Protein AF-A0A2Z5IQN6-F1 (afdb_monomer_lite)

InterPro domains:
  IPR010281 Protein of unknown function DUF885 [PF05960] (259-683)
  IPR010281 Protein of unknown function DUF885 [PF05960] (755-847)
  IPR010281 Protein of unknown function DUF885 [PTHR33361] (40-902)

Secondary structure (DSSP, 8-state):
------------------SSSHHHHHHHHHHHHHHHHHHHHHHTGGG-HHHHHHHHHHHHHHHHHHHHHHHHHHHHHHHHHHHHSTT-HHHHHHHHHHHHHHHHHHHHHHHHHHHHHHHHHHHHHHHHHHHTT----HHHHHHHHHHHHHHHHHHHHHHHHHTTT--SSS--HHHHHHHHHHHHHHHHHHHHS-GGG--HHHHHHHHHHHHHHHHHHHHHHHTGGGGT---TT-GGG-PPS-TTTTTTTT--HHHHHHHHHHHHHHHHTT----HHHHHHHHHHHHHHH-HHHHHHHHHSS-SEEEHHHHHHTSSS-HHHHHHHHHIIIIIHHH--SS-TT--SS-EEESS-TT---B--EEETTEEEBSSSB-HHHHH-SS-SGGG----SSS-HHHHHHHHHHHHHSS---HHHHHHHHHHHHHHHHHHHHHHHHHHHHHHH-TT--EEEEEEE-SSTTTTPPPEEEEEEEE-TTS-B-HHHHHHHHTSGGGSTT-S-GGG--HHHHHHHHHHTHHHHHHHHHTTGGGGSSTTTTSEETTEEHHHHHHHHHHHHHHHHHHHHHHHHHHHTT-SSPPPP-EEE---GGGTTTS-SEEEETTTTEEEE--STTTSPPTTTHHHHHHHHTTTTHHHHHHHHHHH---BTTB---S--B-HHHHHHHHHHHHHHHHHTTSSSB--TTSS-TTPPPSB-SS-SSTTTT---SSGGG--HHHHHHHHHGGGGHHHHHTTSSS----HHHHHHHHHHHHHHHHHHHHHHHHHHHHHHHHHHHHHH-SS---BTTB-SS--HHHHHHHHHHH----HHHHHHHHHHHHHSTTGGGHHHHHHHHHHHHHHHHHHHTT--HHHHHH--EEEEETTEEEEEETTHHHHHHHHHHHTT-B--HHHHHHHHHHHHT---

Radius of gyration: 32.7 Å; chains: 1; bounding box: 108×111×79 Å

pLDDT: mean 91.61, std 11.58, range [24.45, 98.5]

Structure (mmCIF, N/CA/C/O backbone):
data_AF-A0A2Z5IQN6-F1
#
_entry.id   AF-A0A2Z5IQN6-F1
#
loop_
_atom_site.group_PDB
_atom_site.id
_atom_site.type_symbol
_atom_site.label_atom_id
_atom_site.label_alt_id
_atom_site.label_comp_id
_atom_site.label_asym_id
_atom_site.label_entity_id
_atom_site.label_seq_id
_atom_site.pdbx_PDB_ins_code
_atom_site.Cartn_x
_atom_site.Cartn_y
_atom_site.Cartn_z
_atom_site.occupancy
_atom_site.B_iso_or_equiv
_atom_site.auth_seq_id
_atom_site.auth_comp_id
_atom_site.auth_asym_id
_atom_site.auth_atom_id
_atom_site.pdbx_PDB_model_num
ATOM 1 N N . MET A 1 1 ? 38.683 -62.317 9.142 1.00 32.09 1 MET A N 1
ATOM 2 C CA . MET A 1 1 ? 39.940 -63.101 9.021 1.00 32.09 1 MET A CA 1
ATOM 3 C C . MET A 1 1 ? 40.759 -62.412 7.931 1.00 32.09 1 MET A C 1
ATOM 5 O O . MET A 1 1 ? 40.171 -62.168 6.896 1.00 32.09 1 MET A O 1
ATOM 9 N N . THR A 1 2 ? 41.996 -61.933 8.085 1.00 31.67 2 THR A N 1
ATOM 10 C CA . THR A 1 2 ? 43.144 -62.341 8.917 1.00 31.67 2 THR A CA 1
ATOM 11 C C . THR A 1 2 ? 44.098 -61.171 9.233 1.00 31.67 2 THR A C 1
ATOM 13 O O . THR A 1 2 ? 44.358 -60.361 8.355 1.00 31.67 2 THR A O 1
ATOM 16 N N . LYS A 1 3 ? 44.697 -61.245 10.442 1.00 28.28 3 LYS A N 1
ATOM 17 C CA . LYS A 1 3 ? 46.025 -60.761 10.926 1.00 28.28 3 LYS A CA 1
ATOM 18 C C . LYS A 1 3 ? 46.290 -59.240 10.959 1.00 28.28 3 LYS A C 1
ATOM 20 O O . LYS A 1 3 ? 46.302 -58.596 9.929 1.00 28.28 3 LYS A O 1
ATOM 25 N N . LYS A 1 4 ? 46.405 -58.581 12.124 1.00 30.55 4 LYS A N 1
ATOM 26 C CA . LYS A 1 4 ? 47.330 -58.659 13.297 1.00 30.55 4 LYS A CA 1
ATOM 27 C C . LYS A 1 4 ? 48.519 -57.671 13.226 1.00 30.55 4 LYS A C 1
ATOM 29 O O . LYS A 1 4 ? 49.425 -57.816 12.422 1.00 30.55 4 LYS A O 1
ATOM 34 N N . SER A 1 5 ? 48.439 -56.735 14.172 1.00 28.50 5 SER A N 1
ATOM 35 C CA . SER A 1 5 ? 49.380 -55.832 14.860 1.00 28.50 5 SER A CA 1
ATOM 36 C C . SER A 1 5 ? 50.880 -56.166 15.023 1.00 28.50 5 SER A C 1
ATOM 38 O O . SER A 1 5 ? 51.236 -57.327 15.214 1.00 28.50 5 SER A O 1
ATOM 40 N N . LYS A 1 6 ? 51.687 -55.080 15.141 1.00 28.31 6 LYS A N 1
ATOM 41 C CA . LYS A 1 6 ? 52.767 -54.724 16.129 1.00 28.31 6 LYS A CA 1
ATOM 42 C C . LYS A 1 6 ? 53.925 -53.951 15.438 1.00 28.31 6 LYS A C 1
ATOM 44 O O . LYS A 1 6 ? 54.381 -54.389 14.397 1.00 28.31 6 LYS A O 1
ATOM 49 N N . ILE A 1 7 ? 54.248 -52.698 15.803 1.00 26.56 7 ILE A N 1
ATOM 50 C CA . ILE A 1 7 ? 55.088 -52.175 16.921 1.00 26.56 7 ILE A CA 1
ATOM 51 C C . ILE A 1 7 ? 56.627 -52.308 16.697 1.00 26.56 7 ILE A C 1
ATOM 53 O O . ILE A 1 7 ? 57.171 -53.387 16.874 1.00 26.56 7 ILE A O 1
ATOM 57 N N . VAL A 1 8 ? 57.268 -51.151 16.401 1.00 25.47 8 VAL A N 1
ATOM 58 C CA . VAL A 1 8 ? 58.474 -50.517 17.030 1.00 25.47 8 VAL A CA 1
ATOM 59 C C . VAL A 1 8 ? 59.942 -50.929 16.683 1.00 25.47 8 VAL A C 1
ATOM 61 O O . VAL A 1 8 ? 60.363 -52.051 16.922 1.00 25.47 8 VAL A O 1
ATOM 64 N N . ILE A 1 9 ? 60.708 -49.873 16.307 1.00 25.00 9 ILE A N 1
ATOM 65 C CA . ILE A 1 9 ? 62.164 -49.522 16.414 1.00 25.00 9 ILE A CA 1
ATOM 66 C C . ILE A 1 9 ? 63.228 -50.046 15.414 1.00 25.00 9 ILE A C 1
ATOM 68 O O . ILE A 1 9 ? 63.518 -51.232 15.362 1.00 25.00 9 ILE A O 1
ATOM 72 N N . GLY A 1 10 ? 63.933 -49.061 14.807 1.00 24.59 10 GLY A N 1
ATOM 73 C CA . GLY A 1 10 ? 65.369 -49.046 14.428 1.00 24.59 10 GLY A CA 1
ATOM 74 C C . GLY A 1 10 ? 65.732 -49.762 13.118 1.00 24.59 10 GLY A C 1
ATOM 75 O O . GLY A 1 10 ? 65.260 -50.858 12.886 1.00 24.59 10 GLY A O 1
ATOM 76 N N . SER A 1 11 ? 66.572 -49.272 12.200 1.00 24.45 11 SER A N 1
ATOM 77 C CA . SER A 1 11 ? 67.562 -48.185 12.203 1.00 24.45 11 SER A CA 1
ATOM 78 C C . SER A 1 11 ? 68.169 -48.053 10.786 1.00 24.45 11 SER A C 1
ATOM 80 O O . SER A 1 11 ? 68.327 -49.066 10.119 1.00 24.45 11 SER A O 1
ATOM 82 N N . LEU A 1 12 ? 68.561 -46.826 10.402 1.00 25.91 12 LEU A N 1
ATOM 83 C CA . LEU A 1 12 ? 69.669 -46.457 9.490 1.00 25.91 12 LEU A CA 1
ATOM 84 C C . LEU A 1 12 ? 69.759 -47.101 8.085 1.00 25.91 12 LEU A C 1
ATOM 86 O O . LEU A 1 12 ? 70.116 -48.261 7.950 1.00 25.91 12 LEU A O 1
ATOM 90 N N . ILE A 1 13 ? 69.636 -46.274 7.036 1.00 29.11 13 ILE A N 1
ATOM 91 C CA . ILE A 1 13 ? 70.750 -45.899 6.134 1.00 29.11 13 ILE A CA 1
ATOM 92 C C . ILE A 1 13 ? 70.339 -44.655 5.326 1.00 29.11 13 ILE A C 1
ATOM 94 O O . ILE A 1 13 ? 69.205 -44.503 4.881 1.00 29.11 13 ILE A O 1
ATOM 98 N N . ALA A 1 14 ? 71.289 -43.731 5.244 1.00 35.50 14 ALA A N 1
ATOM 99 C CA . ALA A 1 14 ? 71.198 -42.376 4.735 1.00 35.50 14 ALA A CA 1
ATOM 100 C C . ALA A 1 14 ? 71.079 -42.286 3.204 1.00 35.50 14 ALA A C 1
ATOM 102 O O . ALA A 1 14 ? 71.661 -43.091 2.482 1.00 35.50 14 ALA A O 1
ATOM 103 N N . GLY A 1 15 ? 70.423 -41.220 2.729 1.00 32.41 15 GLY A N 1
ATOM 104 C CA . GLY A 1 15 ? 70.560 -40.724 1.356 1.00 32.41 15 GLY A CA 1
ATOM 105 C C . GLY A 1 15 ? 69.267 -40.144 0.779 1.00 32.41 15 GLY A C 1
ATOM 106 O O . GLY A 1 15 ? 68.352 -40.891 0.473 1.00 32.41 15 GLY A O 1
ATOM 107 N N . ALA A 1 16 ? 69.235 -38.822 0.571 1.00 30.28 16 ALA A N 1
ATOM 108 C CA . ALA A 1 16 ? 68.252 -38.080 -0.242 1.00 30.28 16 ALA A CA 1
ATOM 109 C C . ALA A 1 16 ? 66.863 -37.771 0.368 1.00 30.28 16 ALA A C 1
ATOM 111 O O . ALA A 1 16 ? 65.836 -37.882 -0.294 1.00 30.28 16 ALA A O 1
ATOM 112 N N . GLY A 1 17 ? 66.835 -37.287 1.613 1.00 40.03 17 GLY A N 1
ATOM 113 C CA . GLY A 1 17 ? 65.623 -36.802 2.286 1.00 40.03 17 GLY A CA 1
ATOM 114 C C . GLY A 1 17 ? 65.630 -35.310 2.628 1.00 40.03 17 GLY A C 1
ATOM 115 O O . GLY A 1 17 ? 65.318 -34.974 3.758 1.00 40.03 17 GLY A O 1
ATOM 116 N N . VAL A 1 18 ? 65.997 -34.411 1.710 1.00 41.94 18 VAL A N 1
ATOM 117 C CA . VAL A 1 18 ? 65.746 -32.959 1.838 1.00 41.94 18 VAL A CA 1
ATOM 118 C C . VAL A 1 18 ? 65.658 -32.397 0.423 1.00 41.94 18 VAL A C 1
ATOM 120 O O . VAL A 1 18 ? 66.695 -32.346 -0.219 1.00 41.94 18 VAL A O 1
ATOM 123 N N . LEU A 1 19 ? 64.460 -32.034 -0.070 1.00 41.22 19 LEU A N 1
ATOM 124 C CA . LEU A 1 19 ? 64.251 -30.971 -1.091 1.00 41.22 19 LEU A CA 1
ATOM 125 C C . LEU A 1 19 ? 62.804 -30.795 -1.614 1.00 41.22 19 LEU A C 1
ATOM 127 O O . LEU A 1 19 ? 62.603 -29.996 -2.520 1.00 41.22 19 LEU A O 1
ATOM 131 N N . LEU A 1 20 ? 61.772 -31.435 -1.040 1.00 42.38 20 LEU A N 1
ATOM 132 C CA . LEU A 1 20 ? 60.371 -31.195 -1.467 1.00 42.38 20 LEU A CA 1
ATOM 133 C C . LEU A 1 20 ? 59.438 -30.577 -0.405 1.00 42.38 20 LEU A C 1
ATOM 135 O O . LEU A 1 20 ? 58.300 -30.249 -0.721 1.00 42.38 20 LEU A O 1
ATOM 139 N N . ALA A 1 21 ? 59.911 -30.318 0.820 1.00 40.59 21 ALA A N 1
ATOM 140 C CA . ALA A 1 21 ? 59.132 -29.595 1.841 1.00 40.59 21 ALA A CA 1
ATOM 141 C C . ALA A 1 21 ? 59.337 -28.065 1.808 1.00 40.59 21 ALA A C 1
ATOM 143 O O . ALA A 1 21 ? 58.498 -27.313 2.298 1.00 40.59 21 ALA A O 1
ATOM 144 N N . ALA A 1 22 ? 60.433 -27.586 1.209 1.00 42.28 22 ALA A N 1
ATOM 145 C CA . ALA A 1 22 ? 60.776 -26.164 1.198 1.00 42.28 22 ALA A CA 1
ATOM 146 C C . ALA A 1 22 ? 59.775 -25.284 0.415 1.00 42.28 22 ALA A C 1
ATOM 148 O O . ALA A 1 22 ? 59.409 -24.237 0.946 1.00 42.28 22 ALA A O 1
ATOM 149 N N . PRO A 1 23 ? 59.245 -25.680 -0.765 1.00 47.12 23 PRO A N 1
ATOM 150 C CA . PRO A 1 23 ? 58.287 -24.842 -1.489 1.00 47.12 23 PRO A CA 1
ATOM 151 C C . PRO A 1 23 ? 56.958 -24.681 -0.739 1.00 47.12 23 PRO A C 1
ATOM 153 O O . PRO A 1 23 ? 56.416 -23.585 -0.698 1.00 47.12 23 PRO A O 1
ATOM 156 N N . LEU A 1 24 ? 56.464 -25.738 -0.081 1.00 44.91 24 LEU A N 1
ATOM 157 C CA . LEU A 1 24 ? 55.209 -25.713 0.686 1.00 44.91 24 LEU A CA 1
ATOM 158 C C . LEU A 1 24 ? 55.336 -24.949 2.011 1.00 44.91 24 LEU A C 1
ATOM 160 O O . LEU A 1 24 ? 54.405 -24.247 2.396 1.00 44.91 24 LEU A O 1
ATOM 164 N N . VAL A 1 25 ? 56.485 -25.032 2.688 1.00 51.00 25 VAL A N 1
ATOM 165 C CA . VAL A 1 25 ? 56.752 -24.267 3.919 1.00 51.00 25 VAL A CA 1
ATOM 166 C C . VAL A 1 25 ? 56.982 -22.785 3.611 1.00 51.00 25 VAL A C 1
ATOM 168 O O . VAL A 1 25 ? 56.459 -21.936 4.327 1.00 51.00 25 VAL A O 1
ATOM 171 N N . VAL A 1 26 ? 57.688 -22.454 2.523 1.00 54.56 26 VAL A N 1
ATOM 172 C CA . VAL A 1 26 ? 57.873 -21.063 2.067 1.00 54.56 26 VAL A CA 1
ATOM 173 C C . VAL A 1 26 ? 56.550 -20.465 1.589 1.00 54.56 26 VAL A C 1
ATOM 175 O O . VAL A 1 26 ? 56.233 -19.329 1.937 1.00 54.56 26 VAL A O 1
ATOM 178 N N . TYR A 1 27 ? 55.734 -21.238 0.870 1.00 51.97 27 TYR A N 1
ATOM 179 C CA . TYR A 1 27 ? 54.389 -20.829 0.468 1.00 51.97 27 TYR A CA 1
ATOM 180 C C . TYR A 1 27 ? 53.476 -20.641 1.692 1.00 51.97 27 TYR A C 1
ATOM 182 O O . TYR A 1 27 ? 52.861 -19.590 1.846 1.00 51.97 27 TYR A O 1
ATOM 190 N N . GLY A 1 28 ? 53.463 -21.586 2.637 1.00 54.19 28 GLY A N 1
ATOM 191 C CA . GLY A 1 28 ? 52.713 -21.469 3.892 1.00 54.19 28 GLY A CA 1
ATOM 192 C C . GLY A 1 28 ? 53.142 -20.271 4.749 1.00 54.19 28 GLY A C 1
ATOM 193 O O . GLY A 1 28 ? 52.290 -19.545 5.259 1.00 54.19 28 GLY A O 1
ATOM 194 N N . ALA A 1 29 ? 54.446 -20.000 4.850 1.00 57.25 29 ALA A N 1
ATOM 195 C CA . ALA A 1 29 ? 54.987 -18.844 5.565 1.00 57.25 29 ALA A CA 1
ATOM 196 C C . ALA A 1 29 ? 54.660 -17.514 4.864 1.00 57.25 29 ALA A C 1
ATOM 198 O O . ALA A 1 29 ? 54.329 -16.534 5.535 1.00 57.25 29 ALA A O 1
ATOM 199 N N . TYR A 1 30 ? 54.690 -17.475 3.527 1.00 62.91 30 TYR A N 1
ATOM 200 C CA . TYR A 1 30 ? 54.300 -16.307 2.733 1.00 62.91 30 TYR A CA 1
ATOM 201 C C . TYR A 1 30 ? 52.819 -15.956 2.936 1.00 62.91 30 TYR A C 1
ATOM 203 O O . TYR A 1 30 ? 52.497 -14.808 3.245 1.00 62.91 30 TYR A O 1
ATOM 211 N N . TYR A 1 31 ? 51.921 -16.945 2.857 1.00 63.16 31 TYR A N 1
ATOM 212 C CA . TYR A 1 31 ? 50.491 -16.737 3.110 1.00 63.16 31 TYR A CA 1
ATOM 213 C C . TYR A 1 31 ? 50.209 -16.372 4.571 1.00 63.16 31 TYR A C 1
ATOM 215 O O . TYR A 1 31 ? 49.438 -15.449 4.822 1.00 63.16 31 TYR A O 1
ATOM 223 N N . ALA A 1 32 ? 50.869 -17.011 5.540 1.00 63.88 32 ALA A N 1
ATOM 224 C CA . ALA A 1 32 ? 50.729 -16.656 6.953 1.00 63.88 32 ALA A CA 1
ATOM 225 C C . ALA A 1 32 ? 51.179 -15.211 7.236 1.00 63.88 32 ALA A C 1
ATOM 227 O O . ALA A 1 32 ? 50.489 -14.465 7.932 1.00 63.88 32 ALA A O 1
ATOM 228 N N . THR A 1 33 ? 52.298 -14.781 6.646 1.00 70.62 33 THR A N 1
ATOM 229 C CA . THR A 1 33 ? 52.819 -13.412 6.790 1.00 70.62 33 THR A CA 1
ATOM 230 C C . THR A 1 33 ? 51.892 -12.392 6.128 1.00 70.62 33 THR A C 1
ATOM 232 O O . THR A 1 33 ? 51.566 -11.370 6.733 1.00 70.62 33 THR A O 1
ATOM 235 N N . LYS A 1 34 ? 51.400 -12.687 4.918 1.00 72.81 34 LYS A N 1
ATOM 236 C CA . LYS A 1 34 ? 50.428 -11.846 4.207 1.00 72.81 34 LYS A CA 1
ATOM 237 C C . LYS A 1 34 ? 49.124 -11.698 4.997 1.00 72.81 34 LYS A C 1
ATOM 239 O O . LYS A 1 34 ? 48.649 -10.581 5.180 1.00 72.81 34 LYS A O 1
ATOM 244 N N . ASN A 1 35 ? 48.596 -12.795 5.537 1.00 78.06 35 ASN A N 1
ATOM 245 C CA . ASN A 1 35 ? 47.377 -12.789 6.347 1.00 78.06 35 ASN A CA 1
ATOM 246 C C . ASN A 1 35 ? 47.557 -11.981 7.643 1.00 78.06 35 ASN A C 1
ATOM 248 O O . ASN A 1 35 ? 46.664 -11.229 8.031 1.00 78.06 35 ASN A O 1
ATOM 252 N N . ASN A 1 36 ? 48.720 -12.081 8.293 1.00 80.56 36 ASN A N 1
ATOM 253 C CA . ASN A 1 36 ? 49.031 -11.293 9.488 1.00 80.56 36 ASN A CA 1
ATOM 254 C C . ASN A 1 36 ? 49.131 -9.790 9.189 1.00 80.56 36 ASN A C 1
ATOM 256 O O . ASN A 1 36 ? 48.658 -8.977 9.985 1.00 80.56 36 ASN A O 1
ATOM 260 N N . ASN A 1 37 ? 49.697 -9.415 8.039 1.00 83.69 37 ASN A N 1
ATOM 261 C CA . ASN A 1 37 ? 49.752 -8.020 7.607 1.00 83.69 37 ASN A CA 1
ATOM 262 C C . ASN A 1 37 ? 48.352 -7.452 7.349 1.00 83.69 37 ASN A C 1
ATOM 264 O O . ASN A 1 37 ? 48.039 -6.387 7.873 1.00 83.69 37 ASN A O 1
ATOM 268 N N . ILE A 1 38 ? 47.490 -8.191 6.645 1.00 83.94 38 ILE A N 1
ATOM 269 C CA . ILE A 1 38 ? 46.111 -7.759 6.370 1.00 83.94 38 ILE A CA 1
ATOM 270 C C . ILE A 1 38 ? 45.312 -7.615 7.669 1.00 83.94 38 ILE A C 1
ATOM 272 O O . ILE A 1 38 ? 44.659 -6.600 7.882 1.00 83.94 38 ILE A O 1
ATOM 276 N N . ARG A 1 39 ? 45.434 -8.561 8.608 1.00 84.12 39 ARG A N 1
ATOM 277 C CA . ARG A 1 39 ? 44.804 -8.438 9.936 1.00 84.12 39 ARG A CA 1
ATOM 278 C C . ARG A 1 39 ? 45.287 -7.210 10.710 1.00 84.12 39 ARG A C 1
ATOM 280 O O . ARG A 1 39 ? 44.517 -6.599 11.449 1.00 84.12 39 ARG A O 1
ATOM 287 N N . ARG A 1 40 ? 46.560 -6.832 10.565 1.00 86.94 40 ARG A N 1
ATOM 288 C CA . ARG A 1 40 ? 47.097 -5.603 11.165 1.00 86.94 40 ARG A CA 1
ATOM 289 C C . ARG A 1 40 ? 46.532 -4.350 10.493 1.00 86.94 40 ARG A C 1
ATOM 291 O O . ARG A 1 40 ? 46.295 -3.370 11.193 1.00 86.94 40 ARG A O 1
ATOM 298 N N . GLU A 1 41 ? 46.325 -4.372 9.181 1.00 88.56 41 GLU A N 1
ATOM 299 C CA . GLU A 1 41 ? 45.686 -3.276 8.444 1.00 88.56 41 GLU A CA 1
ATOM 300 C C . GLU A 1 41 ? 44.213 -3.122 8.819 1.00 88.56 41 GLU A C 1
ATOM 302 O O . GLU A 1 41 ? 43.803 -2.004 9.114 1.00 88.56 41 GLU A O 1
ATOM 307 N N . ILE A 1 42 ? 43.466 -4.227 8.934 1.00 89.00 42 ILE A N 1
ATOM 308 C CA . ILE A 1 42 ? 42.085 -4.237 9.441 1.00 89.00 42 ILE A CA 1
ATOM 309 C C . ILE A 1 42 ? 42.035 -3.546 10.804 1.00 89.00 42 ILE A C 1
ATOM 311 O O . ILE A 1 42 ? 41.327 -2.560 10.959 1.00 89.00 42 ILE A O 1
ATOM 315 N N . LYS A 1 43 ? 42.869 -3.966 11.766 1.00 89.06 43 LYS A N 1
ATOM 316 C CA . LYS A 1 43 ? 42.934 -3.347 13.105 1.00 89.06 43 LYS A CA 1
ATOM 317 C C . LYS A 1 43 ? 43.258 -1.850 13.095 1.00 89.06 43 LYS A C 1
ATOM 319 O O . LYS A 1 43 ? 42.906 -1.154 14.039 1.00 89.06 43 LYS A O 1
ATOM 324 N N . ASN A 1 44 ? 43.950 -1.360 12.068 1.00 90.38 44 ASN A N 1
ATOM 325 C CA . ASN A 1 44 ? 44.335 0.044 11.925 1.00 90.38 44 ASN A CA 1
ATOM 326 C C . ASN A 1 44 ? 43.566 0.740 10.793 1.00 90.38 44 ASN A C 1
ATOM 328 O O . ASN A 1 44 ? 44.065 1.717 10.236 1.00 90.38 44 ASN A O 1
ATOM 332 N N . TYR A 1 45 ? 42.373 0.255 10.440 1.00 90.94 45 TYR A N 1
ATOM 333 C CA . TYR A 1 45 ? 41.624 0.743 9.282 1.00 90.94 45 TYR A CA 1
ATOM 334 C C . TYR A 1 45 ? 41.325 2.249 9.334 1.00 90.94 45 TYR A C 1
ATOM 336 O O . TYR A 1 45 ? 41.392 2.916 8.308 1.00 90.94 45 TYR A O 1
ATOM 344 N N . SER A 1 46 ? 41.132 2.828 10.523 1.00 86.62 46 SER A N 1
ATOM 345 C CA . SER A 1 46 ? 40.988 4.285 10.697 1.00 86.62 46 SER A CA 1
ATOM 346 C C . SER A 1 46 ? 42.198 5.106 10.221 1.00 86.62 46 SER A C 1
ATOM 348 O O . SER A 1 46 ? 42.083 6.309 10.012 1.00 86.62 46 SER A O 1
ATOM 350 N N . LYS A 1 47 ? 43.362 4.468 10.040 1.00 89.50 47 LYS A N 1
ATOM 351 C CA . LYS A 1 47 ? 44.597 5.053 9.493 1.00 89.50 47 LYS A CA 1
ATOM 352 C C . LYS A 1 47 ? 44.910 4.547 8.080 1.00 89.50 47 LYS A C 1
ATOM 354 O O . LYS A 1 47 ? 46.028 4.737 7.602 1.00 89.50 47 LYS A O 1
ATOM 359 N N . ASN A 1 48 ? 43.973 3.859 7.427 1.00 92.50 48 ASN A N 1
ATOM 360 C CA . ASN A 1 48 ? 44.167 3.338 6.081 1.00 92.50 48 ASN A CA 1
ATOM 361 C C . ASN A 1 48 ? 44.357 4.489 5.079 1.00 92.50 48 ASN A C 1
ATOM 363 O O . ASN A 1 48 ? 43.609 5.467 5.083 1.00 92.50 48 ASN A O 1
ATOM 367 N N . ALA A 1 49 ? 45.367 4.363 4.217 1.00 93.31 49 ALA A N 1
ATOM 368 C CA . ALA A 1 49 ? 45.738 5.418 3.281 1.00 93.31 49 ALA A CA 1
ATOM 369 C C . ALA A 1 49 ? 44.659 5.682 2.219 1.00 93.31 49 ALA A C 1
ATOM 371 O O . ALA A 1 49 ? 44.413 6.841 1.896 1.00 93.31 49 ALA A O 1
ATOM 372 N N . GLU A 1 50 ? 43.999 4.642 1.701 1.00 95.38 50 GLU A N 1
ATOM 373 C CA . GLU A 1 50 ? 42.946 4.805 0.689 1.00 95.38 50 GLU A CA 1
ATOM 374 C C . GLU A 1 50 ? 41.670 5.388 1.300 1.00 95.38 50 GLU A C 1
ATOM 376 O O . GLU A 1 50 ? 41.074 6.285 0.709 1.00 95.38 50 GLU A O 1
ATOM 381 N N . LEU A 1 51 ? 41.306 4.978 2.524 1.00 93.81 51 LEU A N 1
ATOM 382 C CA . LEU A 1 51 ? 40.205 5.610 3.260 1.00 93.81 51 LEU A CA 1
ATOM 383 C C . LEU A 1 51 ? 40.467 7.107 3.445 1.00 93.81 51 LEU A C 1
ATOM 385 O O . LEU A 1 51 ? 39.597 7.929 3.169 1.00 93.81 51 LEU A O 1
ATOM 389 N N . LYS A 1 52 ? 41.681 7.467 3.877 1.00 95.56 52 LYS A N 1
ATOM 390 C CA . LYS A 1 52 ? 42.047 8.866 4.099 1.00 95.56 52 LYS A CA 1
ATOM 391 C C . LYS A 1 52 ? 42.014 9.679 2.802 1.00 95.56 52 LYS A C 1
ATOM 393 O O . LYS A 1 52 ? 41.476 10.780 2.798 1.00 95.56 52 LYS A O 1
ATOM 398 N N . ARG A 1 53 ? 42.525 9.124 1.698 1.00 96.75 53 ARG A N 1
ATOM 399 C CA . ARG A 1 53 ? 42.462 9.761 0.371 1.00 96.75 53 ARG A CA 1
ATOM 400 C C . ARG A 1 53 ? 41.029 10.004 -0.085 1.00 96.75 53 ARG A C 1
ATOM 402 O O . ARG A 1 53 ? 40.741 11.097 -0.559 1.00 96.75 53 ARG A O 1
ATOM 409 N N . PHE A 1 54 ? 40.148 9.017 0.077 1.00 96.19 54 PHE A N 1
ATOM 410 C CA . PHE A 1 54 ? 38.734 9.171 -0.252 1.00 96.19 54 PHE A CA 1
ATOM 411 C C . PHE A 1 54 ? 38.086 10.278 0.587 1.00 96.19 54 PHE A C 1
ATOM 413 O O . PHE A 1 54 ? 37.487 11.186 0.024 1.00 96.19 54 PHE A O 1
ATOM 420 N N . GLN A 1 55 ? 38.286 10.270 1.909 1.00 94.56 55 GLN A N 1
ATOM 421 C CA . GLN A 1 55 ? 37.753 11.300 2.810 1.00 94.56 55 GLN A CA 1
ATOM 422 C C . GLN A 1 55 ? 38.262 12.710 2.471 1.00 94.56 55 GLN A C 1
ATOM 424 O O . GLN A 1 55 ? 37.501 13.676 2.513 1.00 94.56 55 GLN A O 1
ATOM 429 N N . ASP A 1 56 ? 39.546 12.847 2.132 1.00 97.50 56 ASP A N 1
ATOM 430 C CA . ASP A 1 56 ? 40.131 14.137 1.760 1.00 97.50 56 ASP A CA 1
ATOM 431 C C . ASP A 1 56 ? 39.568 14.639 0.415 1.00 97.50 56 ASP A C 1
ATOM 433 O O . ASP A 1 56 ? 39.250 15.824 0.285 1.00 97.50 56 ASP A O 1
ATOM 437 N N . ALA A 1 57 ? 39.383 13.744 -0.563 1.00 97.31 57 ALA A N 1
ATOM 438 C CA . ALA A 1 57 ? 38.770 14.069 -1.851 1.00 97.31 57 ALA A CA 1
ATOM 439 C C . ALA A 1 57 ? 37.277 14.420 -1.716 1.00 97.31 57 ALA A C 1
ATOM 441 O O . ALA A 1 57 ? 36.826 15.421 -2.274 1.00 97.31 57 ALA A O 1
ATOM 442 N N . GLU A 1 58 ? 36.529 13.662 -0.910 1.00 95.44 58 GLU A N 1
ATOM 443 C CA . GLU A 1 58 ? 35.129 13.939 -0.572 1.00 95.44 58 GLU A CA 1
ATOM 444 C C . GLU A 1 58 ? 34.986 15.300 0.119 1.00 95.44 58 GLU A C 1
ATOM 446 O O . GLU A 1 58 ? 34.109 16.098 -0.223 1.00 95.44 58 GLU A O 1
ATOM 451 N N . SER A 1 59 ? 35.892 15.629 1.044 1.00 96.75 59 SER A N 1
ATOM 452 C CA . SER A 1 59 ? 35.907 16.940 1.688 1.00 96.75 59 SER A CA 1
ATOM 453 C C . SER A 1 59 ? 36.196 18.085 0.707 1.00 96.75 59 SER A C 1
ATOM 455 O O . SER A 1 59 ? 35.606 19.158 0.869 1.00 96.75 59 SER A O 1
ATOM 457 N N . ASP A 1 60 ? 37.092 17.912 -0.275 1.00 97.44 60 ASP A N 1
ATOM 458 C CA . ASP A 1 60 ? 37.344 18.929 -1.312 1.00 97.44 60 ASP A CA 1
ATOM 459 C C . ASP A 1 60 ? 36.115 19.127 -2.204 1.00 97.44 60 ASP A C 1
ATOM 461 O O . ASP A 1 60 ? 35.677 20.263 -2.412 1.00 97.44 60 ASP A O 1
ATOM 465 N N . PHE A 1 61 ? 35.520 18.028 -2.672 1.00 96.88 61 PHE A N 1
ATOM 466 C CA . PHE A 1 61 ? 34.311 18.051 -3.489 1.00 96.88 61 PHE A CA 1
ATOM 467 C C . PHE A 1 61 ? 33.151 18.753 -2.769 1.00 96.88 61 PHE A C 1
ATOM 469 O O . PHE A 1 61 ? 32.573 19.705 -3.300 1.00 96.88 61 PHE A O 1
ATOM 476 N N . ASN A 1 62 ? 32.872 18.372 -1.520 1.00 95.81 62 ASN A N 1
ATOM 477 C CA . ASN A 1 62 ? 31.814 18.982 -0.713 1.00 95.81 62 ASN A CA 1
ATOM 478 C C . ASN A 1 62 ? 32.045 20.482 -0.484 1.00 95.81 62 ASN A C 1
ATOM 480 O O . ASN A 1 62 ? 31.111 21.282 -0.584 1.00 95.81 62 ASN A O 1
ATOM 484 N N . ARG A 1 63 ? 33.294 20.897 -0.233 1.00 97.62 63 ARG A N 1
ATOM 485 C CA . ARG A 1 63 ? 33.647 22.318 -0.107 1.00 97.62 63 ARG A CA 1
ATOM 486 C C . ARG A 1 63 ? 33.364 23.087 -1.399 1.00 97.62 63 ARG A C 1
ATOM 488 O O . ARG A 1 63 ? 32.816 24.184 -1.334 1.00 97.62 63 ARG A O 1
ATOM 495 N N . LYS A 1 64 ? 33.714 22.531 -2.560 1.00 97.44 64 LYS A N 1
ATOM 496 C CA . LYS A 1 64 ? 33.483 23.169 -3.868 1.00 97.44 64 LYS A CA 1
ATOM 497 C C . LYS A 1 64 ? 31.998 23.233 -4.230 1.00 97.44 64 LYS A C 1
ATOM 499 O O . LYS A 1 64 ? 31.535 24.270 -4.696 1.00 97.44 64 LYS A O 1
ATOM 504 N N . ASN A 1 65 ? 31.225 22.193 -3.923 1.00 96.06 65 ASN A N 1
ATOM 505 C CA . ASN A 1 65 ? 29.768 22.224 -4.085 1.00 96.06 65 ASN A CA 1
ATOM 506 C C . ASN A 1 65 ? 29.084 23.245 -3.180 1.00 96.06 65 ASN A C 1
ATOM 508 O O . ASN A 1 65 ? 28.114 23.878 -3.595 1.00 96.06 65 ASN A O 1
ATOM 512 N N . LYS A 1 66 ? 29.598 23.454 -1.964 1.00 96.62 66 LYS A N 1
ATOM 513 C CA . LYS A 1 66 ? 29.103 24.525 -1.097 1.00 96.62 66 LYS A CA 1
ATOM 514 C C . LYS A 1 66 ? 29.271 25.897 -1.759 1.00 96.62 66 LYS A C 1
ATOM 516 O O . LYS A 1 66 ? 28.317 26.664 -1.781 1.00 96.62 66 LYS A O 1
ATOM 521 N N . VAL A 1 67 ? 30.423 26.160 -2.383 1.00 97.19 67 VAL A N 1
ATOM 522 C CA . VAL A 1 67 ? 30.655 27.398 -3.151 1.00 97.19 67 VAL A CA 1
ATOM 523 C C . VAL A 1 67 ? 29.639 27.548 -4.291 1.00 97.19 67 VAL A C 1
ATOM 525 O O . VAL A 1 67 ? 29.058 28.615 -4.447 1.00 97.19 67 VAL A O 1
ATOM 528 N N . ILE A 1 68 ? 29.360 26.479 -5.046 1.00 97.19 68 ILE A N 1
ATOM 529 C CA . ILE A 1 68 ? 28.321 26.479 -6.095 1.00 97.19 68 ILE A CA 1
ATOM 530 C C . ILE A 1 68 ? 26.948 26.836 -5.516 1.00 97.19 68 ILE A C 1
ATOM 532 O O . ILE A 1 68 ? 26.228 27.654 -6.088 1.00 97.19 68 ILE A O 1
ATOM 536 N N . SER A 1 69 ? 26.576 26.227 -4.388 1.00 96.56 69 SER A N 1
ATOM 537 C CA . SER A 1 69 ? 25.309 26.501 -3.705 1.00 96.56 69 SER A CA 1
ATOM 538 C C . SER A 1 69 ? 25.206 27.962 -3.264 1.00 96.56 69 SER A C 1
ATOM 540 O O . SER A 1 69 ? 24.167 28.591 -3.470 1.00 96.56 69 SER A O 1
ATOM 542 N N . ASP A 1 70 ? 26.278 28.509 -2.692 1.00 97.44 70 ASP A N 1
ATOM 543 C CA . ASP A 1 70 ? 26.336 29.898 -2.239 1.00 97.44 70 ASP A CA 1
ATOM 544 C C . ASP A 1 70 ? 26.198 30.866 -3.433 1.00 97.44 70 ASP A C 1
ATOM 546 O O . ASP A 1 70 ? 25.353 31.760 -3.398 1.00 97.44 70 ASP A O 1
ATOM 550 N N . ILE A 1 71 ? 26.902 30.617 -4.547 1.00 97.31 71 ILE A N 1
ATOM 551 C CA . ILE A 1 71 ? 26.777 31.420 -5.779 1.00 97.31 71 ILE A CA 1
ATOM 552 C C . ILE A 1 71 ? 25.358 31.338 -6.363 1.00 97.31 71 ILE A C 1
ATOM 554 O O . ILE A 1 71 ? 24.784 32.357 -6.742 1.00 97.31 71 ILE A O 1
ATOM 558 N N . ARG A 1 72 ? 24.747 30.145 -6.422 1.00 97.12 72 ARG A N 1
ATOM 559 C CA . ARG A 1 72 ? 23.360 29.984 -6.904 1.00 97.12 72 ARG A CA 1
ATOM 560 C C . ARG A 1 72 ? 22.367 30.755 -6.042 1.00 97.12 72 ARG A C 1
ATOM 562 O O . ARG A 1 72 ? 21.422 31.336 -6.572 1.00 97.12 72 ARG A O 1
ATOM 569 N N . LYS A 1 73 ? 22.572 30.767 -4.724 1.00 97.12 73 LYS A N 1
ATOM 570 C CA . LYS A 1 73 ? 21.755 31.557 -3.803 1.00 97.12 73 LYS A CA 1
ATOM 571 C C . LYS A 1 73 ? 21.893 33.050 -4.097 1.00 97.12 73 LYS A C 1
ATOM 573 O O . LYS A 1 73 ? 20.873 33.717 -4.231 1.00 97.12 73 LYS A O 1
ATOM 578 N N . GLU A 1 74 ? 23.117 33.543 -4.274 1.00 97.00 74 GLU A N 1
ATOM 579 C CA . GLU A 1 74 ? 23.366 34.939 -4.649 1.00 97.00 74 GLU A CA 1
ATOM 580 C C . GLU A 1 74 ? 22.700 35.308 -5.983 1.00 97.00 74 GLU A C 1
ATOM 582 O O . GLU A 1 74 ? 22.036 36.336 -6.064 1.00 97.00 74 GLU A O 1
ATOM 587 N N . ILE A 1 75 ? 22.802 34.456 -7.011 1.00 96.38 75 ILE A N 1
ATOM 588 C CA . ILE A 1 75 ? 22.118 34.661 -8.301 1.00 96.38 75 ILE A CA 1
ATOM 589 C C . ILE A 1 75 ? 20.598 34.737 -8.111 1.00 96.38 75 ILE A C 1
ATOM 591 O O . ILE A 1 75 ? 19.949 35.617 -8.672 1.00 96.38 75 ILE A O 1
ATOM 595 N N . ASN A 1 76 ? 20.015 33.844 -7.309 1.00 96.50 76 ASN A N 1
ATOM 596 C CA . ASN A 1 76 ? 18.578 33.853 -7.037 1.00 96.50 76 ASN A CA 1
ATOM 597 C C . ASN A 1 76 ? 18.132 35.120 -6.296 1.00 96.50 76 ASN A C 1
ATOM 599 O O . ASN A 1 76 ? 17.076 35.668 -6.608 1.00 96.50 76 ASN A O 1
ATOM 603 N N . ASP A 1 77 ? 18.923 35.593 -5.335 1.00 96.12 77 ASP A N 1
ATOM 604 C CA . ASP A 1 77 ? 18.639 36.835 -4.620 1.00 96.12 77 ASP A CA 1
ATOM 605 C C . ASP A 1 77 ? 18.753 38.051 -5.559 1.00 96.12 77 ASP A C 1
ATOM 607 O O . ASP A 1 77 ? 17.854 38.892 -5.568 1.00 96.12 77 ASP A O 1
ATOM 611 N N . LEU A 1 78 ? 19.757 38.086 -6.445 1.00 95.38 78 LEU A N 1
ATOM 612 C CA . LEU A 1 78 ? 19.884 39.111 -7.491 1.00 95.38 78 LEU A CA 1
ATOM 613 C C . LEU A 1 78 ? 18.714 39.096 -8.482 1.00 95.38 78 LEU A C 1
ATOM 615 O O . LEU A 1 78 ? 18.212 40.156 -8.846 1.00 95.38 78 LEU A O 1
ATOM 619 N N . ASN A 1 79 ? 18.237 37.919 -8.894 1.00 93.50 79 ASN A N 1
ATOM 620 C CA . ASN A 1 79 ? 17.065 37.805 -9.766 1.00 93.50 79 ASN A CA 1
ATOM 621 C C . ASN A 1 79 ? 15.803 38.370 -9.094 1.00 93.50 79 ASN A C 1
ATOM 623 O O . ASN A 1 79 ? 15.048 39.107 -9.723 1.00 93.50 79 ASN A O 1
ATOM 627 N N . ARG A 1 80 ? 15.607 38.113 -7.793 1.00 94.31 80 ARG A N 1
ATOM 628 C CA . ARG A 1 80 ? 14.496 38.705 -7.021 1.00 94.31 80 ARG A CA 1
ATOM 629 C C . ARG A 1 80 ? 14.606 40.225 -6.897 1.00 94.31 80 ARG A C 1
ATOM 631 O O . ARG A 1 80 ? 13.583 40.902 -6.786 1.00 94.31 80 ARG A O 1
ATOM 638 N N . GLU A 1 81 ? 15.822 40.764 -6.842 1.00 92.69 81 GLU A N 1
ATOM 639 C CA . GLU A 1 81 ? 16.054 42.212 -6.877 1.00 92.69 81 GLU A CA 1
ATOM 640 C C . GLU A 1 81 ? 15.745 42.789 -8.266 1.00 92.69 81 GLU A C 1
ATOM 642 O O . GLU A 1 81 ? 15.033 43.790 -8.358 1.00 92.69 81 GLU A O 1
ATOM 647 N N . LEU A 1 82 ? 16.191 42.125 -9.338 1.00 91.69 82 LEU A N 1
ATOM 648 C CA . LEU A 1 82 ? 15.923 42.520 -10.723 1.00 91.69 82 LEU A CA 1
ATOM 649 C C . LEU A 1 82 ? 14.421 42.521 -11.047 1.00 91.69 82 LEU A C 1
ATOM 651 O O . LEU A 1 82 ? 13.940 43.423 -11.724 1.00 91.69 82 LEU A O 1
ATOM 655 N N . ASP A 1 83 ? 13.647 41.578 -10.505 1.00 92.50 83 ASP A N 1
ATOM 656 C CA . ASP A 1 83 ? 12.189 41.536 -10.688 1.00 92.50 83 ASP A CA 1
ATOM 657 C C . ASP A 1 83 ? 11.477 42.793 -10.163 1.00 92.50 83 ASP A C 1
ATOM 659 O O . ASP A 1 83 ? 10.429 43.187 -10.687 1.00 92.50 83 ASP A O 1
ATOM 663 N N . LYS A 1 84 ? 12.054 43.451 -9.148 1.00 91.69 84 LYS A N 1
ATOM 664 C CA . LYS A 1 84 ? 11.550 44.719 -8.599 1.00 91.69 84 LYS A CA 1
ATOM 665 C C . LYS A 1 84 ? 11.988 45.929 -9.427 1.00 91.69 84 LYS A C 1
ATOM 667 O O . LYS A 1 84 ? 11.312 46.954 -9.374 1.00 91.69 84 LYS A O 1
ATOM 672 N N . ASN A 1 85 ? 13.089 45.822 -10.174 1.00 87.25 85 ASN A N 1
ATOM 673 C CA . ASN A 1 85 ? 13.637 46.884 -11.016 1.00 87.25 85 ASN A CA 1
ATOM 674 C C . ASN A 1 85 ? 14.202 46.318 -12.333 1.00 87.25 85 ASN A C 1
ATOM 676 O O . ASN A 1 85 ? 15.406 46.110 -12.477 1.00 87.25 85 ASN A O 1
ATOM 680 N N . LYS A 1 86 ? 13.308 46.056 -13.295 1.00 81.06 86 LYS A N 1
ATOM 681 C CA . LYS A 1 86 ? 13.582 45.218 -14.481 1.00 81.06 86 LYS A CA 1
ATOM 682 C C . LYS A 1 86 ? 14.680 45.738 -15.418 1.00 81.06 86 LYS A C 1
ATOM 684 O O . LYS A 1 86 ? 15.273 44.950 -16.156 1.00 81.06 86 LYS A O 1
ATOM 689 N N . ASP A 1 87 ? 14.975 47.033 -15.367 1.00 87.25 87 ASP A N 1
ATOM 690 C CA . ASP A 1 87 ? 15.941 47.695 -16.250 1.00 87.25 87 ASP A CA 1
ATOM 691 C C . ASP A 1 87 ? 17.268 48.041 -15.550 1.00 87.25 87 ASP A C 1
ATOM 693 O O . ASP A 1 87 ? 18.076 48.799 -16.085 1.00 87.25 87 ASP A O 1
ATOM 697 N N . ASP A 1 88 ? 17.528 47.483 -14.362 1.00 90.75 88 ASP A N 1
ATOM 698 C CA . ASP A 1 88 ? 18.779 47.722 -13.638 1.00 90.75 88 ASP A CA 1
ATOM 699 C C . ASP A 1 88 ? 19.967 46.973 -14.273 1.00 90.75 88 ASP A C 1
ATOM 701 O O . ASP A 1 88 ? 20.254 45.808 -13.975 1.00 90.75 88 ASP A O 1
ATOM 705 N N . GLU A 1 89 ? 20.685 47.663 -15.161 1.00 90.75 89 GLU A N 1
ATOM 706 C CA . GLU A 1 89 ? 21.871 47.139 -15.853 1.00 90.75 89 GLU A CA 1
ATOM 707 C C . GLU A 1 89 ? 23.012 46.732 -14.901 1.00 90.75 89 GLU A C 1
ATOM 709 O O . GLU A 1 89 ? 23.794 45.834 -15.223 1.00 90.75 89 GLU A O 1
ATOM 714 N N . ASN A 1 90 ? 23.101 47.313 -13.698 1.00 91.56 90 ASN A N 1
ATOM 715 C CA . ASN A 1 90 ? 24.119 46.906 -12.726 1.00 91.56 90 ASN A CA 1
ATOM 716 C C . ASN A 1 90 ? 23.794 45.536 -12.123 1.00 91.56 90 ASN A C 1
ATOM 718 O O . ASN A 1 90 ? 24.699 44.721 -11.925 1.00 91.56 90 ASN A O 1
ATOM 722 N N . ILE A 1 91 ? 22.515 45.262 -11.842 1.00 91.69 91 ILE A N 1
ATOM 723 C CA . ILE A 1 91 ? 22.074 43.950 -11.347 1.00 91.69 91 ILE A CA 1
ATOM 724 C C . ILE A 1 91 ? 22.269 42.887 -12.433 1.00 91.69 91 ILE A C 1
ATOM 726 O O . ILE A 1 91 ? 22.840 41.833 -12.147 1.00 91.69 91 ILE A O 1
ATOM 730 N N . LYS A 1 92 ? 21.900 43.182 -13.689 1.00 92.56 92 LYS A N 1
ATOM 731 C CA . LYS A 1 92 ? 22.135 42.275 -14.829 1.00 92.56 92 LYS A CA 1
ATOM 732 C C . LYS A 1 92 ? 23.617 41.923 -14.987 1.00 92.56 92 LYS A C 1
ATOM 734 O O . LYS A 1 92 ? 23.956 40.748 -15.107 1.00 92.56 92 LYS A O 1
ATOM 739 N N . LYS A 1 93 ? 24.509 42.916 -14.904 1.00 95.31 93 LYS A N 1
ATOM 740 C CA . LYS A 1 93 ? 25.961 42.695 -14.978 1.00 95.31 93 LYS A CA 1
ATOM 741 C C . LYS A 1 93 ? 26.480 41.810 -13.839 1.00 95.31 93 LYS A C 1
ATOM 743 O O . LYS A 1 93 ? 27.266 40.902 -14.086 1.00 95.31 93 LYS A O 1
ATOM 748 N N . ARG A 1 94 ? 26.012 42.024 -12.603 1.00 95.31 94 ARG A N 1
ATOM 749 C CA . ARG A 1 94 ? 26.376 41.182 -11.446 1.00 95.31 94 ARG A CA 1
ATOM 750 C C . ARG A 1 94 ? 25.896 39.739 -11.611 1.00 95.31 94 ARG A C 1
ATOM 752 O O . ARG A 1 94 ? 26.620 38.824 -11.232 1.00 95.31 94 ARG A O 1
ATOM 759 N N . ILE A 1 95 ? 24.710 39.526 -12.187 1.00 95.00 95 ILE A N 1
ATOM 760 C CA . ILE A 1 95 ? 24.212 38.182 -12.524 1.00 95.00 95 ILE A CA 1
ATOM 761 C C . ILE A 1 95 ? 25.132 37.519 -13.557 1.00 95.00 95 ILE A C 1
ATOM 763 O O . ILE A 1 95 ? 25.494 36.358 -13.381 1.00 95.00 95 ILE A O 1
ATOM 767 N N . GLU A 1 96 ? 25.559 38.243 -14.595 1.00 95.75 96 GLU A N 1
ATOM 768 C CA . GLU A 1 96 ? 26.490 37.720 -15.606 1.00 95.75 96 GLU A CA 1
ATOM 769 C C . GLU A 1 96 ? 27.859 37.356 -15.001 1.00 95.75 96 GLU A C 1
ATOM 771 O O . GLU A 1 96 ? 28.397 36.279 -15.265 1.00 95.75 96 GLU A O 1
ATOM 776 N N . GLU A 1 97 ? 28.415 38.225 -14.151 1.00 96.50 97 GLU A N 1
ATOM 777 C CA . GLU A 1 97 ? 29.668 37.980 -13.424 1.00 96.50 97 GLU A CA 1
ATOM 778 C C . GLU A 1 97 ? 29.556 36.736 -12.531 1.00 96.50 97 GLU A C 1
ATOM 780 O O . GLU A 1 97 ? 30.394 35.833 -12.611 1.00 96.50 97 GLU A O 1
ATOM 785 N N . LYS A 1 98 ? 28.467 36.625 -11.759 1.00 97.25 98 LYS A N 1
ATOM 786 C CA . LYS A 1 98 ? 28.179 35.445 -10.934 1.00 97.25 98 LYS A CA 1
ATOM 787 C C . LYS A 1 98 ? 27.946 34.187 -11.767 1.00 97.25 98 LYS A C 1
ATOM 789 O O . LYS A 1 98 ? 28.314 33.102 -11.329 1.00 97.25 98 LYS A O 1
ATOM 794 N N . GLY A 1 99 ? 27.402 34.315 -12.976 1.00 97.12 99 GLY A N 1
ATOM 795 C CA . GLY A 1 99 ? 27.286 33.219 -13.937 1.00 97.12 99 GLY A CA 1
ATOM 796 C C . GLY A 1 99 ? 28.649 32.646 -14.343 1.00 97.12 99 GLY A C 1
ATOM 797 O O . GLY A 1 99 ? 28.829 31.430 -14.337 1.00 97.12 99 GLY A O 1
ATOM 798 N N . LYS A 1 100 ? 29.642 33.505 -14.604 1.00 97.12 100 LYS A N 1
ATOM 799 C CA . LYS A 1 100 ? 31.023 33.083 -14.921 1.00 97.12 100 LYS A CA 1
ATOM 800 C C . LYS A 1 100 ? 31.738 32.473 -13.710 1.00 97.12 100 LYS A C 1
ATOM 802 O O . LYS A 1 100 ? 32.469 31.486 -13.846 1.00 97.12 100 LYS A O 1
ATOM 807 N N . GLU A 1 101 ? 31.513 33.026 -12.515 1.00 97.06 101 GLU A N 1
ATOM 808 C CA . GLU A 1 101 ? 31.985 32.425 -11.259 1.00 97.06 101 GLU A CA 1
ATOM 809 C C . GLU A 1 101 ? 31.381 31.029 -11.048 1.00 97.06 101 GLU A C 1
ATOM 811 O O . GLU A 1 101 ? 32.107 30.092 -10.711 1.00 97.06 101 GLU A O 1
ATOM 816 N N . LEU A 1 102 ? 30.075 30.870 -11.298 1.00 97.44 102 LEU A N 1
ATOM 817 C CA . LEU A 1 102 ? 29.366 29.596 -11.197 1.00 97.44 102 LEU A CA 1
ATOM 818 C C . LEU A 1 102 ? 29.933 28.560 -12.170 1.00 97.44 102 LEU A C 1
ATOM 820 O O . LEU A 1 102 ? 30.146 27.416 -11.773 1.00 97.44 102 LEU A O 1
ATOM 824 N N . GLU A 1 103 ? 30.207 28.944 -13.417 1.00 97.44 103 GLU A N 1
ATOM 825 C CA . GLU A 1 103 ? 30.826 28.067 -14.415 1.00 97.44 103 GLU A CA 1
ATOM 826 C C . GLU A 1 103 ? 32.217 27.597 -13.958 1.00 97.44 103 GLU A C 1
ATOM 828 O O . GLU A 1 103 ? 32.509 26.400 -13.943 1.00 97.44 103 GLU A O 1
ATOM 833 N N . THR A 1 104 ? 33.056 28.524 -13.486 1.00 97.56 104 THR A N 1
ATOM 834 C CA . THR A 1 104 ? 34.402 28.210 -12.977 1.00 97.56 104 THR A CA 1
ATOM 835 C C . THR A 1 104 ? 34.345 27.285 -11.757 1.00 97.56 104 THR A C 1
ATOM 837 O O . THR A 1 104 ? 35.083 26.297 -11.682 1.00 97.56 104 THR A O 1
ATOM 840 N N . ALA A 1 105 ? 33.449 27.569 -10.808 1.00 96.81 105 ALA A N 1
ATOM 841 C CA . ALA A 1 105 ? 33.232 26.740 -9.628 1.00 96.81 105 ALA A CA 1
ATOM 842 C C . ALA A 1 105 ? 32.718 25.342 -10.006 1.00 96.81 105 ALA A C 1
ATOM 844 O O . ALA A 1 105 ? 33.197 24.351 -9.455 1.00 96.81 105 ALA A O 1
ATOM 845 N N . THR A 1 106 ? 31.818 25.256 -10.991 1.00 97.44 106 THR A N 1
ATOM 846 C CA . THR A 1 106 ? 31.289 23.993 -11.529 1.00 97.44 106 THR A CA 1
ATOM 847 C C . THR A 1 106 ? 32.399 23.147 -12.146 1.00 97.44 106 THR A C 1
ATOM 849 O O . THR A 1 106 ? 32.549 21.983 -11.784 1.00 97.44 106 THR A O 1
ATOM 852 N N . ASN A 1 107 ? 33.257 23.730 -12.986 1.00 97.00 107 ASN A N 1
ATOM 853 C CA . ASN A 1 107 ? 34.401 23.018 -13.566 1.00 97.00 107 ASN A CA 1
ATOM 854 C C . ASN A 1 107 ? 35.379 22.512 -12.490 1.00 97.00 107 ASN A C 1
ATOM 856 O O . ASN A 1 107 ? 35.857 21.378 -12.553 1.00 97.00 107 ASN A O 1
ATOM 860 N N . SER A 1 108 ? 35.643 23.326 -11.464 1.00 96.69 108 SER A N 1
ATOM 861 C CA . SER A 1 108 ? 36.497 22.945 -10.331 1.00 96.69 108 SER A CA 1
ATOM 862 C C . SER A 1 108 ? 35.898 21.811 -9.488 1.00 96.69 108 SER A C 1
ATOM 864 O O . SER A 1 108 ? 36.632 20.923 -9.037 1.00 96.69 108 SER A O 1
ATOM 866 N N . ALA A 1 109 ? 34.576 21.822 -9.279 1.00 95.94 109 ALA A N 1
ATOM 867 C CA . ALA A 1 109 ? 33.847 20.760 -8.590 1.00 95.94 109 ALA A CA 1
ATOM 868 C C . ALA A 1 109 ? 33.832 19.461 -9.407 1.00 95.94 109 ALA A C 1
ATOM 870 O O . ALA A 1 109 ? 34.096 18.404 -8.845 1.00 95.94 109 ALA A O 1
ATOM 871 N N . ASN A 1 110 ? 33.643 19.539 -10.727 1.00 95.75 110 ASN A N 1
ATOM 872 C CA . ASN A 1 110 ? 33.714 18.383 -11.625 1.00 95.75 110 ASN A CA 1
ATOM 873 C C . ASN A 1 110 ? 35.101 17.717 -11.592 1.00 95.75 110 ASN A C 1
ATOM 875 O O . ASN A 1 110 ? 35.205 16.494 -11.542 1.00 95.75 110 ASN A O 1
ATOM 879 N N . ALA A 1 111 ? 36.180 18.506 -11.553 1.00 96.56 111 ALA A N 1
ATOM 880 C CA . ALA A 1 111 ? 37.531 17.964 -11.391 1.00 96.56 111 ALA A CA 1
ATOM 881 C C . ALA A 1 111 ? 37.725 17.272 -10.027 1.00 96.56 111 ALA A C 1
ATOM 883 O O . ALA A 1 111 ? 38.350 16.216 -9.957 1.00 96.56 111 ALA A O 1
ATOM 884 N N . ALA A 1 112 ? 37.168 17.835 -8.947 1.00 96.56 112 ALA A N 1
ATOM 885 C CA . ALA A 1 112 ? 37.205 17.204 -7.625 1.00 96.56 112 ALA A CA 1
ATOM 886 C C . ALA A 1 112 ? 36.381 15.911 -7.565 1.00 96.56 112 ALA A C 1
ATOM 888 O O . ALA A 1 112 ? 36.832 14.944 -6.959 1.00 96.56 112 ALA A O 1
ATOM 889 N N . GLN A 1 113 ? 35.218 15.875 -8.223 1.00 94.81 113 GLN A N 1
ATOM 890 C CA . GLN A 1 113 ? 34.404 14.668 -8.364 1.00 94.81 113 GLN A CA 1
ATOM 891 C C . GLN A 1 113 ? 35.211 13.547 -9.026 1.00 94.81 113 GLN A C 1
ATOM 893 O O . GLN A 1 113 ? 35.230 12.435 -8.515 1.00 94.81 113 GLN A O 1
ATOM 898 N N . LEU A 1 114 ? 35.943 13.840 -10.108 1.00 94.19 114 LEU A N 1
ATOM 899 C CA . LEU A 1 114 ? 36.766 12.839 -10.793 1.00 94.19 114 LEU A CA 1
ATOM 900 C C . LEU A 1 114 ? 37.886 12.275 -9.899 1.00 94.19 114 LEU A C 1
ATOM 902 O O . LEU A 1 114 ? 38.188 11.084 -9.957 1.00 94.19 114 LEU A O 1
ATOM 906 N N . GLU A 1 115 ? 38.519 13.111 -9.075 1.00 95.75 115 GLU A N 1
ATOM 907 C CA . GLU A 1 115 ? 39.527 12.641 -8.115 1.00 95.75 115 GLU A CA 1
ATOM 908 C C . GLU A 1 115 ? 38.902 11.838 -6.967 1.00 95.75 115 GLU A C 1
ATOM 910 O O . GLU A 1 115 ? 39.453 10.809 -6.571 1.00 95.75 115 GLU A O 1
ATOM 915 N N . MET A 1 116 ? 37.727 12.249 -6.478 1.00 95.62 116 MET A N 1
ATOM 916 C CA . MET A 1 116 ? 36.954 11.485 -5.496 1.00 95.62 116 MET A CA 1
ATOM 917 C C . MET A 1 116 ? 36.568 10.109 -6.044 1.00 95.62 116 MET A C 1
ATOM 919 O O . MET A 1 116 ? 36.746 9.109 -5.356 1.00 95.62 116 MET A O 1
ATOM 923 N N . ASP A 1 117 ? 36.130 10.041 -7.298 1.00 94.19 117 ASP A N 1
ATOM 924 C CA . ASP A 1 117 ? 35.756 8.808 -7.989 1.00 94.19 117 ASP A CA 1
ATOM 925 C C . ASP A 1 117 ? 36.921 7.821 -8.100 1.00 94.19 117 ASP A C 1
ATOM 927 O O . ASP A 1 117 ? 36.760 6.629 -7.824 1.00 94.19 117 ASP A O 1
ATOM 931 N N . LYS A 1 118 ? 38.114 8.315 -8.453 1.00 95.12 118 LYS A N 1
ATOM 932 C CA . LYS A 1 118 ? 39.344 7.507 -8.476 1.00 95.12 118 LYS A CA 1
ATOM 933 C C . LYS A 1 118 ? 39.718 7.014 -7.079 1.00 95.12 118 LYS A C 1
ATOM 935 O O . LYS A 1 118 ? 40.122 5.862 -6.919 1.00 95.12 118 LYS A O 1
ATOM 940 N N . ALA A 1 119 ? 39.611 7.877 -6.069 1.00 96.44 119 ALA A N 1
ATOM 941 C CA . ALA A 1 119 ? 39.906 7.508 -4.689 1.00 96.44 119 ALA A CA 1
ATOM 942 C C . ALA A 1 119 ? 38.920 6.452 -4.157 1.00 96.44 119 ALA A C 1
ATOM 944 O O . ALA A 1 119 ? 39.344 5.504 -3.498 1.00 96.44 119 ALA A O 1
ATOM 945 N N . ASP A 1 120 ? 37.634 6.569 -4.493 1.00 95.62 120 ASP A N 1
ATOM 946 C CA . ASP A 1 120 ? 36.582 5.612 -4.132 1.00 95.62 120 ASP A CA 1
ATOM 947 C C . ASP A 1 120 ? 36.805 4.244 -4.802 1.00 95.62 120 ASP A C 1
ATOM 949 O O . ASP A 1 120 ? 36.650 3.208 -4.162 1.00 95.62 120 ASP A O 1
ATOM 953 N N . ASP A 1 121 ? 37.265 4.211 -6.058 1.00 95.12 121 ASP A N 1
ATOM 954 C CA . ASP A 1 121 ? 37.611 2.964 -6.758 1.00 95.12 121 ASP A CA 1
ATOM 955 C C . ASP A 1 121 ? 38.811 2.236 -6.120 1.00 95.12 121 ASP A C 1
ATOM 957 O O . ASP A 1 121 ? 38.807 1.004 -5.966 1.00 95.12 121 ASP A O 1
ATOM 961 N N . ASN A 1 122 ? 39.831 2.993 -5.704 1.00 95.88 122 ASN A N 1
ATOM 962 C CA . ASN A 1 122 ? 40.971 2.455 -4.957 1.00 95.88 122 ASN A CA 1
ATOM 963 C C . ASN A 1 122 ? 40.532 1.928 -3.585 1.00 95.88 122 ASN A C 1
ATOM 965 O O . ASN A 1 122 ? 40.929 0.829 -3.182 1.00 95.88 122 ASN A O 1
ATOM 969 N N . LEU A 1 123 ? 39.669 2.677 -2.893 1.00 96.12 123 LEU A N 1
ATOM 970 C CA . LEU A 1 123 ? 39.091 2.272 -1.619 1.00 96.12 123 LEU A CA 1
ATOM 971 C C . LEU A 1 123 ? 38.265 0.988 -1.766 1.00 96.12 123 LEU A C 1
ATOM 973 O O . LEU A 1 123 ? 38.481 0.048 -1.005 1.00 96.12 123 LEU A O 1
ATOM 977 N N . LEU A 1 124 ? 37.387 0.894 -2.768 1.00 96.25 124 LEU A N 1
ATOM 978 C CA . LEU A 1 124 ? 36.588 -0.302 -3.049 1.00 96.25 124 LEU A CA 1
ATOM 979 C C . LEU A 1 124 ? 37.473 -1.544 -3.229 1.00 96.25 124 LEU A C 1
ATOM 981 O O . LEU A 1 124 ? 37.182 -2.604 -2.672 1.00 96.25 124 LEU A O 1
ATOM 985 N N . THR A 1 125 ? 38.582 -1.407 -3.957 1.00 95.12 125 THR A N 1
ATOM 986 C CA . THR A 1 125 ? 39.550 -2.493 -4.185 1.00 95.12 125 THR A CA 1
ATOM 987 C C . THR A 1 125 ? 40.234 -2.934 -2.884 1.00 95.12 125 THR A C 1
ATOM 989 O O . THR A 1 125 ? 40.390 -4.133 -2.621 1.00 95.12 125 THR A O 1
ATOM 992 N N . ALA A 1 126 ? 40.621 -1.976 -2.036 1.00 93.12 126 ALA A N 1
ATOM 993 C CA . ALA A 1 126 ? 41.194 -2.263 -0.723 1.00 93.12 126 ALA A CA 1
ATOM 994 C C . ALA A 1 126 ? 40.178 -2.971 0.192 1.00 93.12 126 ALA A C 1
ATOM 996 O O . ALA A 1 126 ? 40.485 -4.007 0.786 1.00 93.12 126 ALA A O 1
ATOM 997 N N . LEU A 1 127 ? 38.942 -2.472 0.242 1.00 95.44 127 LEU A N 1
ATOM 998 C CA . LEU A 1 127 ? 37.849 -3.037 1.034 1.00 95.44 127 LEU A CA 1
ATOM 999 C C . LEU A 1 127 ? 37.486 -4.461 0.598 1.00 95.44 127 LEU A C 1
ATOM 1001 O O . LEU A 1 127 ? 37.358 -5.340 1.452 1.00 95.44 127 LEU A O 1
ATOM 1005 N N . GLN A 1 128 ? 37.429 -4.728 -0.713 1.00 93.94 128 GLN A N 1
ATOM 1006 C CA . GLN A 1 128 ? 37.211 -6.077 -1.249 1.00 93.94 128 GLN A CA 1
ATOM 1007 C C . GLN A 1 128 ? 38.300 -7.062 -0.790 1.00 93.94 128 GLN A C 1
ATOM 1009 O O . GLN A 1 128 ? 38.057 -8.260 -0.628 1.00 93.94 128 GLN A O 1
ATOM 1014 N N . THR A 1 129 ? 39.523 -6.580 -0.561 1.00 91.00 129 THR A N 1
ATOM 1015 C CA . THR A 1 129 ? 40.583 -7.416 0.008 1.00 91.00 129 THR A CA 1
ATOM 1016 C C . THR A 1 129 ? 40.308 -7.725 1.478 1.00 91.00 129 THR A C 1
ATOM 1018 O O . THR A 1 129 ? 40.466 -8.875 1.880 1.00 91.00 129 THR A O 1
ATOM 1021 N N . PHE A 1 130 ? 39.865 -6.749 2.274 1.00 92.50 130 PHE A N 1
ATOM 1022 C CA . PHE A 1 130 ? 39.612 -6.932 3.708 1.00 92.50 130 PHE A CA 1
ATOM 1023 C C . PHE A 1 130 ? 38.453 -7.883 4.008 1.00 92.50 130 PHE A C 1
ATOM 1025 O O . PHE A 1 130 ? 38.613 -8.758 4.855 1.00 92.50 130 PHE A O 1
ATOM 1032 N N . VAL A 1 131 ? 37.335 -7.797 3.280 1.00 91.06 131 VAL A N 1
ATOM 1033 C CA . VAL A 1 131 ? 36.157 -8.659 3.523 1.00 91.06 131 VAL A CA 1
ATOM 1034 C C . VAL A 1 131 ? 36.432 -10.154 3.309 1.00 91.06 131 VAL A C 1
ATOM 1036 O O . VAL A 1 131 ? 35.744 -11.005 3.870 1.00 91.06 131 VAL A O 1
ATOM 1039 N N . LYS A 1 132 ? 37.498 -10.508 2.578 1.00 88.00 132 LYS A N 1
ATOM 1040 C CA . LYS A 1 132 ? 37.969 -11.901 2.436 1.00 88.00 132 LYS A CA 1
ATOM 1041 C C . LYS A 1 132 ? 38.613 -12.458 3.713 1.00 88.00 132 LYS A C 1
ATOM 1043 O O . LYS A 1 132 ? 38.781 -13.670 3.821 1.00 88.00 132 LYS A O 1
ATOM 1048 N N . TYR A 1 133 ? 38.969 -11.594 4.664 1.00 86.94 133 TYR A N 1
ATOM 1049 C CA . TYR A 1 133 ? 39.658 -11.917 5.919 1.00 86.94 133 TYR A CA 1
ATOM 1050 C C . TYR A 1 133 ? 38.796 -11.678 7.165 1.00 86.94 133 TYR A C 1
ATOM 1052 O O . TYR A 1 133 ? 39.341 -11.417 8.237 1.00 86.94 133 TYR A O 1
ATOM 1060 N N . SER A 1 134 ? 37.477 -11.811 7.003 1.00 80.31 134 SER A N 1
ATOM 1061 C CA . SER A 1 134 ? 36.447 -11.802 8.047 1.00 80.31 134 SER A CA 1
ATOM 1062 C C . SER A 1 134 ? 36.902 -12.389 9.389 1.00 80.31 134 SER A C 1
ATOM 1064 O O . SER A 1 134 ? 37.471 -13.486 9.445 1.00 80.31 134 SER A O 1
ATOM 1066 N N . ASP A 1 135 ? 36.637 -11.654 10.468 1.00 85.06 135 ASP A N 1
ATOM 1067 C CA . ASP A 1 135 ? 36.933 -12.071 11.840 1.00 85.06 135 ASP A CA 1
ATOM 1068 C C . ASP A 1 135 ? 35.855 -11.673 12.867 1.00 85.06 135 ASP A C 1
ATOM 1070 O O . ASP A 1 135 ? 36.048 -11.907 14.062 1.00 85.06 135 ASP A O 1
ATOM 1074 N N . GLY A 1 136 ? 34.729 -11.092 12.430 1.00 87.56 136 GLY A N 1
ATOM 1075 C CA . GLY A 1 136 ? 33.612 -10.674 13.283 1.00 87.56 136 GLY A CA 1
ATOM 1076 C C . GLY A 1 136 ? 33.905 -9.471 14.186 1.00 87.56 136 GLY A C 1
ATOM 1077 O O . GLY A 1 136 ? 33.087 -9.133 15.044 1.00 87.56 136 GLY A O 1
ATOM 1078 N N . SER A 1 137 ? 35.070 -8.828 14.047 1.00 92.00 137 SER A N 1
ATOM 1079 C CA . SER A 1 137 ? 35.471 -7.719 14.916 1.00 92.00 137 SER A CA 1
ATOM 1080 C C . SER A 1 137 ? 34.660 -6.440 14.668 1.00 92.00 137 SER A C 1
ATOM 1082 O O . SER A 1 137 ? 34.150 -6.202 13.574 1.00 92.00 137 SER A O 1
ATOM 1084 N N . GLU A 1 138 ? 34.603 -5.549 15.668 1.00 91.56 138 GLU A N 1
ATOM 1085 C CA . GLU A 1 138 ? 33.986 -4.216 15.515 1.00 91.56 138 GLU A CA 1
ATOM 1086 C C . GLU A 1 138 ? 34.584 -3.423 14.352 1.00 91.56 138 GLU A C 1
ATOM 1088 O O . GLU A 1 138 ? 33.879 -2.750 13.601 1.00 91.56 138 GLU A O 1
ATOM 1093 N N . GLN A 1 139 ? 35.888 -3.570 14.137 1.00 92.88 139 GLN A N 1
ATOM 1094 C CA . GLN A 1 139 ? 36.560 -2.916 13.028 1.00 92.88 139 GLN A CA 1
ATOM 1095 C C . GLN A 1 139 ? 36.116 -3.489 11.677 1.00 92.88 139 GLN A C 1
ATOM 1097 O O . GLN A 1 139 ? 35.935 -2.733 10.724 1.00 92.88 139 GLN A O 1
ATOM 1102 N N . MET A 1 140 ? 35.880 -4.802 11.597 1.00 94.56 140 MET A N 1
ATOM 1103 C CA . MET A 1 140 ? 35.362 -5.448 10.392 1.00 94.56 140 MET A CA 1
ATOM 1104 C C . MET A 1 140 ? 33.903 -5.061 10.102 1.00 94.56 140 MET A C 1
ATOM 1106 O O . MET A 1 140 ? 33.518 -4.949 8.937 1.00 94.56 140 MET A O 1
ATOM 1110 N N . LYS A 1 141 ? 33.111 -4.739 11.132 1.00 95.06 141 LYS A N 1
ATOM 1111 C CA . LYS A 1 141 ? 31.761 -4.172 10.968 1.00 95.06 141 LYS A CA 1
ATOM 1112 C C . LYS A 1 141 ? 31.777 -2.785 10.332 1.00 95.06 141 LYS A C 1
ATOM 1114 O O . LYS A 1 141 ? 30.977 -2.511 9.437 1.00 95.06 141 LYS A O 1
ATOM 1119 N N . VAL A 1 142 ? 32.723 -1.937 10.735 1.00 95.25 142 VAL A N 1
ATOM 1120 C CA . VAL A 1 142 ? 32.949 -0.623 10.109 1.00 95.25 142 VAL A CA 1
ATOM 1121 C C . VAL A 1 142 ? 33.403 -0.779 8.655 1.00 95.25 142 VAL A C 1
ATOM 1123 O O . VAL A 1 142 ? 32.832 -0.154 7.765 1.00 95.25 142 VAL A O 1
ATOM 1126 N N . ILE A 1 143 ? 34.365 -1.669 8.392 1.00 95.62 143 ILE A N 1
ATOM 1127 C CA . ILE A 1 143 ? 34.850 -1.956 7.031 1.00 95.62 143 ILE A CA 1
ATOM 1128 C C . ILE A 1 143 ? 33.719 -2.481 6.138 1.00 95.62 143 ILE A C 1
ATOM 1130 O O . ILE A 1 143 ? 33.613 -2.074 4.984 1.00 95.62 143 ILE A O 1
ATOM 1134 N N . SER A 1 144 ? 32.855 -3.358 6.655 1.00 96.81 144 SER A N 1
ATOM 1135 C CA . SER A 1 144 ? 31.705 -3.881 5.905 1.00 96.81 144 SER A CA 1
ATOM 1136 C C . SER A 1 144 ? 30.707 -2.777 5.556 1.00 96.81 144 SER A C 1
ATOM 1138 O O . SER A 1 144 ? 30.192 -2.758 4.441 1.00 96.81 144 SER A O 1
ATOM 1140 N N . ALA A 1 145 ? 30.478 -1.827 6.469 1.00 96.81 145 ALA A N 1
ATOM 1141 C CA . ALA A 1 145 ? 29.662 -0.644 6.203 1.00 96.81 145 ALA A CA 1
ATOM 1142 C C . ALA A 1 145 ? 30.230 0.180 5.037 1.00 96.81 145 ALA A C 1
ATOM 1144 O O . ALA A 1 145 ? 29.514 0.477 4.081 1.00 96.81 145 ALA A O 1
ATOM 1145 N N . ASP A 1 146 ? 31.529 0.493 5.089 1.00 96.62 146 ASP A N 1
ATOM 1146 C CA . ASP A 1 146 ? 32.217 1.241 4.032 1.00 96.62 146 ASP A CA 1
ATOM 1147 C C . ASP A 1 146 ? 32.221 0.483 2.701 1.00 96.62 146 ASP A C 1
ATOM 1149 O O . ASP A 1 146 ? 32.051 1.094 1.646 1.00 96.62 146 ASP A O 1
ATOM 1153 N N . TYR A 1 147 ? 32.348 -0.847 2.732 1.00 97.44 147 TYR A N 1
ATOM 1154 C CA . TYR A 1 147 ? 32.329 -1.671 1.526 1.00 97.44 147 TYR A CA 1
ATOM 1155 C C . TYR A 1 147 ? 30.961 -1.674 0.847 1.00 97.44 147 TYR A C 1
ATOM 1157 O O . TYR A 1 147 ? 30.897 -1.471 -0.361 1.00 97.44 147 TYR A O 1
ATOM 1165 N N . ILE A 1 148 ? 29.866 -1.815 1.602 1.00 97.94 148 ILE A N 1
ATOM 1166 C CA . ILE A 1 148 ? 28.502 -1.737 1.050 1.00 97.94 148 ILE A CA 1
ATOM 1167 C C . ILE A 1 148 ? 28.275 -0.383 0.369 1.00 97.94 148 ILE A C 1
ATOM 1169 O O . ILE A 1 148 ? 27.793 -0.330 -0.764 1.00 97.94 148 ILE A O 1
ATOM 1173 N N . LEU A 1 149 ? 28.660 0.711 1.034 1.00 96.75 149 LEU A N 1
ATOM 1174 C CA . LEU A 1 149 ? 28.514 2.058 0.486 1.00 96.75 149 LEU A CA 1
ATOM 1175 C C . LEU A 1 149 ? 29.374 2.260 -0.770 1.00 96.75 149 LEU A C 1
ATOM 1177 O O . LEU A 1 149 ? 28.889 2.822 -1.750 1.00 96.75 149 LEU A O 1
ATOM 1181 N N . ALA A 1 150 ? 30.614 1.764 -0.770 1.00 96.69 150 ALA A N 1
ATOM 1182 C CA . ALA A 1 150 ? 31.503 1.835 -1.926 1.00 96.69 150 ALA A CA 1
ATOM 1183 C C . ALA A 1 150 ? 30.975 1.017 -3.118 1.00 96.69 150 ALA A C 1
ATOM 1185 O O . ALA A 1 150 ? 31.015 1.503 -4.246 1.00 96.69 150 ALA A O 1
ATOM 1186 N N . ILE A 1 151 ? 30.427 -0.187 -2.893 1.00 97.56 151 ILE A N 1
ATOM 1187 C CA . ILE A 1 151 ? 29.785 -0.993 -3.950 1.00 97.56 151 ILE A CA 1
ATOM 1188 C C . ILE A 1 151 ? 28.622 -0.207 -4.556 1.00 97.56 151 ILE A C 1
ATOM 1190 O O . ILE A 1 151 ? 28.546 -0.080 -5.777 1.00 97.56 151 ILE A O 1
ATOM 1194 N N . LYS A 1 152 ? 27.730 0.339 -3.720 1.00 96.12 152 LYS A N 1
ATOM 1195 C CA . LYS A 1 152 ? 26.563 1.090 -4.195 1.00 96.12 152 LYS A CA 1
ATOM 1196 C C . LYS A 1 152 ? 26.973 2.310 -5.021 1.00 96.12 152 LYS A C 1
ATOM 1198 O O . LYS A 1 152 ? 26.501 2.453 -6.146 1.00 96.12 152 LYS A O 1
ATOM 1203 N N . ARG A 1 153 ? 27.890 3.142 -4.508 1.00 95.06 153 ARG A N 1
ATOM 1204 C CA . ARG A 1 153 ? 28.416 4.301 -5.249 1.00 95.06 153 ARG A CA 1
ATOM 1205 C C . ARG A 1 153 ? 29.058 3.877 -6.566 1.00 95.06 153 ARG A C 1
ATOM 1207 O O . ARG A 1 153 ? 28.806 4.495 -7.593 1.00 95.06 153 ARG A O 1
ATOM 1214 N N . ALA A 1 154 ? 29.860 2.813 -6.563 1.00 95.56 154 ALA A N 1
ATOM 1215 C CA . ALA A 1 154 ? 30.508 2.314 -7.771 1.00 95.56 154 ALA A CA 1
ATOM 1216 C C . ALA A 1 154 ? 29.522 1.720 -8.786 1.00 95.56 154 ALA A C 1
ATOM 1218 O O . ALA A 1 154 ? 29.805 1.761 -9.980 1.00 95.56 154 ALA A O 1
ATOM 1219 N N . ALA A 1 155 ? 28.390 1.161 -8.354 1.00 95.69 155 ALA A N 1
ATOM 1220 C CA . ALA A 1 155 ? 27.309 0.793 -9.261 1.00 95.69 155 ALA A CA 1
ATOM 1221 C C . ALA A 1 155 ? 26.730 2.062 -9.900 1.00 95.69 155 ALA A C 1
ATOM 1223 O O . ALA A 1 155 ? 26.875 2.267 -11.103 1.00 95.69 155 ALA A O 1
ATOM 1224 N N . GLU A 1 156 ? 26.201 2.978 -9.093 1.00 93.81 156 GLU A N 1
ATOM 1225 C CA . GLU A 1 156 ? 25.539 4.199 -9.572 1.00 93.81 156 GLU A CA 1
ATOM 1226 C C . GLU A 1 156 ? 26.419 5.027 -10.514 1.00 93.81 156 GLU A C 1
ATOM 1228 O O . GLU A 1 156 ? 25.983 5.374 -11.609 1.00 93.81 156 GLU A O 1
ATOM 1233 N N . ARG A 1 157 ? 27.684 5.262 -10.144 1.00 93.12 157 ARG A N 1
ATOM 1234 C CA . ARG A 1 157 ? 28.633 6.033 -10.962 1.00 93.12 157 ARG A CA 1
ATOM 1235 C C . ARG A 1 157 ? 28.985 5.354 -12.283 1.00 93.12 157 ARG A C 1
ATOM 1237 O O . ARG A 1 157 ? 29.166 6.031 -13.287 1.00 93.12 157 ARG A O 1
ATOM 1244 N N . ARG A 1 158 ? 29.131 4.024 -12.296 1.00 93.31 158 ARG A N 1
ATOM 1245 C CA . ARG A 1 158 ? 29.587 3.292 -13.492 1.00 93.31 158 ARG A CA 1
ATOM 1246 C C . ARG A 1 158 ? 28.449 2.873 -14.409 1.00 93.31 158 ARG A C 1
ATOM 1248 O O . ARG A 1 158 ? 28.736 2.437 -15.517 1.00 93.31 158 ARG A O 1
ATOM 1255 N N . LYS A 1 159 ? 27.186 3.003 -13.987 1.00 93.62 159 LYS A N 1
ATOM 1256 C CA . LYS A 1 159 ? 26.021 2.545 -14.756 1.00 93.62 159 LYS A CA 1
ATOM 1257 C C . LYS A 1 159 ? 26.011 3.103 -16.181 1.00 93.62 159 LYS A C 1
ATOM 1259 O O . LYS A 1 159 ? 25.930 2.325 -17.121 1.00 93.62 159 LYS A O 1
ATOM 1264 N N . GLU A 1 160 ? 26.184 4.414 -16.341 1.00 90.00 160 GLU A N 1
ATOM 1265 C CA . GLU A 1 160 ? 26.180 5.076 -17.656 1.00 90.00 160 GLU A CA 1
ATOM 1266 C C . GLU A 1 160 ? 27.298 4.565 -18.579 1.00 90.00 160 GLU A C 1
ATOM 1268 O O . GLU A 1 160 ? 27.088 4.370 -19.773 1.00 90.00 160 GLU A O 1
ATOM 1273 N N . THR A 1 161 ? 28.485 4.292 -18.028 1.00 91.62 161 THR A N 1
ATOM 1274 C CA . THR A 1 161 ? 29.622 3.790 -18.816 1.00 91.62 161 THR A CA 1
ATOM 1275 C C . THR A 1 161 ? 29.480 2.300 -19.134 1.00 91.62 161 THR A C 1
ATOM 1277 O O . THR A 1 161 ? 29.635 1.897 -20.286 1.00 91.62 161 THR A O 1
ATOM 1280 N N . ASP A 1 162 ? 29.173 1.477 -18.126 1.00 93.69 162 ASP A N 1
ATOM 1281 C CA . ASP A 1 162 ? 29.084 0.016 -18.245 1.00 93.69 162 ASP A CA 1
ATOM 1282 C C . ASP A 1 162 ? 27.856 -0.415 -19.078 1.00 93.69 162 ASP A C 1
ATOM 1284 O O . ASP A 1 162 ? 27.891 -1.463 -19.725 1.00 93.69 162 ASP A O 1
ATOM 1288 N N . LEU A 1 163 ? 26.789 0.395 -19.096 1.00 95.00 163 LEU A N 1
ATOM 1289 C CA . LEU A 1 163 ? 25.574 0.195 -19.897 1.00 95.00 163 LEU A CA 1
ATOM 1290 C C . LEU A 1 163 ? 25.454 1.205 -21.051 1.00 95.00 163 LEU A C 1
ATOM 1292 O O . LEU A 1 163 ? 24.359 1.467 -21.544 1.00 95.00 163 LEU A O 1
ATOM 1296 N N . ASN A 1 164 ? 26.569 1.759 -21.531 1.00 94.94 164 ASN A N 1
ATOM 1297 C CA . ASN A 1 164 ? 26.534 2.681 -22.663 1.00 94.94 164 ASN A CA 1
ATOM 1298 C C . ASN A 1 164 ? 25.891 2.028 -23.907 1.00 94.94 164 ASN A C 1
ATOM 1300 O O . ASN A 1 164 ? 26.272 0.929 -24.327 1.00 94.94 164 ASN A O 1
ATOM 1304 N N . GLY A 1 165 ? 24.920 2.721 -24.506 1.00 93.94 165 GLY A N 1
ATOM 1305 C CA . GLY A 1 165 ? 24.160 2.246 -25.665 1.00 93.94 165 GLY A CA 1
ATOM 1306 C C . GLY A 1 165 ? 23.135 1.145 -25.364 1.00 93.94 165 GLY A C 1
ATOM 1307 O O . GLY A 1 165 ? 22.603 0.561 -26.306 1.00 93.94 165 GLY A O 1
ATOM 1308 N N . VAL A 1 166 ? 22.872 0.844 -24.090 1.00 96.50 166 VAL A N 1
ATOM 1309 C CA . VAL A 1 166 ? 21.807 -0.067 -23.650 1.00 96.50 166 VAL A CA 1
ATOM 1310 C C . VAL A 1 166 ? 20.522 0.734 -23.460 1.00 96.50 166 VAL A C 1
ATOM 1312 O O . VAL A 1 166 ? 20.510 1.740 -22.757 1.00 96.50 166 VAL A O 1
ATOM 1315 N N . ASP A 1 167 ? 19.429 0.285 -24.074 1.00 95.19 167 ASP A N 1
ATOM 1316 C CA . ASP A 1 167 ? 18.101 0.850 -23.825 1.00 95.19 167 ASP A CA 1
ATOM 1317 C C . ASP A 1 167 ? 17.459 0.129 -22.632 1.00 95.19 167 ASP A C 1
ATOM 1319 O O . ASP A 1 167 ? 17.125 -1.048 -22.735 1.00 95.19 167 ASP A O 1
ATOM 1323 N N . GLU A 1 168 ? 17.312 0.804 -21.493 1.00 92.62 168 GLU A N 1
ATOM 1324 C CA . GLU A 1 168 ? 16.697 0.218 -20.292 1.00 92.62 168 GLU A CA 1
ATOM 1325 C C . GLU A 1 168 ? 15.160 0.202 -20.358 1.00 92.62 168 GLU A C 1
ATOM 1327 O O . GLU A 1 168 ? 14.519 -0.655 -19.756 1.00 92.62 168 GLU A O 1
ATOM 1332 N N . TYR A 1 169 ? 14.548 1.109 -21.120 1.00 92.12 169 TYR A N 1
ATOM 1333 C CA . TYR A 1 169 ? 13.092 1.274 -21.155 1.00 92.12 169 TYR A CA 1
ATOM 1334 C C . TYR A 1 169 ? 12.439 0.358 -22.189 1.00 92.12 169 TYR A C 1
ATOM 1336 O O . TYR A 1 169 ? 11.405 -0.260 -21.944 1.00 92.12 169 TYR A O 1
ATOM 1344 N N . TYR A 1 170 ? 13.073 0.228 -23.353 1.00 96.06 170 TYR A N 1
ATOM 1345 C CA . TYR A 1 170 ? 12.633 -0.638 -24.439 1.00 96.06 170 TYR A CA 1
ATOM 1346 C C . TYR A 1 170 ? 13.801 -1.519 -24.899 1.00 96.06 170 TYR A C 1
ATOM 1348 O O . TYR A 1 170 ? 14.228 -1.430 -26.058 1.00 96.06 170 TYR A O 1
ATOM 1356 N N . PRO A 1 171 ? 14.316 -2.408 -24.029 1.00 97.06 171 PRO A N 1
ATOM 1357 C CA . PRO A 1 171 ? 15.512 -3.198 -24.300 1.00 97.06 171 PRO A CA 1
ATOM 1358 C C . PRO A 1 171 ? 15.297 -4.198 -25.436 1.00 97.06 171 PRO A C 1
ATOM 1360 O O . PRO A 1 171 ? 14.222 -4.797 -25.589 1.00 97.06 171 PRO A O 1
ATOM 1363 N N . THR A 1 172 ? 16.357 -4.449 -26.200 1.00 97.44 172 THR A N 1
ATOM 1364 C CA . THR A 1 172 ? 16.507 -5.697 -26.960 1.00 97.44 172 THR A CA 1
ATOM 1365 C C . THR A 1 172 ? 16.839 -6.867 -26.020 1.00 97.44 172 THR A C 1
ATOM 1367 O O . THR A 1 172 ? 17.107 -6.682 -24.829 1.00 97.44 172 THR A O 1
ATOM 1370 N N . LYS A 1 173 ? 16.865 -8.104 -26.537 1.00 95.06 173 LYS A N 1
ATOM 1371 C CA . LYS A 1 173 ? 17.343 -9.260 -25.759 1.00 95.06 173 LYS A CA 1
ATOM 1372 C C . LYS A 1 173 ? 18.785 -9.057 -25.275 1.00 95.06 173 LYS A C 1
ATOM 1374 O O . LYS A 1 173 ? 19.068 -9.287 -24.105 1.00 95.06 173 LYS A O 1
ATOM 1379 N N . SER A 1 174 ? 19.663 -8.557 -26.148 1.00 97.12 174 SER A N 1
ATOM 1380 C CA . SER A 1 174 ? 21.058 -8.288 -25.784 1.00 97.12 174 SER A CA 1
ATOM 1381 C C . SER A 1 174 ? 21.181 -7.212 -24.707 1.00 97.12 174 SER A C 1
ATOM 1383 O O . SER A 1 174 ? 22.061 -7.327 -23.857 1.00 97.12 174 SER A O 1
ATOM 1385 N N . ASP A 1 175 ? 20.327 -6.188 -24.735 1.00 98.06 175 ASP A N 1
ATOM 1386 C CA . ASP A 1 175 ? 20.299 -5.150 -23.699 1.00 98.06 175 ASP A CA 1
ATOM 1387 C C . ASP A 1 175 ? 19.892 -5.745 -22.352 1.00 98.06 175 ASP A C 1
ATOM 1389 O O . ASP A 1 175 ? 20.589 -5.553 -21.359 1.00 98.06 175 ASP A O 1
ATOM 1393 N N . SER A 1 176 ? 18.837 -6.567 -22.338 1.00 97.06 176 SER A N 1
ATOM 1394 C CA . SER A 1 176 ? 18.388 -7.268 -21.126 1.00 97.06 176 SER A CA 1
ATOM 1395 C C . SER A 1 176 ? 19.499 -8.139 -20.525 1.00 97.06 176 SER A C 1
ATOM 1397 O O . SER A 1 176 ? 19.718 -8.109 -19.317 1.00 97.06 176 SER A O 1
ATOM 1399 N N . ASP A 1 177 ? 20.245 -8.872 -21.358 1.00 96.94 177 ASP A N 1
ATOM 1400 C CA . ASP A 1 177 ? 21.342 -9.732 -20.897 1.00 96.94 177 ASP A CA 1
ATOM 1401 C C . ASP A 1 177 ? 22.512 -8.919 -20.308 1.00 96.94 177 ASP A C 1
ATOM 1403 O O . ASP A 1 177 ? 23.098 -9.319 -19.299 1.00 96.94 177 ASP A O 1
ATOM 1407 N N . LYS A 1 178 ? 22.826 -7.749 -20.884 1.00 97.88 178 LYS A N 1
ATOM 1408 C CA . LYS A 1 178 ? 23.834 -6.825 -20.333 1.00 97.88 178 LYS A CA 1
ATOM 1409 C C . LYS A 1 178 ? 23.401 -6.250 -18.986 1.00 97.88 178 LYS A C 1
ATOM 1411 O O . LYS A 1 178 ? 24.215 -6.213 -18.067 1.00 97.88 178 LYS A O 1
ATOM 1416 N N . ILE A 1 179 ? 22.135 -5.847 -18.851 1.00 97.19 179 ILE A N 1
ATOM 1417 C CA . ILE A 1 179 ? 21.585 -5.322 -17.591 1.00 97.19 179 ILE A CA 1
ATOM 1418 C C . ILE A 1 179 ? 21.635 -6.398 -16.498 1.00 97.19 179 ILE A C 1
ATOM 1420 O O . ILE A 1 179 ? 22.095 -6.133 -15.386 1.00 97.19 179 ILE A O 1
ATOM 1424 N N . VAL A 1 180 ? 21.235 -7.633 -16.820 1.00 97.62 180 VAL A N 1
ATOM 1425 C CA . VAL A 1 180 ? 21.325 -8.782 -15.902 1.00 97.62 180 VAL A CA 1
ATOM 1426 C C . VAL A 1 180 ? 22.767 -9.007 -15.441 1.00 97.62 180 VAL A C 1
ATOM 1428 O O . VAL A 1 180 ? 23.019 -9.067 -14.237 1.00 97.62 180 VAL A O 1
ATOM 1431 N N . ALA A 1 181 ? 23.723 -9.070 -16.373 1.00 97.94 181 ALA A N 1
ATOM 1432 C CA . ALA A 1 181 ? 25.136 -9.271 -16.050 1.00 97.94 181 ALA A CA 1
ATOM 1433 C C . ALA A 1 181 ? 25.721 -8.124 -15.204 1.00 97.94 181 ALA A C 1
ATOM 1435 O O . ALA A 1 181 ? 26.533 -8.362 -14.304 1.00 97.94 181 ALA A O 1
ATOM 1436 N N . TYR A 1 182 ? 25.296 -6.888 -15.476 1.00 97.81 182 TYR A N 1
ATOM 1437 C CA . TYR A 1 182 ? 25.704 -5.704 -14.731 1.00 97.81 182 TYR A CA 1
ATOM 1438 C C . TYR A 1 182 ? 25.285 -5.792 -13.259 1.00 97.81 182 TYR A C 1
ATOM 1440 O O . TYR A 1 182 ? 26.136 -5.657 -12.380 1.00 97.81 182 TYR A O 1
ATOM 1448 N N . TYR A 1 183 ? 24.016 -6.090 -12.967 1.00 97.38 183 TYR A N 1
ATOM 1449 C CA . TYR A 1 183 ? 23.561 -6.221 -11.580 1.00 97.38 183 TYR A CA 1
ATOM 1450 C C . TYR A 1 183 ? 24.140 -7.465 -10.887 1.00 97.38 183 TYR A C 1
ATOM 1452 O O . TYR A 1 183 ? 24.513 -7.389 -9.714 1.00 97.38 183 TYR A O 1
ATOM 1460 N N . ASP A 1 184 ? 24.322 -8.579 -11.607 1.00 97.62 184 ASP A N 1
ATOM 1461 C CA . ASP A 1 184 ? 24.940 -9.795 -11.058 1.00 97.62 184 ASP A CA 1
ATOM 1462 C C . ASP A 1 184 ? 26.354 -9.556 -10.517 1.00 97.62 184 ASP A C 1
ATOM 1464 O O . ASP A 1 184 ? 26.715 -10.066 -9.453 1.00 97.62 184 ASP A O 1
ATOM 1468 N N . LYS A 1 185 ? 27.157 -8.738 -11.205 1.00 96.44 185 LYS A N 1
ATOM 1469 C CA . LYS A 1 185 ? 28.499 -8.342 -10.752 1.00 96.44 185 LYS A CA 1
ATOM 1470 C C . LYS A 1 185 ? 28.473 -7.736 -9.344 1.00 96.44 185 LYS A C 1
ATOM 1472 O O . LYS A 1 185 ? 29.272 -8.146 -8.502 1.00 96.44 185 LYS A O 1
ATOM 1477 N N . TYR A 1 186 ? 27.570 -6.794 -9.073 1.00 97.12 186 TYR A N 1
ATOM 1478 C CA . TYR A 1 186 ? 27.512 -6.100 -7.781 1.00 97.12 186 TYR A CA 1
ATOM 1479 C C . TYR A 1 186 ? 26.791 -6.910 -6.695 1.00 97.12 186 TYR A C 1
ATOM 1481 O O . TYR A 1 186 ? 27.226 -6.901 -5.542 1.00 97.12 186 TYR A O 1
ATOM 1489 N N . ILE A 1 187 ? 25.764 -7.691 -7.053 1.00 98.19 187 ILE A N 1
ATOM 1490 C CA . ILE A 1 187 ? 25.141 -8.663 -6.135 1.00 98.19 187 ILE A CA 1
ATOM 1491 C C . ILE A 1 187 ? 26.196 -9.650 -5.615 1.00 98.19 187 ILE A C 1
ATOM 1493 O O . ILE A 1 187 ? 26.261 -9.925 -4.415 1.00 98.19 187 ILE A O 1
ATOM 1497 N N . ASN A 1 188 ? 27.066 -10.153 -6.497 1.00 97.25 188 ASN A N 1
ATOM 1498 C CA . ASN A 1 188 ? 28.138 -11.068 -6.109 1.00 97.25 188 ASN A CA 1
ATOM 1499 C C . ASN A 1 188 ? 29.132 -10.430 -5.130 1.00 97.25 188 ASN A C 1
ATOM 1501 O O . ASN A 1 188 ? 29.535 -11.099 -4.182 1.00 97.25 188 ASN A O 1
ATOM 1505 N N . GLN A 1 189 ? 29.463 -9.144 -5.293 1.00 96.44 189 GLN A N 1
ATOM 1506 C CA . GLN A 1 189 ? 30.314 -8.413 -4.346 1.00 96.44 189 GLN A CA 1
ATOM 1507 C C . GLN A 1 189 ? 29.660 -8.278 -2.963 1.00 96.44 189 GLN A C 1
ATOM 1509 O O . GLN A 1 189 ? 30.312 -8.533 -1.952 1.00 96.44 189 GLN A O 1
ATOM 1514 N N . LEU A 1 190 ? 28.361 -7.957 -2.893 1.00 97.25 190 LEU A N 1
ATOM 1515 C CA . LEU A 1 190 ? 27.631 -7.912 -1.617 1.00 97.25 190 LEU A CA 1
ATOM 1516 C C . LEU A 1 190 ? 27.614 -9.280 -0.914 1.00 97.25 190 LEU A C 1
ATOM 1518 O O . LEU A 1 190 ? 27.722 -9.348 0.312 1.00 97.25 190 LEU A O 1
ATOM 1522 N N . ASN A 1 191 ? 27.528 -10.371 -1.680 1.00 96.12 191 ASN A N 1
ATOM 1523 C CA . ASN A 1 191 ? 27.559 -11.739 -1.156 1.00 96.12 191 ASN A CA 1
ATOM 1524 C C . ASN A 1 191 ? 28.939 -12.161 -0.604 1.00 96.12 191 ASN A C 1
ATOM 1526 O O . ASN A 1 191 ? 29.021 -13.160 0.114 1.00 96.12 191 ASN A O 1
ATOM 1530 N N . GLU A 1 192 ? 30.024 -11.429 -0.896 1.00 94.94 192 GLU A N 1
ATOM 1531 C CA . GLU A 1 192 ? 31.345 -11.703 -0.308 1.00 94.94 192 GLU A CA 1
ATOM 1532 C C . GLU A 1 192 ? 31.373 -11.404 1.205 1.00 94.94 192 GLU A C 1
ATOM 1534 O O . GLU A 1 192 ? 32.125 -12.049 1.944 1.00 94.94 192 GLU A O 1
ATOM 1539 N N . ILE A 1 193 ? 30.524 -10.479 1.675 1.00 95.75 193 ILE A N 1
ATOM 1540 C CA . ILE A 1 193 ? 30.477 -10.016 3.068 1.00 95.75 193 ILE A CA 1
ATOM 1541 C C . ILE A 1 193 ? 29.894 -11.098 3.979 1.00 95.75 193 ILE A C 1
ATOM 1543 O O . ILE A 1 193 ? 28.759 -11.557 3.799 1.00 95.75 193 ILE A O 1
ATOM 1547 N N . LYS A 1 194 ? 30.652 -11.484 5.009 1.00 94.94 194 LYS A N 1
ATOM 1548 C CA . LYS A 1 194 ? 30.227 -12.508 5.968 1.00 94.94 194 LYS A CA 1
ATOM 1549 C C . LYS A 1 194 ? 29.200 -11.961 6.951 1.00 94.94 194 LYS A C 1
ATOM 1551 O O . LYS A 1 194 ? 29.249 -10.809 7.362 1.00 94.94 194 LYS A O 1
ATOM 1556 N N . TYR A 1 195 ? 28.264 -12.822 7.342 1.00 93.75 195 TYR A N 1
ATOM 1557 C CA . TYR A 1 195 ? 27.159 -12.460 8.231 1.00 93.75 195 TYR A CA 1
ATOM 1558 C C . TYR A 1 195 ? 27.620 -11.943 9.605 1.00 93.75 195 TYR A C 1
ATOM 1560 O O . TYR A 1 195 ? 27.007 -11.021 10.150 1.00 93.75 195 TYR A O 1
ATOM 1568 N N . ASP A 1 196 ? 28.706 -12.504 10.140 1.00 93.44 196 ASP A N 1
ATOM 1569 C CA . ASP A 1 196 ? 29.267 -12.130 11.446 1.00 93.44 196 ASP A CA 1
ATOM 1570 C C . ASP A 1 196 ? 29.899 -10.729 11.441 1.00 93.44 196 ASP A C 1
ATOM 1572 O O . ASP A 1 196 ? 29.941 -10.069 12.477 1.00 93.44 196 ASP A O 1
ATOM 1576 N N . ASP A 1 197 ? 30.306 -10.235 10.268 1.00 95.56 197 ASP A N 1
ATOM 1577 C CA . ASP A 1 197 ? 30.857 -8.887 10.092 1.00 95.56 197 ASP A CA 1
ATOM 1578 C C . ASP A 1 197 ? 29.771 -7.823 9.889 1.00 95.56 197 ASP A C 1
ATOM 1580 O O . ASP A 1 197 ? 30.073 -6.650 9.690 1.00 95.56 197 ASP A O 1
ATOM 1584 N N . LEU A 1 198 ? 28.495 -8.201 9.912 1.00 96.31 198 LEU A N 1
ATOM 1585 C CA . LEU A 1 198 ? 27.392 -7.255 9.784 1.00 96.31 198 LEU A CA 1
ATOM 1586 C C . LEU A 1 198 ? 26.825 -6.908 11.155 1.00 96.31 198 LEU A C 1
ATOM 1588 O O . LEU A 1 198 ? 26.730 -7.757 12.043 1.00 96.31 198 LEU A O 1
ATOM 1592 N N . THR A 1 199 ? 26.393 -5.663 11.317 1.00 95.12 199 THR A N 1
ATOM 1593 C CA . THR A 1 199 ? 25.465 -5.252 12.374 1.00 95.12 199 THR A CA 1
ATOM 1594 C C . THR A 1 199 ? 24.033 -5.440 11.887 1.00 95.12 199 THR A C 1
ATOM 1596 O O . THR A 1 199 ? 23.802 -5.821 10.742 1.00 95.12 199 THR A O 1
ATOM 1599 N N . VAL A 1 200 ? 23.051 -5.190 12.753 1.00 94.00 200 VAL A N 1
ATOM 1600 C CA . VAL A 1 200 ? 21.636 -5.133 12.348 1.00 94.00 200 VAL A CA 1
ATOM 1601 C C . VAL A 1 200 ? 21.443 -4.093 11.231 1.00 94.00 200 VAL A C 1
ATOM 1603 O O . VAL A 1 200 ? 20.799 -4.376 10.226 1.00 94.00 200 VAL A O 1
ATOM 1606 N N . VAL A 1 201 ? 22.095 -2.934 11.363 1.00 94.75 201 VAL A N 1
ATOM 1607 C CA . VAL A 1 201 ? 22.025 -1.821 10.406 1.00 94.75 201 VAL A CA 1
ATOM 1608 C C . VAL A 1 201 ? 22.693 -2.173 9.076 1.00 94.75 201 VAL A C 1
ATOM 1610 O O . VAL A 1 201 ? 22.083 -2.045 8.019 1.00 94.75 201 VAL A O 1
ATOM 1613 N N . THR A 1 202 ? 23.936 -2.668 9.090 1.00 96.31 202 THR A N 1
ATOM 1614 C CA . THR A 1 202 ? 24.623 -2.992 7.827 1.00 96.31 202 THR A CA 1
ATOM 1615 C C . THR A 1 202 ? 24.066 -4.244 7.156 1.00 96.31 202 THR A C 1
ATOM 1617 O O . THR A 1 202 ? 24.165 -4.370 5.935 1.00 96.31 202 THR A O 1
ATOM 1620 N N . LEU A 1 203 ? 23.426 -5.147 7.909 1.00 96.88 203 LEU A N 1
ATOM 1621 C CA . LEU A 1 203 ? 22.641 -6.234 7.331 1.00 96.88 203 LEU A CA 1
ATOM 1622 C C . LEU A 1 203 ? 21.442 -5.691 6.548 1.00 96.88 203 LEU A C 1
ATOM 1624 O O . LEU A 1 203 ? 21.247 -6.110 5.409 1.00 96.88 203 LEU A O 1
ATOM 1628 N N . ALA A 1 204 ? 20.689 -4.746 7.123 1.00 95.81 204 ALA A N 1
ATOM 1629 C CA . ALA A 1 204 ? 19.575 -4.089 6.442 1.00 95.81 204 ALA A CA 1
ATOM 1630 C C . ALA A 1 204 ? 20.030 -3.453 5.122 1.00 95.81 204 ALA A C 1
ATOM 1632 O O . ALA A 1 204 ? 19.416 -3.665 4.080 1.00 95.81 204 ALA A O 1
ATOM 1633 N N . TRP A 1 205 ? 21.160 -2.743 5.152 1.00 96.69 205 TRP A N 1
ATOM 1634 C CA . TRP A 1 205 ? 21.748 -2.116 3.969 1.00 96.69 205 TRP A CA 1
ATOM 1635 C C . TRP A 1 205 ? 22.138 -3.134 2.897 1.00 96.69 205 TRP A C 1
ATOM 1637 O O . TRP A 1 205 ? 21.755 -2.981 1.738 1.00 96.69 205 TRP A O 1
ATOM 1647 N N . ARG A 1 206 ? 22.881 -4.185 3.275 1.00 97.12 206 ARG A N 1
ATOM 1648 C CA . ARG A 1 206 ? 23.315 -5.233 2.341 1.00 97.12 206 ARG A CA 1
ATOM 1649 C C . ARG A 1 206 ? 22.117 -5.922 1.696 1.00 97.12 206 ARG A C 1
ATOM 1651 O O . ARG A 1 206 ? 22.089 -6.063 0.478 1.00 97.12 206 ARG A O 1
ATOM 1658 N N . GLU A 1 207 ? 21.166 -6.384 2.507 1.00 96.62 207 GLU A N 1
ATOM 1659 C CA . GLU A 1 207 ? 20.015 -7.145 2.018 1.00 96.62 207 GLU A CA 1
ATOM 1660 C C . GLU A 1 207 ? 19.055 -6.275 1.212 1.00 96.62 207 GLU A C 1
ATOM 1662 O O . GLU A 1 207 ? 18.592 -6.725 0.172 1.00 96.62 207 GLU A O 1
ATOM 1667 N N . GLY A 1 208 ? 18.813 -5.030 1.631 1.00 95.38 208 GLY A N 1
ATOM 1668 C CA . GLY A 1 208 ? 17.967 -4.096 0.893 1.00 95.38 208 GLY A CA 1
ATOM 1669 C C . GLY A 1 208 ? 18.515 -3.796 -0.504 1.00 95.38 208 GLY A C 1
ATOM 1670 O O . GLY A 1 208 ? 17.825 -4.025 -1.494 1.00 95.38 208 GLY A O 1
ATOM 1671 N N . VAL A 1 209 ? 19.785 -3.372 -0.607 1.00 96.12 209 VAL A N 1
ATOM 1672 C CA . VAL A 1 209 ? 20.412 -3.056 -1.909 1.00 96.12 209 VAL A CA 1
ATOM 1673 C C . VAL A 1 209 ? 20.463 -4.290 -2.807 1.00 96.12 209 VAL A C 1
ATOM 1675 O O . VAL A 1 209 ? 20.170 -4.214 -3.999 1.00 96.12 209 VAL A O 1
ATOM 1678 N N . LYS A 1 210 ? 20.817 -5.445 -2.234 1.00 96.75 210 LYS A N 1
ATOM 1679 C CA . LYS A 1 210 ? 20.838 -6.710 -2.966 1.00 96.75 210 LYS A CA 1
ATOM 1680 C C . LYS A 1 210 ? 19.460 -7.044 -3.541 1.00 96.75 210 LYS A C 1
ATOM 1682 O O . LYS A 1 210 ? 19.381 -7.423 -4.706 1.00 96.75 210 LYS A O 1
ATOM 1687 N N . TYR A 1 211 ? 18.401 -6.902 -2.749 1.00 95.81 211 TYR A N 1
ATOM 1688 C CA . TYR A 1 211 ? 17.048 -7.245 -3.173 1.00 95.81 211 TYR A CA 1
ATOM 1689 C C . TYR A 1 211 ? 16.563 -6.359 -4.331 1.00 95.81 211 TYR A C 1
ATOM 1691 O O . TYR A 1 211 ? 16.062 -6.888 -5.319 1.00 95.81 211 TYR A O 1
ATOM 1699 N N . ASP A 1 212 ? 16.790 -5.041 -4.280 1.00 93.94 212 ASP A N 1
ATOM 1700 C CA . ASP A 1 212 ? 16.457 -4.111 -5.379 1.00 93.94 212 ASP A CA 1
ATOM 1701 C C . ASP A 1 212 ? 17.082 -4.538 -6.715 1.00 93.94 212 ASP A C 1
ATOM 1703 O O . ASP A 1 212 ? 16.443 -4.529 -7.777 1.00 93.94 212 ASP A O 1
ATOM 1707 N N . TRP A 1 213 ? 18.351 -4.944 -6.669 1.00 96.00 213 TRP A N 1
ATOM 1708 C CA . TRP A 1 213 ? 19.071 -5.425 -7.844 1.00 96.00 213 TRP A CA 1
ATOM 1709 C C . TRP A 1 213 ? 18.572 -6.795 -8.307 1.00 96.00 213 TRP A C 1
ATOM 1711 O O . TRP A 1 213 ? 18.478 -7.032 -9.511 1.00 96.00 213 TRP A O 1
ATOM 1721 N N . GLU A 1 214 ? 18.193 -7.681 -7.384 1.00 96.12 214 GLU A N 1
ATOM 1722 C CA . GLU A 1 214 ? 17.562 -8.962 -7.713 1.00 96.12 214 GLU A CA 1
ATOM 1723 C C . GLU A 1 214 ? 16.191 -8.785 -8.376 1.00 96.12 214 GLU A C 1
ATOM 1725 O O . GLU A 1 214 ? 15.893 -9.516 -9.320 1.00 96.12 214 GLU A O 1
ATOM 1730 N N . ILE A 1 215 ? 15.378 -7.812 -7.949 1.00 95.25 215 ILE A N 1
ATOM 1731 C CA . ILE A 1 215 ? 14.105 -7.471 -8.604 1.00 95.25 215 ILE A CA 1
ATOM 1732 C C . ILE A 1 215 ? 14.343 -7.003 -10.034 1.00 95.25 215 ILE A C 1
ATOM 1734 O O . ILE A 1 215 ? 13.753 -7.547 -10.971 1.00 95.25 215 ILE A O 1
ATOM 1738 N N . THR A 1 216 ? 15.254 -6.043 -10.203 1.00 95.06 216 THR A N 1
ATOM 1739 C CA . THR A 1 216 ? 15.606 -5.503 -11.520 1.00 95.06 216 THR A CA 1
ATOM 1740 C C . THR A 1 216 ? 16.052 -6.632 -12.446 1.00 95.06 216 THR A C 1
ATOM 1742 O O . THR A 1 216 ? 15.468 -6.848 -13.508 1.00 95.06 216 THR A O 1
ATOM 1745 N N . LYS A 1 217 ? 17.016 -7.440 -11.993 1.00 95.75 217 LYS A N 1
ATOM 1746 C CA . LYS A 1 217 ? 17.500 -8.625 -12.704 1.00 95.75 217 LYS A CA 1
ATOM 1747 C C . LYS A 1 217 ? 16.368 -9.596 -13.053 1.00 95.75 217 LYS A C 1
ATOM 1749 O O . LYS A 1 217 ? 16.299 -10.053 -14.192 1.00 95.75 217 LYS A O 1
ATOM 1754 N N . SER A 1 218 ? 15.514 -9.936 -12.087 1.00 95.25 218 SER A N 1
ATOM 1755 C CA . SER A 1 218 ? 14.427 -10.906 -12.257 1.00 95.25 218 SER A CA 1
ATOM 1756 C C . SER A 1 218 ? 13.459 -10.475 -13.357 1.00 95.25 218 SER A C 1
ATOM 1758 O O . SER A 1 218 ? 13.120 -11.275 -14.224 1.00 95.25 218 SER A O 1
ATOM 1760 N N . ASN A 1 219 ? 13.083 -9.196 -13.390 1.00 96.06 219 ASN A N 1
ATOM 1761 C CA . ASN A 1 219 ? 12.179 -8.646 -14.398 1.00 96.06 219 ASN A CA 1
ATOM 1762 C C . ASN A 1 219 ? 12.776 -8.731 -15.822 1.00 96.06 219 ASN A C 1
ATOM 1764 O O . ASN A 1 219 ? 12.134 -9.291 -16.719 1.00 96.06 219 ASN A O 1
ATOM 1768 N N . TYR A 1 220 ? 14.026 -8.290 -16.028 1.00 96.56 220 TYR A N 1
ATOM 1769 C CA . TYR A 1 220 ? 14.687 -8.415 -17.339 1.00 96.56 220 TYR A CA 1
ATOM 1770 C C . TYR A 1 220 ? 14.881 -9.882 -17.751 1.00 96.56 220 TYR A C 1
ATOM 1772 O O . TYR A 1 220 ? 14.623 -10.240 -18.903 1.00 96.56 220 TYR A O 1
ATOM 1780 N N . ALA A 1 221 ? 15.276 -10.752 -16.816 1.00 95.81 221 ALA A N 1
ATOM 1781 C CA . ALA A 1 221 ? 15.482 -12.175 -17.077 1.00 95.81 221 ALA A CA 1
ATOM 1782 C C . ALA A 1 221 ? 14.174 -12.923 -17.398 1.00 95.81 221 ALA A C 1
ATOM 1784 O O . ALA A 1 221 ? 14.172 -13.815 -18.246 1.00 95.81 221 ALA A O 1
ATOM 1785 N N . ALA A 1 222 ? 13.060 -12.551 -16.759 1.00 95.44 222 ALA A N 1
ATOM 1786 C CA . ALA A 1 222 ? 11.741 -13.145 -16.984 1.00 95.44 222 ALA A CA 1
ATOM 1787 C C . ALA A 1 222 ? 11.096 -12.717 -18.312 1.00 95.44 222 ALA A C 1
ATOM 1789 O O . ALA A 1 222 ? 10.146 -13.358 -18.767 1.00 95.44 222 ALA A O 1
ATOM 1790 N N . GLY A 1 223 ? 11.617 -11.665 -18.951 1.00 95.75 223 GLY A N 1
ATOM 1791 C CA . GLY A 1 223 ? 11.106 -11.140 -20.213 1.00 95.75 223 GLY A CA 1
ATOM 1792 C C . GLY A 1 223 ? 10.120 -9.983 -20.056 1.00 95.75 223 GLY A C 1
ATOM 1793 O O . GLY A 1 223 ? 9.267 -9.819 -20.924 1.00 95.75 223 GLY A O 1
ATOM 1794 N N . GLY A 1 224 ? 10.236 -9.155 -19.008 1.00 96.12 224 GLY A N 1
ATOM 1795 C CA . GLY A 1 224 ? 9.369 -7.981 -18.798 1.00 96.12 224 GLY A CA 1
ATOM 1796 C C . GLY A 1 224 ? 9.262 -7.049 -20.017 1.00 96.12 224 GLY A C 1
ATOM 1797 O O . GLY A 1 224 ? 8.216 -6.454 -20.265 1.00 96.12 224 GLY A O 1
ATOM 1798 N N . ARG A 1 225 ? 10.291 -7.023 -20.876 1.00 96.50 225 ARG A N 1
ATOM 1799 C CA . ARG A 1 225 ? 10.281 -6.328 -22.178 1.00 96.50 225 ARG A CA 1
ATOM 1800 C C . ARG A 1 225 ? 9.120 -6.711 -23.102 1.00 96.50 225 ARG A C 1
ATOM 1802 O O . ARG A 1 225 ? 8.706 -5.887 -23.911 1.00 96.50 225 ARG A O 1
ATOM 1809 N N . TYR A 1 226 ? 8.603 -7.937 -23.008 1.00 97.50 226 TYR A N 1
ATOM 1810 C CA . TYR A 1 226 ? 7.503 -8.428 -23.845 1.00 97.50 226 TYR A CA 1
ATOM 1811 C C . TYR A 1 226 ? 6.140 -7.874 -23.423 1.00 97.50 226 TYR A C 1
ATOM 1813 O O . TYR A 1 226 ? 5.200 -7.919 -24.211 1.00 97.50 226 TYR A O 1
ATOM 1821 N N . LEU A 1 227 ? 6.048 -7.330 -22.207 1.00 96.69 227 LEU A N 1
ATOM 1822 C CA . LEU A 1 227 ? 4.882 -6.608 -21.700 1.00 96.69 227 LEU A CA 1
ATOM 1823 C C . LEU A 1 227 ? 5.169 -5.110 -21.500 1.00 96.69 227 LEU A C 1
ATOM 1825 O O . LEU A 1 227 ? 4.358 -4.403 -20.904 1.00 96.69 227 LEU A O 1
ATOM 1829 N N . LEU A 1 228 ? 6.308 -4.633 -22.020 1.00 97.12 228 LEU A N 1
ATOM 1830 C CA . LEU A 1 228 ? 6.758 -3.243 -21.927 1.00 97.12 228 LEU A CA 1
ATOM 1831 C C . LEU A 1 228 ? 6.806 -2.737 -20.472 1.00 97.12 228 LEU A C 1
ATOM 1833 O O . LEU A 1 228 ? 6.330 -1.642 -20.181 1.00 97.12 228 LEU A O 1
ATOM 1837 N N . ASN A 1 229 ? 7.337 -3.550 -19.551 1.00 95.31 229 ASN A N 1
ATOM 1838 C CA . ASN A 1 229 ? 7.486 -3.136 -18.155 1.00 95.31 229 ASN A CA 1
ATOM 1839 C C . ASN A 1 229 ? 8.364 -1.874 -18.059 1.00 95.31 229 ASN A C 1
ATOM 1841 O O . ASN A 1 229 ? 9.456 -1.851 -18.626 1.00 95.31 229 ASN A O 1
ATOM 1845 N N . SER A 1 230 ? 7.912 -0.856 -17.321 1.00 87.81 230 SER A N 1
ATOM 1846 C CA . SER A 1 230 ? 8.675 0.385 -17.097 1.00 87.81 230 SER A CA 1
ATOM 1847 C C . SER A 1 230 ? 9.429 0.349 -15.766 1.00 87.81 230 SER A C 1
ATOM 1849 O O . SER A 1 230 ? 8.977 -0.276 -14.815 1.00 87.81 230 SER A O 1
ATOM 1851 N N . PHE A 1 231 ? 10.559 1.053 -15.683 1.00 88.25 231 PHE A N 1
ATOM 1852 C CA . PHE A 1 231 ? 11.305 1.306 -14.445 1.00 88.25 231 PHE A CA 1
ATOM 1853 C C . PHE A 1 231 ? 11.364 2.800 -14.085 1.00 88.25 231 PHE A C 1
ATOM 1855 O O . PHE A 1 231 ? 12.196 3.195 -13.269 1.00 88.25 231 PHE A O 1
ATOM 1862 N N . ASP A 1 232 ? 10.488 3.636 -14.658 1.00 86.94 232 ASP A N 1
ATOM 1863 C CA . ASP A 1 232 ? 10.476 5.097 -14.442 1.00 86.94 232 ASP A CA 1
ATOM 1864 C C . ASP A 1 232 ? 10.403 5.488 -12.957 1.00 86.94 232 ASP A C 1
ATOM 1866 O O . ASP A 1 232 ? 11.017 6.463 -12.529 1.00 86.94 232 ASP A O 1
ATOM 1870 N N . TYR A 1 233 ? 9.693 4.691 -12.155 1.00 85.75 233 TYR A N 1
ATOM 1871 C CA . TYR A 1 233 ? 9.541 4.880 -10.707 1.00 85.75 233 TYR A CA 1
ATOM 1872 C C . TYR A 1 233 ? 10.417 3.923 -9.877 1.00 85.75 233 TYR A C 1
ATOM 1874 O O . TYR A 1 233 ? 10.154 3.689 -8.697 1.00 85.75 233 TYR A O 1
ATOM 1882 N N . GLY A 1 234 ? 11.453 3.349 -10.492 1.00 89.44 234 GLY A N 1
ATOM 1883 C CA . GLY A 1 234 ? 12.401 2.432 -9.865 1.00 89.44 234 GLY A CA 1
ATOM 1884 C C . GLY A 1 234 ? 11.938 0.966 -9.785 1.00 89.44 234 GLY A C 1
ATOM 1885 O O . GLY A 1 234 ? 10.828 0.621 -10.201 1.00 89.44 234 GLY A O 1
ATOM 1886 N N . PRO A 1 235 ? 12.791 0.073 -9.241 1.00 89.00 235 PRO A N 1
ATOM 1887 C CA . PRO A 1 235 ? 12.554 -1.376 -9.230 1.00 89.00 235 PRO A CA 1
ATOM 1888 C C . PRO A 1 235 ? 11.280 -1.810 -8.499 1.00 89.00 235 PRO A C 1
ATOM 1890 O O . PRO A 1 235 ? 10.657 -2.790 -8.897 1.00 89.00 235 PRO A O 1
ATOM 1893 N N . ALA A 1 236 ? 10.863 -1.063 -7.473 1.00 89.38 236 ALA A N 1
ATOM 1894 C CA . ALA A 1 236 ? 9.664 -1.343 -6.680 1.00 89.38 236 ALA A CA 1
ATOM 1895 C C . ALA A 1 236 ? 8.336 -1.063 -7.421 1.00 89.38 236 ALA A C 1
ATOM 1897 O O . ALA A 1 236 ? 7.267 -1.339 -6.879 1.00 89.38 236 ALA A O 1
ATOM 1898 N N . SER A 1 237 ? 8.393 -0.527 -8.647 1.00 89.62 237 SER A N 1
ATOM 1899 C CA . SER A 1 237 ? 7.223 -0.097 -9.427 1.00 89.62 237 SER A CA 1
ATOM 1900 C C . SER A 1 237 ? 7.249 -0.597 -10.879 1.00 89.62 237 SER A C 1
ATOM 1902 O O . SER A 1 237 ? 6.709 0.050 -11.777 1.00 89.62 237 SER A O 1
ATOM 1904 N N . SER A 1 238 ? 7.882 -1.747 -11.127 1.00 91.31 238 SER A N 1
ATOM 1905 C CA . SER A 1 238 ? 8.131 -2.280 -12.473 1.00 91.31 238 SER A CA 1
ATOM 1906 C C . SER A 1 238 ? 6.973 -3.081 -13.094 1.00 91.31 238 SER A C 1
ATOM 1908 O O . SER A 1 238 ? 7.078 -4.279 -13.367 1.00 91.31 238 SER A O 1
ATOM 1910 N N . TYR A 1 239 ? 5.843 -2.409 -13.325 1.00 93.38 239 TYR A N 1
ATOM 1911 C CA . TYR A 1 239 ? 4.616 -3.015 -13.860 1.00 93.38 239 TYR A CA 1
ATOM 1912 C C . TYR A 1 239 ? 4.570 -3.058 -15.401 1.00 93.38 239 TYR A C 1
ATOM 1914 O O . TYR A 1 239 ? 5.134 -2.170 -16.046 1.00 93.38 239 TYR A O 1
ATOM 1922 N N . PRO A 1 240 ? 3.847 -4.030 -15.999 1.00 95.38 240 PRO A N 1
ATOM 1923 C CA . PRO A 1 240 ? 3.493 -4.034 -17.423 1.00 95.38 240 PRO A CA 1
ATOM 1924 C C . PRO A 1 240 ? 2.839 -2.737 -17.899 1.00 95.38 240 PRO A C 1
ATOM 1926 O O . PRO A 1 240 ? 2.094 -2.112 -17.140 1.00 95.38 240 PRO A O 1
ATOM 1929 N N . ALA A 1 241 ? 3.034 -2.374 -19.170 1.00 95.25 241 ALA A N 1
ATOM 1930 C CA . ALA A 1 241 ? 2.310 -1.255 -19.771 1.00 95.25 241 ALA A CA 1
ATOM 1931 C C . ALA A 1 241 ? 0.795 -1.518 -19.746 1.00 95.25 241 ALA A C 1
ATOM 1933 O O . ALA A 1 241 ? 0.326 -2.578 -20.170 1.00 95.25 241 ALA A O 1
ATOM 1934 N N . ASN A 1 242 ? 0.022 -0.564 -19.227 1.00 93.75 242 ASN A N 1
ATOM 1935 C CA . ASN A 1 242 ? -1.391 -0.770 -18.922 1.00 93.75 242 ASN A CA 1
ATOM 1936 C C . ASN A 1 242 ? -2.216 0.520 -19.015 1.00 93.75 242 ASN A C 1
ATOM 1938 O O . ASN A 1 242 ? -1.676 1.623 -19.090 1.00 93.75 242 ASN A O 1
ATOM 1942 N N . SER A 1 243 ? -3.541 0.366 -18.995 1.00 92.12 243 SER A N 1
ATOM 1943 C CA . SER A 1 243 ? -4.495 1.478 -19.037 1.00 92.12 243 SER A CA 1
ATOM 1944 C C . SER A 1 243 ? -4.686 2.205 -17.702 1.00 92.12 243 SER A C 1
ATOM 1946 O O . SER A 1 243 ? -5.249 3.288 -17.692 1.00 92.12 243 SER A O 1
ATOM 1948 N N . PHE A 1 244 ? -4.317 1.603 -16.566 1.00 90.00 244 PHE A N 1
ATOM 1949 C CA . PHE A 1 244 ? -4.576 2.182 -15.242 1.00 90.00 244 PHE A CA 1
ATOM 1950 C C . PHE A 1 244 ? -3.614 3.331 -14.927 1.00 90.00 244 PHE A C 1
ATOM 1952 O O . PHE A 1 244 ? -4.048 4.382 -14.476 1.00 90.00 244 PHE A O 1
ATOM 1959 N N . TYR A 1 245 ? -2.322 3.148 -15.208 1.00 89.31 245 TYR A N 1
ATOM 1960 C CA . TYR A 1 245 ? -1.322 4.222 -15.152 1.00 89.31 245 TYR A CA 1
ATOM 1961 C C . TYR A 1 245 ? -1.175 4.977 -16.474 1.00 89.31 245 TYR A C 1
ATOM 1963 O O . TYR A 1 245 ? -0.250 5.769 -16.623 1.00 89.31 245 TYR A O 1
ATOM 1971 N N . GLU A 1 246 ? -2.035 4.679 -17.450 1.00 89.44 246 GLU A N 1
ATOM 1972 C CA . GLU A 1 246 ? -1.956 5.206 -18.816 1.00 89.44 246 GLU A CA 1
ATOM 1973 C C . GLU A 1 246 ? -0.587 4.982 -19.485 1.00 89.44 246 GLU A C 1
ATOM 1975 O O . GLU A 1 246 ? -0.266 5.614 -20.485 1.00 89.44 246 GLU A O 1
ATOM 1980 N N . SER A 1 247 ? 0.225 4.041 -18.991 1.00 92.69 247 SER A N 1
ATOM 1981 C CA . SER A 1 247 ? 1.605 3.844 -19.445 1.00 92.69 247 SER A CA 1
ATOM 1982 C C . SER A 1 247 ? 1.694 3.311 -20.873 1.00 92.69 247 SER A C 1
ATOM 1984 O O . SER A 1 247 ? 2.664 3.595 -21.567 1.00 92.69 247 SER A O 1
ATOM 1986 N N . ILE A 1 248 ? 0.670 2.592 -21.351 1.00 92.81 248 ILE A N 1
ATOM 1987 C CA . ILE A 1 248 ? 0.599 2.179 -22.760 1.00 92.81 248 ILE A CA 1
ATOM 1988 C C . ILE A 1 248 ? 0.204 3.335 -23.692 1.00 92.81 248 ILE A C 1
ATOM 1990 O O . ILE A 1 248 ? 0.732 3.433 -24.796 1.00 92.81 248 ILE A O 1
ATOM 1994 N N . GLY A 1 249 ? -0.691 4.220 -23.241 1.00 89.75 249 GLY A N 1
ATOM 1995 C CA . GLY A 1 249 ? -1.067 5.438 -23.967 1.00 89.75 249 GLY A CA 1
ATOM 1996 C C . GLY A 1 249 ? -0.004 6.536 -23.870 1.00 89.75 249 GLY A C 1
ATOM 1997 O O . GLY A 1 249 ? 0.059 7.401 -24.730 1.00 89.75 249 GLY A O 1
ATOM 1998 N N . GLY A 1 250 ? 0.868 6.487 -22.863 1.00 90.62 250 GLY A N 1
ATOM 1999 C CA . GLY A 1 250 ? 1.971 7.428 -22.668 1.00 90.62 250 GLY A CA 1
ATOM 2000 C C . GLY A 1 250 ? 3.204 7.166 -23.540 1.00 90.62 250 GLY A C 1
ATOM 2001 O O . GLY A 1 250 ? 4.160 7.940 -23.486 1.00 90.62 250 GLY A O 1
ATOM 2002 N N . ILE A 1 251 ? 3.217 6.097 -24.347 1.00 94.25 251 ILE A N 1
ATOM 2003 C CA . ILE A 1 251 ? 4.327 5.811 -25.267 1.00 94.25 251 ILE A CA 1
ATOM 2004 C C . ILE A 1 251 ? 4.362 6.903 -26.340 1.00 94.25 251 ILE A C 1
ATOM 2006 O O . ILE A 1 251 ? 3.411 7.077 -27.094 1.00 94.25 251 ILE A O 1
ATOM 2010 N N . ASN A 1 252 ? 5.473 7.635 -26.415 1.00 93.94 252 ASN A N 1
ATOM 2011 C CA . ASN A 1 252 ? 5.656 8.742 -27.353 1.00 93.94 252 ASN A CA 1
ATOM 2012 C C . ASN A 1 252 ? 6.159 8.276 -28.736 1.00 93.94 252 ASN A C 1
ATOM 2014 O O . ASN A 1 252 ? 6.512 7.112 -28.937 1.00 93.94 252 ASN A O 1
ATOM 2018 N N . GLU A 1 253 ? 6.226 9.202 -29.698 1.00 95.12 253 GLU A N 1
ATOM 2019 C CA . GLU A 1 253 ? 6.685 8.915 -31.068 1.00 95.12 253 GLU A CA 1
ATOM 2020 C C . GLU A 1 253 ? 8.080 8.273 -31.103 1.00 95.12 253 GLU A C 1
ATOM 2022 O O . GLU A 1 253 ? 8.272 7.282 -31.807 1.00 95.12 253 GLU A O 1
ATOM 2027 N N . GLU A 1 254 ? 9.030 8.785 -30.313 1.00 95.00 254 GLU A N 1
ATOM 2028 C CA . GLU A 1 254 ? 10.417 8.300 -30.268 1.00 95.00 254 GLU A CA 1
ATOM 2029 C C . GLU A 1 254 ? 10.506 6.820 -29.861 1.00 95.00 254 GLU A C 1
ATOM 2031 O O . GLU A 1 254 ? 11.298 6.053 -30.415 1.00 95.00 254 GLU A O 1
ATOM 2036 N N . ASN A 1 255 ? 9.660 6.403 -28.919 1.00 96.25 255 ASN A N 1
ATOM 2037 C CA . ASN A 1 255 ? 9.680 5.056 -28.361 1.00 96.25 255 ASN A CA 1
ATOM 2038 C C . ASN A 1 255 ? 8.690 4.092 -29.031 1.00 96.25 255 ASN A C 1
ATOM 2040 O O . ASN A 1 255 ? 8.855 2.874 -28.917 1.00 96.25 255 ASN A O 1
ATOM 2044 N N . SER A 1 256 ? 7.711 4.601 -29.784 1.00 96.75 256 SER A N 1
ATOM 2045 C CA . SER A 1 256 ? 6.645 3.816 -30.427 1.00 96.75 256 SER A CA 1
ATOM 2046 C C . SER A 1 256 ? 7.163 2.634 -31.258 1.00 96.75 256 SER A C 1
ATOM 2048 O O . SER A 1 256 ? 6.688 1.503 -31.126 1.00 96.75 256 SER A O 1
ATOM 2050 N N . LEU A 1 257 ? 8.205 2.848 -32.068 1.00 97.62 257 LEU A N 1
ATOM 2051 C CA . LEU A 1 257 ? 8.779 1.806 -32.923 1.00 97.62 257 LEU A CA 1
ATOM 2052 C C . LEU A 1 257 ? 9.610 0.780 -32.138 1.00 97.62 257 LEU A C 1
ATOM 2054 O O . LEU A 1 257 ? 9.678 -0.389 -32.530 1.00 97.62 257 LEU A O 1
ATOM 2058 N N . LYS A 1 258 ? 10.211 1.181 -31.011 1.00 97.69 258 LYS A N 1
ATOM 2059 C CA . LYS A 1 258 ? 10.932 0.265 -30.113 1.00 97.69 258 LYS A CA 1
ATOM 2060 C C . LYS A 1 258 ? 9.955 -0.629 -29.349 1.00 97.69 258 LYS A C 1
ATOM 2062 O O . LYS A 1 258 ? 10.169 -1.841 -29.273 1.00 97.69 258 LYS A O 1
ATOM 2067 N N . ALA A 1 259 ? 8.856 -0.054 -28.858 1.00 97.62 259 ALA A N 1
ATOM 2068 C CA . ALA A 1 259 ? 7.749 -0.791 -28.258 1.00 97.62 259 ALA A CA 1
ATOM 2069 C C . ALA A 1 259 ? 7.152 -1.795 -29.256 1.00 97.62 259 ALA A C 1
ATOM 2071 O O . ALA A 1 259 ? 7.038 -2.984 -28.954 1.00 97.62 259 ALA A O 1
ATOM 2072 N N . LEU A 1 260 ? 6.879 -1.347 -30.488 1.00 98.19 260 LEU A N 1
ATOM 2073 C CA . LEU A 1 260 ? 6.389 -2.196 -31.575 1.00 98.19 260 LEU A CA 1
ATOM 2074 C C . LEU A 1 260 ? 7.328 -3.375 -31.868 1.00 98.19 260 LEU A C 1
ATOM 2076 O O . LEU A 1 260 ? 6.863 -4.504 -32.021 1.00 98.19 260 LEU A O 1
ATOM 2080 N N . ARG A 1 261 ? 8.646 -3.140 -31.933 1.00 98.12 261 ARG A N 1
ATOM 2081 C CA . ARG A 1 261 ? 9.649 -4.204 -32.109 1.00 98.12 261 ARG A CA 1
ATOM 2082 C C . ARG A 1 261 ? 9.533 -5.259 -31.006 1.00 98.12 261 ARG A C 1
ATOM 2084 O O . ARG A 1 261 ? 9.493 -6.447 -31.312 1.00 98.12 261 ARG A O 1
ATOM 2091 N N . ASN A 1 262 ? 9.463 -4.834 -29.744 1.00 98.31 262 ASN A N 1
ATOM 2092 C CA . ASN A 1 262 ? 9.381 -5.752 -28.609 1.00 98.31 262 ASN A CA 1
ATOM 2093 C C . ASN A 1 262 ? 8.071 -6.557 -28.602 1.00 98.31 262 ASN A C 1
ATOM 2095 O O . ASN A 1 262 ? 8.112 -7.760 -28.353 1.00 98.31 262 ASN A O 1
ATOM 2099 N N . LEU A 1 263 ? 6.929 -5.941 -28.931 1.00 98.19 263 LEU A N 1
ATOM 2100 C CA . LEU A 1 263 ? 5.652 -6.660 -28.998 1.00 98.19 263 LEU A CA 1
ATOM 2101 C C . LEU A 1 263 ? 5.556 -7.616 -30.194 1.00 98.19 263 LEU A C 1
ATOM 2103 O O . LEU A 1 263 ? 4.919 -8.662 -30.081 1.00 98.19 263 LEU A O 1
ATOM 2107 N N . LYS A 1 264 ? 6.195 -7.305 -31.329 1.00 98.19 264 LYS A N 1
ATOM 2108 C CA . LYS A 1 264 ? 6.301 -8.249 -32.455 1.00 98.19 264 LYS A CA 1
ATOM 2109 C C . LYS A 1 264 ? 7.046 -9.517 -32.046 1.00 98.19 264 LYS A C 1
ATOM 2111 O O . LYS A 1 264 ? 6.546 -10.611 -32.283 1.00 98.19 264 LYS A O 1
ATOM 2116 N N . GLU A 1 265 ? 8.178 -9.367 -31.362 1.00 97.50 265 GLU A N 1
ATOM 2117 C CA . GLU A 1 265 ? 8.926 -10.505 -30.815 1.00 97.50 265 GLU A CA 1
ATOM 2118 C C . GLU A 1 265 ? 8.121 -11.258 -29.743 1.00 97.50 265 GLU A C 1
ATOM 2120 O O . GLU A 1 265 ? 8.109 -12.488 -29.719 1.00 97.50 265 GLU A O 1
ATOM 2125 N N . ALA A 1 266 ? 7.395 -10.536 -28.881 1.00 97.44 266 ALA A N 1
ATOM 2126 C CA . ALA A 1 266 ? 6.492 -11.142 -27.904 1.00 97.44 266 ALA A CA 1
ATOM 2127 C C . ALA A 1 266 ? 5.441 -12.031 -28.591 1.00 97.44 266 ALA A C 1
ATOM 2129 O O . ALA A 1 266 ? 5.212 -13.168 -28.179 1.00 97.44 266 ALA A O 1
ATOM 2130 N N . ALA A 1 267 ? 4.859 -11.546 -29.689 1.00 96.69 267 ALA A N 1
ATOM 2131 C CA . ALA A 1 267 ? 3.854 -12.262 -30.459 1.00 96.69 267 ALA A CA 1
ATOM 2132 C C . ALA A 1 267 ? 4.405 -13.515 -31.166 1.00 96.69 267 ALA A C 1
ATOM 2134 O O . ALA A 1 267 ? 3.695 -14.510 -31.271 1.00 96.69 267 ALA A O 1
ATOM 2135 N N . GLU A 1 268 ? 5.664 -13.508 -31.614 1.00 95.75 268 GLU A N 1
ATOM 2136 C CA . GLU A 1 268 ? 6.350 -14.706 -32.136 1.00 95.75 268 GLU A CA 1
ATOM 2137 C C . GLU A 1 268 ? 6.574 -15.771 -31.051 1.00 95.75 268 GLU A C 1
ATOM 2139 O O . GLU A 1 268 ? 6.633 -16.965 -31.341 1.00 95.75 268 GLU A O 1
ATOM 2144 N N . LYS A 1 269 ? 6.675 -15.339 -29.791 1.00 95.81 269 LYS A N 1
ATOM 2145 C CA . LYS A 1 269 ? 6.879 -16.191 -28.615 1.00 95.81 269 LYS A CA 1
ATOM 2146 C C . LYS A 1 269 ? 5.576 -16.589 -27.911 1.00 95.81 269 LYS A C 1
ATOM 2148 O O . LYS A 1 269 ? 5.656 -17.203 -26.852 1.00 95.81 269 LYS A O 1
ATOM 2153 N N . ASN A 1 270 ? 4.405 -16.257 -28.466 1.00 96.06 270 ASN A N 1
ATOM 2154 C CA . ASN A 1 270 ? 3.086 -16.435 -27.836 1.00 96.06 270 ASN A CA 1
ATOM 2155 C C . ASN A 1 270 ? 2.958 -15.744 -26.461 1.00 96.06 270 ASN A C 1
ATOM 2157 O O . ASN A 1 270 ? 2.275 -16.229 -25.559 1.00 96.06 270 ASN A O 1
ATOM 2161 N N . ILE A 1 271 ? 3.627 -14.600 -26.292 1.00 97.44 271 ILE A N 1
ATOM 2162 C CA . ILE A 1 271 ? 3.524 -13.729 -25.116 1.00 97.44 271 ILE A CA 1
ATOM 2163 C C . ILE A 1 271 ? 2.600 -12.568 -25.482 1.00 97.44 271 ILE A C 1
ATOM 2165 O O . ILE A 1 271 ? 3.032 -11.490 -25.890 1.00 97.44 271 ILE A O 1
ATOM 2169 N N . ILE A 1 272 ? 1.298 -12.831 -25.428 1.00 97.19 272 ILE A N 1
ATOM 2170 C CA . ILE A 1 272 ? 0.261 -11.913 -25.902 1.00 97.19 272 ILE A CA 1
ATOM 2171 C C . ILE A 1 272 ? -0.749 -11.726 -24.777 1.00 97.19 272 ILE A C 1
ATOM 2173 O O . ILE A 1 272 ? -1.125 -12.700 -24.143 1.00 97.19 272 ILE A O 1
ATOM 2177 N N . LEU A 1 273 ? -1.174 -10.494 -24.504 1.00 98.06 273 LEU A N 1
ATOM 2178 C CA . LEU A 1 273 ? -2.240 -10.231 -23.530 1.00 98.06 273 LEU A CA 1
ATOM 2179 C C . LEU A 1 273 ? -3.591 -10.791 -24.017 1.00 98.06 273 LEU A C 1
ATOM 2181 O O . LEU A 1 273 ? -3.787 -11.040 -25.207 1.00 98.06 273 LEU A O 1
ATOM 2185 N N . SER A 1 274 ? -4.558 -10.961 -23.117 1.00 98.38 274 SER A N 1
ATOM 2186 C CA . SER A 1 274 ? -5.891 -11.439 -23.504 1.00 98.38 274 SER A CA 1
ATOM 2187 C C . SER A 1 274 ? -6.629 -10.448 -24.407 1.00 98.38 274 SER A C 1
ATOM 2189 O O . SER A 1 274 ? -6.402 -9.236 -24.334 1.00 98.38 274 SER A O 1
ATOM 2191 N N . LYS A 1 275 ? -7.579 -10.934 -25.217 1.00 98.25 275 LYS A N 1
ATOM 2192 C CA . LYS A 1 275 ? -8.417 -10.053 -26.053 1.00 98.25 275 LYS A CA 1
ATOM 2193 C C . LYS A 1 275 ? -9.147 -8.991 -25.224 1.00 98.25 275 LYS A C 1
ATOM 2195 O O . LYS A 1 275 ? -9.209 -7.839 -25.650 1.00 98.25 275 LYS A O 1
ATOM 2200 N N . VAL A 1 276 ? -9.655 -9.342 -24.041 1.00 98.31 276 VAL A N 1
ATOM 2201 C CA . VAL A 1 276 ? -10.316 -8.390 -23.126 1.00 98.31 276 VAL A CA 1
ATOM 2202 C C . VAL A 1 276 ? -9.360 -7.282 -22.664 1.00 98.31 276 VAL A C 1
ATOM 2204 O O . VAL A 1 276 ? -9.727 -6.107 -22.725 1.00 98.31 276 VAL A O 1
ATOM 2207 N N . VAL A 1 277 ? -8.130 -7.620 -22.259 1.00 98.00 277 VAL A N 1
ATOM 2208 C CA . VAL A 1 277 ? -7.135 -6.626 -21.811 1.00 98.00 277 VAL A CA 1
ATOM 2209 C C . VAL A 1 277 ? -6.655 -5.758 -22.974 1.00 98.00 277 VAL A C 1
ATOM 2211 O O . VAL A 1 277 ? -6.599 -4.538 -22.840 1.00 98.00 277 VAL A O 1
ATOM 2214 N N . ILE A 1 278 ? -6.385 -6.347 -24.144 1.00 98.31 278 ILE A N 1
ATOM 2215 C CA . ILE A 1 278 ? -5.992 -5.589 -25.342 1.00 98.31 278 ILE A CA 1
ATOM 2216 C C . ILE A 1 278 ? -7.100 -4.609 -25.740 1.00 98.31 278 ILE A C 1
ATOM 2218 O O . ILE A 1 278 ? -6.814 -3.441 -25.994 1.00 98.31 278 ILE A O 1
ATOM 2222 N N . LYS A 1 279 ? -8.368 -5.042 -25.738 1.00 97.31 279 LYS A N 1
ATOM 2223 C CA . LYS A 1 279 ? -9.514 -4.170 -26.035 1.00 97.31 279 LYS A CA 1
ATOM 2224 C C . LYS A 1 279 ? -9.602 -2.994 -25.057 1.00 97.31 279 LYS A C 1
ATOM 2226 O O . LYS A 1 279 ? -9.805 -1.863 -25.490 1.00 97.31 279 LYS A O 1
ATOM 2231 N N . ASN A 1 280 ? -9.390 -3.243 -23.763 1.00 96.69 280 ASN A N 1
ATOM 2232 C CA . ASN A 1 280 ? -9.356 -2.199 -22.738 1.00 96.69 280 ASN A CA 1
ATOM 2233 C C . ASN A 1 280 ? -8.186 -1.214 -22.929 1.00 96.69 280 ASN A C 1
ATOM 2235 O O . ASN A 1 280 ? -8.362 -0.004 -22.804 1.00 96.69 280 ASN A O 1
ATOM 2239 N N . ASN A 1 281 ? -7.006 -1.714 -23.295 1.00 97.62 281 ASN A N 1
ATOM 2240 C CA . ASN A 1 281 ? -5.858 -0.869 -23.612 1.00 97.62 281 ASN A CA 1
ATOM 2241 C C . ASN A 1 281 ? -6.114 -0.006 -24.856 1.00 97.62 281 ASN A C 1
ATOM 2243 O O . ASN A 1 281 ? -5.855 1.191 -24.823 1.00 97.62 281 ASN A O 1
ATOM 2247 N N . VAL A 1 282 ? -6.686 -0.574 -25.925 1.00 98.12 282 VAL A N 1
ATOM 2248 C CA . VAL A 1 282 ? -7.084 0.184 -27.126 1.00 98.12 282 VAL A CA 1
ATOM 2249 C C . VAL A 1 282 ? -8.099 1.267 -26.764 1.00 98.12 282 VAL A C 1
ATOM 2251 O O . VAL A 1 282 ? -7.927 2.412 -27.170 1.00 98.12 282 VAL A O 1
ATOM 2254 N N . LYS A 1 283 ? -9.115 0.937 -25.956 1.00 96.31 283 LYS A N 1
ATOM 2255 C CA . LYS A 1 283 ? -10.089 1.907 -25.434 1.00 96.31 283 LYS A CA 1
ATOM 2256 C C . LYS A 1 283 ? -9.392 3.092 -24.764 1.00 96.31 283 LYS A C 1
ATOM 2258 O O . LYS A 1 283 ? -9.684 4.233 -25.105 1.00 96.31 283 LYS A O 1
ATOM 2263 N N . SER A 1 284 ? -8.474 2.811 -23.839 1.00 95.19 284 SER A N 1
ATOM 2264 C CA . SER A 1 284 ? -7.730 3.829 -23.089 1.00 95.19 284 SER A CA 1
ATOM 2265 C C . SER A 1 284 ? -6.838 4.684 -23.992 1.00 95.19 284 SER A C 1
ATOM 2267 O O . SER A 1 284 ? -6.872 5.903 -23.875 1.00 95.19 284 SER A O 1
ATOM 2269 N N . ILE A 1 285 ? -6.126 4.075 -24.950 1.00 96.38 285 ILE A N 1
ATOM 2270 C CA . ILE A 1 285 ? -5.309 4.791 -25.943 1.00 96.38 285 ILE A CA 1
ATOM 2271 C C . ILE A 1 285 ? -6.164 5.778 -26.744 1.00 96.38 285 ILE A C 1
ATOM 2273 O O . ILE A 1 285 ? -5.767 6.928 -26.923 1.00 96.38 285 ILE A O 1
ATOM 2277 N N . LEU A 1 286 ? -7.330 5.346 -27.244 1.00 96.94 286 LEU A N 1
ATOM 2278 C CA . LEU A 1 286 ? -8.198 6.227 -28.027 1.00 96.94 286 LEU A CA 1
ATOM 2279 C C . LEU A 1 286 ? -8.731 7.388 -27.181 1.00 96.94 286 LEU A C 1
ATOM 2281 O O . LEU A 1 286 ? -8.769 8.519 -27.654 1.00 96.94 286 LEU A O 1
ATOM 2285 N N . GLU A 1 287 ? -9.125 7.116 -25.940 1.00 92.19 287 GLU A N 1
ATOM 2286 C CA . GLU A 1 287 ? -9.671 8.128 -2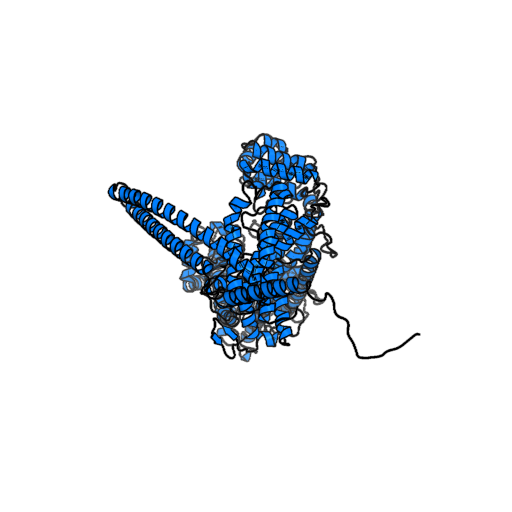5.037 1.00 92.19 287 GLU A CA 1
ATOM 2287 C C . GLU A 1 287 ? -8.632 9.190 -24.646 1.00 92.19 287 GLU A C 1
ATOM 2289 O O . GLU A 1 287 ? -8.953 10.377 -24.671 1.00 92.19 287 GLU A O 1
ATOM 2294 N N . SER A 1 288 ? -7.389 8.791 -24.353 1.00 90.19 288 SER A N 1
ATOM 2295 C CA . SER A 1 288 ? -6.347 9.720 -23.900 1.00 90.19 288 SER A CA 1
ATOM 2296 C C . SER A 1 288 ? -5.663 10.478 -25.041 1.00 90.19 288 SER A C 1
ATOM 2298 O O . SER A 1 288 ? -5.458 11.686 -24.938 1.00 90.19 288 SER A O 1
ATOM 2300 N N . LEU A 1 289 ? -5.326 9.802 -26.147 1.00 93.00 289 LEU A N 1
ATOM 2301 C CA . LEU A 1 289 ? -4.538 10.394 -27.236 1.00 93.00 289 LEU A CA 1
ATOM 2302 C C . LEU A 1 289 ? -5.368 10.847 -28.441 1.00 93.00 289 LEU A C 1
ATOM 2304 O O . LEU A 1 289 ? -4.922 11.704 -29.201 1.00 93.00 289 LEU A O 1
ATOM 2308 N N . TYR A 1 290 ? -6.549 10.271 -28.665 1.00 95.38 290 TYR A N 1
ATOM 2309 C CA . TYR A 1 290 ? -7.342 10.502 -29.880 1.00 95.38 290 TYR A CA 1
ATOM 2310 C C . TYR A 1 290 ? -8.652 11.250 -29.596 1.00 95.38 290 TYR A C 1
ATOM 2312 O O . TYR A 1 290 ? -9.575 11.196 -30.408 1.00 95.38 290 TYR A O 1
ATOM 2320 N N . SER A 1 291 ? -8.749 11.968 -28.475 1.00 91.00 291 SER A N 1
ATOM 2321 C CA . SER A 1 291 ? -9.967 12.669 -28.042 1.00 91.00 291 SER A CA 1
ATOM 2322 C C . SER A 1 291 ? -10.517 13.645 -29.095 1.00 91.00 291 SER A C 1
ATOM 2324 O O . SER A 1 291 ? -11.704 13.587 -29.422 1.00 91.00 291 SER A O 1
ATOM 2326 N N . GLU A 1 292 ? -9.662 14.464 -29.716 1.00 94.50 292 GLU A N 1
ATOM 2327 C CA . GLU A 1 292 ? -10.064 15.371 -30.805 1.00 94.50 292 GLU A CA 1
ATOM 2328 C C . GLU A 1 292 ? -10.584 14.617 -32.039 1.00 94.50 292 GLU A C 1
ATOM 2330 O O . GLU A 1 292 ? -11.524 15.048 -32.710 1.00 94.50 292 GLU A O 1
ATOM 2335 N N . ASP A 1 293 ? -9.977 13.477 -32.368 1.00 96.81 293 ASP A N 1
ATOM 2336 C CA . ASP A 1 293 ? -10.389 12.669 -33.515 1.00 96.81 293 ASP A CA 1
ATOM 2337 C C . ASP A 1 293 ? -11.688 11.903 -33.226 1.00 96.81 293 ASP A C 1
ATOM 2339 O O . ASP A 1 293 ? -12.526 11.742 -34.118 1.00 96.81 293 ASP A O 1
ATOM 2343 N N . LEU A 1 294 ? -11.910 11.495 -31.974 1.00 96.94 294 LEU A N 1
ATOM 2344 C CA . LEU A 1 294 ? -13.174 10.923 -31.516 1.00 96.94 294 LEU A CA 1
ATOM 2345 C C . LEU A 1 294 ? -14.299 11.963 -31.571 1.00 96.94 294 LEU A C 1
ATOM 2347 O O . LEU A 1 294 ? -15.407 11.645 -32.007 1.00 96.94 294 LEU A O 1
ATOM 2351 N N . GLU A 1 295 ? -14.020 13.218 -31.211 1.00 95.88 295 GLU A N 1
ATOM 2352 C CA . GLU A 1 295 ? -14.975 14.316 -31.367 1.00 95.88 295 GLU A CA 1
ATOM 2353 C C . GLU A 1 295 ? -15.330 14.548 -32.846 1.00 95.88 295 GLU A C 1
ATOM 2355 O O . GLU A 1 295 ? -16.510 14.664 -33.196 1.00 95.88 295 GLU A O 1
ATOM 2360 N N . LYS A 1 296 ? -14.338 14.526 -33.748 1.00 95.69 296 LYS A N 1
ATOM 2361 C CA . LYS A 1 296 ? -14.586 14.581 -35.202 1.00 95.69 296 LYS A CA 1
ATOM 2362 C C . LYS A 1 296 ? -15.437 13.403 -35.679 1.00 95.69 296 LYS A C 1
ATOM 2364 O O . LYS A 1 296 ? -16.327 13.602 -36.504 1.00 95.69 296 LYS A O 1
ATOM 2369 N N . PHE A 1 297 ? -15.208 12.192 -35.169 1.00 96.69 297 PHE A N 1
ATOM 2370 C CA . PHE A 1 297 ? -16.028 11.020 -35.489 1.00 96.69 297 PHE A CA 1
ATOM 2371 C C . PHE A 1 297 ? -17.485 11.198 -35.033 1.00 96.69 297 PHE A C 1
ATOM 2373 O O . PHE A 1 297 ? -18.406 10.981 -35.826 1.00 96.69 297 PHE A O 1
ATOM 2380 N N . LEU A 1 298 ? -17.703 11.656 -33.796 1.00 96.19 298 LEU A N 1
ATOM 2381 C CA . LEU A 1 298 ? -19.035 11.931 -33.251 1.00 96.19 298 LEU A CA 1
ATOM 2382 C C . LEU A 1 298 ? -19.796 12.969 -34.088 1.00 96.19 298 LEU A C 1
ATOM 2384 O O . LEU A 1 298 ? -20.973 12.764 -34.397 1.00 96.19 298 LEU A O 1
ATOM 2388 N N . ASN A 1 299 ? -19.111 14.036 -34.505 1.00 95.38 299 ASN A N 1
ATOM 2389 C CA . ASN A 1 299 ? -19.676 15.118 -35.317 1.00 95.38 299 ASN A CA 1
ATOM 2390 C C . ASN A 1 299 ? -19.763 14.786 -36.821 1.00 95.38 299 ASN A C 1
ATOM 2392 O O . ASN A 1 299 ? -20.434 15.492 -37.573 1.00 95.38 299 ASN A O 1
ATOM 2396 N N . GLY A 1 300 ? -19.094 13.722 -37.276 1.00 94.75 300 GLY A N 1
ATOM 2397 C CA . GLY A 1 300 ? -19.091 13.277 -38.670 1.00 94.75 300 GLY A CA 1
ATOM 2398 C C . GLY A 1 300 ? -20.370 12.542 -39.085 1.00 94.75 300 GLY A C 1
ATOM 2399 O O . GLY A 1 300 ? -21.299 12.372 -38.303 1.00 94.75 300 GLY A O 1
ATOM 2400 N N . THR A 1 301 ? -20.423 12.045 -40.324 1.00 94.75 301 THR A N 1
ATOM 2401 C CA . THR A 1 301 ? -21.616 11.367 -40.880 1.00 94.75 301 THR A CA 1
ATOM 2402 C C . THR A 1 301 ? -21.618 9.845 -40.731 1.00 94.75 301 THR A C 1
ATOM 2404 O O . THR A 1 301 ? -22.661 9.225 -40.908 1.00 94.75 301 THR A O 1
ATOM 2407 N N . LYS A 1 302 ? -20.474 9.221 -40.423 1.00 94.94 302 LYS A N 1
ATOM 2408 C CA . LYS A 1 302 ? -20.374 7.762 -40.261 1.00 94.94 302 LYS A CA 1
ATOM 2409 C C . LYS A 1 302 ? -20.904 7.329 -38.894 1.00 94.94 302 LYS A C 1
ATOM 2411 O O . LYS A 1 302 ? -20.520 7.914 -37.887 1.00 94.94 302 LYS A O 1
ATOM 2416 N N . ASP A 1 303 ? -21.716 6.275 -38.858 1.00 95.00 303 ASP A N 1
ATOM 2417 C CA . ASP A 1 303 ? -22.237 5.704 -37.603 1.00 95.00 303 ASP A CA 1
ATOM 2418 C C . ASP A 1 303 ? -21.281 4.703 -36.942 1.00 95.00 303 ASP A C 1
ATOM 2420 O O . ASP A 1 303 ? -21.361 4.462 -35.734 1.00 95.00 303 ASP A O 1
ATOM 2424 N N . GLU A 1 304 ? -20.377 4.119 -37.731 1.00 96.94 304 GLU A N 1
ATOM 2425 C CA . GLU A 1 304 ? -19.342 3.197 -37.272 1.00 96.94 304 GLU A CA 1
ATOM 2426 C C . GLU A 1 304 ? -18.051 3.327 -38.087 1.00 96.94 304 GLU A C 1
ATOM 2428 O O . GLU A 1 304 ? -18.060 3.785 -39.234 1.00 96.94 304 GLU A O 1
ATOM 2433 N N . MET A 1 305 ? -16.935 2.916 -37.487 1.00 97.19 305 MET A N 1
ATOM 2434 C CA . MET A 1 305 ? -15.618 2.861 -38.122 1.00 97.19 305 MET A CA 1
ATOM 2435 C C . MET A 1 305 ? -14.782 1.746 -37.486 1.00 97.19 305 MET A C 1
ATOM 2437 O O . MET A 1 305 ? -14.884 1.511 -36.284 1.00 97.19 305 MET A O 1
ATOM 2441 N N . THR A 1 306 ? -13.944 1.054 -38.261 1.00 98.31 306 THR A N 1
ATOM 2442 C CA . THR A 1 306 ? -12.940 0.150 -37.672 1.00 98.31 306 THR A CA 1
ATOM 2443 C C . THR A 1 306 ? -11.887 0.961 -36.924 1.00 98.31 306 THR A C 1
ATOM 2445 O O . THR A 1 306 ? -11.527 2.045 -37.381 1.00 98.31 306 THR A O 1
ATOM 2448 N N . VAL A 1 307 ? -11.341 0.428 -35.833 1.00 98.31 307 VAL A N 1
ATOM 2449 C CA . VAL A 1 307 ? -10.263 1.099 -35.088 1.00 98.31 307 VAL A CA 1
ATOM 2450 C C . VAL A 1 307 ? -9.027 1.323 -35.969 1.00 98.31 307 VAL A C 1
ATOM 2452 O O . VAL A 1 307 ? -8.397 2.372 -35.879 1.00 98.31 307 VAL A O 1
ATOM 2455 N N . GLU A 1 308 ? -8.720 0.391 -36.874 1.00 98.19 308 GLU A N 1
ATOM 2456 C CA . GLU A 1 308 ? -7.615 0.533 -37.829 1.00 98.19 308 GLU A CA 1
ATOM 2457 C C . GLU A 1 308 ? -7.775 1.773 -38.721 1.00 98.19 308 GLU A C 1
ATOM 2459 O O . GLU A 1 308 ? -6.880 2.622 -38.759 1.00 98.19 308 GLU A O 1
ATOM 2464 N N . ASP A 1 309 ? -8.921 1.905 -39.401 1.00 97.81 309 ASP A N 1
ATOM 2465 C CA . ASP A 1 309 ? -9.238 3.081 -40.219 1.00 97.81 309 ASP A CA 1
ATOM 2466 C C . ASP A 1 309 ? -9.291 4.367 -39.389 1.00 97.81 309 ASP A C 1
ATOM 2468 O O . ASP A 1 309 ? -8.877 5.423 -39.871 1.00 97.81 309 ASP A O 1
ATOM 2472 N N . PHE A 1 310 ? -9.792 4.298 -38.154 1.00 98.19 310 PHE A N 1
ATOM 2473 C CA . PHE A 1 310 ? -9.844 5.451 -37.260 1.00 98.19 310 PHE A CA 1
ATOM 2474 C C . PHE A 1 310 ? -8.437 5.975 -36.957 1.00 98.19 310 PHE A C 1
ATOM 2476 O O . PHE A 1 310 ? -8.155 7.149 -37.188 1.00 98.19 310 PHE A O 1
ATOM 2483 N N . ILE A 1 311 ? -7.523 5.093 -36.542 1.00 97.94 311 ILE A N 1
ATOM 2484 C CA . ILE A 1 311 ? -6.133 5.464 -36.255 1.00 97.94 311 ILE A CA 1
ATOM 2485 C C . ILE A 1 311 ? -5.416 5.921 -37.532 1.00 97.94 311 ILE A C 1
ATOM 2487 O O . ILE A 1 311 ? -4.685 6.910 -37.510 1.00 97.94 311 ILE A O 1
ATOM 2491 N N . LYS A 1 312 ? -5.641 5.247 -38.667 1.00 96.56 312 LYS A N 1
ATOM 2492 C CA . LYS A 1 312 ? -5.025 5.601 -39.957 1.00 96.56 312 LYS A CA 1
ATOM 2493 C C . LYS A 1 312 ? -5.281 7.056 -40.341 1.00 96.56 312 LYS A C 1
ATOM 2495 O O . LYS A 1 312 ? -4.373 7.752 -40.797 1.00 96.56 312 LYS A O 1
ATOM 2500 N N . ASN A 1 313 ? -6.527 7.491 -40.169 1.00 94.94 313 ASN A N 1
ATOM 2501 C CA . ASN A 1 313 ? -7.016 8.801 -40.592 1.00 94.94 313 ASN A CA 1
ATOM 2502 C C . ASN A 1 313 ? -6.922 9.870 -39.489 1.00 94.94 313 ASN A C 1
ATOM 2504 O O . ASN A 1 313 ? -7.419 10.978 -39.681 1.00 94.94 313 ASN A O 1
ATOM 2508 N N . SER A 1 314 ? -6.309 9.548 -38.348 1.00 95.38 314 SER A N 1
ATOM 2509 C CA . SER A 1 314 ? -6.199 10.449 -37.200 1.00 95.38 314 SER A CA 1
ATOM 2510 C C . SER A 1 314 ? -5.174 11.573 -37.415 1.00 95.38 314 SER A C 1
ATOM 2512 O O . SER A 1 314 ? -4.439 11.580 -38.409 1.00 95.38 314 SER A O 1
ATOM 2514 N N . SER A 1 315 ? -5.062 12.510 -36.472 1.00 89.94 315 SER A N 1
ATOM 2515 C CA . SER A 1 315 ? -4.033 13.565 -36.494 1.00 89.94 315 SER A CA 1
ATOM 2516 C C . SER A 1 315 ? -2.652 13.114 -35.986 1.00 89.94 315 SER A C 1
ATOM 2518 O O . SER A 1 315 ? -1.691 13.872 -36.087 1.00 89.94 315 SER A O 1
ATOM 2520 N N . GLN A 1 316 ? -2.529 11.878 -35.488 1.00 94.56 316 GLN A N 1
ATOM 2521 C CA . GLN A 1 316 ? -1.322 11.386 -34.812 1.00 94.56 316 GLN A CA 1
ATOM 2522 C C . GLN A 1 316 ? -0.121 11.171 -35.750 1.00 94.56 316 GLN A C 1
ATOM 2524 O O . GLN A 1 316 ? -0.260 11.048 -36.976 1.00 94.56 316 GLN A O 1
ATOM 2529 N N . THR A 1 317 ? 1.075 11.108 -35.165 1.00 95.50 317 THR A N 1
ATOM 2530 C CA . THR A 1 317 ? 2.349 10.936 -35.878 1.00 95.50 317 THR A CA 1
ATOM 2531 C C . THR A 1 317 ? 2.499 9.538 -36.500 1.00 95.50 317 THR A C 1
ATOM 2533 O O . THR A 1 317 ? 1.833 8.589 -36.070 1.00 95.50 317 THR A O 1
ATOM 2536 N N . PRO A 1 318 ? 3.336 9.377 -37.548 1.00 95.81 318 PRO A N 1
ATOM 2537 C CA . PRO A 1 318 ? 3.451 8.111 -38.274 1.00 95.81 318 PRO A CA 1
ATOM 2538 C C . PRO A 1 318 ? 3.859 6.907 -37.413 1.00 95.81 318 PRO A C 1
ATOM 2540 O O . PRO A 1 318 ? 3.270 5.839 -37.583 1.00 95.81 318 PRO A O 1
ATOM 2543 N N . GLY A 1 319 ? 4.819 7.059 -36.494 1.00 95.75 319 GLY A N 1
ATOM 2544 C CA . GLY A 1 319 ? 5.274 5.978 -35.615 1.00 95.75 319 GLY A CA 1
ATOM 2545 C C . GLY A 1 319 ? 4.186 5.517 -34.645 1.00 95.75 319 GLY A C 1
ATOM 2546 O O . GLY A 1 319 ? 3.884 4.323 -34.577 1.00 95.75 319 GLY A O 1
ATOM 2547 N N . LEU A 1 320 ? 3.516 6.462 -33.980 1.00 96.62 320 LEU A N 1
ATOM 2548 C CA . LEU A 1 320 ? 2.365 6.191 -33.111 1.00 96.62 320 LEU A CA 1
ATOM 2549 C C . LEU A 1 320 ? 1.229 5.496 -33.856 1.00 96.62 320 LEU A C 1
ATOM 2551 O O . LEU A 1 320 ? 0.699 4.495 -33.375 1.00 96.62 320 LEU A O 1
ATOM 2555 N N . LYS A 1 321 ? 0.874 5.977 -35.054 1.00 96.94 321 LYS A N 1
ATOM 2556 C CA . LYS A 1 321 ? -0.136 5.317 -35.891 1.00 96.94 321 LYS A CA 1
ATOM 2557 C C . LYS A 1 321 ? 0.263 3.882 -36.198 1.00 96.94 321 LYS A C 1
ATOM 2559 O O . LYS A 1 321 ? -0.539 2.981 -35.978 1.00 96.94 321 LYS A O 1
ATOM 2564 N N . GLN A 1 322 ? 1.500 3.660 -36.634 1.00 97.69 322 GLN A N 1
ATOM 2565 C CA . GLN A 1 322 ? 1.987 2.324 -36.956 1.00 97.69 322 GLN A CA 1
ATOM 2566 C C . GLN A 1 322 ? 1.914 1.377 -35.750 1.00 97.69 322 GLN A C 1
ATOM 2568 O O . GLN A 1 322 ? 1.461 0.239 -35.888 1.00 97.69 322 GLN A O 1
ATOM 2573 N N . PHE A 1 323 ? 2.342 1.840 -34.574 1.00 98.12 323 PHE A N 1
ATOM 2574 C CA . PHE A 1 323 ? 2.282 1.070 -33.337 1.00 98.12 323 PHE A CA 1
ATOM 2575 C C . PHE A 1 323 ? 0.837 0.742 -32.938 1.00 98.12 323 PHE A C 1
ATOM 2577 O O . PHE A 1 323 ? 0.494 -0.435 -32.810 1.00 98.12 323 PHE A O 1
ATOM 2584 N N . HIS A 1 324 ? -0.027 1.752 -32.800 1.00 97.94 324 HIS A N 1
ATOM 2585 C CA . HIS A 1 324 ? -1.403 1.560 -32.342 1.00 97.94 324 HIS A CA 1
ATOM 2586 C C . HIS A 1 324 ? -2.251 0.759 -33.336 1.00 97.94 324 HIS A C 1
ATOM 2588 O O . HIS A 1 324 ? -3.048 -0.076 -32.911 1.00 97.94 324 HIS A O 1
ATOM 2594 N N . GLN A 1 325 ? -2.058 0.946 -34.648 1.00 97.69 325 GLN A N 1
ATOM 2595 C CA . GLN A 1 325 ? -2.732 0.130 -35.663 1.00 97.69 325 GLN A CA 1
ATOM 2596 C C . GLN A 1 325 ? -2.357 -1.338 -35.516 1.00 97.69 325 GLN A C 1
ATOM 2598 O O . GLN A 1 325 ? -3.246 -2.180 -35.428 1.00 97.69 325 GLN A O 1
ATOM 2603 N N . TRP A 1 326 ? -1.060 -1.651 -35.442 1.00 98.31 326 TRP A N 1
ATOM 2604 C CA . TRP A 1 326 ? -0.597 -3.031 -35.292 1.00 98.31 326 TRP A CA 1
ATOM 2605 C C . TRP A 1 326 ? -1.071 -3.653 -33.969 1.00 98.31 326 TRP A C 1
ATOM 2607 O O . TRP A 1 326 ? -1.482 -4.812 -33.944 1.00 98.31 326 TRP A O 1
ATOM 2617 N N . TYR A 1 327 ? -1.080 -2.878 -32.880 1.00 98.19 327 TYR A N 1
ATOM 2618 C CA . TYR A 1 327 ? -1.581 -3.326 -31.580 1.00 98.19 327 TYR A CA 1
ATOM 2619 C C . TYR A 1 327 ? -3.084 -3.662 -31.616 1.00 98.19 327 TYR A C 1
ATOM 2621 O O . TYR A 1 327 ? -3.503 -4.719 -31.146 1.00 98.19 327 TYR A O 1
ATOM 2629 N N . ALA A 1 328 ? -3.900 -2.794 -32.223 1.00 98.25 328 ALA A N 1
ATOM 2630 C CA . ALA A 1 328 ? -5.350 -2.972 -32.315 1.00 98.25 328 ALA A CA 1
ATOM 2631 C C . ALA A 1 328 ? -5.792 -4.035 -33.342 1.00 98.25 328 ALA A C 1
ATOM 2633 O O . ALA A 1 328 ? -6.959 -4.426 -33.342 1.00 98.25 328 ALA A O 1
ATOM 2634 N N . THR A 1 329 ? -4.888 -4.490 -34.215 1.00 98.25 329 THR A N 1
ATOM 2635 C CA . THR A 1 329 ? -5.177 -5.455 -35.288 1.00 98.25 329 THR A CA 1
ATOM 2636 C C . THR A 1 329 ? -4.396 -6.751 -35.081 1.00 98.25 329 THR A C 1
ATOM 2638 O O . THR A 1 329 ? -4.886 -7.681 -34.446 1.00 98.25 329 THR A O 1
ATOM 2641 N N . GLU A 1 330 ? -3.163 -6.806 -35.569 1.00 98.00 330 GLU A N 1
ATOM 2642 C CA . GLU A 1 330 ? -2.301 -7.983 -35.583 1.00 98.00 330 GLU A CA 1
ATOM 2643 C C . GLU A 1 330 ? -2.081 -8.557 -34.179 1.00 98.00 330 GLU A C 1
ATOM 2645 O O . GLU A 1 330 ? -2.317 -9.746 -33.964 1.00 98.00 330 GLU A O 1
ATOM 2650 N N . TYR A 1 331 ? -1.699 -7.731 -33.198 1.00 98.06 331 TYR A N 1
ATOM 2651 C CA . TYR A 1 331 ? -1.482 -8.198 -31.822 1.00 98.06 331 TYR A CA 1
ATOM 2652 C C . TYR A 1 331 ? -2.774 -8.745 -31.196 1.00 98.06 331 TYR A C 1
ATOM 2654 O O . TYR A 1 331 ? -2.780 -9.852 -30.659 1.00 98.06 331 TYR A O 1
ATOM 2662 N N . TYR A 1 332 ? -3.888 -8.016 -31.341 1.00 98.44 332 TYR A N 1
ATOM 2663 C CA . TYR A 1 332 ? -5.214 -8.454 -30.895 1.00 98.44 332 TYR A CA 1
ATOM 2664 C C . TYR A 1 332 ? -5.661 -9.776 -31.541 1.00 98.44 332 TYR A C 1
ATOM 2666 O O . TYR A 1 332 ? -6.240 -10.637 -30.872 1.00 98.44 332 TYR A O 1
ATOM 2674 N N . SER A 1 333 ? -5.405 -9.955 -32.839 1.00 97.50 333 SER A N 1
ATOM 2675 C CA . SER A 1 333 ? -5.811 -11.146 -33.592 1.00 97.50 333 SER A CA 1
ATOM 2676 C C . SER A 1 333 ? -5.060 -12.408 -33.161 1.00 97.50 333 SER A C 1
ATOM 2678 O O . SER A 1 333 ? -5.639 -13.491 -33.181 1.00 97.50 333 SER A O 1
ATOM 2680 N N . LYS A 1 334 ? -3.805 -12.262 -32.714 1.00 97.00 334 LYS A N 1
ATOM 2681 C CA . LYS A 1 334 ? -2.946 -13.374 -32.289 1.00 97.00 334 LYS A CA 1
ATOM 2682 C C . LYS A 1 334 ? -3.237 -13.876 -30.870 1.00 97.00 334 LYS A C 1
ATOM 2684 O O . LYS A 1 334 ? -2.729 -14.929 -30.499 1.00 97.00 334 LYS A O 1
ATOM 2689 N N . SER A 1 335 ? -4.019 -13.144 -30.076 1.00 97.12 335 SER A N 1
ATOM 2690 C CA . SER A 1 335 ? -4.441 -13.592 -28.745 1.00 97.12 335 SER A CA 1
ATOM 2691 C C . SER A 1 335 ? -5.486 -14.707 -28.849 1.00 97.12 335 SER A C 1
ATOM 2693 O O . SER A 1 335 ? -6.481 -14.564 -29.562 1.00 97.12 335 SER A O 1
ATOM 2695 N N . ASP A 1 336 ? -5.285 -15.804 -28.121 1.00 95.31 336 ASP A N 1
ATOM 2696 C CA . ASP A 1 336 ? -6.133 -17.002 -28.134 1.00 95.31 336 ASP A CA 1
ATOM 2697 C C . ASP A 1 336 ? -6.964 -17.200 -26.849 1.00 95.31 336 ASP A C 1
ATOM 2699 O O . ASP A 1 336 ? -7.858 -18.050 -26.815 1.00 95.31 336 ASP A O 1
ATOM 2703 N N . HIS A 1 337 ? -6.735 -16.384 -25.817 1.00 98.00 337 HIS A N 1
ATOM 2704 C CA . HIS A 1 337 ? -7.347 -16.489 -24.490 1.00 98.00 337 HIS A CA 1
ATOM 2705 C C . HIS A 1 337 ? -8.060 -15.199 -24.062 1.00 98.00 337 HIS A C 1
ATOM 2707 O O . HIS A 1 337 ? -7.928 -14.141 -24.684 1.00 98.00 337 HIS A O 1
ATOM 2713 N N . GLY A 1 338 ? -8.865 -15.302 -22.992 1.00 97.62 338 GLY A N 1
ATOM 2714 C CA . GLY A 1 338 ? -9.715 -14.213 -22.502 1.00 97.62 338 GLY A CA 1
ATOM 2715 C C . GLY A 1 338 ? -10.504 -13.560 -23.634 1.00 97.62 338 GLY A C 1
ATOM 2716 O O . GLY A 1 338 ? -10.416 -12.353 -23.837 1.00 97.62 338 GLY A O 1
ATOM 2717 N N . GLN A 1 339 ? -11.198 -14.392 -24.419 1.00 97.38 339 GLN A N 1
ATOM 2718 C CA . GLN A 1 339 ? -11.709 -14.025 -25.741 1.00 97.38 339 GLN A CA 1
ATOM 2719 C C . GLN A 1 339 ? -12.812 -12.957 -25.704 1.00 97.38 339 GLN A C 1
ATOM 2721 O O . GLN A 1 339 ? -12.903 -12.154 -26.632 1.00 97.38 339 GLN A O 1
ATOM 2726 N N . GLY A 1 340 ? -13.628 -12.919 -24.645 1.00 96.50 340 GLY A N 1
ATOM 2727 C CA . GLY A 1 340 ? -14.763 -11.999 -24.545 1.00 96.50 340 GLY A CA 1
ATOM 2728 C C . GLY A 1 340 ? -15.731 -12.170 -25.717 1.00 96.50 340 GLY A C 1
ATOM 2729 O O . GLY A 1 340 ? -16.147 -13.285 -26.025 1.00 96.50 340 GLY A O 1
ATOM 2730 N N . GLU A 1 341 ? -16.051 -11.075 -26.408 1.00 95.88 341 GLU A N 1
ATOM 2731 C CA . GLU A 1 341 ? -16.832 -11.122 -27.659 1.00 95.88 341 GLU A CA 1
ATOM 2732 C C . GLU A 1 341 ? -16.104 -11.787 -28.843 1.00 95.88 341 GLU A C 1
ATOM 2734 O O . GLU A 1 341 ? -16.738 -12.104 -29.846 1.00 95.88 341 GLU A O 1
ATOM 2739 N N . ASN A 1 342 ? -14.793 -12.021 -28.735 1.00 96.62 342 ASN A N 1
ATOM 2740 C CA . ASN A 1 342 ? -13.953 -12.634 -29.766 1.00 96.62 342 ASN A CA 1
ATOM 2741 C C . ASN A 1 342 ? -14.106 -11.985 -31.152 1.00 96.62 342 ASN A C 1
ATOM 2743 O O . ASN A 1 342 ? -14.283 -12.664 -32.163 1.00 96.62 342 ASN A O 1
ATOM 2747 N N . LEU A 1 343 ? -14.083 -10.653 -31.187 1.00 95.94 343 LEU A N 1
ATOM 2748 C CA . LEU A 1 343 ? -14.269 -9.898 -32.420 1.00 95.94 343 LEU A CA 1
ATOM 2749 C C . LEU A 1 343 ? -13.143 -10.214 -33.414 1.00 95.94 343 LEU A C 1
ATOM 2751 O O . LEU A 1 343 ? -11.980 -10.336 -33.031 1.00 95.94 343 LEU A O 1
ATOM 2755 N N . GLU A 1 344 ? -13.476 -10.305 -34.701 1.00 95.88 344 GLU A N 1
ATOM 2756 C CA . GLU A 1 344 ? -12.460 -10.385 -35.760 1.00 95.88 344 GLU A CA 1
ATOM 2757 C C . GLU A 1 344 ? -11.800 -9.020 -35.988 1.00 95.88 344 GLU A C 1
ATOM 2759 O O . GLU A 1 344 ? -10.592 -8.929 -36.183 1.00 95.88 344 GLU A O 1
ATOM 2764 N N . VAL A 1 345 ? -12.596 -7.946 -35.917 1.00 97.31 345 VAL A N 1
ATOM 2765 C CA . VAL A 1 345 ? -12.158 -6.563 -36.138 1.00 97.31 345 VAL A CA 1
ATOM 2766 C C . VAL A 1 345 ? -12.748 -5.659 -35.060 1.00 97.31 345 VAL A C 1
ATOM 2768 O O . VAL A 1 345 ? -13.962 -5.647 -34.844 1.00 97.31 345 VAL A O 1
ATOM 2771 N N . LEU A 1 346 ? -11.895 -4.865 -34.410 1.00 98.31 346 LEU A N 1
ATOM 2772 C CA . LEU A 1 346 ? -12.321 -3.850 -33.446 1.00 98.31 346 LEU A CA 1
ATOM 2773 C C . LEU A 1 346 ? -12.952 -2.649 -34.164 1.00 98.31 346 LEU A C 1
ATOM 2775 O O . LEU A 1 346 ? -12.426 -2.152 -35.165 1.00 98.31 346 LEU A O 1
ATOM 2779 N N . LYS A 1 347 ? -14.070 -2.151 -33.632 1.00 97.94 347 LYS A N 1
ATOM 2780 C CA . LYS A 1 347 ? -14.820 -1.016 -34.186 1.00 97.94 347 LYS A CA 1
ATOM 2781 C C . LYS A 1 347 ? -15.181 -0.013 -33.097 1.00 97.94 347 LYS A C 1
ATOM 2783 O O . LYS A 1 347 ? -15.293 -0.388 -31.937 1.00 97.94 347 LYS A O 1
ATOM 2788 N N . ILE A 1 348 ? -15.422 1.228 -33.508 1.00 98.00 348 ILE A N 1
ATOM 2789 C CA . ILE A 1 348 ? -16.117 2.244 -32.717 1.00 98.00 348 ILE A CA 1
ATOM 2790 C C . ILE A 1 348 ? -17.469 2.581 -33.356 1.00 98.00 348 ILE A C 1
ATOM 2792 O O . ILE A 1 348 ? -17.597 2.595 -34.585 1.00 98.00 348 ILE A O 1
ATOM 2796 N N . THR A 1 349 ? -18.487 2.843 -32.536 1.00 97.69 349 THR A N 1
ATOM 2797 C CA . THR A 1 349 ? -19.863 3.123 -32.972 1.00 97.69 349 THR A CA 1
ATOM 2798 C C . THR A 1 349 ? -20.491 4.257 -32.161 1.00 97.69 349 THR A C 1
ATOM 2800 O O . THR A 1 349 ? -20.208 4.428 -30.977 1.00 97.69 349 THR A O 1
ATOM 2803 N N . LYS A 1 350 ? -21.397 5.025 -32.779 1.00 96.81 350 LYS A N 1
ATOM 2804 C CA . LYS A 1 350 ? -22.156 6.090 -32.086 1.00 96.81 350 LYS A CA 1
ATOM 2805 C C . LYS A 1 350 ? -23.295 5.568 -31.210 1.00 96.81 350 LYS A C 1
ATOM 2807 O O . LYS A 1 350 ? -23.736 6.236 -30.283 1.00 96.81 350 LYS A O 1
ATOM 2812 N N . THR A 1 351 ? -23.795 4.377 -31.522 1.00 96.12 351 THR A N 1
ATOM 2813 C CA . THR A 1 351 ? -24.879 3.707 -30.794 1.00 96.12 351 THR A CA 1
ATOM 2814 C C . THR A 1 351 ? -24.370 2.418 -30.167 1.00 96.12 351 THR A C 1
ATOM 2816 O O . THR A 1 351 ? -23.523 1.752 -30.769 1.00 96.12 351 THR A O 1
ATOM 2819 N N . ASN A 1 352 ? -24.932 2.021 -29.025 1.00 96.06 352 ASN A N 1
ATOM 2820 C CA . ASN A 1 352 ? -24.568 0.793 -28.316 1.00 96.06 352 ASN A CA 1
ATOM 2821 C C . ASN A 1 352 ? -25.081 -0.474 -29.034 1.00 96.06 352 ASN A C 1
ATOM 2823 O O . ASN A 1 352 ? -26.020 -1.123 -28.582 1.00 96.06 352 ASN A O 1
ATOM 2827 N N . LYS A 1 353 ? -24.498 -0.808 -30.193 1.00 92.31 353 LYS A N 1
ATOM 2828 C CA . LYS A 1 353 ? -24.847 -2.016 -30.968 1.00 92.31 353 LYS A CA 1
ATOM 2829 C C . LYS A 1 353 ? -24.269 -3.295 -30.350 1.00 92.31 353 LYS A C 1
ATOM 2831 O O . LYS A 1 353 ? -24.770 -4.380 -30.622 1.00 92.31 353 LYS A O 1
ATOM 2836 N N . SER A 1 354 ? -23.207 -3.162 -29.555 1.00 86.31 354 SER A N 1
ATOM 2837 C CA . SER A 1 354 ? -22.467 -4.246 -28.900 1.00 86.31 354 SER A CA 1
ATOM 2838 C C . SER A 1 354 ? -23.101 -4.714 -27.586 1.00 86.31 354 SER A C 1
ATOM 2840 O O . SER A 1 354 ? -22.647 -5.710 -27.034 1.00 86.31 354 SER A O 1
ATOM 2842 N N . ASN A 1 355 ? -24.154 -4.048 -27.093 1.00 94.00 355 ASN A N 1
ATOM 2843 C CA . ASN A 1 355 ? -24.734 -4.283 -25.764 1.00 94.00 355 ASN A CA 1
ATOM 2844 C C . ASN A 1 355 ? -23.693 -4.148 -24.638 1.00 94.00 355 ASN A C 1
ATOM 2846 O O . ASN A 1 355 ? -23.627 -4.962 -23.715 1.00 94.00 355 ASN A O 1
ATOM 2850 N N . GLU A 1 356 ? -22.861 -3.114 -24.726 1.00 94.56 356 GLU A N 1
ATOM 2851 C CA . GLU A 1 356 ? -21.938 -2.737 -23.662 1.00 94.56 356 GLU A CA 1
ATOM 2852 C C . GLU A 1 356 ? -22.692 -2.372 -22.393 1.00 94.56 356 GLU A C 1
ATOM 2854 O O . GLU A 1 356 ? -23.673 -1.624 -22.429 1.00 94.56 356 GLU A O 1
ATOM 2859 N N . LEU A 1 357 ? -22.205 -2.903 -21.276 1.00 93.25 357 LEU A N 1
ATOM 2860 C CA . LEU A 1 357 ? -22.732 -2.667 -19.939 1.00 93.25 357 LEU A CA 1
ATOM 2861 C C . LEU A 1 357 ? -21.921 -1.599 -19.203 1.00 93.25 357 LEU A C 1
ATOM 2863 O O . LEU A 1 357 ? -22.468 -0.864 -18.386 1.00 93.25 357 LEU A O 1
ATOM 2867 N N . GLU A 1 358 ? -20.616 -1.522 -19.471 1.00 91.25 358 GLU A N 1
ATOM 2868 C CA . GLU A 1 358 ? -19.707 -0.585 -18.812 1.00 91.25 358 GLU A CA 1
ATOM 2869 C C . GLU A 1 358 ? -18.447 -0.301 -19.645 1.00 91.25 358 GLU A C 1
ATOM 2871 O O . GLU A 1 358 ? -18.179 -0.963 -20.647 1.00 91.25 358 GLU A O 1
ATOM 2876 N N . ASN A 1 359 ? -17.636 0.653 -19.177 1.00 90.19 359 ASN A N 1
ATOM 2877 C CA . ASN A 1 359 ? -16.306 0.967 -19.715 1.00 90.19 359 ASN A CA 1
ATOM 2878 C C . ASN A 1 359 ? -16.288 1.450 -21.182 1.00 90.19 359 ASN A C 1
ATOM 2880 O O . ASN A 1 359 ? -15.279 1.310 -21.871 1.00 90.19 359 ASN A O 1
ATOM 2884 N N . SER A 1 360 ? -17.390 2.025 -21.669 1.00 94.69 360 SER A N 1
ATOM 2885 C CA . SER A 1 360 ? -17.421 2.740 -22.951 1.00 94.69 360 SER A CA 1
ATOM 2886 C C . SER A 1 360 ? -16.575 4.023 -22.885 1.00 94.69 360 SER A C 1
ATOM 2888 O O . SER A 1 360 ? -16.281 4.531 -21.801 1.00 94.69 360 SER A O 1
ATOM 2890 N N . ILE A 1 361 ? -16.165 4.545 -24.042 1.00 95.06 361 ILE A N 1
ATOM 2891 C CA . ILE A 1 361 ? -15.423 5.812 -24.136 1.00 95.06 361 ILE A CA 1
ATOM 2892 C C . ILE A 1 361 ? -16.401 6.967 -23.929 1.00 95.06 361 ILE A C 1
ATOM 2894 O O . ILE A 1 361 ? -17.495 6.934 -24.493 1.00 95.06 361 ILE A O 1
ATOM 2898 N N . ILE A 1 362 ? -16.007 7.999 -23.181 1.00 91.31 362 ILE A N 1
ATOM 2899 C CA . ILE A 1 362 ? -16.803 9.224 -23.019 1.00 91.31 362 ILE A CA 1
ATOM 2900 C C . ILE A 1 362 ? -16.033 10.418 -23.592 1.00 91.31 362 ILE A C 1
ATOM 2902 O O . ILE A 1 362 ? -14.918 10.699 -23.171 1.00 91.31 362 ILE A O 1
ATOM 2906 N N . VAL A 1 363 ? -16.642 11.146 -24.534 1.00 92.81 363 VAL A N 1
ATOM 2907 C CA . VAL A 1 363 ? -16.082 12.376 -25.123 1.00 92.81 363 VAL A CA 1
ATOM 2908 C C . VAL A 1 363 ? -17.116 13.488 -25.029 1.00 92.81 363 VAL A C 1
ATOM 2910 O O . VAL A 1 363 ? -18.184 13.378 -25.629 1.00 92.81 363 VAL A O 1
ATOM 2913 N N . ASN A 1 364 ? -16.818 14.560 -24.288 1.00 87.88 364 ASN A N 1
ATOM 2914 C CA . ASN A 1 364 ? -17.737 15.689 -24.072 1.00 87.88 364 ASN A CA 1
ATOM 2915 C C . ASN A 1 364 ? -19.154 15.220 -23.663 1.00 87.88 364 ASN A C 1
ATOM 2917 O O . ASN A 1 364 ? -20.144 15.573 -24.307 1.00 87.88 364 ASN A O 1
ATOM 2921 N N . ASP A 1 365 ? -19.227 14.346 -22.648 1.00 86.19 365 ASP A N 1
ATOM 2922 C CA . ASP A 1 365 ? -20.444 13.689 -22.128 1.00 86.19 365 ASP A CA 1
ATOM 2923 C C . ASP A 1 365 ? -21.212 12.801 -23.128 1.00 86.19 365 ASP A C 1
ATOM 2925 O O . ASP A 1 365 ? -22.305 12.312 -22.832 1.00 86.19 365 ASP A O 1
ATOM 2929 N N . LYS A 1 366 ? -20.653 12.550 -24.318 1.00 91.00 366 LYS A N 1
ATOM 2930 C CA . LYS A 1 366 ? -21.237 11.661 -25.326 1.00 91.00 366 LYS A CA 1
ATOM 2931 C C . LYS A 1 366 ? -20.491 10.328 -25.357 1.00 91.00 366 LYS A C 1
ATOM 2933 O O . LYS A 1 366 ? -19.265 10.320 -25.491 1.00 91.00 366 LYS A O 1
ATOM 2938 N N . PRO A 1 367 ? -21.204 9.194 -25.279 1.00 93.94 367 PRO A N 1
ATOM 2939 C CA . PRO A 1 367 ? -20.567 7.892 -25.338 1.00 93.94 367 PRO A CA 1
ATOM 2940 C C . PRO A 1 367 ? -20.149 7.525 -26.768 1.00 93.94 367 PRO A C 1
ATOM 2942 O O . PRO A 1 367 ? -20.885 7.753 -27.730 1.00 93.94 367 PRO A O 1
ATOM 2945 N N . VAL A 1 368 ? -18.984 6.894 -26.886 1.00 97.25 368 VAL A N 1
ATOM 2946 C CA . VAL A 1 368 ? -18.544 6.134 -28.059 1.00 97.25 368 VAL A CA 1
ATOM 2947 C C . VAL A 1 368 ? -18.435 4.669 -27.642 1.00 97.25 368 VAL A C 1
ATOM 2949 O O . VAL A 1 368 ? -17.743 4.321 -26.683 1.00 97.25 368 VAL A O 1
ATOM 2952 N N . TYR A 1 369 ? -19.146 3.812 -28.366 1.00 97.81 369 TYR A N 1
ATOM 2953 C CA . TYR A 1 369 ? -19.246 2.379 -28.102 1.00 97.81 369 TYR A CA 1
ATOM 2954 C C . TYR A 1 369 ? -18.344 1.584 -29.055 1.00 97.81 369 TYR A C 1
ATOM 2956 O O . TYR A 1 369 ? -17.680 2.147 -29.921 1.00 97.81 369 TYR A O 1
ATOM 2964 N N . GLY A 1 370 ? -18.335 0.267 -28.905 1.00 96.56 370 GLY A N 1
ATOM 2965 C CA . GLY A 1 370 ? -17.600 -0.737 -29.677 1.00 96.56 370 GLY A CA 1
ATOM 2966 C C . GLY A 1 370 ? -16.416 -1.371 -28.929 1.00 96.56 370 GLY A C 1
ATOM 2967 O O . GLY A 1 370 ? -15.984 -2.469 -29.285 1.00 96.56 370 GLY A O 1
ATOM 2968 N N . LEU A 1 371 ? -15.911 -0.716 -27.877 1.00 97.38 371 LEU A N 1
ATOM 2969 C CA . LEU A 1 371 ? -14.735 -1.150 -27.107 1.00 97.38 371 LEU A CA 1
ATOM 2970 C C . LEU A 1 371 ? -15.007 -1.377 -25.613 1.00 97.38 371 LEU A C 1
ATOM 2972 O O . LEU A 1 371 ? -14.124 -1.871 -24.910 1.00 97.38 371 LEU A O 1
ATOM 2976 N N . GLY A 1 372 ? -16.207 -1.055 -25.127 1.00 95.81 372 GLY A N 1
ATOM 2977 C CA . GLY A 1 372 ? -16.597 -1.304 -23.740 1.00 95.81 372 GLY A CA 1
ATOM 2978 C C . GLY A 1 372 ? -16.766 -2.792 -23.423 1.00 95.81 372 GLY A C 1
ATOM 2979 O O . GLY A 1 372 ? -16.603 -3.676 -24.274 1.00 95.81 372 GLY A O 1
ATOM 2980 N N . PHE A 1 373 ? -17.096 -3.091 -22.169 1.00 96.62 373 PHE A N 1
ATOM 2981 C CA . PHE A 1 373 ? -17.324 -4.459 -21.717 1.00 96.62 373 PHE A CA 1
ATOM 2982 C C . PHE A 1 373 ? -18.790 -4.860 -21.862 1.00 96.62 373 PHE A C 1
ATOM 2984 O O . PHE A 1 373 ? -19.696 -4.230 -21.316 1.00 96.62 373 PHE A O 1
ATOM 2991 N N . THR A 1 374 ? -19.000 -5.951 -22.585 1.00 97.88 374 THR A N 1
ATOM 2992 C CA . THR A 1 374 ? -20.241 -6.726 -22.629 1.00 97.88 374 THR A CA 1
ATOM 2993 C C . THR A 1 374 ? -20.251 -7.762 -21.505 1.00 97.88 374 THR A C 1
ATOM 2995 O O . THR A 1 374 ? -19.234 -8.002 -20.850 1.00 97.88 374 THR A O 1
ATOM 2998 N N . GLN A 1 375 ? -21.370 -8.466 -21.326 1.00 97.81 375 GLN A N 1
ATOM 2999 C CA . GLN A 1 375 ? -21.416 -9.593 -20.393 1.00 97.81 375 GLN A CA 1
ATOM 3000 C C . GLN A 1 375 ? -20.399 -10.695 -20.752 1.00 97.81 375 GLN A C 1
ATOM 3002 O O . GLN A 1 375 ? -19.778 -11.256 -19.853 1.00 97.81 375 GLN A O 1
ATOM 3007 N N . LYS A 1 376 ? -20.156 -10.969 -22.046 1.00 98.31 376 LYS A N 1
ATOM 3008 C CA . LYS A 1 376 ? -19.166 -11.980 -22.453 1.00 98.31 376 LYS A CA 1
ATOM 3009 C C . LYS A 1 376 ? -17.744 -11.578 -22.086 1.00 98.31 376 LYS A C 1
ATOM 3011 O O . LYS A 1 376 ? -16.952 -12.437 -21.717 1.00 98.31 376 LYS A O 1
ATOM 3016 N N . ASP A 1 377 ? -17.416 -10.289 -22.174 1.00 98.38 377 ASP A N 1
ATOM 3017 C CA . ASP A 1 377 ? -16.110 -9.790 -21.734 1.00 98.38 377 ASP A CA 1
ATOM 3018 C C . ASP A 1 377 ? -15.950 -9.918 -20.215 1.00 98.38 377 ASP A C 1
ATOM 3020 O O . ASP A 1 377 ? -14.895 -10.335 -19.743 1.00 98.38 377 ASP A O 1
ATOM 3024 N N . LEU A 1 378 ? -17.005 -9.603 -19.453 1.00 98.38 378 LEU A N 1
ATOM 3025 C CA . LEU A 1 378 ? -16.998 -9.712 -17.992 1.00 98.38 378 LEU A CA 1
ATOM 3026 C C . LEU A 1 378 ? -16.879 -11.166 -17.508 1.00 98.38 378 LEU A C 1
ATOM 3028 O O . LEU A 1 378 ? -16.256 -11.403 -16.473 1.00 98.38 378 LEU A O 1
ATOM 3032 N N . ASP A 1 379 ? -17.431 -12.123 -18.258 1.00 98.50 379 ASP A N 1
ATOM 3033 C CA . ASP A 1 379 ? -17.425 -13.558 -17.936 1.00 98.50 379 ASP A CA 1
ATOM 3034 C C . ASP A 1 379 ? -16.243 -14.331 -18.551 1.00 98.50 379 ASP A C 1
ATOM 3036 O O . ASP A 1 379 ? -16.073 -15.526 -18.284 1.00 98.50 379 ASP A O 1
ATOM 3040 N N . ALA A 1 380 ? -15.403 -13.678 -19.360 1.00 98.50 380 ALA A N 1
ATOM 3041 C CA . ALA A 1 380 ? -14.265 -14.319 -20.008 1.00 98.50 380 ALA A CA 1
ATOM 3042 C C . ALA A 1 380 ? -13.245 -14.835 -18.978 1.00 98.50 380 ALA A C 1
ATOM 3044 O O . ALA A 1 380 ? -12.804 -14.113 -18.085 1.00 98.50 380 ALA A O 1
ATOM 3045 N N . LYS A 1 381 ? -12.843 -16.100 -19.127 1.00 98.12 381 LYS A N 1
ATOM 3046 C CA . LYS A 1 381 ? -11.834 -16.761 -18.285 1.00 98.12 381 LYS A CA 1
ATOM 3047 C C . LYS A 1 381 ? -10.427 -16.568 -18.837 1.00 98.12 381 LYS A C 1
ATOM 3049 O O . LYS A 1 381 ? -10.253 -16.310 -20.028 1.00 98.12 381 LYS A O 1
ATOM 3054 N N . ASN A 1 382 ? -9.429 -16.767 -17.977 1.00 97.69 382 ASN A N 1
ATOM 3055 C CA . ASN A 1 382 ? -8.008 -16.646 -18.314 1.00 97.69 382 ASN A CA 1
ATOM 3056 C C . ASN A 1 382 ? -7.665 -15.270 -18.907 1.00 97.69 382 ASN A C 1
ATOM 3058 O O . ASN A 1 382 ? -6.911 -15.187 -19.866 1.00 97.69 382 ASN A O 1
ATOM 3062 N N . VAL A 1 383 ? -8.263 -14.193 -18.385 1.00 97.69 383 VAL A N 1
ATOM 3063 C CA . VAL A 1 383 ? -8.063 -12.826 -18.906 1.00 97.69 383 VAL A CA 1
ATOM 3064 C C . VAL A 1 383 ? -6.757 -12.177 -18.442 1.00 97.69 383 VAL A C 1
ATOM 3066 O O . VAL A 1 383 ? -6.269 -11.269 -19.113 1.00 97.69 383 VAL A O 1
ATOM 3069 N N . GLY A 1 384 ? -6.197 -12.619 -17.313 1.00 97.75 384 GLY A N 1
ATOM 3070 C CA . GLY A 1 384 ? -4.918 -12.133 -16.795 1.00 97.75 384 GLY A CA 1
ATOM 3071 C C . GLY A 1 384 ? -3.712 -12.890 -17.360 1.00 97.75 384 GLY A C 1
ATOM 3072 O O . GLY A 1 384 ? -3.801 -13.596 -18.363 1.00 97.75 384 GLY A O 1
ATOM 3073 N N . LEU A 1 385 ? -2.564 -12.773 -16.685 1.00 98.12 385 LEU A N 1
ATOM 3074 C CA . LEU A 1 385 ? -1.288 -13.322 -17.174 1.00 98.12 385 LEU A CA 1
ATOM 3075 C C . LEU A 1 385 ? -1.256 -14.857 -17.163 1.00 98.12 385 LEU A C 1
ATOM 3077 O O . LEU A 1 385 ? -0.453 -15.449 -17.876 1.00 98.12 385 LEU A O 1
ATOM 3081 N N . VAL A 1 386 ? -2.162 -15.502 -16.422 1.00 97.44 386 VAL A N 1
ATOM 3082 C CA . VAL A 1 386 ? -2.321 -16.964 -16.414 1.00 97.44 386 VAL A CA 1
ATOM 3083 C C . VAL A 1 386 ? -2.696 -17.526 -17.788 1.00 97.44 386 VAL A C 1
ATOM 3085 O O . VAL A 1 386 ? -2.391 -18.678 -18.080 1.00 97.44 386 VAL A O 1
ATOM 3088 N N . GLY A 1 387 ? -3.334 -16.719 -18.645 1.00 97.31 387 GLY A N 1
ATOM 3089 C CA . GLY A 1 387 ? -3.671 -17.113 -20.013 1.00 97.31 387 GLY A CA 1
ATOM 3090 C C . GLY A 1 387 ? -2.471 -17.140 -20.963 1.00 97.31 387 GLY A C 1
ATOM 3091 O O . GLY A 1 387 ? -2.555 -17.743 -22.030 1.00 97.31 387 GLY A O 1
ATOM 3092 N N . ILE A 1 388 ? -1.341 -16.535 -20.580 1.00 97.62 388 ILE A N 1
ATOM 3093 C CA . ILE A 1 388 ? -0.154 -16.443 -21.429 1.00 97.62 388 ILE A CA 1
ATOM 3094 C C . ILE A 1 388 ? 0.635 -17.750 -21.373 1.00 97.62 388 ILE A C 1
ATOM 3096 O O . ILE A 1 388 ? 1.378 -18.016 -20.423 1.00 97.62 388 ILE A O 1
ATOM 3100 N N . THR A 1 389 ? 0.532 -18.535 -22.440 1.00 93.25 389 THR A N 1
ATOM 3101 C CA . THR A 1 389 ? 1.261 -19.799 -22.600 1.00 93.25 389 THR A CA 1
ATOM 3102 C C . THR A 1 389 ? 2.761 -19.577 -22.791 1.00 93.25 389 THR A C 1
ATOM 3104 O O . THR A 1 389 ? 3.564 -20.210 -22.105 1.00 93.25 389 THR A O 1
ATOM 3107 N N . GLY A 1 390 ? 3.149 -18.638 -23.659 1.00 93.94 390 GLY A N 1
ATOM 3108 C CA . GLY A 1 390 ? 4.546 -18.307 -23.933 1.00 93.94 390 GLY A CA 1
ATOM 3109 C C . GLY A 1 390 ? 5.376 -19.501 -24.422 1.00 93.94 390 GLY A C 1
ATOM 3110 O O . GLY A 1 390 ? 4.916 -20.332 -25.206 1.00 93.94 390 GLY A O 1
ATOM 3111 N N . ASN A 1 391 ? 6.621 -19.586 -23.948 1.00 91.56 391 ASN A N 1
ATOM 3112 C CA . ASN A 1 391 ? 7.563 -20.667 -24.234 1.00 91.56 391 ASN A CA 1
ATOM 3113 C C . ASN A 1 391 ? 8.424 -21.028 -23.001 1.00 91.56 391 ASN A C 1
ATOM 3115 O O . ASN A 1 391 ? 8.151 -20.604 -21.873 1.00 91.56 391 ASN A O 1
ATOM 3119 N N . GLU A 1 392 ? 9.466 -21.843 -23.202 1.00 87.94 392 GLU A N 1
ATOM 3120 C CA . GLU A 1 392 ? 10.375 -22.258 -22.127 1.00 87.94 392 GLU A CA 1
ATOM 3121 C C . GLU A 1 392 ? 11.190 -21.101 -21.539 1.00 87.94 392 GLU A C 1
ATOM 3123 O O . GLU A 1 392 ? 11.461 -21.103 -20.339 1.00 87.94 392 GLU A O 1
ATOM 3128 N N . GLU A 1 393 ? 11.579 -20.105 -22.340 1.00 86.56 393 GLU A N 1
ATOM 3129 C CA . GLU A 1 393 ? 12.380 -18.963 -21.887 1.00 86.56 393 GLU A CA 1
ATOM 3130 C C . GLU A 1 393 ? 11.535 -17.992 -21.059 1.00 86.56 393 GLU A C 1
ATOM 3132 O O . GLU A 1 393 ? 11.949 -17.598 -19.967 1.00 86.56 393 GLU A O 1
ATOM 3137 N N . SER A 1 394 ? 10.341 -17.656 -21.551 1.00 91.50 394 SER A N 1
ATOM 3138 C CA . SER A 1 394 ? 9.431 -16.675 -20.962 1.00 91.50 394 SER A CA 1
ATOM 3139 C C . SER A 1 394 ? 7.973 -17.064 -21.219 1.00 91.50 394 SER A C 1
ATOM 3141 O O . SER A 1 394 ? 7.597 -17.452 -22.323 1.00 91.50 394 SER A O 1
ATOM 3143 N N . ASN A 1 395 ? 7.152 -16.976 -20.176 1.00 96.38 395 ASN A N 1
ATOM 3144 C CA . ASN A 1 395 ? 5.727 -17.297 -20.185 1.00 96.38 395 ASN A CA 1
ATOM 3145 C C . ASN A 1 395 ? 5.006 -16.535 -19.067 1.00 96.38 395 ASN A C 1
ATOM 3147 O O . ASN A 1 395 ? 5.655 -15.888 -18.238 1.00 96.38 395 ASN A O 1
ATOM 3151 N N . GLY A 1 396 ? 3.673 -16.632 -19.028 1.00 96.94 396 GLY A N 1
ATOM 3152 C CA . GLY A 1 396 ? 2.842 -15.942 -18.040 1.00 96.94 396 GLY A CA 1
ATOM 3153 C C . GLY A 1 396 ? 3.274 -16.193 -16.599 1.00 96.94 396 GLY A C 1
ATOM 3154 O O . GLY A 1 396 ? 3.354 -15.250 -15.813 1.00 96.94 396 GLY A O 1
ATOM 3155 N N . LYS A 1 397 ? 3.659 -17.435 -16.275 1.00 96.62 397 LYS A N 1
ATOM 3156 C CA . LYS A 1 397 ? 4.156 -17.797 -14.944 1.00 96.62 397 LYS A CA 1
ATOM 3157 C C . LYS A 1 397 ? 5.438 -17.046 -14.590 1.00 96.62 397 LYS A C 1
ATOM 3159 O O . LYS A 1 397 ? 5.475 -16.397 -13.557 1.00 96.62 397 LYS A O 1
ATOM 3164 N N . LYS A 1 398 ? 6.478 -17.106 -15.429 1.00 96.62 398 LYS A N 1
ATOM 3165 C CA . LYS A 1 398 ? 7.763 -16.433 -15.149 1.00 96.62 398 LYS A CA 1
ATOM 3166 C C . LYS A 1 398 ? 7.609 -14.916 -15.033 1.00 96.62 398 LYS A C 1
ATOM 3168 O O . LYS A 1 398 ? 8.214 -14.310 -14.153 1.00 96.62 398 LYS A O 1
ATOM 3173 N N . LEU A 1 399 ? 6.797 -14.318 -15.908 1.00 97.38 399 LEU A N 1
ATOM 3174 C CA . LEU A 1 399 ? 6.505 -12.883 -15.889 1.00 97.38 399 LEU A CA 1
ATOM 3175 C C . LEU A 1 399 ? 5.790 -12.490 -14.596 1.00 97.38 399 LEU A C 1
ATOM 3177 O O . LEU A 1 399 ? 6.208 -11.548 -13.923 1.00 97.38 399 LEU A O 1
ATOM 3181 N N . TYR A 1 400 ? 4.748 -13.235 -14.223 1.00 97.69 400 TYR A N 1
ATOM 3182 C CA . TYR A 1 400 ? 4.010 -12.953 -13.002 1.00 97.69 400 TYR A CA 1
ATOM 3183 C C . TYR A 1 400 ? 4.818 -13.262 -11.739 1.00 97.69 400 TYR A C 1
ATOM 3185 O O . TYR A 1 400 ? 4.743 -12.479 -10.808 1.00 97.69 400 TYR A O 1
ATOM 3193 N N . ASP A 1 401 ? 5.644 -14.310 -11.704 1.00 96.62 401 ASP A N 1
ATOM 3194 C CA . ASP A 1 401 ? 6.525 -14.602 -10.563 1.00 96.62 401 ASP A CA 1
ATOM 3195 C C . ASP A 1 401 ? 7.502 -13.439 -10.298 1.00 96.62 401 ASP A C 1
ATOM 3197 O O . ASP A 1 401 ? 7.731 -13.074 -9.146 1.00 96.62 401 ASP A O 1
ATOM 3201 N N . ALA A 1 402 ? 8.050 -12.812 -11.347 1.00 96.38 402 ALA A N 1
ATOM 3202 C CA . ALA A 1 402 ? 8.928 -11.650 -11.196 1.00 96.38 402 ALA A CA 1
ATOM 3203 C C . ALA A 1 402 ? 8.178 -10.418 -10.651 1.00 96.38 402 ALA A C 1
ATOM 3205 O O . ALA A 1 402 ? 8.679 -9.736 -9.755 1.00 96.38 402 ALA A O 1
ATOM 3206 N N . ILE A 1 403 ? 6.963 -10.164 -11.150 1.00 96.44 403 ILE A N 1
ATOM 3207 C CA . ILE A 1 403 ? 6.081 -9.089 -10.664 1.00 96.44 403 ILE A CA 1
ATOM 3208 C C . ILE A 1 403 ? 5.636 -9.357 -9.220 1.00 96.44 403 ILE A C 1
ATOM 3210 O O . ILE A 1 403 ? 5.599 -8.442 -8.394 1.00 96.44 403 ILE A O 1
ATOM 3214 N N . LEU A 1 404 ? 5.309 -10.610 -8.906 1.00 96.31 404 LEU A N 1
ATOM 3215 C CA . LEU A 1 404 ? 4.864 -11.037 -7.591 1.00 96.31 404 LEU A CA 1
ATOM 3216 C C . LEU A 1 404 ? 5.997 -10.887 -6.582 1.00 96.31 404 LEU A C 1
ATOM 3218 O O . LEU A 1 404 ? 5.761 -10.274 -5.552 1.00 96.31 404 LEU A O 1
ATOM 3222 N N . LYS A 1 405 ? 7.226 -11.312 -6.913 1.00 95.44 405 LYS A N 1
ATOM 3223 C CA . LYS A 1 405 ? 8.415 -11.092 -6.076 1.00 95.44 405 LYS A CA 1
ATOM 3224 C C . LYS A 1 405 ? 8.618 -9.610 -5.759 1.00 95.44 405 LYS A C 1
ATOM 3226 O O . LYS A 1 405 ? 8.835 -9.251 -4.607 1.00 95.44 405 LYS A O 1
ATOM 3231 N N . MET A 1 406 ? 8.500 -8.733 -6.759 1.00 95.06 406 MET A N 1
ATOM 3232 C CA . MET A 1 406 ? 8.560 -7.281 -6.546 1.00 95.06 406 MET A CA 1
ATOM 3233 C C . MET A 1 406 ? 7.449 -6.800 -5.606 1.00 95.06 406 MET A C 1
ATOM 3235 O O . MET A 1 406 ? 7.707 -6.025 -4.689 1.00 95.06 406 MET A O 1
ATOM 3239 N N . SER A 1 407 ? 6.217 -7.254 -5.834 1.00 95.31 407 SER A N 1
ATOM 3240 C CA . SER A 1 407 ? 5.042 -6.765 -5.116 1.00 95.31 407 SER A CA 1
ATOM 3241 C C . SER A 1 407 ? 4.965 -7.292 -3.688 1.00 95.31 407 SER A C 1
ATOM 3243 O O . SER A 1 407 ? 4.625 -6.534 -2.790 1.00 95.31 407 SER A O 1
ATOM 3245 N N . THR A 1 408 ? 5.290 -8.561 -3.440 1.00 94.62 408 THR A N 1
ATOM 3246 C CA . THR A 1 408 ? 5.273 -9.162 -2.100 1.00 94.62 408 THR A CA 1
ATOM 3247 C C . THR A 1 408 ? 6.594 -9.003 -1.372 1.00 94.62 408 THR A C 1
ATOM 3249 O O . THR A 1 408 ? 6.632 -9.222 -0.168 1.00 94.62 408 THR A O 1
ATOM 3252 N N . THR A 1 409 ? 7.678 -8.620 -2.053 1.00 94.56 409 THR A N 1
ATOM 3253 C CA . THR A 1 409 ? 9.046 -8.585 -1.501 1.00 94.56 409 THR A CA 1
ATOM 3254 C C . THR A 1 409 ? 9.437 -9.881 -0.781 1.00 94.56 409 THR A C 1
ATOM 3256 O O . THR A 1 409 ? 10.130 -9.866 0.239 1.00 94.56 409 THR A O 1
ATOM 3259 N N . SER A 1 410 ? 8.948 -10.996 -1.324 1.00 88.94 410 SER A N 1
ATOM 3260 C CA . SER A 1 410 ? 9.192 -12.366 -0.885 1.00 88.94 410 SER A CA 1
ATOM 3261 C C . SER A 1 410 ? 9.291 -13.289 -2.098 1.00 88.94 410 SER A C 1
ATOM 3263 O O . SER A 1 410 ? 8.812 -12.955 -3.180 1.00 88.94 410 SER A O 1
ATOM 3265 N N . ASP A 1 411 ? 9.874 -14.472 -1.924 1.00 88.38 411 ASP A N 1
ATOM 3266 C CA . ASP A 1 411 ? 9.895 -15.523 -2.954 1.00 88.38 411 ASP A CA 1
ATOM 3267 C C . ASP A 1 411 ? 8.654 -16.452 -2.879 1.00 88.38 411 ASP A C 1
ATOM 3269 O O . ASP A 1 411 ? 8.712 -17.629 -3.247 1.00 88.38 411 ASP A O 1
ATOM 3273 N N . ASP A 1 412 ? 7.517 -15.947 -2.378 1.00 90.69 412 ASP A N 1
ATOM 3274 C CA . ASP A 1 412 ? 6.284 -16.730 -2.246 1.00 90.69 412 ASP A CA 1
ATOM 3275 C C . ASP A 1 412 ? 5.704 -17.116 -3.615 1.00 90.69 412 ASP A C 1
ATOM 3277 O O . ASP A 1 412 ? 5.570 -16.296 -4.523 1.00 90.69 412 ASP A O 1
ATOM 3281 N N . SER A 1 413 ? 5.267 -18.371 -3.749 1.00 94.56 413 SER A N 1
ATOM 3282 C CA . SER A 1 413 ? 4.549 -18.810 -4.951 1.00 94.56 413 SER A CA 1
ATOM 3283 C C . SER A 1 413 ? 3.159 -18.169 -5.060 1.00 94.56 413 SER A C 1
ATOM 3285 O O . SER A 1 413 ? 2.507 -17.901 -4.048 1.00 94.56 413 SER A O 1
ATOM 3287 N N . ALA A 1 414 ? 2.651 -18.019 -6.288 1.00 96.69 414 ALA A N 1
ATOM 3288 C CA . ALA A 1 414 ? 1.306 -17.495 -6.530 1.00 96.69 414 ALA A CA 1
ATOM 3289 C C . ALA A 1 414 ? 0.204 -18.271 -5.779 1.00 96.69 414 ALA A C 1
ATOM 3291 O O . ALA A 1 414 ? -0.699 -17.649 -5.224 1.00 96.69 414 ALA A O 1
ATOM 3292 N N . ASP A 1 415 ? 0.292 -19.605 -5.695 1.00 97.06 415 ASP A N 1
ATOM 3293 C CA . ASP A 1 415 ? -0.680 -20.400 -4.931 1.00 97.06 415 ASP A CA 1
ATOM 3294 C C . ASP A 1 415 ? -0.556 -20.146 -3.422 1.00 97.06 415 ASP A C 1
ATOM 3296 O O . ASP A 1 415 ? -1.567 -19.940 -2.762 1.00 97.06 415 ASP A O 1
ATOM 3300 N N . ALA A 1 416 ? 0.654 -20.029 -2.863 1.00 95.75 416 ALA A N 1
ATOM 3301 C CA . ALA A 1 416 ? 0.819 -19.680 -1.445 1.00 95.75 416 ALA A CA 1
ATOM 3302 C C . ALA A 1 416 ? 0.192 -18.311 -1.108 1.00 95.75 416 ALA A C 1
ATOM 3304 O O . ALA A 1 416 ? -0.506 -18.164 -0.098 1.00 95.75 416 ALA A O 1
ATOM 3305 N N . VAL A 1 417 ? 0.386 -17.321 -1.985 1.00 95.81 417 VAL A N 1
ATOM 3306 C CA . VAL A 1 417 ? -0.232 -15.992 -1.870 1.00 95.81 417 VAL A CA 1
ATOM 3307 C C . VAL A 1 417 ? -1.759 -16.086 -1.972 1.00 95.81 417 VAL A C 1
ATOM 3309 O O . VAL A 1 417 ? -2.455 -15.477 -1.154 1.00 95.81 417 VAL A O 1
ATOM 3312 N N . PHE A 1 418 ? -2.278 -16.884 -2.910 1.00 97.25 418 PHE A N 1
ATOM 3313 C CA . PHE A 1 418 ? -3.708 -17.151 -3.060 1.00 97.25 418 PHE A CA 1
ATOM 3314 C C . PHE A 1 418 ? -4.311 -17.782 -1.801 1.00 97.25 418 PHE A C 1
ATOM 3316 O O . PHE A 1 418 ? -5.282 -17.257 -1.255 1.00 97.25 418 PHE A O 1
ATOM 3323 N N . GLN A 1 419 ? -3.723 -18.877 -1.307 1.00 96.56 419 GLN A N 1
ATOM 3324 C CA . GLN A 1 419 ? -4.221 -19.618 -0.146 1.00 96.56 419 GLN A CA 1
ATOM 3325 C C . GLN A 1 419 ? -4.259 -18.739 1.104 1.00 96.56 419 GLN A C 1
ATOM 3327 O O . GLN A 1 419 ? -5.245 -18.750 1.842 1.00 96.56 419 GLN A O 1
ATOM 3332 N N . SER A 1 420 ? -3.213 -17.935 1.324 1.00 93.50 420 SER A N 1
ATOM 3333 C CA . SER A 1 420 ? -3.179 -16.982 2.433 1.00 93.50 420 SER A CA 1
ATOM 3334 C C . SER A 1 420 ? -4.290 -15.934 2.305 1.00 93.50 420 SER A C 1
ATOM 3336 O O . SER A 1 420 ? -5.050 -15.749 3.254 1.00 93.50 420 SER A O 1
ATOM 3338 N N . GLY A 1 421 ? -4.452 -15.312 1.130 1.00 94.62 421 GLY A N 1
ATOM 3339 C CA . GLY A 1 421 ? -5.517 -14.332 0.885 1.00 94.62 421 GLY A CA 1
ATOM 3340 C C . GLY A 1 421 ? -6.927 -14.903 1.044 1.00 94.62 421 GLY A C 1
ATOM 3341 O O . GLY A 1 421 ? -7.802 -14.272 1.637 1.00 94.62 421 GLY A O 1
ATOM 3342 N N . TYR A 1 422 ? -7.154 -16.122 0.556 1.00 96.12 422 TYR A N 1
ATOM 3343 C CA . TYR A 1 422 ? -8.445 -16.789 0.674 1.00 96.12 422 TYR A CA 1
ATOM 3344 C C . TYR A 1 422 ? -8.762 -17.122 2.136 1.00 96.12 422 TYR A C 1
ATOM 3346 O O . TYR A 1 422 ? -9.852 -16.811 2.619 1.00 96.12 422 TYR A O 1
ATOM 3354 N N . LYS A 1 423 ? -7.795 -17.689 2.872 1.00 94.38 423 LYS A N 1
ATOM 3355 C CA . LYS A 1 423 ? -7.955 -18.018 4.294 1.00 94.38 423 LYS A CA 1
ATOM 3356 C C . LYS A 1 423 ? -8.310 -16.779 5.115 1.00 94.38 423 LYS A C 1
ATOM 3358 O O . LYS A 1 423 ? -9.305 -16.805 5.835 1.00 94.38 423 LYS A O 1
ATOM 3363 N N . THR A 1 424 ? -7.543 -15.694 4.987 1.00 92.94 424 THR A N 1
ATOM 3364 C CA . THR A 1 424 ? -7.799 -14.462 5.753 1.00 92.94 424 THR A CA 1
ATOM 3365 C C . THR A 1 424 ? -9.136 -13.831 5.382 1.00 92.94 424 THR A C 1
ATOM 3367 O O . THR A 1 424 ? -9.847 -13.366 6.271 1.00 92.94 424 THR A O 1
ATOM 3370 N N . THR A 1 425 ? -9.530 -13.898 4.105 1.00 94.56 425 THR A N 1
ATOM 3371 C CA . THR A 1 425 ? -10.857 -13.462 3.647 1.00 94.56 425 THR A CA 1
ATOM 3372 C C . THR A 1 425 ? -11.968 -14.215 4.379 1.00 94.56 425 THR A C 1
ATOM 3374 O O . THR A 1 425 ? -12.874 -13.589 4.928 1.00 94.56 425 THR A O 1
ATOM 3377 N N . LYS A 1 426 ? -11.904 -15.552 4.424 1.00 93.88 426 LYS A N 1
ATOM 3378 C CA . LYS A 1 426 ? -12.949 -16.368 5.061 1.00 93.88 426 LYS A CA 1
ATOM 3379 C C . LYS A 1 426 ? -13.002 -16.175 6.570 1.00 93.88 426 LYS A C 1
ATOM 3381 O O . LYS A 1 426 ? -14.089 -15.962 7.101 1.00 93.88 426 LYS A O 1
ATOM 3386 N N . THR A 1 427 ? -11.852 -16.146 7.242 1.00 92.81 427 THR A N 1
ATOM 3387 C CA . THR A 1 427 ? -11.785 -15.880 8.687 1.00 92.81 427 THR A CA 1
ATOM 3388 C C . THR A 1 427 ? -12.394 -14.520 9.044 1.00 92.81 427 THR A C 1
ATOM 3390 O O . THR A 1 427 ? -13.211 -14.426 9.960 1.00 92.81 427 THR A O 1
ATOM 3393 N N . ALA A 1 428 ? -12.077 -13.466 8.288 1.00 92.94 428 ALA A N 1
ATOM 3394 C CA . ALA A 1 428 ? -12.661 -12.149 8.518 1.00 92.94 428 ALA A CA 1
ATOM 3395 C C . ALA A 1 428 ? -14.179 -12.131 8.261 1.00 92.94 428 ALA A C 1
ATOM 3397 O O . ALA A 1 428 ? -14.917 -11.602 9.090 1.00 92.94 428 ALA A O 1
ATOM 3398 N N . THR A 1 429 ? -14.678 -12.765 7.191 1.00 93.19 429 THR A N 1
ATOM 3399 C CA . THR A 1 429 ? -16.129 -12.870 6.923 1.00 93.19 429 THR A CA 1
ATOM 3400 C C . THR A 1 429 ? -16.879 -13.613 8.035 1.00 93.19 429 THR A C 1
ATOM 3402 O O . THR A 1 429 ? -17.985 -13.214 8.416 1.00 93.19 429 THR A O 1
ATOM 3405 N N . GLU A 1 430 ? -16.285 -14.664 8.603 1.00 93.69 430 GLU A N 1
ATOM 3406 C CA . GLU A 1 430 ? -16.847 -15.360 9.764 1.00 93.69 430 GLU A CA 1
ATOM 3407 C C . GLU A 1 430 ? -16.959 -14.429 10.977 1.00 93.69 430 GLU A C 1
ATOM 3409 O O . GLU A 1 430 ? -18.014 -14.367 11.612 1.00 93.69 430 GLU A O 1
ATOM 3414 N N . ASN A 1 431 ? -15.912 -13.658 11.281 1.00 94.81 431 ASN A N 1
ATOM 3415 C CA . ASN A 1 431 ? -15.939 -12.704 12.392 1.00 94.81 431 ASN A CA 1
ATOM 3416 C C . ASN A 1 431 ? -16.911 -11.547 12.152 1.00 94.81 431 ASN A C 1
ATOM 3418 O O . ASN A 1 431 ? -17.638 -11.186 13.077 1.00 94.81 431 ASN A O 1
ATOM 3422 N N . MET A 1 432 ? -17.001 -11.033 10.920 1.00 95.38 432 MET A N 1
ATOM 3423 C CA . MET A 1 432 ? -17.997 -10.033 10.513 1.00 95.38 432 MET A CA 1
ATOM 3424 C C . MET A 1 432 ? -19.424 -10.545 10.750 1.00 95.38 432 MET A C 1
ATOM 3426 O O . MET A 1 432 ? -20.271 -9.822 11.269 1.00 95.38 432 MET A O 1
ATOM 3430 N N . THR A 1 433 ? -19.685 -11.817 10.440 1.00 95.50 433 THR A N 1
ATOM 3431 C CA . THR A 1 433 ? -20.994 -12.443 10.683 1.00 95.50 433 THR A CA 1
ATOM 3432 C C . THR A 1 433 ? -21.283 -12.585 12.181 1.00 95.50 433 THR A C 1
ATOM 3434 O O . THR A 1 433 ? -22.391 -12.286 12.627 1.00 95.50 433 THR A O 1
ATOM 3437 N N . LYS A 1 434 ? -20.287 -12.992 12.982 1.00 95.62 434 LYS A N 1
ATOM 3438 C CA . LYS A 1 434 ? -20.426 -13.126 14.444 1.00 95.62 434 LYS A CA 1
ATOM 3439 C C . LYS A 1 434 ? -20.728 -11.787 15.118 1.00 95.62 434 LYS A C 1
ATOM 3441 O O . LYS A 1 434 ? -21.675 -11.704 15.896 1.00 95.62 434 LYS A O 1
ATOM 3446 N N . ILE A 1 435 ? -19.963 -10.736 14.811 1.00 97.38 435 ILE A N 1
ATOM 3447 C CA . ILE A 1 435 ? -20.193 -9.411 15.405 1.00 97.38 435 ILE A CA 1
ATOM 3448 C C . ILE A 1 435 ? -21.543 -8.827 14.964 1.00 97.38 435 ILE A C 1
ATOM 3450 O O . ILE A 1 435 ? -22.230 -8.225 15.783 1.00 97.38 435 ILE A O 1
ATOM 3454 N N . ALA A 1 436 ? -21.978 -9.065 13.720 1.00 97.25 436 ALA A N 1
ATOM 3455 C CA . ALA A 1 436 ? -23.308 -8.663 13.266 1.00 97.25 436 ALA A CA 1
ATOM 3456 C C . ALA A 1 436 ? -24.421 -9.345 14.087 1.00 97.25 436 ALA A C 1
ATOM 3458 O O . ALA A 1 436 ? -25.427 -8.715 14.415 1.00 97.25 436 ALA A O 1
ATOM 3459 N N . GLY A 1 437 ? -24.208 -10.602 14.496 1.00 97.25 437 GLY A N 1
ATOM 3460 C CA . GLY A 1 437 ? -25.061 -11.309 15.456 1.00 97.25 437 GLY A CA 1
ATOM 3461 C C . GLY A 1 437 ? -25.134 -10.616 16.817 1.00 97.25 437 GLY A C 1
ATOM 3462 O O . GLY A 1 437 ? -26.233 -10.362 17.305 1.00 97.25 437 GLY A O 1
ATOM 3463 N N . LEU A 1 438 ? -23.989 -10.224 17.386 1.00 97.25 438 LEU A N 1
ATOM 3464 C CA . LEU A 1 438 ? -23.946 -9.508 18.670 1.00 97.25 438 LEU A CA 1
ATOM 3465 C C . LEU A 1 438 ? -24.598 -8.122 18.600 1.00 97.25 438 LEU A C 1
ATOM 3467 O O . LEU A 1 438 ? -25.260 -7.697 19.546 1.00 97.25 438 LEU A O 1
ATOM 3471 N N . VAL A 1 439 ? -24.448 -7.417 17.476 1.00 97.75 439 VAL A N 1
ATOM 3472 C CA . VAL A 1 439 ? -25.146 -6.145 17.237 1.00 97.75 439 VAL A CA 1
ATOM 3473 C C . VAL A 1 439 ? -26.658 -6.372 17.188 1.00 97.75 439 VAL A C 1
ATOM 3475 O O . VAL A 1 439 ? -27.409 -5.627 17.818 1.00 97.75 439 VAL A O 1
ATOM 3478 N N . ALA A 1 440 ? -27.109 -7.428 16.506 1.00 96.94 440 ALA A N 1
ATOM 3479 C CA . ALA A 1 440 ? -28.519 -7.797 16.470 1.00 96.94 440 ALA A CA 1
ATOM 3480 C C . ALA A 1 440 ? -29.057 -8.160 17.867 1.00 96.94 440 ALA A C 1
ATOM 3482 O O . ALA A 1 440 ? -30.158 -7.737 18.219 1.00 96.94 440 ALA A O 1
ATOM 3483 N N . ASP A 1 441 ? -28.283 -8.871 18.695 1.00 96.12 441 ASP A N 1
ATOM 3484 C CA . ASP A 1 441 ? -28.637 -9.141 20.097 1.00 96.12 441 ASP A CA 1
ATOM 3485 C C . ASP A 1 441 ? -28.772 -7.855 20.914 1.00 96.12 441 ASP A C 1
ATOM 3487 O O . ASP A 1 441 ? -29.708 -7.708 21.702 1.00 96.12 441 ASP A O 1
ATOM 3491 N N . LEU A 1 442 ? -27.863 -6.903 20.706 1.00 96.25 442 LEU A N 1
ATOM 3492 C CA . LEU A 1 442 ? -27.850 -5.644 21.437 1.00 96.25 442 LEU A CA 1
ATOM 3493 C C . LEU A 1 442 ? -29.048 -4.744 21.082 1.00 96.25 442 LEU A C 1
ATOM 3495 O O . LEU A 1 442 ? -29.602 -4.103 21.980 1.00 96.25 442 LEU A O 1
ATOM 3499 N N . ILE A 1 443 ? -29.452 -4.713 19.805 1.00 95.44 443 ILE A N 1
ATOM 3500 C CA . ILE A 1 443 ? -30.552 -3.876 19.289 1.00 95.44 443 ILE A CA 1
ATOM 3501 C C . ILE A 1 443 ? -31.917 -4.558 19.465 1.00 95.44 443 ILE A C 1
ATOM 3503 O O . ILE A 1 443 ? -32.835 -3.981 20.048 1.00 95.44 443 ILE A O 1
ATOM 3507 N N . ALA A 1 444 ? -32.076 -5.784 18.963 1.00 94.06 444 ALA A N 1
ATOM 3508 C CA . ALA A 1 444 ? -33.366 -6.477 18.925 1.00 94.06 444 ALA A CA 1
ATOM 3509 C C . ALA A 1 444 ? -33.636 -7.343 20.167 1.00 94.06 444 ALA A C 1
ATOM 3511 O O . ALA A 1 444 ? -34.786 -7.699 20.435 1.00 94.06 444 ALA A O 1
ATOM 3512 N N . GLY A 1 445 ? -32.600 -7.653 20.949 1.00 92.50 445 GLY A N 1
ATOM 3513 C CA . GLY A 1 445 ? -32.633 -8.617 22.046 1.00 92.50 445 GLY A CA 1
ATOM 3514 C C . GLY A 1 445 ? -32.096 -9.985 21.625 1.00 92.50 445 GLY A C 1
ATOM 3515 O O . GLY A 1 445 ? -32.139 -10.352 20.451 1.00 92.50 445 GLY A O 1
ATOM 3516 N N . GLU A 1 446 ? -31.602 -10.744 22.601 1.00 93.69 446 GLU A N 1
ATOM 3517 C CA . GLU A 1 446 ? -30.907 -12.017 22.384 1.00 93.69 446 GLU A CA 1
ATOM 3518 C C . GLU A 1 446 ? -31.731 -13.010 21.546 1.00 93.69 446 GLU A C 1
ATOM 3520 O O . GLU A 1 446 ? -32.879 -13.313 21.880 1.00 93.69 446 GLU A O 1
ATOM 3525 N N . GLY A 1 447 ? -31.165 -13.465 20.421 1.00 91.06 447 GLY A N 1
ATOM 3526 C CA . GLY A 1 447 ? -31.766 -14.454 19.513 1.00 91.06 447 GLY A CA 1
ATOM 3527 C C . GLY A 1 447 ? -33.040 -14.014 18.771 1.00 91.06 447 GLY A C 1
ATOM 3528 O O . GLY A 1 447 ? -33.590 -14.789 17.993 1.00 91.06 447 GLY A O 1
ATOM 3529 N N . LYS A 1 448 ? -33.534 -12.787 18.979 1.00 94.44 448 LYS A N 1
ATOM 3530 C CA . LYS A 1 448 ? -34.789 -12.302 18.379 1.00 94.44 448 LYS A CA 1
ATOM 3531 C C . LYS A 1 448 ? -34.613 -11.867 16.923 1.00 94.44 448 LYS A C 1
ATOM 3533 O O . LYS A 1 448 ? -33.608 -11.250 16.578 1.00 94.44 448 LYS A O 1
ATOM 3538 N N . ALA A 1 449 ? -35.617 -12.103 16.079 1.00 95.75 449 ALA A N 1
ATOM 3539 C CA . ALA A 1 449 ? -35.622 -11.597 14.705 1.00 95.75 449 ALA A CA 1
ATOM 3540 C C . ALA A 1 449 ? -35.439 -10.068 14.660 1.00 95.75 449 ALA A C 1
ATOM 3542 O O . ALA A 1 449 ? -35.937 -9.343 15.527 1.00 95.75 449 ALA A O 1
ATOM 3543 N N . TRP A 1 450 ? -34.748 -9.576 13.632 1.00 96.44 450 TRP A N 1
ATOM 3544 C CA . TRP A 1 450 ? -34.504 -8.150 13.436 1.00 96.44 450 TRP A CA 1
ATOM 3545 C C . TRP A 1 450 ? -34.753 -7.748 11.987 1.00 96.44 450 TRP A C 1
ATOM 3547 O O . TRP A 1 450 ? -33.975 -8.060 11.089 1.00 96.44 450 TRP A O 1
ATOM 3557 N N . THR A 1 451 ? -35.830 -6.994 11.782 1.00 96.31 451 THR A N 1
ATOM 3558 C CA . THR A 1 451 ? -36.095 -6.261 10.542 1.00 96.31 451 THR A CA 1
ATOM 3559 C C . THR A 1 451 ? -35.785 -4.788 10.767 1.00 96.31 451 THR A C 1
ATOM 3561 O O . THR A 1 451 ? -36.375 -4.182 11.666 1.00 96.31 451 THR A O 1
ATOM 3564 N N . ALA A 1 452 ? -34.892 -4.212 9.969 1.00 95.25 452 ALA A N 1
ATOM 3565 C CA . ALA A 1 452 ? -34.522 -2.803 10.049 1.00 95.25 452 ALA A CA 1
ATOM 3566 C C . ALA A 1 452 ? -35.167 -2.016 8.904 1.00 95.25 452 ALA A C 1
ATOM 3568 O O . ALA A 1 452 ? -35.289 -2.520 7.785 1.00 95.25 452 ALA A O 1
ATOM 3569 N N . LYS A 1 453 ? -35.564 -0.776 9.192 1.00 94.88 453 LYS A N 1
ATOM 3570 C CA . LYS A 1 453 ? -36.157 0.150 8.225 1.00 94.88 453 LYS A CA 1
ATOM 3571 C C . LYS A 1 453 ? -35.340 1.440 8.205 1.00 94.88 453 LYS A C 1
ATOM 3573 O O . LYS A 1 453 ? -35.218 2.084 9.242 1.00 94.88 453 LYS A O 1
ATOM 3578 N N . PHE A 1 454 ? -34.754 1.789 7.062 1.00 93.06 454 PHE A N 1
ATOM 3579 C CA . PHE A 1 454 ? -33.791 2.893 6.959 1.00 93.06 454 PHE A CA 1
ATOM 3580 C C . PHE A 1 454 ? -33.727 3.491 5.548 1.00 93.06 454 PHE A C 1
ATOM 3582 O O . PHE A 1 454 ? -34.173 2.880 4.578 1.00 93.06 454 PHE A O 1
ATOM 3589 N N . LYS A 1 455 ? -33.164 4.701 5.439 1.00 90.44 455 LYS A N 1
ATOM 3590 C CA . LYS A 1 455 ? -32.87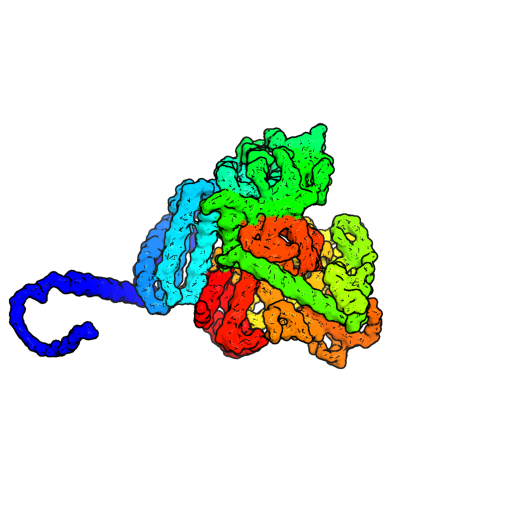9 5.365 4.159 1.00 90.44 455 LYS A CA 1
ATOM 3591 C C . LYS A 1 455 ? -31.572 4.834 3.575 1.00 90.44 455 LYS A C 1
ATOM 3593 O O . LYS A 1 455 ? -30.559 4.804 4.279 1.00 90.44 455 LYS A O 1
ATOM 3598 N N . TYR A 1 456 ? -31.606 4.443 2.308 1.00 85.56 456 TYR A N 1
ATOM 3599 C CA . TYR A 1 456 ? -30.476 3.870 1.590 1.00 85.56 456 TYR A CA 1
ATOM 3600 C C . TYR A 1 456 ? -30.387 4.449 0.178 1.00 85.56 456 TYR A C 1
ATOM 3602 O O . TYR A 1 456 ? -31.390 4.552 -0.531 1.00 85.56 456 TYR A O 1
ATOM 3610 N N . ASP A 1 457 ? -29.171 4.799 -0.222 1.00 81.19 457 ASP A N 1
ATOM 3611 C CA . ASP A 1 457 ? -28.836 5.200 -1.582 1.00 81.19 457 ASP A CA 1
ATOM 3612 C C . ASP A 1 457 ? -27.955 4.118 -2.220 1.00 81.19 457 ASP A C 1
ATOM 3614 O O . ASP A 1 457 ? -26.782 3.959 -1.875 1.00 81.19 457 ASP A O 1
ATOM 3618 N N . ALA A 1 458 ? -28.541 3.347 -3.137 1.00 70.12 458 ALA A N 1
ATOM 3619 C CA . ALA A 1 458 ? -27.868 2.226 -3.788 1.00 70.12 458 ALA A CA 1
ATOM 3620 C C . ALA A 1 458 ? -26.802 2.655 -4.812 1.00 70.12 458 ALA A C 1
ATOM 3622 O O . ALA A 1 458 ? -25.898 1.872 -5.106 1.00 70.12 458 ALA A O 1
ATOM 3623 N N . ASN A 1 459 ? -26.909 3.868 -5.367 1.00 65.50 459 ASN A N 1
ATOM 3624 C CA . ASN A 1 459 ? -26.116 4.314 -6.519 1.00 65.50 459 ASN A CA 1
ATOM 3625 C C . ASN A 1 459 ? -25.286 5.580 -6.234 1.00 65.50 459 ASN A C 1
ATOM 3627 O O . ASN A 1 459 ? -24.538 6.026 -7.109 1.00 65.50 459 ASN A O 1
ATOM 3631 N N . GLY A 1 460 ? -25.403 6.161 -5.038 1.00 71.94 460 GLY A N 1
ATOM 3632 C CA . GLY A 1 460 ? -24.668 7.353 -4.627 1.00 71.94 460 GLY A CA 1
ATOM 3633 C C . GLY A 1 460 ? -25.035 8.581 -5.466 1.00 71.94 460 GLY A C 1
ATOM 3634 O O . GLY A 1 460 ? -26.188 8.809 -5.824 1.00 71.94 460 GLY A O 1
ATOM 3635 N N . ILE A 1 461 ? -24.026 9.368 -5.849 1.00 64.00 461 ILE A N 1
ATOM 3636 C CA . ILE A 1 461 ? -24.202 10.688 -6.485 1.00 64.00 461 ILE A CA 1
ATOM 3637 C C . ILE A 1 461 ? -24.913 10.674 -7.862 1.00 64.00 461 ILE A C 1
ATOM 3639 O O . ILE A 1 461 ? -25.282 11.730 -8.374 1.00 64.00 461 ILE A O 1
ATOM 3643 N N . ASN A 1 462 ? -25.161 9.507 -8.471 1.00 60.12 462 ASN A N 1
ATOM 3644 C CA . ASN A 1 462 ? -25.706 9.367 -9.831 1.00 60.12 462 ASN A CA 1
ATOM 3645 C C . ASN A 1 462 ? -27.246 9.490 -9.929 1.00 60.12 462 ASN A C 1
ATOM 3647 O O . ASN A 1 462 ? -27.907 8.659 -10.554 1.00 60.12 462 ASN A O 1
ATOM 3651 N N . ASN A 1 463 ? -27.833 10.549 -9.357 1.00 51.81 463 ASN A N 1
ATOM 3652 C CA . ASN A 1 463 ? -29.258 10.922 -9.489 1.00 51.81 463 ASN A CA 1
ATOM 3653 C C . ASN A 1 463 ? -30.288 9.847 -9.087 1.00 51.81 463 ASN A C 1
ATOM 3655 O O . ASN A 1 463 ? -31.460 9.929 -9.468 1.00 51.81 463 ASN A O 1
ATOM 3659 N N . SER A 1 464 ? -29.891 8.838 -8.315 1.00 55.81 464 SER A N 1
ATOM 3660 C CA . SER A 1 464 ? -30.857 7.878 -7.781 1.00 55.81 464 SER A CA 1
ATOM 3661 C C . SER A 1 464 ? -31.573 8.497 -6.591 1.00 55.81 464 SER A C 1
ATOM 3663 O O . SER A 1 464 ? -30.962 9.166 -5.762 1.00 55.81 464 SER A O 1
ATOM 3665 N N . LYS A 1 465 ? -32.895 8.332 -6.526 1.00 70.75 465 LYS A N 1
ATOM 3666 C CA . LYS A 1 465 ? -33.650 8.802 -5.364 1.00 70.75 465 LYS A CA 1
ATOM 3667 C C . LYS A 1 465 ? -33.279 7.922 -4.176 1.00 70.75 465 LYS A C 1
ATOM 3669 O O . LYS A 1 465 ? -33.262 6.706 -4.328 1.00 70.75 465 LYS A O 1
ATOM 3674 N N . ILE A 1 466 ? -33.031 8.529 -3.012 1.00 83.56 466 ILE A N 1
ATOM 3675 C CA . ILE A 1 466 ? -33.014 7.779 -1.750 1.00 83.56 466 ILE A CA 1
ATOM 3676 C C . ILE A 1 466 ? -34.286 6.953 -1.671 1.00 83.56 466 ILE A C 1
ATOM 3678 O O . ILE A 1 466 ? -35.388 7.479 -1.861 1.00 83.56 466 ILE A O 1
ATOM 3682 N N . GLU A 1 467 ? -34.124 5.695 -1.291 1.00 86.56 467 GLU A N 1
ATOM 3683 C CA . GLU A 1 467 ? -35.236 4.809 -1.014 1.00 86.56 467 GLU A CA 1
ATOM 3684 C C . GLU A 1 467 ? -35.277 4.470 0.472 1.00 86.56 467 GLU A C 1
ATOM 3686 O O . GLU A 1 467 ? -34.257 4.344 1.155 1.00 86.56 467 GLU A O 1
ATOM 3691 N N . GLU A 1 468 ? -36.492 4.338 0.991 1.00 91.50 468 GLU A N 1
ATOM 3692 C CA . GLU A 1 468 ? -36.706 3.746 2.299 1.00 91.50 468 GLU A CA 1
ATOM 3693 C C . GLU A 1 468 ? -36.804 2.232 2.119 1.00 91.50 468 GLU A C 1
ATOM 3695 O O . GLU A 1 468 ? -37.756 1.723 1.528 1.00 91.50 468 GLU A O 1
ATOM 3700 N N . VAL A 1 469 ? -35.807 1.511 2.623 1.00 92.75 469 VAL A N 1
ATOM 3701 C CA . VAL A 1 469 ? -35.729 0.055 2.507 1.00 92.75 469 VAL A CA 1
ATOM 3702 C C . VAL A 1 469 ? -36.110 -0.601 3.827 1.00 92.75 469 VAL A C 1
ATOM 3704 O O . VAL A 1 469 ? -35.858 -0.070 4.908 1.00 92.75 469 VAL A O 1
ATOM 3707 N N . THR A 1 470 ? -36.735 -1.773 3.740 1.00 95.81 470 THR A N 1
ATOM 3708 C CA . THR A 1 470 ? -37.030 -2.634 4.890 1.00 95.81 470 THR A CA 1
ATOM 3709 C C . THR A 1 470 ? -36.376 -3.984 4.645 1.00 95.81 470 THR A C 1
ATOM 3711 O O . THR A 1 470 ? -36.765 -4.687 3.716 1.00 95.81 470 THR A O 1
ATOM 3714 N N . LEU A 1 471 ? -35.370 -4.332 5.447 1.00 95.25 471 LEU A N 1
ATOM 3715 C CA . LEU A 1 471 ? -34.577 -5.548 5.266 1.00 95.25 471 LEU A CA 1
ATOM 3716 C C . LEU A 1 471 ? -34.617 -6.419 6.521 1.00 95.25 471 LEU A C 1
ATOM 3718 O O . LEU A 1 471 ? -34.503 -5.923 7.643 1.00 95.25 471 LEU A O 1
ATOM 3722 N N . GLU A 1 472 ? -34.738 -7.731 6.328 1.00 96.62 472 GLU A N 1
ATOM 3723 C CA . GLU A 1 472 ? -34.512 -8.711 7.388 1.00 96.62 472 GLU A CA 1
ATOM 3724 C C . GLU A 1 472 ? -33.004 -8.874 7.601 1.00 96.62 472 GLU A C 1
ATOM 3726 O O . GLU A 1 472 ? -32.288 -9.423 6.763 1.00 96.62 472 GLU A O 1
ATOM 3731 N N . ILE A 1 473 ? -32.514 -8.342 8.716 1.00 96.19 473 ILE A N 1
ATOM 3732 C CA . ILE A 1 473 ? -31.107 -8.426 9.102 1.00 96.19 473 ILE A CA 1
ATOM 3733 C C . ILE A 1 473 ? -30.828 -9.775 9.761 1.00 96.19 473 ILE A C 1
ATOM 3735 O O . ILE A 1 473 ? -29.826 -10.422 9.455 1.00 96.19 473 ILE A O 1
ATOM 3739 N N . ARG A 1 474 ? -31.741 -10.206 10.640 1.00 96.81 474 ARG A N 1
ATOM 3740 C CA . ARG A 1 474 ? -31.707 -11.503 11.313 1.00 96.81 474 ARG A CA 1
ATOM 3741 C C . ARG A 1 474 ? -33.069 -12.171 11.243 1.00 96.81 474 ARG A C 1
ATOM 3743 O O . ARG A 1 474 ? -34.063 -11.563 11.644 1.00 96.81 474 ARG A O 1
ATOM 3750 N N . ASP A 1 475 ? -33.086 -13.412 10.779 1.00 95.50 475 ASP A N 1
ATOM 3751 C CA . ASP A 1 475 ? -34.309 -14.200 10.662 1.00 95.50 475 ASP A CA 1
ATOM 3752 C C . ASP A 1 475 ? -34.800 -14.733 12.024 1.00 95.50 475 ASP A C 1
ATOM 3754 O O . ASP A 1 475 ? -34.157 -14.580 13.069 1.00 95.50 475 ASP A O 1
ATOM 3758 N N . SER A 1 476 ? -35.967 -15.379 12.018 1.00 93.81 476 SER A N 1
ATOM 3759 C CA . SER A 1 476 ? -36.557 -16.004 13.214 1.00 93.81 476 SER A CA 1
ATOM 3760 C C . SER A 1 476 ? -35.778 -17.207 13.761 1.00 93.81 476 SER A C 1
ATOM 3762 O O . SER A 1 476 ? -36.027 -17.613 14.895 1.00 93.81 476 SER A O 1
ATOM 3764 N N . SER A 1 477 ? -34.827 -17.757 12.996 1.00 93.00 477 SER A N 1
ATOM 3765 C CA . SER A 1 477 ? -33.911 -18.811 13.451 1.00 93.00 477 SER A CA 1
ATOM 3766 C C . SER A 1 477 ? -32.669 -18.257 14.162 1.00 93.00 477 SER A C 1
ATOM 3768 O O . SER A 1 477 ? -31.878 -19.024 14.706 1.00 93.00 477 SER A O 1
ATOM 3770 N N . GLY A 1 478 ? -32.496 -16.930 14.175 1.00 91.38 478 GLY A N 1
ATOM 3771 C CA . GLY A 1 478 ? -31.336 -16.253 14.748 1.00 91.38 478 GLY A CA 1
ATOM 3772 C C . GLY A 1 478 ? -30.168 -16.090 13.769 1.00 91.38 478 GLY A C 1
ATOM 3773 O O . GLY A 1 478 ? -29.103 -15.619 14.171 1.00 91.38 478 GLY A O 1
ATOM 3774 N N . LYS A 1 479 ? -30.338 -16.430 12.485 1.00 94.38 479 LYS A N 1
ATOM 3775 C CA . LYS A 1 479 ? -29.284 -16.317 11.470 1.00 94.38 479 LYS A CA 1
ATOM 3776 C C . LYS A 1 479 ? -29.252 -14.911 10.870 1.00 94.38 479 LYS A C 1
ATOM 3778 O O . LYS A 1 479 ? -30.264 -14.398 10.397 1.00 94.38 479 LYS A O 1
ATOM 3783 N N . VAL A 1 480 ? -28.068 -14.298 10.861 1.00 95.31 480 VAL A N 1
ATOM 3784 C CA . VAL A 1 480 ? -27.834 -12.990 10.231 1.00 95.31 480 VAL A CA 1
ATOM 3785 C C . VAL A 1 480 ? -27.542 -13.149 8.740 1.00 95.31 480 VAL A C 1
ATOM 3787 O O . VAL A 1 480 ? -26.731 -13.988 8.343 1.00 95.31 480 VAL A O 1
ATOM 3790 N N . THR A 1 481 ? -28.152 -12.295 7.918 1.00 94.06 481 THR A N 1
ATOM 3791 C CA . THR A 1 481 ? -27.781 -12.130 6.508 1.00 94.06 481 THR A CA 1
ATOM 3792 C C . THR A 1 481 ? -26.755 -11.007 6.398 1.00 94.06 481 THR A C 1
ATOM 3794 O O . THR A 1 481 ? -27.116 -9.831 6.448 1.00 94.06 481 THR A O 1
ATOM 3797 N N . LEU A 1 482 ? -25.472 -11.360 6.244 1.00 92.25 482 LEU A N 1
ATOM 3798 C CA . LEU A 1 482 ? -24.374 -10.383 6.237 1.00 92.25 482 LEU A CA 1
ATOM 3799 C C . LEU A 1 482 ? -24.557 -9.300 5.161 1.00 92.25 482 LEU A C 1
ATOM 3801 O O . LEU A 1 482 ? -24.325 -8.132 5.438 1.00 92.25 482 LEU A O 1
ATOM 3805 N N . GLU A 1 483 ? -25.054 -9.651 3.971 1.00 89.69 483 GLU A N 1
ATOM 3806 C CA . GLU A 1 483 ? -25.347 -8.667 2.918 1.00 89.69 483 GLU A CA 1
ATOM 3807 C C . GLU A 1 483 ? -26.354 -7.597 3.382 1.00 89.69 483 GLU A C 1
ATOM 3809 O O . GLU A 1 483 ? -26.147 -6.403 3.162 1.00 89.69 483 GLU A O 1
ATOM 3814 N N . ASN A 1 484 ? -27.427 -8.004 4.066 1.00 92.94 484 ASN A N 1
ATOM 3815 C CA . ASN A 1 484 ? -28.439 -7.075 4.570 1.00 92.94 484 ASN A CA 1
ATOM 3816 C C . ASN A 1 484 ? -27.896 -6.234 5.731 1.00 92.94 484 ASN A C 1
ATOM 3818 O O . ASN A 1 484 ? -28.187 -5.041 5.805 1.00 92.94 484 ASN A O 1
ATOM 3822 N N . PHE A 1 485 ? -27.067 -6.823 6.599 1.00 94.81 485 PHE A N 1
ATOM 3823 C CA . PHE A 1 485 ? -26.366 -6.085 7.650 1.00 94.81 485 PHE A CA 1
ATOM 3824 C C . PHE A 1 485 ? -25.415 -5.028 7.066 1.00 94.81 485 PHE A C 1
ATOM 3826 O O . PHE A 1 485 ? -25.433 -3.878 7.501 1.00 94.81 485 PHE A O 1
ATOM 3833 N N . ASN A 1 486 ? -24.658 -5.368 6.019 1.00 91.00 486 ASN A N 1
ATOM 3834 C CA . ASN A 1 486 ? -23.776 -4.433 5.317 1.00 91.00 486 ASN A CA 1
ATOM 3835 C C . ASN A 1 486 ? -24.568 -3.275 4.689 1.00 91.00 486 ASN A C 1
ATOM 3837 O O . ASN A 1 486 ? -24.147 -2.124 4.766 1.00 91.00 486 ASN A O 1
ATOM 3841 N N . LYS A 1 487 ? -25.753 -3.546 4.122 1.00 89.69 487 LYS A N 1
ATOM 3842 C CA . LYS A 1 487 ? -26.658 -2.487 3.638 1.00 89.69 487 LYS A CA 1
ATOM 3843 C C . LYS A 1 487 ? -27.147 -1.584 4.774 1.00 89.69 487 LYS A C 1
ATOM 3845 O O . LYS A 1 487 ? -27.172 -0.371 4.595 1.00 89.69 487 LYS A O 1
ATOM 3850 N N . TRP A 1 488 ? -27.471 -2.140 5.944 1.00 93.25 488 TRP A N 1
ATOM 3851 C CA . TRP A 1 488 ? -27.837 -1.352 7.132 1.00 93.25 488 TRP A CA 1
ATOM 3852 C C . TRP A 1 488 ? -26.685 -0.477 7.644 1.00 93.25 488 TRP A C 1
ATOM 3854 O O . TRP A 1 488 ? -26.921 0.652 8.073 1.00 93.25 488 TRP A O 1
ATOM 3864 N N . LEU A 1 489 ? -25.437 -0.940 7.546 1.00 92.19 489 LEU A N 1
ATOM 3865 C CA . LEU A 1 489 ? -24.252 -0.129 7.847 1.00 92.19 489 LEU A CA 1
ATOM 3866 C C . LEU A 1 489 ? -24.012 1.004 6.841 1.00 92.19 489 LEU A C 1
ATOM 3868 O O . LEU A 1 489 ? -23.373 1.996 7.182 1.00 92.19 489 LEU A O 1
ATOM 3872 N N . ASN A 1 490 ? -24.556 0.897 5.632 1.00 87.69 490 ASN A N 1
ATOM 3873 C CA . ASN A 1 490 ? -24.446 1.913 4.585 1.00 87.69 490 ASN A CA 1
ATOM 3874 C C . ASN A 1 490 ? -25.665 2.856 4.521 1.00 87.69 490 ASN A C 1
ATOM 3876 O O . ASN A 1 490 ? -25.866 3.539 3.518 1.00 87.69 490 ASN A O 1
ATOM 3880 N N . GLN A 1 491 ? -26.485 2.916 5.576 1.00 91.06 491 GLN A N 1
ATOM 3881 C CA . GLN A 1 491 ? -27.573 3.895 5.681 1.00 91.06 491 GLN A CA 1
ATOM 3882 C C . GLN A 1 491 ? -27.050 5.334 5.849 1.00 91.06 491 GLN A C 1
ATOM 3884 O O . GLN A 1 491 ? -25.990 5.556 6.438 1.00 91.06 491 GLN A O 1
ATOM 3889 N N . GLU A 1 492 ? -27.841 6.319 5.409 1.00 90.44 492 GLU A N 1
ATOM 3890 C CA . GLU A 1 492 ? -27.439 7.736 5.306 1.00 90.44 492 GLU A CA 1
ATOM 3891 C C . GLU A 1 492 ? -26.742 8.297 6.561 1.00 90.44 492 GLU A C 1
ATOM 3893 O O . GLU A 1 492 ? -25.668 8.886 6.474 1.00 90.44 492 GLU A O 1
ATOM 3898 N N . GLN A 1 493 ? -27.303 8.060 7.753 1.00 91.94 493 GLN A N 1
ATOM 3899 C CA . GLN A 1 493 ? -26.810 8.652 9.006 1.00 91.94 493 GLN A CA 1
ATOM 3900 C C . GLN A 1 493 ? -25.404 8.191 9.436 1.00 91.94 493 GLN A C 1
ATOM 3902 O O . GLN A 1 493 ? -24.817 8.796 10.344 1.00 91.94 493 GLN A O 1
ATOM 3907 N N . PHE A 1 494 ? -24.854 7.142 8.809 1.00 93.81 494 PHE A N 1
ATOM 3908 C CA . PHE A 1 494 ? -23.473 6.720 9.031 1.00 93.81 494 PHE A CA 1
ATOM 3909 C C . PHE A 1 494 ? -22.442 7.539 8.250 1.00 93.81 494 PHE A C 1
ATOM 3911 O O . PHE A 1 494 ? -21.259 7.394 8.534 1.00 93.81 494 PHE A O 1
ATOM 3918 N N . PHE A 1 495 ? -22.842 8.436 7.353 1.00 92.69 495 PHE A N 1
ATOM 3919 C CA . PHE A 1 495 ? -21.925 9.316 6.629 1.00 92.69 495 PHE A CA 1
ATOM 3920 C C . PHE A 1 495 ? -22.059 10.752 7.139 1.00 92.69 495 PHE A C 1
ATOM 3922 O O . PHE A 1 495 ? -23.166 11.236 7.378 1.00 92.69 495 PHE A O 1
ATOM 3929 N N . PHE A 1 496 ? -20.931 11.432 7.343 1.00 93.81 496 PHE A N 1
ATOM 3930 C CA . PHE A 1 496 ? -20.928 12.830 7.775 1.00 93.81 496 PHE A CA 1
ATOM 3931 C C . PHE A 1 496 ? -21.545 13.717 6.686 1.00 93.81 496 PHE A C 1
ATOM 3933 O O . PHE A 1 496 ? -21.132 13.646 5.535 1.00 93.81 496 PHE A O 1
ATOM 3940 N N . GLY A 1 497 ? -22.535 14.539 7.031 1.00 92.75 497 GLY A N 1
ATOM 3941 C CA . GLY A 1 497 ? -23.297 15.371 6.092 1.00 92.75 497 GLY A CA 1
ATOM 3942 C C . GLY A 1 497 ? -24.583 14.738 5.571 1.00 92.75 497 GLY A C 1
ATOM 3943 O O . GLY A 1 497 ? -25.426 15.461 5.040 1.00 92.75 497 GLY A O 1
ATOM 3944 N N . ARG A 1 498 ? -24.759 13.421 5.737 1.00 92.69 498 ARG A N 1
ATOM 3945 C CA . ARG A 1 498 ? -25.955 12.660 5.321 1.00 92.69 498 ARG A CA 1
ATOM 3946 C C . ARG A 1 498 ? -26.882 12.323 6.487 1.00 92.69 498 ARG A C 1
ATOM 3948 O O . ARG A 1 498 ? -27.825 11.548 6.361 1.00 92.69 498 ARG A O 1
ATOM 3955 N N . GLU A 1 499 ? -26.669 12.944 7.639 1.00 92.25 499 GLU A N 1
ATOM 3956 C CA . GLU A 1 499 ? -27.659 12.995 8.701 1.00 92.25 499 GLU A CA 1
ATOM 3957 C C . GLU A 1 499 ? -28.957 13.645 8.207 1.00 92.25 499 GLU A C 1
ATOM 3959 O O . GLU A 1 499 ? -28.980 14.447 7.268 1.00 92.25 499 GLU A O 1
ATOM 3964 N N . ASP A 1 500 ? -30.059 13.326 8.885 1.00 89.25 500 ASP A N 1
ATOM 3965 C CA . ASP A 1 500 ? -31.328 13.995 8.628 1.00 89.25 500 ASP A CA 1
ATOM 3966 C C . ASP A 1 500 ? -31.172 15.519 8.763 1.00 89.25 500 ASP A C 1
ATOM 3968 O O . ASP A 1 500 ? -30.493 16.001 9.673 1.00 89.25 500 ASP A O 1
ATOM 3972 N N . LYS A 1 501 ? -31.819 16.290 7.877 1.00 88.88 501 LYS A N 1
ATOM 3973 C CA . LYS A 1 501 ? -31.703 17.760 7.843 1.00 88.88 501 LYS A CA 1
ATOM 3974 C C . LYS A 1 501 ? -32.019 18.405 9.201 1.00 88.88 501 LYS A C 1
ATOM 3976 O O . LYS A 1 501 ? -31.466 19.454 9.518 1.00 88.88 501 LYS A O 1
ATOM 3981 N N . THR A 1 502 ? -32.854 17.764 10.022 1.00 92.06 502 THR A N 1
ATOM 3982 C CA . THR A 1 502 ? -33.195 18.216 11.381 1.00 92.06 502 THR A CA 1
ATOM 3983 C C . THR A 1 502 ? -32.033 18.169 12.382 1.00 92.06 502 THR A C 1
ATOM 3985 O O . THR A 1 502 ? -32.117 18.812 13.426 1.00 92.06 502 THR A O 1
ATOM 3988 N N . TYR A 1 503 ? -30.939 17.458 12.082 1.00 92.94 503 TYR A N 1
ATOM 3989 C CA . TYR A 1 503 ? -29.728 17.442 12.911 1.00 92.94 503 TYR A CA 1
ATOM 3990 C C . TYR A 1 503 ? -29.005 18.799 12.917 1.00 92.94 503 TYR A C 1
ATOM 3992 O O . TYR A 1 503 ? -28.510 19.235 13.955 1.00 92.94 503 TYR A O 1
ATOM 4000 N N . TYR A 1 504 ? -28.973 19.491 11.776 1.00 93.81 504 TYR A N 1
ATOM 4001 C CA . TYR A 1 504 ? -28.229 20.738 11.593 1.00 93.81 504 TYR A CA 1
ATOM 4002 C C . TYR A 1 504 ? -29.042 21.969 12.019 1.00 93.81 504 TYR A C 1
ATOM 4004 O O . TYR A 1 504 ? -29.381 22.826 11.200 1.00 93.81 504 TYR A O 1
ATOM 4012 N N . THR A 1 505 ? -29.357 22.058 13.312 1.00 95.56 505 THR A N 1
ATOM 4013 C CA . THR A 1 505 ? -29.986 23.248 13.909 1.00 95.56 505 THR A CA 1
ATOM 4014 C C . THR A 1 505 ? -29.020 24.436 13.940 1.00 95.56 505 THR A C 1
ATOM 4016 O O . THR A 1 505 ? -27.802 24.262 13.853 1.00 95.56 505 THR A O 1
ATOM 4019 N N . ASP A 1 506 ? -29.539 25.655 14.105 1.00 95.88 506 ASP A N 1
ATOM 4020 C CA . ASP A 1 506 ? -28.704 26.863 14.190 1.00 95.88 506 ASP A CA 1
ATOM 4021 C C . ASP A 1 506 ? -27.693 26.800 15.348 1.00 95.88 506 ASP A C 1
ATOM 4023 O O . ASP A 1 506 ? -26.553 27.243 15.201 1.00 95.88 506 ASP A O 1
ATOM 4027 N N . ASP A 1 507 ? -28.063 26.171 16.468 1.00 95.88 507 ASP A N 1
ATOM 4028 C CA . ASP A 1 507 ? -27.162 25.958 17.605 1.00 95.88 507 ASP A CA 1
ATOM 4029 C C . ASP A 1 507 ? -26.024 24.987 17.266 1.00 95.88 507 ASP A C 1
ATOM 4031 O O . ASP A 1 507 ? -24.867 25.256 17.598 1.00 95.88 507 ASP A O 1
ATOM 4035 N N . VAL A 1 508 ? -26.323 23.882 16.568 1.00 94.62 508 VAL A N 1
ATOM 4036 C CA . VAL A 1 508 ? -25.304 22.921 16.111 1.00 94.62 508 VAL A CA 1
ATOM 4037 C C . VAL A 1 508 ? -24.348 23.594 15.129 1.00 94.62 508 VAL A C 1
ATOM 4039 O O . VAL A 1 508 ? -23.133 23.499 15.296 1.00 94.62 508 VAL A O 1
ATOM 4042 N N . LYS A 1 509 ? -24.879 24.338 14.152 1.00 96.44 509 LYS A N 1
ATOM 4043 C CA . LYS A 1 509 ? -24.083 25.092 13.172 1.00 96.44 509 LYS A CA 1
ATOM 4044 C C . LYS A 1 509 ? -23.156 26.097 13.855 1.00 96.44 509 LYS A C 1
ATOM 4046 O O . LYS A 1 509 ? -21.952 26.088 13.608 1.00 96.44 509 LYS A O 1
ATOM 4051 N N . LYS A 1 510 ? -23.689 26.908 14.775 1.00 97.12 510 LYS A N 1
ATOM 4052 C CA . LYS A 1 510 ? -22.914 27.900 15.534 1.00 97.12 510 LYS A CA 1
ATOM 4053 C C . LYS A 1 510 ? -21.834 27.250 16.398 1.00 97.12 510 LYS A C 1
ATOM 4055 O O . LYS A 1 510 ? -20.721 27.772 16.477 1.00 97.12 510 LYS A O 1
ATOM 4060 N N . LYS A 1 511 ? -22.145 26.118 17.039 1.00 96.00 511 LYS A N 1
ATOM 4061 C CA . LYS A 1 511 ? -21.176 25.342 17.824 1.00 96.00 511 LYS A CA 1
ATOM 4062 C C . LYS A 1 511 ? -20.031 24.851 16.937 1.00 96.00 511 LYS A C 1
ATOM 4064 O O . LYS A 1 511 ? -18.879 25.121 17.263 1.00 96.00 511 LYS A O 1
ATOM 4069 N N . LEU A 1 512 ? -20.338 24.221 15.799 1.00 96.69 512 LEU A N 1
ATOM 4070 C CA . LEU A 1 512 ? -19.335 23.740 14.842 1.00 96.69 512 LEU A CA 1
ATOM 4071 C C . LEU A 1 512 ? -18.444 24.876 14.330 1.00 96.69 512 LEU A C 1
ATOM 4073 O O . LEU A 1 512 ? -17.225 24.747 14.337 1.00 96.69 512 LEU A O 1
ATOM 4077 N N . GLU A 1 513 ? -19.026 26.010 13.940 1.00 96.81 513 GLU A N 1
ATOM 4078 C CA . GLU A 1 513 ? -18.261 27.167 13.458 1.00 96.81 513 GLU A CA 1
ATOM 4079 C C . GLU A 1 513 ? -17.338 27.764 14.527 1.00 96.81 513 GLU A C 1
ATOM 4081 O O . GLU A 1 513 ? -16.247 28.238 14.208 1.00 96.81 513 GLU A O 1
ATOM 4086 N N . THR A 1 514 ? -17.768 27.734 15.791 1.00 96.62 514 THR A N 1
ATOM 4087 C CA . THR A 1 514 ? -16.996 28.270 16.919 1.00 96.62 514 THR A CA 1
ATOM 4088 C C . THR A 1 514 ? -15.863 27.326 17.318 1.00 96.62 514 THR A C 1
ATOM 4090 O O . THR A 1 514 ? -14.723 27.761 17.462 1.00 96.62 514 THR A O 1
ATOM 4093 N N . GLU A 1 515 ? -16.155 26.034 17.484 1.00 95.56 515 GLU A N 1
ATOM 4094 C CA . GLU A 1 515 ? -15.180 25.026 17.922 1.00 95.56 515 GLU A CA 1
ATOM 4095 C C . GLU A 1 515 ? -14.153 24.687 16.831 1.00 95.56 515 GLU A C 1
ATOM 4097 O O . GLU A 1 515 ? -13.014 24.348 17.146 1.00 95.56 515 GLU A O 1
ATOM 4102 N N . LEU A 1 516 ? -14.529 24.818 15.553 1.00 96.69 516 LEU A N 1
ATOM 4103 C CA . LEU A 1 516 ? -13.707 24.446 14.398 1.00 96.69 516 LEU A CA 1
ATOM 4104 C C . LEU A 1 516 ? -13.347 25.658 13.525 1.00 96.69 516 LEU A C 1
ATOM 4106 O O . LEU A 1 516 ? -13.239 25.548 12.304 1.00 96.69 516 LEU A O 1
ATOM 4110 N N . ALA A 1 517 ? -13.140 26.831 14.131 1.00 96.81 517 ALA A N 1
ATOM 4111 C CA . ALA A 1 517 ? -12.867 28.076 13.404 1.00 96.81 517 ALA A CA 1
ATOM 4112 C C . ALA A 1 517 ? -11.678 27.975 12.420 1.00 96.81 517 ALA A C 1
ATOM 4114 O O . ALA A 1 517 ? -11.718 28.554 11.330 1.00 96.81 517 ALA A O 1
ATOM 4115 N N . SER A 1 518 ? -10.633 27.210 12.764 1.00 95.44 518 SER A N 1
ATOM 4116 C CA . SER A 1 518 ? -9.503 26.940 11.863 1.00 95.44 518 SER A CA 1
ATOM 4117 C C . SER A 1 518 ? -9.905 26.101 10.649 1.00 95.44 518 SER A C 1
ATOM 4119 O O . SER A 1 518 ? -9.446 26.372 9.541 1.00 95.44 518 SER A O 1
ATOM 4121 N N . ASP A 1 519 ? -10.785 25.119 10.840 1.00 96.56 519 ASP A N 1
ATOM 4122 C CA . ASP A 1 519 ? -11.240 24.218 9.779 1.00 96.56 519 ASP A CA 1
ATOM 4123 C C . ASP A 1 519 ? -12.274 24.913 8.880 1.00 96.56 519 ASP A C 1
ATOM 4125 O O . ASP A 1 519 ? -12.251 24.741 7.666 1.00 96.56 519 ASP A O 1
ATOM 4129 N N . VAL A 1 520 ? -13.097 25.816 9.431 1.00 97.56 520 VAL A N 1
ATOM 4130 C CA . VAL A 1 520 ? -13.944 26.730 8.641 1.00 97.56 520 VAL A CA 1
ATOM 4131 C C . VAL A 1 520 ? -13.091 27.576 7.699 1.00 97.56 520 VAL A C 1
ATOM 4133 O O . VAL A 1 520 ? -13.435 27.731 6.524 1.00 97.56 520 VAL A O 1
ATOM 4136 N N . LYS A 1 521 ? -11.982 28.138 8.200 1.00 96.94 521 LYS A N 1
ATOM 4137 C CA . LYS A 1 521 ? -11.046 28.894 7.362 1.00 96.94 521 LYS A CA 1
ATOM 4138 C C . LYS A 1 521 ? -10.452 27.993 6.277 1.00 96.94 521 LYS A C 1
ATOM 4140 O O . LYS A 1 521 ? -10.481 28.375 5.113 1.00 96.94 521 LYS A O 1
ATOM 4145 N N . GLN A 1 522 ? -9.993 26.795 6.640 1.00 95.56 522 GLN A N 1
ATOM 4146 C CA . GLN A 1 522 ? -9.434 25.833 5.688 1.00 95.56 522 GLN A CA 1
ATOM 4147 C C . GLN A 1 522 ? -10.435 25.470 4.578 1.00 95.56 522 GLN A C 1
ATOM 4149 O O . GLN A 1 522 ? -10.100 25.560 3.401 1.00 95.56 522 GLN A O 1
ATOM 4154 N N . LEU A 1 523 ? -11.676 25.125 4.923 1.00 97.25 523 LEU A N 1
ATOM 4155 C CA . LEU A 1 523 ? -12.723 24.796 3.952 1.00 97.25 523 LEU A CA 1
ATOM 4156 C C . LEU A 1 523 ? -13.002 25.960 2.991 1.00 97.25 523 LEU A C 1
ATOM 4158 O O . LEU A 1 523 ? -13.174 25.751 1.789 1.00 97.25 523 LEU A O 1
ATOM 4162 N N . LYS A 1 524 ? -13.028 27.199 3.494 1.00 96.38 524 LYS A N 1
ATOM 4163 C CA . LYS A 1 524 ? -13.201 28.392 2.652 1.00 96.38 524 LYS A CA 1
ATOM 4164 C C . LYS A 1 524 ? -12.025 28.587 1.697 1.00 96.38 524 LYS A C 1
ATOM 4166 O O . LYS A 1 524 ? -12.270 28.791 0.510 1.00 96.38 524 LYS A O 1
ATOM 4171 N N . ASP A 1 525 ? -10.796 28.459 2.194 1.00 97.00 525 ASP A N 1
ATOM 4172 C CA . ASP A 1 525 ? -9.571 28.561 1.390 1.00 97.00 525 ASP A CA 1
ATOM 4173 C C . ASP A 1 525 ? -9.521 27.471 0.294 1.00 97.00 525 ASP A C 1
ATOM 4175 O O . ASP A 1 525 ? -9.019 27.715 -0.799 1.00 97.00 525 ASP A O 1
ATOM 4179 N N . LEU A 1 526 ? -10.120 26.300 0.546 1.00 96.69 526 LEU A N 1
ATOM 4180 C CA . LEU A 1 526 ? -10.234 25.174 -0.393 1.00 96.69 526 LEU A CA 1
ATOM 4181 C C . LEU A 1 526 ? -11.476 25.228 -1.311 1.00 96.69 526 LEU A C 1
ATOM 4183 O O . LEU A 1 526 ? -11.748 24.272 -2.040 1.00 96.69 526 LEU A O 1
ATOM 4187 N N . GLY A 1 527 ? -12.252 26.319 -1.289 1.00 96.31 527 GLY A N 1
ATOM 4188 C CA . GLY A 1 527 ? -13.372 26.559 -2.211 1.00 96.31 527 GLY A CA 1
ATOM 4189 C C . GLY A 1 527 ? -14.756 26.075 -1.750 1.00 96.31 527 GLY A C 1
ATOM 4190 O O . GLY A 1 527 ? -15.758 26.346 -2.424 1.00 96.31 527 GLY A O 1
ATOM 4191 N N . TYR A 1 528 ? -14.869 25.445 -0.575 1.00 96.44 528 TYR A N 1
ATOM 4192 C CA . TYR A 1 528 ? -16.155 24.974 -0.031 1.00 96.44 528 TYR A CA 1
ATOM 4193 C C . TYR A 1 528 ? -17.078 26.122 0.394 1.00 96.44 528 TYR A C 1
ATOM 4195 O O . TYR A 1 528 ? -18.284 25.927 0.513 1.00 96.44 528 TYR A O 1
ATOM 4203 N N . GLY A 1 529 ? -16.560 27.347 0.556 1.00 94.62 529 GLY A N 1
ATOM 4204 C CA . GLY A 1 529 ? -17.383 28.527 0.855 1.00 94.62 529 GLY A CA 1
ATOM 4205 C C . GLY A 1 529 ? -18.490 28.776 -0.181 1.00 94.62 529 GLY A C 1
ATOM 4206 O O . GLY A 1 529 ? -19.553 29.289 0.156 1.00 94.62 529 GLY A O 1
ATOM 4207 N N . THR A 1 530 ? -18.296 28.325 -1.427 1.00 93.00 530 THR A N 1
ATOM 4208 C CA . THR A 1 530 ? -19.310 28.408 -2.492 1.00 93.00 530 THR A CA 1
ATOM 4209 C C . THR A 1 530 ? -20.569 27.576 -2.215 1.00 93.00 530 THR A C 1
ATOM 4211 O O . THR A 1 530 ? -21.600 27.780 -2.864 1.00 93.00 530 THR A O 1
ATOM 4214 N N . LEU A 1 531 ? -20.523 26.637 -1.265 1.00 94.12 531 LEU A N 1
ATOM 4215 C CA . LEU A 1 531 ? -21.679 25.859 -0.819 1.00 94.12 531 LEU A CA 1
ATOM 4216 C C . LEU A 1 531 ? -22.675 26.706 -0.013 1.00 94.12 531 LEU A C 1
ATOM 4218 O O . LEU A 1 531 ? -23.870 26.441 -0.093 1.00 94.12 531 LEU A O 1
ATOM 4222 N N . LEU A 1 532 ? -22.206 27.749 0.683 1.00 92.56 532 LEU A N 1
ATOM 4223 C CA . LEU A 1 532 ? -23.014 28.593 1.576 1.00 92.56 532 LEU A CA 1
ATOM 4224 C C . LEU A 1 532 ? -23.599 29.854 0.915 1.00 92.56 532 LEU A C 1
ATOM 4226 O O . LEU A 1 532 ? -24.349 30.590 1.553 1.00 92.56 532 LEU A O 1
ATOM 4230 N N . ASN A 1 533 ? -23.264 30.119 -0.350 1.00 88.44 533 ASN A N 1
ATOM 4231 C CA . ASN A 1 533 ? -23.753 31.288 -1.093 1.00 88.44 533 ASN A CA 1
ATOM 4232 C C . ASN A 1 533 ? -25.253 31.140 -1.463 1.00 88.44 533 ASN A C 1
ATOM 4234 O O . ASN A 1 533 ? -25.969 30.302 -0.919 1.00 88.44 533 ASN A O 1
ATOM 4238 N N . ASN A 1 534 ? -25.740 31.903 -2.452 1.00 78.06 534 ASN A N 1
ATOM 4239 C CA . ASN A 1 534 ? -27.150 31.943 -2.897 1.00 78.06 534 ASN A CA 1
ATOM 4240 C C . ASN A 1 534 ? -27.780 30.584 -3.294 1.00 78.06 534 ASN A C 1
ATOM 4242 O O . ASN A 1 534 ? -28.972 30.527 -3.573 1.00 78.06 534 ASN A O 1
ATOM 4246 N N . ASN A 1 535 ? -27.007 29.495 -3.317 1.00 82.31 535 ASN A N 1
ATOM 4247 C CA . ASN A 1 535 ? -27.440 28.149 -3.689 1.00 82.31 535 ASN A CA 1
ATOM 4248 C C . ASN A 1 535 ? -27.453 27.160 -2.510 1.00 82.31 535 ASN A C 1
ATOM 4250 O O . ASN A 1 535 ? -27.493 25.962 -2.756 1.00 82.31 535 ASN A O 1
ATOM 4254 N N . LYS A 1 536 ? -27.389 27.601 -1.248 1.00 91.69 536 LYS A N 1
ATOM 4255 C CA . LYS A 1 536 ? -27.230 26.693 -0.094 1.00 91.69 536 LYS A CA 1
ATOM 4256 C C . LYS A 1 536 ? -28.308 25.600 0.043 1.00 91.69 536 LYS A C 1
ATOM 4258 O O . LYS A 1 536 ? -28.005 24.497 0.486 1.00 91.69 536 LYS A O 1
ATOM 4263 N N . GLU A 1 537 ? -29.537 25.868 -0.404 1.00 92.06 537 GLU A N 1
ATOM 4264 C CA . GLU A 1 537 ? -30.644 24.893 -0.412 1.00 92.06 537 GLU A CA 1
ATOM 4265 C C . GLU A 1 537 ? -30.655 23.985 -1.652 1.00 92.06 537 GLU A C 1
ATOM 4267 O O . GLU A 1 537 ? -31.471 23.071 -1.730 1.00 92.06 537 GLU A O 1
ATOM 4272 N N . LYS A 1 538 ? -29.779 24.222 -2.639 1.00 91.62 538 LYS A N 1
ATOM 4273 C CA . LYS A 1 538 ? -29.702 23.384 -3.840 1.00 91.62 538 LYS A CA 1
ATOM 4274 C C . LYS A 1 538 ? -29.258 21.975 -3.450 1.00 91.62 538 LYS A C 1
ATOM 4276 O O . LYS A 1 538 ? -28.351 21.810 -2.632 1.00 91.62 538 LYS A O 1
ATOM 4281 N N . GLU A 1 539 ? -29.885 20.991 -4.079 1.00 89.44 539 GLU A N 1
ATOM 4282 C CA . GLU A 1 539 ? -29.585 19.575 -3.894 1.00 89.44 539 GLU A CA 1
ATOM 4283 C C . GLU A 1 539 ? -28.156 19.229 -4.343 1.00 89.44 539 GLU A C 1
ATOM 4285 O O . GLU A 1 539 ? -27.617 19.781 -5.312 1.00 89.44 539 GLU A O 1
ATOM 4290 N N . TYR A 1 540 ? -27.553 18.301 -3.610 1.00 87.56 540 TYR A N 1
ATOM 4291 C CA . TYR A 1 540 ? -26.300 17.627 -3.901 1.00 87.56 540 TYR A CA 1
ATOM 4292 C C . TYR A 1 540 ? -26.488 16.153 -3.533 1.00 87.56 540 TYR A C 1
ATOM 4294 O O . TYR A 1 540 ? -26.425 15.791 -2.360 1.00 87.56 540 TYR A O 1
ATOM 4302 N N . GLY A 1 541 ? -26.828 15.328 -4.526 1.00 86.62 541 GLY A N 1
ATOM 4303 C CA . GLY A 1 541 ? -27.377 13.998 -4.272 1.00 86.62 541 GLY A CA 1
ATOM 4304 C C . GLY A 1 541 ? -28.686 14.096 -3.480 1.00 86.62 541 GLY A C 1
ATOM 4305 O O . GLY A 1 541 ? -29.646 14.725 -3.911 1.00 86.62 541 GLY A O 1
ATOM 4306 N N . SER A 1 542 ? -28.696 13.493 -2.301 1.00 84.69 542 SER A N 1
ATOM 4307 C CA . SER A 1 542 ? -29.799 13.429 -1.349 1.00 84.69 542 SER A CA 1
ATOM 4308 C C . SER A 1 542 ? -29.806 14.502 -0.256 1.00 84.69 542 SER A C 1
ATOM 4310 O O . SER A 1 542 ? -30.735 14.542 0.555 1.00 84.69 542 SER A O 1
ATOM 4312 N N . ILE A 1 543 ? -28.787 15.360 -0.215 1.00 90.94 543 ILE A N 1
ATOM 4313 C CA . ILE A 1 543 ? -28.616 16.401 0.807 1.00 90.94 543 ILE A CA 1
ATOM 4314 C C . ILE A 1 543 ? -28.624 17.795 0.176 1.00 90.94 543 ILE A C 1
ATOM 4316 O O . ILE A 1 543 ? -28.567 17.943 -1.044 1.00 90.94 543 ILE A O 1
ATOM 4320 N N . THR A 1 544 ? -28.671 18.850 0.991 1.00 93.19 544 THR A N 1
ATOM 4321 C CA . THR A 1 544 ? -28.428 20.218 0.504 1.00 93.19 544 THR A CA 1
ATOM 4322 C C . THR A 1 544 ? -26.939 20.566 0.499 1.00 93.19 544 THR A C 1
ATOM 4324 O O . THR A 1 544 ? -26.128 19.985 1.224 1.00 93.19 544 THR A O 1
ATOM 4327 N N . ARG A 1 545 ? -26.558 21.587 -0.275 1.00 94.50 545 ARG A N 1
ATOM 4328 C CA . ARG A 1 545 ? -25.202 22.165 -0.219 1.00 94.50 545 ARG A CA 1
ATOM 4329 C C . ARG A 1 545 ? -24.846 22.706 1.171 1.00 94.50 545 ARG A C 1
ATOM 4331 O O . ARG A 1 545 ? -23.686 22.629 1.566 1.00 94.50 545 ARG A O 1
ATOM 4338 N N . GLU A 1 546 ? -25.820 23.217 1.923 1.00 95.62 546 GLU A N 1
ATOM 4339 C CA . GLU A 1 546 ? -25.618 23.617 3.321 1.00 95.62 546 GLU A CA 1
ATOM 4340 C C . GLU A 1 546 ? -25.284 22.406 4.211 1.00 95.62 546 GLU A C 1
ATOM 4342 O O . GLU A 1 546 ? -24.314 22.461 4.967 1.00 95.62 546 GLU A O 1
ATOM 4347 N N . GLN A 1 547 ? -26.028 21.297 4.080 1.00 94.94 547 GLN A N 1
ATOM 4348 C CA . GLN A 1 547 ? -25.743 20.049 4.804 1.00 94.94 547 GLN A CA 1
ATOM 4349 C C . GLN A 1 547 ? -24.353 19.509 4.477 1.00 94.94 547 GLN A C 1
ATOM 4351 O O . GLN A 1 547 ? -23.657 19.078 5.387 1.00 94.94 547 GLN A O 1
ATOM 4356 N N . PHE A 1 548 ? -23.914 19.596 3.218 1.00 95.25 548 PHE A N 1
ATOM 4357 C CA . PHE A 1 548 ? -22.540 19.251 2.853 1.00 95.25 548 PHE A CA 1
ATOM 4358 C C . PHE A 1 548 ? -21.553 20.079 3.688 1.00 95.25 548 PHE A C 1
ATOM 4360 O O . PHE A 1 548 ? -20.750 19.506 4.420 1.00 95.25 548 PHE A O 1
ATOM 4367 N N . PHE A 1 549 ? -21.625 21.413 3.649 1.00 97.19 549 PHE A N 1
ATOM 4368 C CA . PHE A 1 549 ? -20.645 22.250 4.351 1.00 97.19 549 PHE A CA 1
ATOM 4369 C C . PHE A 1 549 ? -20.546 21.928 5.854 1.00 97.19 549 PHE A C 1
ATOM 4371 O O . PHE A 1 549 ? -19.445 21.783 6.384 1.00 97.19 549 PHE A O 1
ATOM 4378 N N . TYR A 1 550 ? -21.678 21.767 6.543 1.00 96.88 550 TYR A N 1
ATOM 4379 C CA . TYR A 1 550 ? -21.667 21.411 7.967 1.00 96.88 550 TYR A CA 1
ATOM 4380 C C . TYR A 1 550 ? -21.329 19.934 8.222 1.00 96.88 550 TYR A C 1
ATOM 4382 O O . TYR A 1 550 ? -20.749 19.612 9.256 1.00 96.88 550 TYR A O 1
ATOM 4390 N N . GLY A 1 551 ? -21.614 19.046 7.271 1.00 96.12 551 GLY A N 1
ATOM 4391 C CA . GLY A 1 551 ? -21.135 17.666 7.248 1.00 96.12 551 GLY A CA 1
ATOM 4392 C C . GLY A 1 551 ? -19.619 17.568 7.208 1.00 96.12 551 GLY A C 1
ATOM 4393 O O . GLY A 1 551 ? -19.033 16.817 7.983 1.00 96.12 551 GLY A O 1
ATOM 4394 N N . ALA A 1 552 ? -18.974 18.399 6.390 1.00 97.00 552 ALA A N 1
ATOM 4395 C CA . ALA A 1 552 ? -17.521 18.495 6.344 1.00 97.00 552 ALA A CA 1
ATOM 4396 C C . ALA A 1 552 ? -16.933 18.902 7.708 1.00 97.00 552 ALA A C 1
ATOM 4398 O O . ALA A 1 552 ? -15.944 18.321 8.154 1.00 97.00 552 ALA A O 1
ATOM 4399 N N . LEU A 1 553 ? -17.563 19.853 8.409 1.00 97.38 553 LEU A N 1
ATOM 4400 C CA . LEU A 1 553 ? -17.157 20.241 9.765 1.00 97.38 553 LEU A CA 1
ATOM 4401 C C . LEU A 1 553 ? -17.369 19.116 10.788 1.00 97.38 553 LEU A C 1
ATOM 4403 O O . LEU A 1 553 ? -16.492 18.873 11.613 1.00 97.38 553 LEU A O 1
ATOM 4407 N N . GLU A 1 554 ? -18.485 18.388 10.725 1.00 96.31 554 GLU A N 1
ATOM 4408 C CA . GLU A 1 554 ? -18.687 17.203 11.573 1.00 96.31 554 GLU A CA 1
ATOM 4409 C C . GLU A 1 554 ? -17.646 16.108 11.306 1.00 96.31 554 GLU A C 1
ATOM 4411 O O . GLU A 1 554 ? -17.163 15.480 12.249 1.00 96.31 554 GLU A O 1
ATOM 4416 N N . ALA A 1 555 ? -17.226 15.923 10.053 1.00 95.81 555 ALA A N 1
ATOM 4417 C CA . ALA A 1 555 ? -16.135 15.012 9.728 1.00 95.81 555 ALA A CA 1
ATOM 4418 C C . ALA A 1 555 ? -14.820 15.462 10.396 1.00 95.81 555 ALA A C 1
ATOM 4420 O O . ALA A 1 555 ? -14.193 14.666 11.098 1.00 95.81 555 ALA A O 1
ATOM 4421 N N . PHE A 1 556 ? -14.442 16.746 10.295 1.00 96.50 556 PHE A N 1
ATOM 4422 C CA . PHE A 1 556 ? -13.294 17.297 11.039 1.00 96.50 556 PHE A CA 1
ATOM 4423 C C . PHE A 1 556 ? -13.414 17.065 12.549 1.00 96.50 556 PHE A C 1
ATOM 4425 O O . PHE A 1 556 ? -12.437 16.648 13.179 1.00 96.50 556 PHE A O 1
ATOM 4432 N N . LYS A 1 557 ? -14.604 17.275 13.131 1.00 95.75 557 LYS A N 1
ATOM 4433 C CA . LYS A 1 557 ? -14.873 16.986 14.547 1.00 95.75 557 LYS A CA 1
ATOM 4434 C C . LYS A 1 557 ? -14.559 15.525 14.872 1.00 95.75 557 LYS A C 1
ATOM 4436 O O . LYS A 1 557 ? -13.818 15.266 15.818 1.00 95.75 557 LYS A O 1
ATOM 4441 N N . GLY A 1 558 ? -15.064 14.584 14.071 1.00 94.56 558 GLY A N 1
ATOM 4442 C CA . GLY A 1 558 ? -14.843 13.146 14.240 1.00 94.56 558 GLY A CA 1
ATOM 4443 C C . GLY A 1 558 ? -13.366 12.745 14.174 1.00 94.56 558 GLY A C 1
ATOM 4444 O O . GLY A 1 558 ? -12.869 12.065 15.071 1.00 94.56 558 GLY A O 1
ATOM 4445 N N . TYR A 1 559 ? -12.622 13.223 13.173 1.00 94.69 559 TYR A N 1
ATOM 4446 C CA . TYR A 1 559 ? -11.193 12.908 13.046 1.00 94.69 559 TYR A CA 1
ATOM 4447 C C . TYR A 1 559 ? -10.336 13.557 14.142 1.00 94.69 559 TYR A C 1
ATOM 4449 O O . TYR A 1 559 ? -9.421 12.920 14.664 1.00 94.69 559 TYR A O 1
ATOM 4457 N N . ARG A 1 560 ? -10.646 14.789 14.570 1.00 93.88 560 ARG A N 1
ATOM 4458 C CA . ARG A 1 560 ? -9.979 15.407 15.732 1.00 93.88 560 ARG A CA 1
ATOM 4459 C C . ARG A 1 560 ? -10.292 14.661 17.027 1.00 93.88 560 ARG A C 1
ATOM 4461 O O . ARG A 1 560 ? -9.396 14.473 17.848 1.00 93.88 560 ARG A O 1
ATOM 4468 N N . GLN A 1 561 ? -11.535 14.209 17.205 1.00 93.94 561 GLN A N 1
ATOM 4469 C CA . GLN A 1 561 ? -11.915 13.353 18.329 1.00 93.94 561 GLN A CA 1
ATOM 4470 C C . GLN A 1 561 ? -11.097 12.059 18.324 1.00 93.94 561 GLN A C 1
ATOM 4472 O O . GLN A 1 561 ? -10.531 11.727 19.361 1.00 93.94 561 GLN A O 1
ATOM 4477 N N . PHE A 1 562 ? -10.953 11.383 17.180 1.00 94.75 562 PHE A N 1
ATOM 4478 C CA . PHE A 1 562 ? -10.080 10.213 17.065 1.00 94.75 562 PHE A CA 1
ATOM 4479 C C . PHE A 1 562 ? -8.657 10.514 17.552 1.00 94.75 562 PHE A C 1
ATOM 4481 O O . PHE A 1 562 ? -8.197 9.861 18.485 1.00 94.75 562 PHE A O 1
ATOM 4488 N N . ILE A 1 563 ? -8.001 11.539 16.992 1.00 94.00 563 ILE A N 1
ATOM 4489 C CA . ILE A 1 563 ? -6.618 11.895 17.350 1.00 94.00 563 ILE A CA 1
ATOM 4490 C C . ILE A 1 563 ? -6.504 12.139 18.859 1.00 94.00 563 ILE A C 1
ATOM 4492 O O . ILE A 1 563 ? -5.639 11.566 19.520 1.00 94.00 563 ILE A O 1
ATOM 4496 N N . ASN A 1 564 ? -7.408 12.942 19.423 1.00 93.69 564 ASN A N 1
ATOM 4497 C CA . ASN A 1 564 ? -7.381 13.297 20.841 1.00 93.69 564 ASN A CA 1
ATOM 4498 C C . ASN A 1 564 ? -7.573 12.087 21.767 1.00 93.69 564 ASN A C 1
ATOM 4500 O O . ASN A 1 564 ? -7.005 12.065 22.856 1.00 93.69 564 ASN A O 1
ATOM 4504 N N . GLN A 1 565 ? -8.377 11.100 21.363 1.00 94.94 565 GLN A N 1
ATOM 4505 C CA . GLN A 1 565 ? -8.691 9.936 22.195 1.00 94.94 565 GLN A CA 1
ATOM 4506 C C . GLN A 1 565 ? -7.662 8.803 22.085 1.00 94.94 565 GLN A C 1
ATOM 4508 O O . GLN A 1 565 ? -7.565 8.003 23.018 1.00 94.94 565 GLN A O 1
ATOM 4513 N N . THR A 1 566 ? -6.905 8.717 20.983 1.00 94.56 566 THR A N 1
ATOM 4514 C CA . THR A 1 566 ? -6.019 7.569 20.704 1.00 94.56 566 THR A CA 1
ATOM 4515 C C . THR A 1 566 ? -4.528 7.893 20.747 1.00 94.56 566 THR A C 1
ATOM 4517 O O . THR A 1 566 ? -3.733 6.994 21.022 1.00 94.56 566 THR A O 1
ATOM 4520 N N . LYS A 1 567 ? -4.121 9.153 20.526 1.00 93.62 567 LYS A N 1
ATOM 4521 C CA . LYS A 1 567 ? -2.711 9.535 20.326 1.00 93.62 567 LYS A CA 1
ATOM 4522 C C . LYS A 1 567 ? -1.773 9.074 21.442 1.00 93.62 567 LYS A C 1
ATOM 4524 O O . LYS A 1 567 ? -0.776 8.422 21.151 1.00 93.62 567 LYS A O 1
ATOM 4529 N N . GLU A 1 568 ? -2.077 9.395 22.700 1.00 93.62 568 GLU A N 1
ATOM 4530 C CA . GLU A 1 568 ? -1.181 9.075 23.824 1.00 93.62 568 GLU A CA 1
ATOM 4531 C C . GLU A 1 568 ? -1.055 7.565 24.049 1.00 93.62 568 GLU A C 1
ATOM 4533 O O . GLU A 1 568 ? 0.042 7.059 24.280 1.00 93.62 568 GLU A O 1
ATOM 4538 N N . HIS A 1 569 ? -2.165 6.830 23.918 1.00 94.75 569 HIS A N 1
ATOM 4539 C CA . HIS A 1 569 ? -2.144 5.368 24.002 1.00 94.75 569 HIS A CA 1
ATOM 4540 C C . HIS A 1 569 ? -1.346 4.760 22.843 1.00 94.75 569 HIS A C 1
ATOM 4542 O O . HIS A 1 569 ? -0.493 3.913 23.080 1.00 94.75 569 HIS A O 1
ATOM 4548 N N . GLY A 1 570 ? -1.538 5.236 21.609 1.00 94.88 570 GLY A N 1
ATOM 4549 C CA . GLY A 1 570 ? -0.761 4.796 20.446 1.00 94.88 570 GLY A CA 1
ATOM 4550 C C . GLY A 1 570 ? 0.742 5.075 20.579 1.00 94.88 570 GLY A C 1
ATOM 4551 O O . GLY A 1 570 ? 1.559 4.191 20.338 1.00 94.88 570 GLY A O 1
ATOM 4552 N N . LEU A 1 571 ? 1.122 6.272 21.038 1.00 93.19 571 LEU A N 1
ATOM 4553 C CA . LEU A 1 571 ? 2.525 6.647 21.267 1.00 93.19 571 LEU A CA 1
ATOM 4554 C C . LEU A 1 571 ? 3.206 5.805 22.347 1.00 93.19 571 LEU A C 1
ATOM 4556 O O . LEU A 1 571 ? 4.429 5.657 22.332 1.00 93.19 571 LEU A O 1
ATOM 4560 N N . SER A 1 572 ? 2.437 5.247 23.282 1.00 93.88 572 SER A N 1
ATOM 4561 C CA . SER A 1 572 ? 2.988 4.442 24.372 1.00 93.88 572 SER A CA 1
ATOM 4562 C C . SER A 1 572 ? 3.713 3.184 23.884 1.00 93.88 572 SER A C 1
ATOM 4564 O O . SER A 1 572 ? 4.605 2.705 24.584 1.00 93.88 572 SER A O 1
ATOM 4566 N N . PHE A 1 573 ? 3.413 2.705 22.672 1.00 95.44 573 PHE A N 1
ATOM 4567 C CA . PHE A 1 573 ? 4.023 1.515 22.077 1.00 95.44 573 PHE A CA 1
ATOM 4568 C C . PHE A 1 573 ? 5.360 1.773 21.378 1.00 95.44 573 PHE A C 1
ATOM 4570 O O . PHE A 1 573 ? 6.032 0.812 21.036 1.00 95.44 573 PHE A O 1
ATOM 4577 N N . PHE A 1 574 ? 5.795 3.024 21.202 1.00 93.56 574 PHE A N 1
ATOM 4578 C CA . PHE A 1 574 ? 7.026 3.346 20.467 1.00 93.56 574 PHE A CA 1
ATOM 4579 C C . PHE A 1 574 ? 8.135 3.852 21.390 1.00 93.56 574 PHE A C 1
ATOM 4581 O O . PHE A 1 574 ? 7.861 4.475 22.423 1.00 93.56 574 PHE A O 1
ATOM 4588 N N . GLY A 1 575 ? 9.397 3.566 21.050 1.00 88.69 575 GLY A N 1
ATOM 4589 C CA . GLY A 1 575 ? 10.548 4.065 21.806 1.00 88.69 575 GLY A CA 1
ATOM 4590 C C . GLY A 1 575 ? 10.746 5.564 21.618 1.00 88.69 575 GLY A C 1
ATOM 4591 O O . GLY A 1 575 ? 11.019 6.283 22.579 1.00 88.69 575 GLY A O 1
ATOM 4592 N N . LYS A 1 576 ? 10.531 6.051 20.393 1.00 89.00 576 LYS A N 1
ATOM 4593 C CA . LYS A 1 576 ? 10.776 7.442 20.002 1.00 89.00 576 LYS A CA 1
ATOM 4594 C C . LYS A 1 576 ? 9.477 8.157 19.641 1.00 89.00 576 LYS A C 1
ATOM 4596 O O . LYS A 1 576 ? 8.555 7.560 19.092 1.00 89.00 576 LYS A O 1
ATOM 4601 N N . LYS A 1 577 ? 9.414 9.453 19.956 1.00 91.19 577 LYS A N 1
ATOM 4602 C CA . LYS A 1 577 ? 8.295 10.326 19.583 1.00 91.19 577 LYS A CA 1
ATOM 4603 C C . LYS A 1 577 ? 8.615 11.049 18.285 1.00 91.19 577 LYS A C 1
ATOM 4605 O O . LYS A 1 577 ? 9.679 11.653 18.173 1.00 91.19 577 LYS A O 1
ATOM 4610 N N . VAL A 1 578 ? 7.669 11.026 17.356 1.00 91.38 578 VAL A N 1
ATOM 4611 C CA . VAL A 1 578 ? 7.736 11.791 16.111 1.00 91.38 578 VAL A CA 1
ATOM 4612 C C . VAL A 1 578 ? 7.031 13.143 16.238 1.00 91.38 578 VAL A C 1
ATOM 4614 O O . VAL A 1 578 ? 6.314 13.399 17.206 1.00 91.38 578 VAL A O 1
ATOM 4617 N N . THR A 1 579 ? 7.256 14.026 15.265 1.00 91.06 579 THR A N 1
ATOM 4618 C CA . THR A 1 579 ? 6.496 15.280 15.107 1.00 91.06 579 THR A CA 1
ATOM 4619 C C . THR A 1 579 ? 4.995 15.010 15.025 1.00 91.06 579 THR A C 1
ATOM 4621 O O . THR A 1 579 ? 4.610 14.035 14.414 1.00 91.06 579 THR A O 1
ATOM 4624 N N . ASP A 1 580 ? 4.157 15.890 15.576 1.00 90.75 580 ASP A N 1
ATOM 4625 C CA . ASP A 1 580 ? 2.693 15.762 15.519 1.00 90.75 580 ASP A CA 1
ATOM 4626 C C . ASP A 1 580 ? 2.099 15.913 14.105 1.00 90.75 580 ASP A C 1
ATOM 4628 O O . ASP A 1 580 ? 2.689 16.544 13.227 1.00 90.75 580 ASP A O 1
ATOM 4632 N N . TYR A 1 581 ? 0.873 15.409 13.921 1.00 90.44 581 TYR A N 1
ATOM 4633 C CA . TYR A 1 581 ? 0.088 15.533 12.688 1.00 90.44 581 TYR A CA 1
ATOM 4634 C C . TYR A 1 581 ? -1.278 16.175 12.917 1.00 90.44 581 TYR A C 1
ATOM 4636 O O . TYR A 1 581 ? -1.801 16.207 14.032 1.00 90.44 581 TYR A O 1
ATOM 4644 N N . ASN A 1 582 ? -1.867 16.672 11.830 1.00 89.12 582 ASN A N 1
ATOM 4645 C CA . ASN A 1 582 ? -3.217 17.226 11.815 1.00 89.12 582 ASN A CA 1
ATOM 4646 C C . ASN A 1 582 ? -4.049 16.628 10.671 1.00 89.12 582 ASN A C 1
ATOM 4648 O O . ASN A 1 582 ? -3.483 16.230 9.647 1.00 89.12 582 ASN A O 1
ATOM 4652 N N . PRO A 1 583 ? -5.385 16.586 10.820 1.00 92.19 583 PRO A N 1
ATOM 4653 C CA . PRO A 1 583 ? -6.271 16.186 9.741 1.00 92.19 583 PRO A CA 1
ATOM 4654 C C . PRO A 1 583 ? -6.418 17.335 8.725 1.00 92.19 583 PRO A C 1
ATOM 4656 O O . PRO A 1 583 ? -6.517 18.503 9.109 1.00 92.19 583 PRO A O 1
ATOM 4659 N N . TYR A 1 584 ? -6.433 17.002 7.436 1.00 93.56 584 TYR A N 1
ATOM 4660 C CA . TYR A 1 584 ? -6.617 17.924 6.307 1.00 93.56 584 TYR A CA 1
ATOM 4661 C C . TYR A 1 584 ? -7.621 17.360 5.299 1.00 93.56 584 TYR A C 1
ATOM 4663 O O . TYR A 1 584 ? -7.934 16.172 5.320 1.00 93.56 584 TYR A O 1
ATOM 4671 N N . THR A 1 585 ? -8.107 18.199 4.383 1.00 94.88 585 THR A N 1
ATOM 4672 C CA . THR A 1 585 ? -8.962 17.747 3.278 1.00 94.88 585 THR A CA 1
ATOM 4673 C C . THR A 1 585 ? -8.523 18.284 1.916 1.00 94.88 585 THR A C 1
ATOM 4675 O O . THR A 1 585 ? -7.612 19.108 1.805 1.00 94.88 585 THR A O 1
ATOM 4678 N N . TYR A 1 586 ? -9.158 17.765 0.869 1.00 94.12 586 TYR A N 1
ATOM 4679 C CA . TYR A 1 586 ? -8.884 18.072 -0.529 1.00 94.12 586 TYR A CA 1
ATOM 4680 C C . TYR A 1 586 ? -9.597 19.344 -0.986 1.00 94.12 586 TYR A C 1
ATOM 4682 O O . TYR A 1 586 ? -10.674 19.682 -0.491 1.00 94.12 586 TYR A O 1
ATOM 4690 N N . GLU A 1 587 ? -9.024 20.016 -1.987 1.00 95.00 587 GLU A N 1
ATOM 4691 C CA . GLU A 1 587 ? -9.684 21.110 -2.705 1.00 95.00 587 GLU A CA 1
ATOM 4692 C C . GLU A 1 587 ? -11.061 20.681 -3.215 1.00 95.00 587 GLU A C 1
ATOM 4694 O O . GLU A 1 587 ? -11.226 19.564 -3.716 1.00 95.00 587 GLU A O 1
ATOM 4699 N N . TYR A 1 588 ? -12.045 21.584 -3.139 1.00 93.56 588 TYR A N 1
ATOM 4700 C CA . TYR A 1 588 ? -13.418 21.283 -3.540 1.00 93.56 588 TYR A CA 1
ATOM 4701 C C . TYR A 1 588 ? -13.476 20.716 -4.961 1.00 93.56 588 TYR A C 1
ATOM 4703 O O . TYR A 1 588 ? -14.164 19.733 -5.201 1.00 93.56 588 TYR A O 1
ATOM 4711 N N . THR A 1 589 ? -12.726 21.273 -5.909 1.00 91.25 589 THR A N 1
ATOM 4712 C CA . THR A 1 589 ? -12.711 20.823 -7.311 1.00 91.25 589 THR A CA 1
ATOM 4713 C C . THR A 1 589 ? -12.140 19.419 -7.508 1.00 91.25 589 THR A C 1
ATOM 4715 O O . THR A 1 589 ? -12.520 18.768 -8.472 1.00 91.25 589 THR A O 1
ATOM 4718 N N . ARG A 1 590 ? -11.293 18.924 -6.596 1.00 88.31 590 ARG A N 1
ATOM 4719 C CA . ARG A 1 590 ? -10.603 17.627 -6.715 1.00 88.31 590 ARG A CA 1
ATOM 4720 C C . ARG A 1 590 ? -11.270 16.490 -5.942 1.00 88.31 590 ARG A C 1
ATOM 4722 O O . ARG A 1 590 ? -10.895 15.336 -6.105 1.00 88.31 590 ARG A O 1
ATOM 4729 N N . ARG A 1 591 ? -12.255 16.791 -5.096 1.00 89.44 591 ARG A N 1
ATOM 4730 C CA . ARG A 1 591 ? -12.850 15.833 -4.144 1.00 89.44 591 ARG A CA 1
ATOM 4731 C C . ARG A 1 591 ? -13.446 14.565 -4.772 1.00 89.44 591 ARG A C 1
ATOM 4733 O O . ARG A 1 591 ? -13.440 13.535 -4.120 1.00 89.44 591 ARG A O 1
ATOM 4740 N N . ALA A 1 592 ? -13.969 14.641 -5.997 1.00 81.81 592 ALA A N 1
ATOM 4741 C CA . ALA A 1 592 ? -14.588 13.496 -6.674 1.00 81.81 592 ALA A CA 1
ATOM 4742 C C . ALA A 1 592 ? -13.549 12.539 -7.280 1.00 81.81 592 ALA A C 1
ATOM 4744 O O . ALA A 1 592 ? -13.822 11.358 -7.463 1.00 81.81 592 ALA A O 1
ATOM 4745 N N . GLU A 1 593 ? -12.362 13.062 -7.584 1.00 77.06 593 GLU A N 1
ATOM 4746 C CA . GLU A 1 593 ? -11.209 12.301 -8.074 1.00 77.06 593 GLU A CA 1
ATOM 4747 C C . GLU A 1 593 ? -10.318 11.833 -6.914 1.00 77.06 593 GLU A C 1
ATOM 4749 O O . GLU A 1 593 ? -9.511 10.917 -7.061 1.00 77.06 593 GLU A O 1
ATOM 4754 N N . ALA A 1 594 ? -10.452 12.468 -5.748 1.00 77.31 594 ALA A N 1
ATOM 4755 C CA . ALA A 1 594 ? -9.753 12.089 -4.537 1.00 77.31 594 ALA A CA 1
ATOM 4756 C C . ALA A 1 594 ? -10.389 10.838 -3.910 1.00 77.31 594 ALA A C 1
ATOM 4758 O O . ALA A 1 594 ? -11.604 10.760 -3.731 1.00 77.31 594 ALA A O 1
ATOM 4759 N N . GLY A 1 595 ? -9.553 9.872 -3.521 1.00 77.06 595 GLY A N 1
ATOM 4760 C CA . GLY A 1 595 ? -9.992 8.723 -2.726 1.00 77.06 595 GLY A CA 1
ATOM 4761 C C . GLY A 1 595 ? -10.466 9.121 -1.322 1.00 77.06 595 GLY A C 1
ATOM 4762 O O . GLY A 1 595 ? -10.449 10.294 -0.942 1.00 77.06 595 GLY A O 1
ATOM 4763 N N . VAL A 1 596 ? -10.852 8.125 -0.520 1.00 81.50 596 VAL A N 1
ATOM 4764 C CA . VAL A 1 596 ? -11.366 8.321 0.851 1.00 81.50 596 VAL A CA 1
ATOM 4765 C C . VAL A 1 596 ? -10.394 9.068 1.777 1.00 81.50 596 VAL A C 1
ATOM 4767 O O . VAL A 1 596 ? -10.817 9.797 2.676 1.00 81.50 596 VAL A O 1
ATOM 4770 N N . GLY A 1 597 ? -9.093 8.946 1.523 1.00 85.56 597 GLY A N 1
ATOM 4771 C CA . GLY A 1 597 ? -8.030 9.698 2.173 1.00 85.56 597 GLY A CA 1
ATOM 4772 C C . GLY A 1 597 ? -6.650 9.135 1.821 1.00 85.56 597 GLY A C 1
ATOM 4773 O O . GLY A 1 597 ? -6.562 8.187 1.040 1.00 85.56 597 GLY A O 1
ATOM 4774 N N . ALA A 1 598 ? -5.604 9.783 2.325 1.00 88.12 598 ALA A N 1
ATOM 4775 C CA . ALA A 1 598 ? -4.202 9.416 2.127 1.00 88.12 598 ALA A CA 1
ATOM 4776 C C . ALA A 1 598 ? -3.309 10.173 3.121 1.00 88.12 598 ALA A C 1
ATOM 4778 O O . ALA A 1 598 ? -3.666 11.260 3.583 1.00 88.12 598 ALA A O 1
ATOM 4779 N N . TYR A 1 599 ? -2.110 9.672 3.391 1.00 89.00 599 TYR A N 1
ATOM 4780 C CA . TYR A 1 599 ? -1.107 10.412 4.149 1.00 89.00 599 TYR A CA 1
ATOM 4781 C C . TYR A 1 599 ? -0.178 11.255 3.256 1.00 89.00 599 TYR A C 1
ATOM 4783 O O . TYR A 1 599 ? 0.354 10.785 2.251 1.00 89.00 599 TYR A O 1
ATOM 4791 N N . ASP A 1 600 ? 0.079 12.505 3.658 1.00 85.88 600 ASP A N 1
ATOM 4792 C CA . ASP A 1 600 ? 1.062 13.400 3.038 1.00 85.88 600 ASP A CA 1
ATOM 4793 C C . ASP A 1 600 ? 2.238 13.638 3.999 1.00 85.88 600 ASP A C 1
ATOM 4795 O O . ASP A 1 600 ? 2.191 14.454 4.933 1.00 85.88 600 ASP A O 1
ATOM 4799 N N . GLY A 1 601 ? 3.341 12.938 3.727 1.00 80.19 601 GLY A N 1
ATOM 4800 C CA . GLY A 1 601 ? 4.574 13.050 4.499 1.00 80.19 601 GLY A CA 1
ATOM 4801 C C . GLY A 1 601 ? 5.308 14.382 4.345 1.00 80.19 601 GLY A C 1
ATOM 4802 O O . GLY A 1 601 ? 6.182 14.665 5.164 1.00 80.19 601 GLY A O 1
ATOM 4803 N N . GLY A 1 602 ? 5.001 15.194 3.330 1.00 83.12 602 GLY A N 1
ATOM 4804 C CA . GLY A 1 602 ? 5.535 16.549 3.172 1.00 83.12 602 GLY A CA 1
ATOM 4805 C C . GLY A 1 602 ? 4.853 17.557 4.098 1.00 83.12 602 GLY A C 1
ATOM 4806 O O . GLY A 1 602 ? 5.497 18.494 4.568 1.00 83.12 602 GLY A O 1
ATOM 4807 N N . LYS A 1 603 ? 3.572 17.334 4.411 1.00 83.62 603 LYS A N 1
ATOM 4808 C CA . LYS A 1 603 ? 2.764 18.203 5.283 1.00 83.62 603 LYS A CA 1
ATOM 4809 C C . LYS A 1 603 ? 2.624 17.713 6.723 1.00 83.62 603 LYS A C 1
ATOM 4811 O O . LYS A 1 603 ? 1.945 18.378 7.503 1.00 83.62 603 LYS A O 1
ATOM 4816 N N . ALA A 1 604 ? 3.203 16.563 7.077 1.00 87.06 604 ALA A N 1
ATOM 4817 C CA . ALA A 1 604 ? 2.924 15.886 8.349 1.00 87.06 604 ALA A CA 1
ATOM 4818 C C . ALA A 1 604 ? 1.410 15.738 8.588 1.00 87.06 604 ALA A C 1
ATOM 4820 O O . ALA A 1 604 ? 0.906 16.068 9.659 1.00 87.06 604 ALA A O 1
ATOM 4821 N N . SER A 1 605 ? 0.651 15.386 7.551 1.00 86.50 605 SER A N 1
ATOM 4822 C CA . SER A 1 605 ? -0.804 15.518 7.587 1.00 86.50 605 SER A CA 1
ATOM 4823 C C . SER A 1 605 ? -1.482 14.316 6.971 1.00 86.50 605 SER A C 1
ATOM 4825 O O . SER A 1 605 ? -1.072 13.817 5.928 1.00 86.50 605 SER A O 1
ATOM 4827 N N . PHE A 1 606 ? -2.559 13.894 7.615 1.00 87.69 606 PHE A N 1
ATOM 4828 C CA . PHE A 1 606 ? -3.447 12.874 7.091 1.00 87.69 606 PHE A CA 1
ATOM 4829 C C . PHE A 1 606 ? -4.630 13.567 6.402 1.00 87.69 606 PHE A C 1
ATOM 4831 O O . PHE A 1 606 ? -5.328 14.383 7.011 1.00 87.69 606 PHE A O 1
ATOM 4838 N N . PHE A 1 607 ? -4.819 13.269 5.118 1.00 92.38 607 PHE A N 1
ATOM 4839 C CA . PHE A 1 607 ? -5.908 13.775 4.295 1.00 92.38 607 PHE A CA 1
ATOM 4840 C C . PHE A 1 607 ? -7.093 12.824 4.331 1.00 92.38 607 PHE A C 1
ATOM 4842 O O . PHE A 1 607 ? -6.935 11.623 4.139 1.00 92.38 607 PHE A O 1
ATOM 4849 N N . PHE A 1 608 ? -8.292 13.375 4.472 1.00 93.75 608 PHE A N 1
ATOM 4850 C CA . PHE A 1 608 ? -9.539 12.634 4.337 1.00 93.75 608 PHE A CA 1
ATOM 4851 C C . PHE A 1 608 ? -10.527 13.397 3.457 1.00 93.75 608 PHE A C 1
ATOM 4853 O O . PHE A 1 608 ? -10.514 14.632 3.381 1.00 93.75 608 PHE A O 1
ATOM 4860 N N . ASN A 1 609 ? -11.393 12.657 2.771 1.00 93.19 609 ASN A N 1
ATOM 4861 C CA . ASN A 1 609 ? -12.426 13.249 1.939 1.00 93.19 609 ASN A CA 1
ATOM 4862 C C . ASN A 1 609 ? -13.606 13.701 2.806 1.00 93.19 609 ASN A C 1
ATOM 4864 O O . ASN A 1 609 ? -14.221 12.892 3.498 1.00 93.19 609 ASN A O 1
ATOM 4868 N N . VAL A 1 610 ? -13.905 15.001 2.784 1.00 94.62 610 VAL A N 1
ATOM 4869 C CA . VAL A 1 610 ? -15.035 15.594 3.520 1.00 94.62 610 VAL A CA 1
ATOM 4870 C C . VAL A 1 610 ? -16.342 15.570 2.726 1.00 94.62 610 VAL A C 1
ATOM 4872 O O . VAL A 1 610 ? -17.368 16.013 3.237 1.00 94.62 610 VAL A O 1
ATOM 4875 N N . ASP A 1 611 ? -16.320 15.107 1.473 1.00 93.12 611 ASP A N 1
ATOM 4876 C CA . ASP A 1 611 ? -17.533 14.968 0.675 1.00 93.12 611 ASP A CA 1
ATOM 4877 C C . ASP A 1 611 ? -18.397 13.810 1.210 1.00 93.12 611 ASP A C 1
ATOM 4879 O O . ASP A 1 611 ? -17.925 12.671 1.269 1.00 93.12 611 ASP A O 1
ATOM 4883 N N . PRO A 1 612 ? -19.672 14.048 1.563 1.00 90.06 612 PRO A N 1
ATOM 4884 C CA . PRO A 1 612 ? -20.541 13.020 2.133 1.00 90.06 612 PRO A CA 1
ATOM 4885 C C . PRO A 1 612 ? -20.756 11.767 1.261 1.00 90.06 612 PRO A C 1
ATOM 4887 O O . PRO A 1 612 ? -21.172 10.734 1.790 1.00 90.06 612 PRO A O 1
ATOM 4890 N N . TYR A 1 613 ? -20.468 11.824 -0.046 1.00 87.12 613 TYR A N 1
ATOM 4891 C CA . TYR A 1 613 ? -20.558 10.672 -0.961 1.00 87.12 613 TYR A CA 1
ATOM 4892 C C . TYR A 1 613 ? -19.232 9.951 -1.204 1.00 87.12 613 TYR A C 1
ATOM 4894 O O . TYR A 1 613 ? -19.245 8.837 -1.722 1.00 87.12 613 TYR A O 1
ATOM 4902 N N . TYR A 1 614 ? -18.109 10.565 -0.832 1.00 86.81 614 TYR A N 1
ATOM 4903 C CA . TYR A 1 614 ? -16.764 10.006 -1.019 1.00 86.81 614 TYR A CA 1
ATOM 4904 C C . TYR A 1 614 ? -16.015 9.796 0.310 1.00 86.81 614 TYR A C 1
ATOM 4906 O O . TYR A 1 614 ? -14.891 9.299 0.320 1.00 86.81 614 TYR A O 1
ATOM 4914 N N . SER A 1 615 ? -16.621 10.186 1.433 1.00 86.31 615 SER A N 1
ATOM 4915 C CA . SER A 1 615 ? -16.094 9.999 2.787 1.00 86.31 615 SER A CA 1
ATOM 4916 C C . SER A 1 615 ? -16.296 8.573 3.306 1.00 86.31 615 SER A C 1
ATOM 4918 O O . SER A 1 615 ? -17.164 7.827 2.848 1.00 86.31 615 SER A O 1
ATOM 4920 N N . LEU A 1 616 ? -15.504 8.201 4.313 1.00 87.12 616 LEU A N 1
ATOM 4921 C CA . LEU A 1 616 ? -15.681 6.940 5.026 1.00 87.12 616 LEU A CA 1
ATOM 4922 C C . LEU A 1 616 ? -16.876 6.990 5.982 1.00 87.12 616 LEU A C 1
ATOM 4924 O O . LEU A 1 616 ? -17.128 8.020 6.617 1.00 87.12 616 LEU A O 1
ATOM 4928 N N . PRO A 1 617 ? -17.574 5.859 6.171 1.00 91.56 617 PRO A N 1
ATOM 4929 C CA . PRO A 1 617 ? -18.625 5.783 7.161 1.00 91.56 617 PRO A CA 1
ATOM 4930 C C . PRO A 1 617 ? -18.051 5.885 8.582 1.00 91.56 617 PRO A C 1
ATOM 4932 O O . PRO A 1 617 ? -16.974 5.379 8.903 1.00 91.56 617 PRO A O 1
ATOM 4935 N N . LYS A 1 618 ? -18.834 6.484 9.478 1.00 95.12 618 LYS A N 1
ATOM 4936 C CA . LYS A 1 618 ? -18.543 6.729 10.899 1.00 95.12 618 LYS A CA 1
ATOM 4937 C C . LYS A 1 618 ? -18.084 5.488 11.662 1.00 95.12 618 LYS A C 1
ATOM 4939 O O . LYS A 1 618 ? -17.330 5.626 12.624 1.00 95.12 618 LYS A O 1
ATOM 4944 N N . TRP A 1 619 ? -18.539 4.297 11.273 1.00 94.50 619 TRP A N 1
ATOM 4945 C CA . TRP A 1 619 ? -18.143 3.030 11.895 1.00 94.50 619 TRP A CA 1
ATOM 4946 C C . TRP A 1 619 ? -16.756 2.527 11.455 1.00 94.50 619 TRP A C 1
ATOM 4948 O O . TRP A 1 619 ? -16.235 1.622 12.090 1.00 94.50 619 TRP A O 1
ATOM 4958 N N . SER A 1 620 ? -16.131 3.121 10.431 1.00 92.25 620 SER A N 1
ATOM 4959 C CA . SER A 1 620 ? -14.793 2.737 9.940 1.00 92.25 620 SER A CA 1
ATOM 4960 C C . SER A 1 620 ? -13.671 3.711 10.343 1.00 92.25 620 SER A C 1
ATOM 4962 O O . SER A 1 620 ? -12.486 3.414 10.188 1.00 92.25 620 SER A O 1
ATOM 4964 N N . VAL A 1 621 ? -14.022 4.871 10.920 1.00 91.25 621 VAL A N 1
ATOM 4965 C CA . VAL A 1 621 ? -13.081 5.969 11.229 1.00 91.25 621 VAL A CA 1
ATOM 4966 C C . VAL A 1 621 ? -11.872 5.506 12.042 1.00 91.25 621 VAL A C 1
ATOM 4968 O O . VAL A 1 621 ? -10.757 5.911 11.727 1.00 91.25 621 VAL A O 1
ATOM 4971 N N . THR A 1 622 ? -12.064 4.658 13.059 1.00 93.06 622 THR A N 1
ATOM 4972 C CA . THR A 1 622 ? -10.958 4.227 13.930 1.00 93.06 622 THR A CA 1
ATOM 4973 C C . THR A 1 622 ? -9.880 3.468 13.158 1.00 93.06 622 THR A C 1
ATOM 4975 O O . THR A 1 622 ? -8.709 3.789 13.330 1.00 93.06 622 THR A O 1
ATOM 4978 N N . SER A 1 623 ? -10.242 2.498 12.308 1.00 92.19 623 SER A N 1
ATOM 4979 C CA . SER A 1 623 ? -9.251 1.693 11.571 1.00 92.19 623 SER A CA 1
ATOM 4980 C C . SER A 1 623 ? -8.544 2.524 10.510 1.00 92.19 623 SER A C 1
ATOM 4982 O O . SER A 1 623 ? -7.321 2.531 10.432 1.00 92.19 623 SER A O 1
ATOM 4984 N N . PHE A 1 624 ? -9.299 3.321 9.757 1.00 90.88 624 PHE A N 1
ATOM 4985 C CA . PHE A 1 624 ? -8.706 4.169 8.734 1.00 90.88 624 PHE A CA 1
ATOM 4986 C C . PHE A 1 624 ? -7.776 5.242 9.314 1.00 90.88 624 PHE A C 1
ATOM 4988 O O . PHE A 1 624 ? -6.652 5.426 8.861 1.00 90.88 624 PHE A O 1
ATOM 4995 N N . ALA A 1 625 ? -8.201 5.942 10.365 1.00 90.62 625 ALA A N 1
ATOM 4996 C CA . ALA A 1 625 ? -7.351 6.953 10.980 1.00 90.62 625 ALA A CA 1
ATOM 4997 C C . ALA A 1 625 ? -6.158 6.325 11.731 1.00 90.62 625 ALA A C 1
ATOM 4999 O O . ALA A 1 625 ? -5.128 6.977 11.893 1.00 90.62 625 ALA A O 1
ATOM 5000 N N . ASN A 1 626 ? -6.258 5.056 12.153 1.00 93.69 626 ASN A N 1
ATOM 5001 C CA . ASN A 1 626 ? -5.116 4.272 12.627 1.00 93.69 626 ASN A CA 1
ATOM 5002 C C . ASN A 1 626 ? -4.056 4.108 11.528 1.00 93.69 626 ASN A C 1
ATOM 5004 O O . ASN A 1 626 ? -2.884 4.421 11.742 1.00 93.69 626 ASN A O 1
ATOM 5008 N N . HIS A 1 627 ? -4.510 3.655 10.355 1.00 94.69 627 HIS A N 1
ATOM 5009 C CA . HIS A 1 627 ? -3.702 3.389 9.167 1.00 94.69 627 HIS A CA 1
ATOM 5010 C C . HIS A 1 627 ? -2.882 4.614 8.745 1.00 94.69 627 HIS A C 1
ATOM 5012 O O . HIS A 1 627 ? -1.698 4.515 8.440 1.00 94.69 627 HIS A O 1
ATOM 5018 N N . GLU A 1 628 ? -3.493 5.792 8.793 1.00 93.94 628 GLU A N 1
ATOM 5019 C CA . GLU A 1 628 ? -2.868 7.027 8.316 1.00 93.94 628 GLU A CA 1
ATOM 5020 C C . GLU A 1 628 ? -2.168 7.822 9.434 1.00 93.94 628 GLU A C 1
ATOM 5022 O O . GLU A 1 628 ? -1.315 8.673 9.180 1.00 93.94 628 GLU A O 1
ATOM 5027 N N . GLY A 1 629 ? -2.540 7.563 10.691 1.00 91.62 629 GLY A N 1
ATOM 5028 C CA . GLY A 1 629 ? -2.148 8.344 11.861 1.00 91.62 629 GLY A CA 1
ATOM 5029 C C . GLY A 1 629 ? -0.937 7.800 12.621 1.00 91.62 629 GLY A C 1
ATOM 5030 O O . GLY A 1 629 ? -0.024 7.193 12.065 1.00 91.62 629 GLY A O 1
ATOM 5031 N N . ILE A 1 630 ? -0.921 8.050 13.936 1.00 91.25 630 ILE A N 1
ATOM 5032 C CA . ILE A 1 630 ? 0.264 7.879 14.804 1.00 91.25 630 ILE A CA 1
ATOM 5033 C C . ILE A 1 630 ? 0.790 6.450 14.925 1.00 91.25 630 ILE A C 1
ATOM 5035 O O . ILE A 1 630 ? 1.905 6.239 15.382 1.00 91.25 630 ILE A O 1
ATOM 5039 N N . MET A 1 631 ? -0.028 5.463 14.596 1.00 93.50 631 MET A N 1
ATOM 5040 C CA . MET A 1 631 ? 0.383 4.070 14.633 1.00 93.50 631 MET A CA 1
ATOM 5041 C C . MET A 1 631 ? 0.789 3.607 13.229 1.00 93.50 631 MET A C 1
ATOM 5043 O O . MET A 1 631 ? 1.787 2.909 13.115 1.00 93.50 631 MET A O 1
ATOM 5047 N N . GLY A 1 632 ? 0.110 4.054 12.169 1.00 95.38 632 GLY A N 1
ATOM 5048 C CA . GLY A 1 632 ? 0.432 3.726 10.780 1.00 95.38 632 GLY A CA 1
ATOM 5049 C C . GLY A 1 632 ? 1.422 4.681 10.090 1.00 95.38 632 GLY A C 1
ATOM 5050 O O . GLY A 1 632 ? 2.530 4.911 10.589 1.00 95.38 632 GLY A O 1
ATOM 5051 N N . HIS A 1 633 ? 1.052 5.186 8.907 1.00 95.50 633 HIS A N 1
ATOM 5052 C CA . HIS A 1 633 ? 1.945 5.882 7.968 1.00 95.50 633 HIS A CA 1
ATOM 5053 C C . HIS A 1 633 ? 2.664 7.094 8.549 1.00 95.50 633 HIS A C 1
ATOM 5055 O O . HIS A 1 633 ? 3.857 7.281 8.290 1.00 95.50 633 HIS A O 1
ATOM 5061 N N . HIS A 1 634 ? 1.972 7.915 9.342 1.00 94.81 634 HIS A N 1
ATOM 5062 C CA . HIS A 1 634 ? 2.578 9.117 9.899 1.00 94.81 634 HIS A CA 1
ATOM 5063 C C . HIS A 1 634 ? 3.829 8.798 10.714 1.00 94.81 634 HIS A C 1
ATOM 5065 O O . HIS A 1 634 ? 4.895 9.373 10.467 1.00 94.81 634 HIS A O 1
ATOM 5071 N N . ASN A 1 635 ? 3.710 7.846 11.640 1.00 94.06 635 ASN A N 1
ATOM 5072 C CA . ASN A 1 635 ? 4.837 7.445 12.460 1.00 94.06 635 ASN A CA 1
ATOM 5073 C C . ASN A 1 635 ? 5.875 6.706 11.626 1.00 94.06 635 ASN A C 1
ATOM 5075 O O . ASN A 1 635 ? 7.033 7.086 11.683 1.00 94.06 635 ASN A O 1
ATOM 5079 N N . GLN A 1 636 ? 5.481 5.766 10.763 1.00 94.81 636 GLN A N 1
ATOM 5080 C CA . GLN A 1 636 ? 6.424 5.046 9.900 1.00 94.81 636 GLN A CA 1
ATOM 5081 C C . GLN A 1 636 ? 7.342 5.978 9.092 1.00 94.81 636 GLN A C 1
ATOM 5083 O O . GLN A 1 636 ? 8.562 5.809 9.094 1.00 94.81 636 GLN A O 1
ATOM 5088 N N . ILE A 1 637 ? 6.777 7.007 8.459 1.00 92.62 637 ILE A N 1
ATOM 5089 C CA . ILE A 1 637 ? 7.537 7.957 7.641 1.00 92.62 637 ILE A CA 1
ATOM 5090 C C . ILE A 1 637 ? 8.386 8.892 8.506 1.00 92.62 637 ILE A C 1
ATOM 5092 O O . ILE A 1 637 ? 9.555 9.129 8.195 1.00 92.62 637 ILE A O 1
ATOM 5096 N N . TYR A 1 638 ? 7.833 9.459 9.583 1.00 92.62 638 TYR A N 1
ATOM 5097 C CA . TYR A 1 638 ? 8.599 10.397 10.409 1.00 92.62 638 TYR A CA 1
ATOM 5098 C C . TYR A 1 638 ? 9.672 9.708 11.249 1.00 92.62 638 TYR A C 1
ATOM 5100 O O . TYR A 1 638 ? 10.717 10.311 11.492 1.00 92.62 638 TYR A O 1
ATOM 5108 N N . TYR A 1 639 ? 9.471 8.442 11.612 1.00 92.69 639 TYR A N 1
ATOM 5109 C CA . TYR A 1 639 ? 10.478 7.642 12.294 1.00 92.69 639 TYR A CA 1
ATOM 5110 C C . TYR A 1 639 ? 11.705 7.455 11.396 1.00 92.69 639 TYR A C 1
ATOM 5112 O O . TYR A 1 639 ? 12.824 7.726 11.830 1.00 92.69 639 TYR A O 1
ATOM 5120 N N . ALA A 1 640 ? 11.502 7.114 10.118 1.00 90.06 640 ALA A N 1
ATOM 5121 C CA . ALA A 1 640 ? 12.582 7.056 9.135 1.00 90.06 640 ALA A CA 1
ATOM 5122 C C . ALA A 1 640 ? 13.237 8.436 8.919 1.00 90.06 640 ALA A C 1
ATOM 5124 O O . ALA A 1 640 ? 14.458 8.549 8.938 1.00 90.06 640 ALA A O 1
ATOM 5125 N N . LYS A 1 641 ? 12.459 9.523 8.806 1.00 90.88 641 LYS A N 1
ATOM 5126 C CA . LYS A 1 641 ? 13.015 10.881 8.621 1.00 90.88 641 LYS A CA 1
ATOM 5127 C C . LYS A 1 641 ? 13.858 11.376 9.800 1.00 90.88 641 LYS A C 1
ATOM 5129 O O . LYS A 1 641 ? 14.822 12.109 9.586 1.00 90.88 641 LYS A O 1
ATOM 5134 N N . GLN A 1 642 ? 13.474 11.045 11.032 1.00 91.44 642 GLN A N 1
ATOM 5135 C CA . GLN A 1 642 ? 14.077 11.612 12.244 1.00 91.44 642 GLN A CA 1
ATOM 5136 C C . GLN A 1 642 ? 15.113 10.686 12.885 1.00 91.44 642 GLN A C 1
ATOM 5138 O O . GLN A 1 642 ? 16.063 11.173 13.497 1.00 91.44 642 GLN A O 1
ATOM 5143 N N . PHE A 1 643 ? 14.957 9.369 12.730 1.00 91.38 643 PHE A N 1
ATOM 5144 C CA . PHE A 1 643 ? 15.674 8.373 13.526 1.00 91.38 643 PHE A CA 1
ATOM 5145 C C . PHE A 1 643 ? 16.288 7.237 12.700 1.00 91.38 643 PHE A C 1
ATOM 5147 O O . PHE A 1 643 ? 16.575 6.179 13.266 1.00 91.38 643 PHE A O 1
ATOM 5154 N N . LEU A 1 644 ? 16.507 7.444 11.394 1.00 92.31 644 LEU A N 1
ATOM 5155 C CA . LEU A 1 644 ? 17.158 6.454 10.535 1.00 92.31 644 LEU A CA 1
ATOM 5156 C C . LEU A 1 644 ? 18.480 5.970 11.146 1.00 92.31 644 LEU A C 1
ATOM 5158 O O . LEU A 1 644 ? 19.353 6.770 11.503 1.00 92.31 644 LEU A O 1
ATOM 5162 N N . ALA A 1 645 ? 18.628 4.652 11.235 1.00 90.44 645 ALA A N 1
ATOM 5163 C CA . ALA A 1 645 ? 19.773 4.004 11.838 1.00 90.44 645 ALA A CA 1
ATOM 5164 C C . ALA A 1 645 ? 21.065 4.301 11.067 1.00 90.44 645 ALA A C 1
ATOM 5166 O O . ALA A 1 645 ? 21.107 4.342 9.835 1.00 90.44 645 ALA A O 1
ATOM 5167 N N . LYS A 1 646 ? 22.150 4.473 11.824 1.00 93.06 646 LYS A N 1
ATOM 5168 C CA . LYS A 1 646 ? 23.491 4.759 11.310 1.00 93.06 646 LYS A CA 1
ATOM 5169 C C . LYS A 1 646 ? 24.483 3.735 11.838 1.00 93.06 646 LYS A C 1
ATOM 5171 O O . LYS A 1 646 ? 24.356 3.276 12.969 1.00 93.06 646 LYS A O 1
ATOM 5176 N N . GLN A 1 647 ? 25.506 3.434 11.045 1.00 92.88 647 GLN A N 1
ATOM 5177 C CA . GLN A 1 647 ? 26.641 2.620 11.475 1.00 92.88 647 GLN A CA 1
ATOM 5178 C C . GLN A 1 647 ? 27.869 3.513 11.637 1.00 92.88 647 GLN A C 1
ATOM 5180 O O . GLN A 1 647 ? 28.442 3.941 10.639 1.00 92.88 647 GLN A O 1
ATOM 5185 N N . ASP A 1 648 ? 28.289 3.787 12.875 1.00 89.75 648 ASP A N 1
ATOM 5186 C CA . ASP A 1 648 ? 29.472 4.621 13.161 1.00 89.75 648 ASP A CA 1
ATOM 5187 C C . ASP A 1 648 ? 29.450 5.945 12.360 1.00 89.75 648 ASP A C 1
ATOM 5189 O O . ASP A 1 648 ? 30.336 6.250 11.563 1.00 89.75 648 ASP A O 1
ATOM 5193 N N . GLY A 1 649 ? 28.329 6.669 12.456 1.00 89.19 649 GLY A N 1
ATOM 5194 C CA . GLY A 1 649 ? 28.079 7.920 11.731 1.00 89.19 649 GLY A CA 1
ATOM 5195 C C . GLY A 1 649 ? 27.721 7.780 10.244 1.00 89.19 649 GLY A C 1
ATOM 5196 O O . GLY A 1 649 ? 27.213 8.738 9.662 1.00 89.19 649 GLY A O 1
ATOM 5197 N N . ARG A 1 650 ? 27.914 6.605 9.632 1.00 90.88 650 ARG A N 1
ATOM 5198 C CA . ARG A 1 650 ? 27.589 6.342 8.220 1.00 90.88 650 ARG A CA 1
ATOM 5199 C C . ARG A 1 650 ? 26.103 6.086 8.038 1.00 90.88 650 ARG A C 1
ATOM 5201 O O . ARG A 1 650 ? 25.449 5.541 8.926 1.00 90.88 650 ARG A O 1
ATOM 5208 N N . SER A 1 651 ? 25.591 6.427 6.862 1.00 92.12 651 SER A N 1
ATOM 5209 C CA . SER A 1 651 ? 24.199 6.197 6.492 1.00 92.12 651 SER A CA 1
ATOM 5210 C C . SER A 1 651 ? 24.099 5.779 5.031 1.00 92.12 651 SER A C 1
ATOM 5212 O O . SER A 1 651 ? 24.768 6.364 4.181 1.00 92.12 651 SER A O 1
ATOM 5214 N N . LEU A 1 652 ? 23.236 4.802 4.753 1.00 89.56 652 LEU A N 1
ATOM 5215 C CA . LEU A 1 652 ? 22.789 4.485 3.396 1.00 89.56 652 LEU A CA 1
ATOM 5216 C C . LEU A 1 652 ? 21.703 5.460 2.902 1.00 89.56 652 LEU A C 1
ATOM 5218 O O . LEU A 1 652 ? 21.460 5.554 1.701 1.00 89.56 652 LEU A O 1
ATOM 5222 N N . GLY A 1 653 ? 21.081 6.208 3.819 1.00 89.06 653 GLY A N 1
ATOM 5223 C CA . GLY A 1 653 ? 19.867 6.972 3.550 1.00 89.06 653 GLY A CA 1
ATOM 5224 C C . GLY A 1 653 ? 18.619 6.087 3.512 1.00 89.06 653 GLY A C 1
ATOM 5225 O O . GLY A 1 653 ? 18.702 4.860 3.564 1.00 89.06 653 GLY A O 1
ATOM 5226 N N . ASP A 1 654 ? 17.458 6.731 3.457 1.00 87.31 654 ASP A N 1
ATOM 5227 C CA . ASP A 1 654 ? 16.170 6.061 3.274 1.00 87.31 654 ASP A CA 1
ATOM 5228 C C . ASP A 1 654 ? 15.894 5.957 1.772 1.00 87.31 654 ASP A C 1
ATOM 5230 O O . ASP A 1 654 ? 15.369 6.887 1.162 1.00 87.31 654 ASP A O 1
ATOM 5234 N N . ILE A 1 655 ? 16.379 4.876 1.162 1.00 83.88 655 ILE A N 1
ATOM 5235 C CA . ILE A 1 655 ? 16.384 4.690 -0.299 1.00 83.88 655 ILE A CA 1
ATOM 5236 C C . ILE A 1 655 ? 15.455 3.570 -0.781 1.00 83.88 655 ILE A C 1
ATOM 5238 O O . ILE A 1 655 ? 15.399 3.301 -1.978 1.00 83.88 655 ILE A O 1
ATOM 5242 N N . PHE A 1 656 ? 14.754 2.899 0.138 1.00 85.69 656 PHE A N 1
ATOM 5243 C CA . PHE A 1 656 ? 13.851 1.795 -0.178 1.00 85.69 656 PHE A CA 1
ATOM 5244 C C . PHE A 1 656 ? 12.401 2.245 -0.005 1.00 85.69 656 PHE A C 1
ATOM 5246 O O . PHE A 1 656 ? 12.022 2.791 1.032 1.00 85.69 656 PHE A O 1
ATOM 5253 N N . HIS A 1 657 ? 11.577 2.012 -1.026 1.00 84.44 657 HIS A N 1
ATOM 5254 C CA . HIS A 1 657 ? 10.214 2.547 -1.098 1.00 84.44 657 HIS A CA 1
ATOM 5255 C C . HIS A 1 657 ? 9.210 1.476 -1.537 1.00 84.44 657 HIS A C 1
ATOM 5257 O O . HIS A 1 657 ? 8.436 1.666 -2.473 1.00 84.44 657 HIS A O 1
ATOM 5263 N N . TYR A 1 658 ? 9.236 0.317 -0.877 1.00 89.62 658 TYR A N 1
ATOM 5264 C CA . TYR A 1 658 ? 8.328 -0.779 -1.205 1.00 89.62 658 TYR A CA 1
ATOM 5265 C C . TYR A 1 658 ? 6.927 -0.555 -0.642 1.00 89.62 658 TYR A C 1
ATOM 5267 O O . TYR A 1 658 ? 6.744 -0.390 0.568 1.00 89.62 658 TYR A O 1
ATOM 5275 N N . THR A 1 659 ? 5.919 -0.653 -1.515 1.00 91.94 659 THR A N 1
ATOM 5276 C CA . THR A 1 659 ? 4.503 -0.639 -1.120 1.00 91.94 659 THR A CA 1
ATOM 5277 C C . THR A 1 659 ? 4.204 -1.725 -0.090 1.00 91.94 659 THR A C 1
ATOM 5279 O O . THR A 1 659 ? 3.488 -1.466 0.869 1.00 91.94 659 THR A O 1
ATOM 5282 N N . SER A 1 660 ? 4.797 -2.916 -0.231 1.00 94.69 660 SER A N 1
ATOM 5283 C CA . SER A 1 660 ? 4.592 -4.026 0.706 1.00 94.69 660 SER A CA 1
ATOM 5284 C C . SER A 1 660 ? 5.002 -3.694 2.135 1.00 94.69 660 SER A C 1
ATOM 5286 O O . SER A 1 660 ? 4.292 -4.059 3.064 1.00 94.69 660 SER A O 1
ATOM 5288 N N . TYR A 1 661 ? 6.105 -2.972 2.324 1.00 95.56 661 TYR A N 1
ATOM 5289 C CA . TYR A 1 661 ? 6.528 -2.518 3.642 1.00 95.56 661 TYR A CA 1
ATOM 5290 C C . TYR A 1 661 ? 5.615 -1.407 4.159 1.00 95.56 661 TYR A C 1
ATOM 5292 O O . TYR A 1 661 ? 5.096 -1.517 5.266 1.00 95.56 661 TYR A O 1
ATOM 5300 N N . ALA A 1 662 ? 5.408 -0.348 3.369 1.00 94.31 662 ALA A N 1
ATOM 5301 C CA . ALA A 1 662 ? 4.707 0.848 3.835 1.00 94.31 662 ALA A CA 1
ATOM 5302 C C . ALA A 1 662 ? 3.232 0.561 4.159 1.00 94.31 662 ALA A C 1
ATOM 5304 O O . ALA A 1 662 ? 2.760 0.859 5.254 1.00 94.31 662 ALA A O 1
ATOM 5305 N N . GLU A 1 663 ? 2.515 -0.073 3.233 1.00 94.25 663 GLU A N 1
ATOM 5306 C CA . GLU A 1 663 ? 1.110 -0.460 3.414 1.00 94.25 663 GLU A CA 1
ATOM 5307 C C . GLU A 1 663 ? 0.970 -1.640 4.376 1.00 94.25 663 GLU A C 1
ATOM 5309 O O . GLU A 1 663 ? 0.018 -1.723 5.151 1.00 94.25 663 GLU A O 1
ATOM 5314 N N . GLY A 1 664 ? 1.936 -2.561 4.349 1.00 95.31 664 GLY A N 1
ATOM 5315 C CA . GLY A 1 664 ? 1.973 -3.692 5.264 1.00 95.31 664 GLY A CA 1
ATOM 5316 C C . GLY A 1 664 ? 2.138 -3.272 6.716 1.00 95.31 664 GLY A C 1
ATOM 5317 O O . GLY A 1 664 ? 1.469 -3.840 7.575 1.00 95.31 664 GLY A O 1
ATOM 5318 N N . TRP A 1 665 ? 2.959 -2.251 6.979 1.00 97.12 665 TRP A N 1
ATOM 5319 C CA . TRP A 1 665 ? 3.071 -1.609 8.286 1.00 97.12 665 TRP A CA 1
ATOM 5320 C C . TRP A 1 665 ? 1.726 -1.048 8.739 1.00 97.12 665 TRP A C 1
ATOM 5322 O O . TRP A 1 665 ? 1.257 -1.371 9.828 1.00 97.12 665 TRP A O 1
ATOM 5332 N N . ALA A 1 666 ? 1.083 -0.236 7.900 1.00 96.00 666 ALA A N 1
ATOM 5333 C CA . ALA A 1 666 ? -0.183 0.390 8.254 1.00 96.00 666 ALA A CA 1
ATOM 5334 C C . ALA A 1 666 ? -1.269 -0.664 8.551 1.00 96.00 666 ALA A C 1
ATOM 5336 O O . ALA A 1 666 ? -1.928 -0.591 9.587 1.00 96.00 666 ALA A O 1
ATOM 5337 N N . LEU A 1 667 ? -1.359 -1.724 7.739 1.00 95.31 667 LEU A N 1
ATOM 5338 C CA . LEU A 1 667 ? -2.265 -2.855 7.976 1.00 95.31 667 LEU A CA 1
ATOM 5339 C C . LEU A 1 667 ? -1.907 -3.694 9.210 1.00 95.31 667 LEU A C 1
ATOM 5341 O O . LEU A 1 667 ? -2.797 -4.196 9.901 1.00 95.31 667 LEU A O 1
ATOM 5345 N N . PHE A 1 668 ? -0.615 -3.879 9.490 1.00 96.56 668 PHE A N 1
ATOM 5346 C CA . PHE A 1 668 ? -0.158 -4.521 10.721 1.00 96.56 668 PHE A CA 1
ATOM 5347 C C . PHE A 1 668 ? -0.611 -3.704 11.932 1.00 96.56 668 PHE A C 1
ATOM 5349 O O . PHE A 1 668 ? -1.114 -4.265 12.902 1.00 96.56 668 PHE A O 1
ATOM 5356 N N . MET A 1 669 ? -0.537 -2.378 11.847 1.00 97.06 669 MET A N 1
ATOM 5357 C CA . MET A 1 669 ? -0.964 -1.488 12.921 1.00 97.06 669 MET A CA 1
ATOM 5358 C C . MET A 1 669 ? -2.489 -1.387 13.052 1.00 97.06 669 MET A C 1
ATOM 5360 O O . MET A 1 669 ? -2.988 -1.228 14.166 1.00 97.06 669 MET A O 1
ATOM 5364 N N . GLU A 1 670 ? -3.250 -1.582 11.972 1.00 95.31 670 GLU A N 1
ATOM 5365 C CA . GLU A 1 670 ? -4.704 -1.784 12.033 1.00 95.31 670 GLU A CA 1
ATOM 5366 C C . GLU A 1 670 ? -5.077 -3.034 12.837 1.00 95.31 670 GLU A C 1
ATOM 5368 O O . GLU A 1 670 ? -5.905 -2.951 13.750 1.00 95.31 670 GLU A O 1
ATOM 5373 N N . TRP A 1 671 ? -4.419 -4.168 12.562 1.00 95.38 671 TRP A N 1
ATOM 5374 C CA . TRP A 1 671 ? -4.545 -5.368 13.395 1.00 95.38 671 TRP A CA 1
ATOM 5375 C C . TRP A 1 671 ? -4.113 -5.091 14.839 1.00 95.38 671 TRP A C 1
ATOM 5377 O O . TRP A 1 671 ? -4.832 -5.434 15.778 1.00 95.38 671 TRP A O 1
ATOM 5387 N N . PHE A 1 672 ? -2.981 -4.416 15.034 1.00 97.19 672 PHE A N 1
ATOM 5388 C CA . PHE A 1 672 ? -2.481 -4.089 16.364 1.00 97.19 672 PHE A CA 1
ATOM 5389 C C . PHE A 1 672 ? -3.429 -3.157 17.136 1.00 97.19 672 PHE A C 1
ATOM 5391 O O . PHE A 1 672 ? -3.440 -3.168 18.363 1.00 97.19 672 PHE A O 1
ATOM 5398 N N . GLY A 1 673 ? -4.306 -2.406 16.462 1.00 96.19 673 GLY A N 1
ATOM 5399 C CA . GLY A 1 673 ? -5.430 -1.705 17.092 1.00 96.19 673 GLY A CA 1
ATOM 5400 C C . GLY A 1 673 ? -6.350 -2.648 17.885 1.00 96.19 673 GLY A C 1
ATOM 5401 O O . GLY A 1 673 ? -6.819 -2.303 18.969 1.00 96.19 673 GLY A O 1
ATOM 5402 N N . ILE A 1 674 ? -6.563 -3.874 17.395 1.00 95.81 674 ILE A N 1
ATOM 5403 C CA . ILE A 1 674 ? -7.325 -4.915 18.101 1.00 95.81 674 ILE A CA 1
ATOM 5404 C C . ILE A 1 674 ? -6.548 -5.391 19.332 1.00 95.81 674 ILE A C 1
ATOM 5406 O O . ILE A 1 674 ? -7.100 -5.375 20.430 1.00 95.81 674 ILE A O 1
ATOM 5410 N N . GLU A 1 675 ? -5.268 -5.742 19.177 1.00 95.44 675 GLU A N 1
ATOM 5411 C CA . GLU A 1 675 ? -4.401 -6.191 20.283 1.00 95.44 675 GLU A CA 1
ATOM 5412 C C . GLU A 1 675 ? -4.195 -5.108 21.352 1.00 95.44 675 GLU A C 1
ATOM 5414 O O . GLU A 1 675 ? -4.147 -5.395 22.541 1.00 95.44 675 GLU A O 1
ATOM 5419 N N . SER A 1 676 ? -4.124 -3.838 20.959 1.00 95.56 676 SER A N 1
ATOM 5420 C CA . SER A 1 676 ? -3.947 -2.700 21.870 1.00 95.56 676 SER A CA 1
ATOM 5421 C C . SER A 1 676 ? -5.254 -2.232 22.526 1.00 95.56 676 SER A C 1
ATOM 5423 O O . SER A 1 676 ? -5.242 -1.291 23.329 1.00 95.56 676 SER A O 1
ATOM 5425 N N . GLY A 1 677 ? -6.378 -2.889 22.223 1.00 96.19 677 GLY A N 1
ATOM 5426 C CA . GLY A 1 677 ? -7.668 -2.684 22.877 1.00 96.19 677 GLY A CA 1
ATOM 5427 C C . GLY A 1 677 ? -8.480 -1.498 22.358 1.00 96.19 677 GLY A C 1
ATOM 5428 O O . GLY A 1 677 ? -9.335 -0.981 23.081 1.00 96.19 677 GLY A O 1
ATOM 5429 N N . TRP A 1 678 ? -8.250 -1.037 21.124 1.00 96.06 678 TRP A N 1
ATOM 5430 C CA . TRP A 1 678 ? -8.962 0.119 20.555 1.00 96.06 678 TRP A CA 1
ATOM 5431 C C . TRP A 1 678 ? -10.460 -0.119 20.381 1.00 96.06 678 TRP A C 1
ATOM 5433 O O . TRP A 1 678 ? -11.242 0.828 20.415 1.00 96.06 678 TRP A O 1
ATOM 5443 N N . TYR A 1 679 ? -10.869 -1.378 20.252 1.00 97.25 679 TYR A N 1
ATOM 5444 C CA . TYR A 1 679 ? -12.259 -1.744 19.995 1.00 97.25 679 TYR A CA 1
ATOM 5445 C C . TYR A 1 679 ? -12.946 -2.449 21.167 1.00 97.25 679 TYR A C 1
ATOM 5447 O O . TYR A 1 679 ? -14.142 -2.700 21.110 1.00 97.25 679 TYR A O 1
ATOM 5455 N N . GLY A 1 680 ? -12.215 -2.791 22.226 1.00 97.12 680 GLY A N 1
ATOM 5456 C CA . GLY A 1 680 ? -12.718 -3.608 23.327 1.00 97.12 680 GLY A CA 1
ATOM 5457 C C . GLY A 1 680 ? -11.584 -4.303 24.070 1.00 97.12 680 GLY A C 1
ATOM 5458 O O . GLY A 1 680 ? -10.411 -4.059 23.793 1.00 97.12 680 GLY A O 1
ATOM 5459 N N . THR A 1 681 ? -11.927 -5.196 24.993 1.00 97.00 681 THR A N 1
ATOM 5460 C CA . THR A 1 681 ? -10.956 -6.071 25.660 1.00 97.00 681 THR A CA 1
ATOM 5461 C C . THR A 1 681 ? -10.456 -7.122 24.662 1.00 97.00 681 THR A C 1
ATOM 5463 O O . THR A 1 681 ? -11.274 -7.917 24.188 1.00 97.00 681 THR A O 1
ATOM 5466 N N . PRO A 1 682 ? -9.153 -7.150 24.317 1.00 97.06 682 PRO A N 1
ATOM 5467 C CA . PRO A 1 682 ? -8.626 -8.093 23.333 1.00 97.06 682 PRO A CA 1
ATOM 5468 C C . PRO A 1 682 ? -8.837 -9.550 23.757 1.00 97.06 682 PRO A C 1
ATOM 5470 O O . PRO A 1 682 ? -8.783 -9.885 24.942 1.00 97.06 682 PRO A O 1
ATOM 5473 N N . ASN A 1 683 ? -9.037 -10.442 22.785 1.00 96.12 683 ASN A N 1
ATOM 5474 C CA . ASN A 1 683 ? -9.058 -11.881 23.030 1.00 96.12 683 ASN A CA 1
ATOM 5475 C C . ASN A 1 683 ? -7.692 -12.506 22.721 1.00 96.12 683 ASN A C 1
ATOM 5477 O O . ASN A 1 683 ? -7.495 -13.112 21.668 1.00 96.12 683 ASN A O 1
ATOM 5481 N N . TYR A 1 684 ? -6.756 -12.396 23.665 1.00 94.88 684 TYR A N 1
ATOM 5482 C CA . TYR A 1 684 ? -5.399 -12.937 23.517 1.00 94.88 684 TYR A CA 1
ATOM 5483 C C . TYR A 1 684 ? -5.324 -14.473 23.495 1.00 94.88 684 TYR A C 1
ATOM 5485 O O . TYR A 1 684 ? -4.303 -15.027 23.083 1.00 94.88 684 TYR A O 1
ATOM 5493 N N . THR A 1 685 ? -6.390 -15.162 23.919 1.00 93.25 685 THR A N 1
ATOM 5494 C CA . THR A 1 685 ? -6.444 -16.635 24.000 1.00 93.25 685 THR A CA 1
ATOM 5495 C C . THR A 1 685 ? -6.836 -17.315 22.691 1.00 93.25 685 THR A C 1
ATOM 5497 O O . THR A 1 685 ? -6.619 -18.513 22.544 1.00 93.25 685 THR A O 1
ATOM 5500 N N . SER A 1 686 ? -7.406 -16.567 21.742 1.00 91.62 686 SER A N 1
ATOM 5501 C CA . SER A 1 686 ? -7.720 -17.075 20.405 1.00 91.62 686 SER A CA 1
ATOM 5502 C C . SER A 1 686 ? -6.445 -17.351 19.595 1.00 91.62 686 SER A C 1
ATOM 5504 O O . SER A 1 686 ? -5.435 -16.682 19.791 1.00 91.62 686 SER A O 1
ATOM 5506 N N . ASP A 1 687 ? -6.493 -18.273 18.637 1.00 85.81 687 ASP A N 1
ATOM 5507 C CA . ASP A 1 687 ? -5.434 -18.415 17.621 1.00 85.81 687 ASP A CA 1
ATOM 5508 C C . ASP A 1 687 ? -5.683 -17.521 16.390 1.00 85.81 687 ASP A C 1
ATOM 5510 O O . ASP A 1 687 ? -4.827 -17.380 15.519 1.00 85.81 687 ASP A O 1
ATOM 5514 N N . ASP A 1 688 ? -6.863 -16.903 16.309 1.00 88.88 688 ASP A N 1
ATOM 5515 C CA . ASP A 1 688 ? -7.212 -15.927 15.280 1.00 88.88 688 ASP A CA 1
ATOM 5516 C C . ASP A 1 688 ? -6.770 -14.513 15.687 1.00 88.88 688 ASP A C 1
ATOM 5518 O O . ASP A 1 688 ? -7.240 -13.955 16.682 1.00 88.88 688 ASP A O 1
ATOM 5522 N N . TYR A 1 689 ? -5.893 -13.916 14.882 1.00 86.00 689 TYR A N 1
ATOM 5523 C CA . TYR A 1 689 ? -5.395 -12.553 15.059 1.00 86.00 689 TYR A CA 1
ATOM 5524 C C . TYR A 1 689 ? -6.482 -11.487 14.975 1.00 86.00 689 TYR A C 1
ATOM 5526 O O . TYR A 1 689 ? -6.394 -10.471 15.657 1.00 86.00 689 TYR A O 1
ATOM 5534 N N . TYR A 1 690 ? -7.534 -11.731 14.200 1.00 87.75 690 TYR A N 1
ATOM 5535 C CA . TYR A 1 690 ? -8.677 -10.834 14.092 1.00 87.75 690 TYR A CA 1
ATOM 5536 C C . TYR A 1 690 ? -9.819 -11.250 15.006 1.00 87.75 690 TYR A C 1
ATOM 5538 O O . TYR A 1 690 ? -10.948 -10.830 14.775 1.00 87.75 690 TYR A O 1
ATOM 5546 N N . SER A 1 691 ? -9.557 -12.064 16.033 1.00 91.19 691 SER A N 1
ATOM 5547 C CA . SER A 1 691 ? -10.604 -12.550 16.925 1.00 91.19 691 SER A CA 1
ATOM 5548 C C . SER A 1 691 ? -11.411 -11.420 17.552 1.00 91.19 691 SER A C 1
ATOM 5550 O O . SER A 1 691 ? -10.895 -10.347 17.872 1.00 91.19 691 SER A O 1
ATOM 5552 N N . ILE A 1 692 ? -12.691 -11.703 17.753 1.00 95.25 692 ILE A N 1
ATOM 5553 C CA . ILE A 1 692 ? -13.617 -10.781 18.391 1.00 95.25 692 ILE A CA 1
ATOM 5554 C C . ILE A 1 692 ? -13.158 -10.448 19.824 1.00 95.25 692 ILE A C 1
ATOM 5556 O O . ILE A 1 692 ? -12.809 -11.371 20.572 1.00 95.25 692 ILE A O 1
ATOM 5560 N N . PRO A 1 693 ? -13.157 -9.160 20.225 1.00 97.06 693 PRO A N 1
ATOM 5561 C CA . PRO A 1 693 ? -12.970 -8.763 21.615 1.00 97.06 693 PRO A CA 1
ATOM 5562 C C . PRO A 1 693 ? -13.881 -9.537 22.576 1.00 97.06 693 PRO A C 1
ATOM 5564 O O . PRO A 1 693 ? -15.036 -9.826 22.259 1.00 97.06 693 PRO A O 1
ATOM 5567 N N . THR A 1 694 ? -13.373 -9.860 23.767 1.00 97.00 694 THR A N 1
ATOM 5568 C CA . THR A 1 694 ? -14.134 -10.590 24.798 1.00 97.00 694 THR A CA 1
ATOM 5569 C C . THR A 1 694 ? -15.173 -9.712 25.496 1.00 97.00 694 THR A C 1
ATOM 5571 O O . THR A 1 694 ? -16.164 -10.223 26.013 1.00 97.00 694 THR A O 1
ATOM 5574 N N . ASP A 1 695 ? -14.969 -8.391 25.495 1.00 96.81 695 ASP A N 1
ATOM 5575 C CA . ASP A 1 695 ? -15.893 -7.402 26.049 1.00 96.81 695 ASP A CA 1
ATOM 5576 C C . ASP A 1 695 ? -15.783 -6.069 25.292 1.00 96.81 695 ASP A C 1
ATOM 5578 O O . ASP A 1 695 ? -14.686 -5.571 25.048 1.00 96.81 695 ASP A O 1
ATOM 5582 N N . PHE A 1 696 ? -16.925 -5.463 24.970 1.00 98.00 696 PHE A N 1
ATOM 5583 C CA . PHE A 1 696 ? -17.044 -4.172 24.279 1.00 98.00 696 PHE A CA 1
ATOM 5584 C C . PHE A 1 696 ? -17.454 -3.017 25.213 1.00 98.00 696 PHE A C 1
ATOM 5586 O O . PHE A 1 696 ? -17.735 -1.912 24.746 1.00 98.00 696 PHE A O 1
ATOM 5593 N N . THR A 1 697 ? -17.538 -3.250 26.529 1.00 96.69 697 THR A N 1
ATOM 5594 C CA . THR A 1 697 ? -17.999 -2.250 27.513 1.00 96.69 697 THR A CA 1
ATOM 5595 C C . THR A 1 697 ? -17.071 -1.038 27.606 1.00 96.69 697 THR A C 1
ATOM 5597 O O . THR A 1 697 ? -17.544 0.080 27.790 1.00 96.69 697 THR A O 1
ATOM 5600 N N . VAL A 1 698 ? -15.763 -1.251 27.462 1.00 96.62 698 VAL A N 1
ATOM 5601 C CA . VAL A 1 698 ? -14.733 -0.205 27.470 1.00 96.62 698 VAL A CA 1
ATOM 5602 C C . VAL A 1 698 ? -13.734 -0.462 26.348 1.00 96.62 698 VAL A C 1
ATOM 5604 O O . VAL A 1 698 ? -13.490 -1.614 25.993 1.00 96.62 698 VAL A O 1
ATOM 5607 N N . SER A 1 699 ? -13.139 0.598 25.806 1.00 96.88 699 SER A N 1
ATOM 5608 C CA . SER A 1 699 ? -12.103 0.506 24.775 1.00 96.88 699 SER A CA 1
ATOM 5609 C C . SER A 1 699 ? -11.060 1.614 24.942 1.00 96.88 699 SER A C 1
ATOM 5611 O O . SER A 1 699 ? -11.240 2.549 25.725 1.00 96.88 699 SER A O 1
ATOM 5613 N N . LYS A 1 700 ? -9.945 1.497 24.221 1.00 96.00 700 LYS A N 1
ATOM 5614 C CA . LYS A 1 700 ? -8.882 2.508 24.117 1.00 96.00 700 LYS A CA 1
ATOM 5615 C C . LYS A 1 700 ? -8.959 3.332 22.822 1.00 96.00 700 LYS A C 1
ATOM 5617 O O . LYS A 1 700 ? -8.059 4.120 22.561 1.00 96.00 700 LYS A O 1
ATOM 5622 N N . GLY A 1 701 ? -10.011 3.13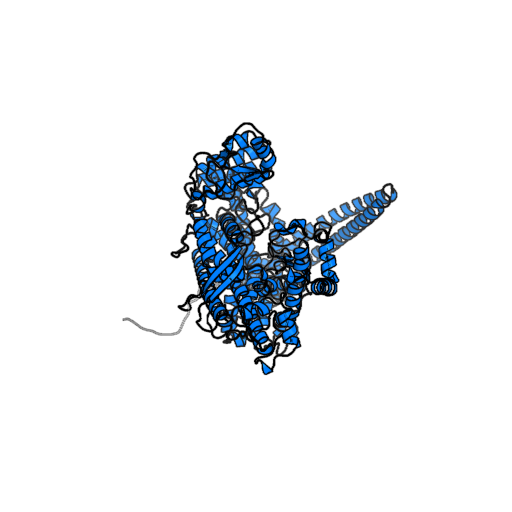6 22.021 1.00 95.44 701 GLY A N 1
ATOM 5623 C CA . GLY A 1 701 ? -10.243 3.844 20.761 1.00 95.44 701 GLY A CA 1
ATOM 5624 C C . GLY A 1 701 ? -11.034 5.137 20.951 1.00 95.44 701 GLY A C 1
ATOM 5625 O O . GLY A 1 701 ? -10.901 5.826 21.960 1.00 95.44 701 GLY A O 1
ATOM 5626 N N . ILE A 1 702 ? -11.920 5.452 20.001 1.00 96.25 702 ILE A N 1
ATOM 5627 C CA . ILE A 1 702 ? -12.706 6.703 20.003 1.00 96.25 702 ILE A CA 1
ATOM 5628 C C . ILE A 1 702 ? -13.635 6.867 21.216 1.00 96.25 702 ILE A C 1
ATOM 5630 O O . ILE A 1 702 ? -14.076 7.978 21.499 1.00 96.25 702 ILE A O 1
ATOM 5634 N N . THR A 1 703 ? -13.927 5.788 21.950 1.00 97.62 703 THR A N 1
ATOM 5635 C CA . THR A 1 703 ? -14.716 5.837 23.188 1.00 97.62 703 THR A CA 1
ATOM 5636 C C . THR A 1 703 ? -13.861 5.777 24.455 1.00 97.62 703 THR A C 1
ATOM 5638 O O . THR A 1 703 ? -14.395 5.465 25.517 1.00 97.62 703 THR A O 1
ATOM 5641 N N . SER A 1 704 ? -12.552 6.051 24.393 1.00 96.88 704 SER A N 1
ATOM 5642 C CA . SER A 1 704 ? -11.656 5.965 25.562 1.00 96.88 704 SER A CA 1
ATOM 5643 C C . SER A 1 704 ? -12.025 6.926 26.702 1.00 96.88 704 SER A C 1
ATOM 5645 O O . SER A 1 704 ? -11.661 6.693 27.855 1.00 96.88 704 SER A O 1
ATOM 5647 N N . PHE A 1 705 ? -12.845 7.946 26.422 1.00 96.94 705 PHE A N 1
ATOM 5648 C CA . PHE A 1 705 ? -13.480 8.799 27.429 1.00 96.94 705 PHE A CA 1
ATOM 5649 C C . PHE A 1 705 ? -14.490 8.068 28.337 1.00 96.94 705 PHE A C 1
ATOM 5651 O O . PHE A 1 705 ? -14.890 8.622 29.363 1.00 96.94 705 PHE A O 1
ATOM 5658 N N . PHE A 1 706 ? -14.952 6.870 27.965 1.00 97.94 706 PHE A N 1
ATOM 5659 C CA . PHE A 1 706 ? -15.934 6.084 28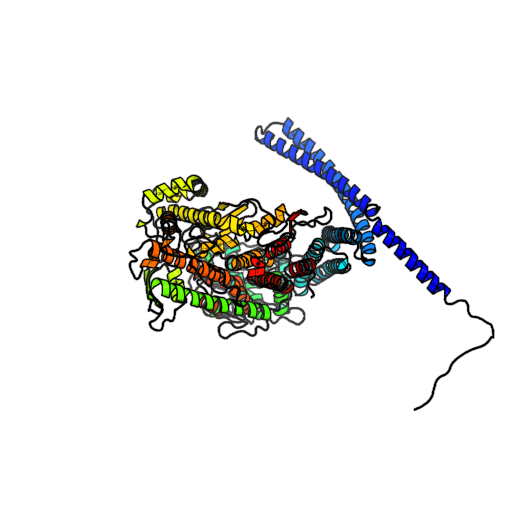.709 1.00 97.94 706 PHE A CA 1
ATOM 5660 C C . PHE A 1 706 ? -15.248 4.951 29.479 1.00 97.94 706 PHE A C 1
ATOM 5662 O O . PHE A 1 706 ? -14.826 3.948 28.909 1.00 97.94 706 PHE A O 1
ATOM 5669 N N . THR A 1 707 ? -15.148 5.105 30.800 1.00 96.56 707 THR A N 1
ATOM 5670 C CA . THR A 1 707 ? -14.414 4.177 31.681 1.00 96.56 707 THR A CA 1
ATOM 5671 C C . THR A 1 707 ? -15.320 3.350 32.600 1.00 96.56 707 THR A C 1
ATOM 5673 O O . THR A 1 707 ? -14.833 2.475 33.318 1.00 96.56 707 THR A O 1
ATOM 5676 N N . ALA A 1 708 ? -16.633 3.597 32.575 1.00 96.88 708 ALA A N 1
ATOM 5677 C CA . ALA A 1 708 ? -17.619 2.932 33.421 1.00 96.88 708 ALA A CA 1
ATOM 5678 C C . ALA A 1 708 ? -17.847 1.466 33.007 1.00 96.88 708 ALA A C 1
ATOM 5680 O O . ALA A 1 708 ? -18.191 1.177 31.861 1.00 96.88 708 ALA A O 1
ATOM 5681 N N . LYS A 1 709 ? -17.711 0.531 33.959 1.00 94.19 709 LYS A N 1
ATOM 5682 C CA . LYS A 1 709 ? -17.983 -0.906 33.738 1.00 94.19 709 LYS A CA 1
ATOM 5683 C C . LYS A 1 709 ? -19.416 -1.306 34.088 1.00 94.19 709 LYS A C 1
ATOM 5685 O O . LYS A 1 709 ? -19.893 -2.343 33.630 1.00 94.19 709 LYS A O 1
ATOM 5690 N N . SER A 1 710 ? -20.113 -0.483 34.863 1.00 94.00 710 SER A N 1
ATOM 5691 C CA . SER A 1 710 ? -21.508 -0.682 35.251 1.00 94.00 710 SER A CA 1
ATOM 5692 C C . SER A 1 710 ? -22.323 0.599 35.030 1.00 94.00 710 SER A C 1
ATOM 5694 O O . SER A 1 710 ? -21.740 1.688 35.014 1.00 94.00 710 SER A O 1
ATOM 5696 N N . PRO A 1 711 ? -23.662 0.519 34.886 1.00 93.88 711 PRO A N 1
ATOM 5697 C CA . PRO A 1 711 ? -24.512 1.706 34.795 1.00 93.88 711 PRO A CA 1
ATOM 5698 C C . PRO A 1 711 ? -24.329 2.672 35.970 1.00 93.88 711 PRO A C 1
ATOM 5700 O O . PRO A 1 711 ? -24.452 3.877 35.798 1.00 93.88 711 PRO A O 1
ATOM 5703 N N . GLN A 1 712 ? -24.009 2.176 37.166 1.00 94.88 712 GLN A N 1
ATOM 5704 C CA . GLN A 1 712 ? -23.853 2.997 38.367 1.00 94.88 712 GLN A CA 1
ATOM 5705 C C . GLN A 1 712 ? -22.678 3.978 38.244 1.00 94.88 712 GLN A C 1
ATOM 5707 O O . GLN A 1 712 ? -22.794 5.117 38.703 1.00 94.88 712 GLN A O 1
ATOM 5712 N N . ASP A 1 713 ? -21.616 3.570 37.546 1.00 96.69 713 ASP A N 1
ATOM 5713 C CA . ASP A 1 713 ? -20.386 4.346 37.351 1.00 96.69 713 ASP A CA 1
ATOM 5714 C C . ASP A 1 713 ? -20.499 5.383 36.218 1.00 96.69 713 ASP A C 1
ATOM 5716 O O . ASP A 1 713 ? -19.595 6.195 36.019 1.00 96.69 713 ASP A O 1
ATOM 5720 N N . VAL A 1 714 ? -21.598 5.370 35.454 1.00 98.12 714 VAL A N 1
ATOM 5721 C CA . VAL A 1 714 ? -21.791 6.293 34.329 1.00 98.12 714 VAL A CA 1
ATOM 5722 C C . VAL A 1 714 ? -22.042 7.711 34.842 1.00 98.12 714 VAL A C 1
ATOM 5724 O O . VAL A 1 714 ? -22.968 7.961 35.628 1.00 98.12 714 VAL A O 1
ATOM 5727 N N . THR A 1 715 ? -21.224 8.649 34.357 1.00 98.31 715 THR A N 1
ATOM 5728 C CA . THR A 1 715 ? -21.283 10.073 34.707 1.00 98.31 715 THR A CA 1
ATOM 5729 C C . THR A 1 715 ? -22.069 10.892 33.671 1.00 98.31 715 THR A C 1
ATOM 5731 O O . THR A 1 715 ? -22.173 10.488 32.509 1.00 98.31 715 THR A O 1
ATOM 5734 N N . PRO A 1 716 ? -22.585 12.083 34.036 1.00 98.19 716 PRO A N 1
ATOM 5735 C CA . PRO A 1 716 ? -23.223 12.990 33.078 1.00 98.19 716 PRO A CA 1
ATOM 5736 C C . PRO A 1 716 ? -22.313 13.399 31.910 1.00 98.19 716 PRO A C 1
ATOM 5738 O O . PRO A 1 716 ? -22.780 13.531 30.782 1.00 98.19 716 PRO A O 1
ATOM 5741 N N . GLU A 1 717 ? -21.007 13.554 32.152 1.00 98.06 717 GLU A N 1
ATOM 5742 C CA . GLU A 1 717 ? -20.032 13.885 31.105 1.00 98.06 717 GLU A CA 1
ATOM 5743 C C . GLU A 1 717 ? -19.903 12.753 30.076 1.00 98.06 717 GLU A C 1
ATOM 5745 O O . GLU A 1 717 ? -19.896 13.007 28.871 1.00 98.06 717 GLU A O 1
ATOM 5750 N N . MET A 1 718 ? -19.859 11.497 30.532 1.00 98.25 718 MET A N 1
ATOM 5751 C CA . MET A 1 718 ? -19.837 10.332 29.644 1.00 98.25 718 MET A CA 1
ATOM 5752 C C . MET A 1 718 ? -21.087 10.272 28.760 1.00 98.25 718 MET A C 1
ATOM 5754 O O . MET A 1 718 ? -20.972 10.023 27.560 1.00 98.25 718 MET A O 1
ATOM 5758 N N . ILE A 1 719 ? -22.264 10.547 29.336 1.00 98.38 719 ILE A N 1
ATOM 5759 C CA . ILE A 1 719 ? -23.539 10.616 28.604 1.00 98.38 719 ILE A CA 1
ATOM 5760 C C . ILE A 1 719 ? -23.494 11.730 27.551 1.00 98.38 719 ILE A C 1
ATOM 5762 O O . ILE A 1 719 ? -23.879 11.511 26.402 1.00 98.38 719 ILE A O 1
ATOM 5766 N N . ALA A 1 720 ? -23.000 12.917 27.912 1.00 97.75 720 ALA A N 1
ATOM 5767 C CA . ALA A 1 720 ? -22.882 14.036 26.983 1.00 97.75 720 ALA A CA 1
ATOM 5768 C C . ALA A 1 720 ? -21.959 13.703 25.798 1.00 97.75 720 ALA A C 1
ATOM 5770 O O . ALA A 1 720 ? -22.316 13.967 24.650 1.00 97.75 720 ALA A O 1
ATOM 5771 N N . LYS A 1 721 ? -20.812 13.060 26.054 1.00 97.25 721 LYS A N 1
ATOM 5772 C CA . LYS A 1 721 ? -19.857 12.681 25.002 1.00 97.25 721 LYS A CA 1
ATOM 5773 C C . LYS A 1 721 ? -20.415 11.633 24.037 1.00 97.25 721 LYS A C 1
ATOM 5775 O O . LYS A 1 721 ? -20.253 11.804 22.835 1.00 97.25 721 LYS A O 1
ATOM 5780 N N . ILE A 1 722 ? -21.118 10.594 24.505 1.00 97.56 722 ILE A N 1
ATOM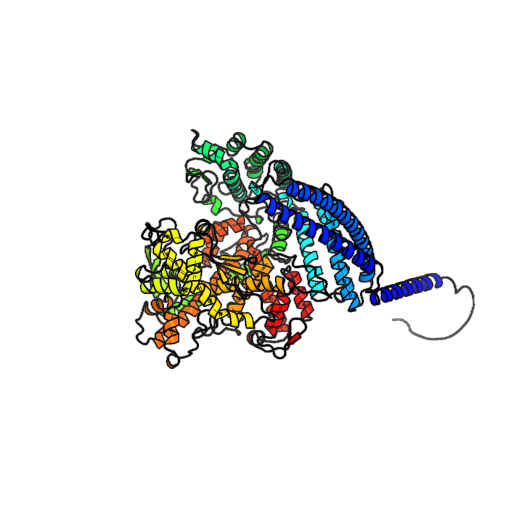 5781 C CA . ILE A 1 722 ? -21.716 9.595 23.590 1.00 97.56 722 ILE A CA 1
ATOM 5782 C C . ILE A 1 722 ? -22.901 10.155 22.786 1.00 97.56 722 ILE A C 1
ATOM 5784 O O . ILE A 1 722 ? -23.141 9.717 21.663 1.00 97.56 722 ILE A O 1
ATOM 5788 N N . LYS A 1 723 ? -23.621 11.152 23.318 1.00 95.94 723 LYS A N 1
ATOM 5789 C CA . LYS A 1 723 ? -24.653 11.885 22.565 1.00 95.94 723 LYS A CA 1
ATOM 5790 C C . LYS A 1 723 ? -24.055 12.758 21.452 1.00 95.94 723 LYS A C 1
ATOM 5792 O O . LYS A 1 723 ? -24.697 12.919 20.420 1.00 95.94 723 LYS A O 1
ATOM 5797 N N . ASP A 1 724 ? -22.855 13.309 21.651 1.00 94.69 724 ASP A N 1
ATOM 5798 C CA . ASP A 1 724 ? -22.156 14.153 20.664 1.00 94.69 724 ASP A CA 1
ATOM 5799 C C . ASP A 1 724 ? -21.340 13.343 19.637 1.00 94.69 724 ASP A C 1
ATOM 5801 O O . ASP A 1 724 ? -21.228 13.754 18.477 1.00 94.69 724 ASP A O 1
ATOM 5805 N N . LEU A 1 725 ? -20.804 12.182 20.040 1.00 96.06 725 LEU A N 1
ATOM 5806 C CA . LEU A 1 725 ? -19.941 11.336 19.215 1.00 96.06 725 LEU A CA 1
ATOM 5807 C C . LEU A 1 725 ? -20.624 10.968 17.890 1.00 96.06 725 LEU A C 1
ATOM 5809 O O . LEU A 1 725 ? -21.675 10.321 17.866 1.00 96.06 725 LEU A O 1
ATOM 5813 N N . HIS A 1 726 ? -20.003 11.379 16.782 1.00 95.25 726 HIS A N 1
ATOM 5814 C CA . HIS A 1 726 ? -20.462 11.122 15.410 1.00 95.25 726 HIS A CA 1
ATOM 5815 C C . HIS A 1 726 ? -21.933 11.527 15.153 1.00 95.25 726 HIS A C 1
ATOM 5817 O O . HIS A 1 726 ? -22.679 10.838 14.445 1.00 95.25 726 HIS A O 1
ATOM 5823 N N . GLY A 1 727 ? -22.370 12.633 15.761 1.00 91.75 727 GLY A N 1
ATOM 5824 C CA . GLY A 1 727 ? -23.739 13.149 15.652 1.00 91.75 727 GLY A CA 1
ATOM 5825 C C . GLY A 1 727 ? -24.787 12.322 16.404 1.00 91.75 727 GLY A C 1
ATOM 5826 O O . GLY A 1 727 ? -25.981 12.371 16.089 1.00 91.75 727 GLY A O 1
ATOM 5827 N N . GLY A 1 728 ? -24.344 11.523 17.380 1.00 94.44 728 GLY A N 1
ATOM 5828 C CA . GLY A 1 728 ? -25.209 10.727 18.248 1.00 94.44 728 GLY A CA 1
ATOM 5829 C C . GLY A 1 728 ? -25.860 9.534 17.548 1.00 94.44 728 GLY A C 1
ATOM 5830 O O . GLY A 1 728 ? -26.864 9.017 18.037 1.00 94.44 728 GLY A O 1
ATOM 5831 N N . VAL A 1 729 ? -25.320 9.086 16.408 1.00 95.62 729 VAL A N 1
ATOM 5832 C CA . VAL A 1 729 ? -25.895 7.980 15.620 1.00 95.62 729 VAL A CA 1
ATOM 5833 C C . VAL A 1 729 ? -26.061 6.706 16.458 1.00 95.62 729 VAL A C 1
ATOM 5835 O O . VAL A 1 729 ? -27.130 6.100 16.465 1.00 95.62 729 VAL A O 1
ATOM 5838 N N . TYR A 1 730 ? -25.062 6.354 17.270 1.00 96.81 730 TYR A N 1
ATOM 5839 C CA . TYR A 1 730 ? -25.101 5.159 18.121 1.00 96.81 730 TYR A CA 1
ATOM 5840 C C . TYR A 1 730 ? -26.116 5.282 19.265 1.00 96.81 730 TYR A C 1
ATOM 5842 O O . TYR A 1 730 ? -26.763 4.304 19.636 1.00 96.81 730 TYR A O 1
ATOM 5850 N N . TRP A 1 731 ? -26.295 6.496 19.795 1.00 96.38 731 TRP A N 1
ATOM 5851 C CA . TRP A 1 731 ? -27.306 6.795 20.811 1.00 96.38 731 TRP A CA 1
ATOM 5852 C C . TRP A 1 731 ? -28.733 6.663 20.269 1.00 96.38 731 TRP A C 1
ATOM 5854 O O . TRP A 1 731 ? -29.639 6.287 21.010 1.00 96.38 731 TRP A O 1
ATOM 5864 N N . LYS A 1 732 ? -28.949 6.978 18.987 1.00 93.94 732 LYS A N 1
ATOM 5865 C CA . LYS A 1 732 ? -30.255 6.845 18.326 1.00 93.94 732 LYS A CA 1
ATOM 5866 C C . LYS A 1 732 ? -30.558 5.390 17.968 1.00 93.94 732 LYS A C 1
ATOM 5868 O O . LYS A 1 732 ? -31.648 4.910 18.255 1.00 93.94 732 LYS A O 1
ATOM 5873 N N . LEU A 1 733 ? -29.590 4.682 17.387 1.00 94.81 733 LEU A N 1
ATOM 5874 C CA . LEU A 1 733 ? -29.781 3.313 16.897 1.00 94.81 733 LEU A CA 1
ATOM 5875 C C . LEU A 1 733 ? -30.091 2.298 17.999 1.00 94.81 733 LEU A C 1
ATOM 5877 O O . LEU A 1 733 ? -30.817 1.339 17.756 1.00 94.81 733 LEU A O 1
ATOM 5881 N N . ILE A 1 734 ? -29.586 2.502 19.218 1.00 94.88 734 ILE A N 1
ATOM 5882 C CA . ILE A 1 734 ? -29.858 1.565 20.313 1.00 94.88 734 ILE A CA 1
ATOM 5883 C C . ILE A 1 734 ? -31.336 1.536 20.745 1.00 94.88 734 ILE A C 1
ATOM 5885 O O . ILE A 1 734 ? -31.785 0.543 21.313 1.00 94.88 734 ILE A O 1
ATOM 5889 N N . ASP A 1 735 ? -32.093 2.588 20.428 1.00 88.81 735 ASP A N 1
ATOM 5890 C CA . ASP A 1 735 ? -33.525 2.703 20.719 1.00 88.81 735 ASP A CA 1
ATOM 5891 C C . ASP A 1 735 ? -34.419 2.232 19.559 1.00 88.81 735 ASP A C 1
ATOM 5893 O O . ASP A 1 735 ? -35.641 2.274 19.683 1.00 88.81 735 ASP A O 1
ATOM 5897 N N . GLU A 1 736 ? -33.855 1.756 18.437 1.00 85.75 736 GLU A N 1
ATOM 5898 C CA . GLU A 1 736 ? -34.616 1.408 17.219 1.00 85.75 736 GLU A CA 1
ATOM 5899 C C . GLU A 1 736 ? -35.786 0.442 17.495 1.00 85.75 736 GLU A C 1
ATOM 5901 O O . GLU A 1 736 ? -36.820 0.499 16.826 1.00 85.75 736 GLU A O 1
ATOM 5906 N N . LYS A 1 737 ? -35.634 -0.453 18.482 1.00 85.06 737 LYS A N 1
ATOM 5907 C CA . LYS A 1 737 ? -36.649 -1.456 18.844 1.00 85.06 737 LYS A CA 1
ATOM 5908 C C . LYS A 1 737 ? -37.329 -1.235 20.182 1.00 85.06 737 LYS A C 1
ATOM 5910 O O . LYS A 1 737 ? -38.479 -1.637 20.322 1.00 85.06 737 LYS A O 1
ATOM 5915 N N . ASN A 1 738 ? -36.635 -0.663 21.159 1.00 79.19 738 ASN A N 1
ATOM 5916 C CA . ASN A 1 738 ? -37.156 -0.499 22.510 1.00 79.19 738 ASN A CA 1
ATOM 5917 C C . ASN A 1 738 ? -36.633 0.810 23.095 1.00 79.19 738 ASN A C 1
ATOM 5919 O O . ASN A 1 738 ? -35.423 0.996 23.175 1.00 79.19 738 ASN A O 1
ATOM 5923 N N . GLU A 1 739 ? -37.534 1.675 23.553 1.00 85.56 739 GLU A N 1
ATOM 5924 C CA . GLU A 1 739 ? -37.163 2.923 24.215 1.00 85.56 739 GLU A CA 1
ATOM 5925 C C . GLU A 1 739 ? -36.514 2.634 25.579 1.00 85.56 739 GLU A C 1
ATOM 5927 O O . GLU A 1 739 ? -37.128 2.028 26.465 1.00 85.56 739 GLU A O 1
ATOM 5932 N N . ILE A 1 740 ? -35.257 3.050 25.756 1.00 90.31 740 ILE A N 1
ATOM 5933 C CA . ILE A 1 740 ? -34.512 2.845 27.001 1.00 90.31 740 ILE A CA 1
ATOM 5934 C C . ILE A 1 740 ? -34.638 4.093 27.878 1.00 90.31 740 ILE A C 1
ATOM 5936 O O . ILE A 1 740 ? -34.024 5.120 27.602 1.00 90.31 740 ILE A O 1
ATOM 5940 N N . GLN A 1 741 ? -35.395 3.977 28.971 1.00 91.19 741 GLN A N 1
ATOM 5941 C CA . GLN A 1 741 ? -35.689 5.100 29.872 1.00 91.19 741 GLN A CA 1
ATOM 5942 C C . GLN A 1 741 ? -34.491 5.530 30.740 1.00 91.19 741 GLN A C 1
ATOM 5944 O O . GLN A 1 741 ? -34.314 6.714 31.016 1.00 91.19 741 GLN A O 1
ATOM 5949 N N . ASP A 1 742 ? -33.653 4.587 31.181 1.00 95.19 742 ASP A N 1
ATOM 5950 C CA . ASP A 1 742 ? -32.465 4.903 31.984 1.00 95.19 742 ASP A CA 1
ATOM 5951 C C . ASP A 1 742 ? -31.302 5.340 31.078 1.00 95.19 742 ASP A C 1
ATOM 5953 O O . ASP A 1 742 ? -30.687 4.521 30.385 1.00 95.19 742 ASP A O 1
ATOM 5957 N N . GLU A 1 743 ? -30.969 6.635 31.110 1.00 95.94 743 GLU A N 1
ATOM 5958 C CA . GLU A 1 743 ? -29.886 7.208 30.304 1.00 95.94 743 GLU A CA 1
ATOM 5959 C C . GLU A 1 743 ? -28.516 6.576 30.580 1.00 95.94 743 GLU A C 1
ATOM 5961 O O . GLU A 1 743 ? -27.688 6.508 29.669 1.00 95.94 743 GLU A O 1
ATOM 5966 N N . LYS A 1 744 ? -28.256 6.085 31.799 1.00 97.56 744 LYS A N 1
ATOM 5967 C CA . LYS A 1 744 ? -26.983 5.431 32.130 1.00 97.56 744 LYS A CA 1
ATOM 5968 C C . LYS A 1 744 ? -26.879 4.068 31.455 1.00 97.56 744 LYS A C 1
ATOM 5970 O O . LYS A 1 744 ? -25.845 3.743 30.867 1.00 97.56 744 LYS A O 1
ATOM 5975 N N . VAL A 1 745 ? -27.966 3.294 31.478 1.00 96.31 745 VAL A N 1
ATOM 5976 C CA . VAL A 1 745 ? -28.063 2.012 30.759 1.00 96.31 745 VAL A CA 1
ATOM 5977 C C . VAL A 1 745 ? -27.963 2.242 29.253 1.00 96.31 745 VAL A C 1
ATOM 5979 O O . VAL A 1 745 ? -27.230 1.528 28.562 1.00 96.31 745 VAL A O 1
ATOM 5982 N N . LYS A 1 746 ? -28.655 3.264 28.740 1.00 96.94 746 LYS A N 1
ATOM 5983 C CA . LYS A 1 746 ? -28.611 3.629 27.324 1.00 96.94 746 LYS A CA 1
ATOM 5984 C C . LYS A 1 746 ? -27.204 4.025 26.881 1.00 96.94 746 LYS A C 1
ATOM 5986 O O . LYS A 1 746 ? -26.737 3.524 25.862 1.00 96.94 746 LYS A O 1
ATOM 5991 N N . ALA A 1 747 ? -26.498 4.839 27.668 1.00 97.75 747 ALA A N 1
ATOM 5992 C CA . ALA A 1 747 ? -25.113 5.215 27.395 1.00 97.75 747 ALA A CA 1
ATOM 5993 C C . ALA A 1 747 ? -24.201 3.989 27.304 1.00 97.75 747 ALA A C 1
ATOM 5995 O O . ALA A 1 747 ? -23.460 3.850 26.333 1.00 97.75 747 ALA A O 1
ATOM 5996 N N . GLN A 1 748 ? -24.301 3.062 28.261 1.00 96.75 748 GLN A N 1
ATOM 5997 C CA . GLN A 1 748 ? -23.487 1.849 28.252 1.00 96.75 748 GLN A CA 1
ATOM 5998 C C . GLN A 1 748 ? -23.754 0.986 27.009 1.00 96.75 748 GLN A C 1
ATOM 6000 O O . GLN A 1 748 ? -22.815 0.491 26.383 1.00 96.75 748 GLN A O 1
ATOM 6005 N N . LYS A 1 749 ? -25.021 0.825 26.607 1.00 97.06 749 LYS A N 1
ATOM 6006 C CA . LYS A 1 749 ? -25.356 0.089 25.381 1.00 97.06 749 LYS A CA 1
ATOM 6007 C C . LYS A 1 749 ? -24.915 0.822 24.109 1.00 97.06 749 LYS A C 1
ATOM 6009 O O . LYS A 1 749 ? -24.421 0.169 23.196 1.00 97.06 749 LYS A O 1
ATOM 6014 N N . ALA A 1 750 ? -25.031 2.148 24.047 1.00 97.94 750 ALA A N 1
ATOM 6015 C CA . ALA A 1 750 ? -24.560 2.940 22.910 1.00 97.94 750 ALA A CA 1
ATOM 6016 C C . ALA A 1 750 ? -23.029 2.854 22.744 1.00 97.94 750 ALA A C 1
ATOM 6018 O O . ALA A 1 750 ? -22.537 2.754 21.620 1.00 97.94 750 ALA A O 1
ATOM 6019 N N . ILE A 1 751 ? -22.273 2.817 23.847 1.00 98.19 751 ILE A N 1
ATOM 6020 C CA . ILE A 1 751 ? -20.817 2.591 23.835 1.00 98.19 751 ILE A CA 1
ATOM 6021 C C . ILE A 1 751 ? -20.484 1.193 23.322 1.00 98.19 751 ILE A C 1
ATOM 6023 O O . ILE A 1 751 ? -19.659 1.064 22.420 1.00 98.19 751 ILE A O 1
ATOM 6027 N N . LYS A 1 752 ? -21.172 0.157 23.824 1.00 98.12 752 LYS A N 1
ATOM 6028 C CA . LYS A 1 752 ? -21.020 -1.212 23.307 1.00 98.12 752 LYS A CA 1
ATOM 6029 C C . LYS A 1 752 ? -21.290 -1.277 21.809 1.00 98.12 752 LYS A C 1
ATOM 6031 O O . LYS A 1 752 ? -20.467 -1.818 21.081 1.00 98.12 752 LYS A O 1
ATOM 6036 N N . LEU A 1 753 ? -22.389 -0.674 21.346 1.00 98.38 753 LEU A N 1
ATOM 6037 C CA . LEU A 1 753 ? -22.722 -0.608 19.924 1.00 98.38 753 LEU A CA 1
ATOM 6038 C C . LEU A 1 753 ? -21.609 0.087 19.135 1.00 98.38 753 LEU A C 1
ATOM 6040 O O . LEU A 1 753 ? -21.158 -0.441 18.126 1.00 98.38 753 LEU A O 1
ATOM 6044 N N . THR A 1 754 ? -21.128 1.235 19.617 1.00 98.38 754 THR A N 1
ATOM 6045 C CA . THR A 1 754 ? -20.036 1.980 18.977 1.00 98.38 754 THR A CA 1
ATOM 6046 C C . THR A 1 754 ? -18.804 1.096 18.819 1.00 98.38 754 THR A C 1
ATOM 6048 O O . THR A 1 754 ? -18.314 0.926 17.710 1.00 98.38 754 THR A O 1
ATOM 6051 N N . ASN A 1 755 ? -18.344 0.477 19.904 1.00 98.44 755 ASN A N 1
ATOM 6052 C CA . ASN A 1 755 ? -17.159 -0.376 19.920 1.00 98.44 755 ASN A CA 1
ATOM 6053 C C . ASN A 1 755 ? -17.302 -1.605 19.003 1.00 98.44 755 ASN A C 1
ATOM 6055 O O . ASN A 1 755 ? -16.387 -1.909 18.238 1.00 98.44 755 ASN A O 1
ATOM 6059 N N . MET A 1 756 ? -18.470 -2.258 19.006 1.00 98.50 756 MET A N 1
ATOM 6060 C CA . MET A 1 756 ? -18.779 -3.372 18.100 1.00 98.50 756 MET A CA 1
ATOM 6061 C C . MET A 1 756 ? -18.722 -2.949 16.628 1.00 98.50 756 MET A C 1
ATOM 6063 O O . MET A 1 756 ? -18.153 -3.660 15.801 1.00 98.50 756 MET A O 1
ATOM 6067 N N . LEU A 1 757 ? -19.280 -1.782 16.295 1.00 98.00 757 LEU A N 1
ATOM 6068 C CA . LEU A 1 757 ? -19.283 -1.270 14.927 1.00 98.00 757 LEU A CA 1
ATOM 6069 C C . LEU A 1 757 ? -17.903 -0.774 14.480 1.00 98.00 757 LEU A C 1
ATOM 6071 O O . LEU A 1 757 ? -17.535 -1.008 13.336 1.00 98.00 757 LEU A O 1
ATOM 6075 N N . GLN A 1 758 ? -17.110 -0.170 15.372 1.00 97.44 758 GLN A N 1
ATOM 6076 C CA . GLN A 1 758 ? -15.714 0.174 15.071 1.00 97.44 758 GLN A CA 1
ATOM 6077 C C . GLN A 1 758 ? -14.863 -1.079 14.815 1.00 97.44 758 GLN A C 1
ATOM 6079 O O . GLN A 1 758 ? -14.051 -1.084 13.894 1.00 97.44 758 GLN A O 1
ATOM 6084 N N . TYR A 1 759 ? -15.074 -2.161 15.576 1.00 97.69 759 TYR A N 1
ATOM 6085 C CA . TYR A 1 759 ? -14.427 -3.450 15.305 1.00 97.69 759 TYR A CA 1
ATOM 6086 C C . TYR A 1 759 ? -14.862 -4.037 13.955 1.00 97.69 759 TYR A C 1
ATOM 6088 O O . TYR A 1 759 ? -14.019 -4.513 13.197 1.00 97.69 759 TYR A O 1
ATOM 6096 N N . PHE A 1 760 ? -16.155 -3.960 13.613 1.00 96.62 760 PHE A N 1
ATOM 6097 C CA . PHE A 1 760 ? -16.619 -4.328 12.273 1.00 96.62 760 PHE A CA 1
ATOM 6098 C C . PHE A 1 760 ? -15.904 -3.504 11.192 1.00 96.62 760 PHE A C 1
ATOM 6100 O O . PHE A 1 760 ? -15.473 -4.065 10.187 1.00 96.62 760 PHE A O 1
ATOM 6107 N N . GLY A 1 761 ? -15.726 -2.199 11.422 1.00 94.62 761 GLY A N 1
ATOM 6108 C CA . GLY A 1 761 ? -14.922 -1.315 10.579 1.00 94.62 761 GLY A CA 1
ATOM 6109 C C . GLY A 1 761 ? -13.509 -1.837 10.352 1.00 94.62 761 GLY A C 1
ATOM 6110 O O . GLY A 1 761 ? -13.096 -1.989 9.207 1.00 94.62 761 GLY A O 1
ATOM 6111 N N . ALA A 1 762 ? -12.811 -2.219 11.422 1.00 94.75 762 ALA A N 1
ATOM 6112 C CA . ALA A 1 762 ? -11.471 -2.800 11.335 1.00 94.75 762 ALA A CA 1
ATOM 6113 C C . ALA A 1 762 ? -11.422 -4.079 10.489 1.00 94.75 762 ALA A C 1
ATOM 6115 O O . ALA A 1 762 ? -10.515 -4.261 9.677 1.00 94.75 762 ALA A O 1
ATOM 6116 N N . LEU A 1 763 ? -12.421 -4.956 10.640 1.00 94.19 763 LEU A N 1
ATOM 6117 C CA . LEU A 1 763 ? -12.539 -6.144 9.798 1.00 94.19 763 LEU A CA 1
ATOM 6118 C C . LEU A 1 763 ? -12.783 -5.766 8.337 1.00 94.19 763 LEU A C 1
ATOM 6120 O O . LEU A 1 763 ? -12.137 -6.333 7.464 1.00 94.19 763 LEU A O 1
ATOM 6124 N N . ASN A 1 764 ? -13.676 -4.814 8.061 1.00 91.38 764 ASN A N 1
ATOM 6125 C CA . ASN A 1 764 ? -14.004 -4.398 6.699 1.00 91.38 764 ASN A CA 1
ATOM 6126 C C . ASN A 1 764 ? -12.812 -3.742 5.978 1.00 91.38 764 ASN A C 1
ATOM 6128 O O . ASN A 1 764 ? -12.554 -4.068 4.818 1.00 91.38 764 ASN A O 1
ATOM 6132 N N . GLU A 1 765 ? -12.055 -2.875 6.657 1.00 88.88 765 GLU A N 1
ATOM 6133 C CA . GLU A 1 765 ? -10.858 -2.250 6.077 1.00 88.88 765 GLU A CA 1
ATOM 6134 C C . GLU A 1 765 ? -9.764 -3.276 5.778 1.00 88.88 765 GLU A C 1
ATOM 6136 O O . GLU A 1 765 ? -9.192 -3.275 4.678 1.00 88.88 765 GLU A O 1
ATOM 6141 N N . ALA A 1 766 ? -9.537 -4.215 6.703 1.00 89.06 766 ALA A N 1
ATOM 6142 C CA . ALA A 1 766 ? -8.647 -5.346 6.471 1.00 89.06 766 ALA A CA 1
ATOM 6143 C C . ALA A 1 766 ? -9.150 -6.229 5.317 1.00 89.06 766 ALA A C 1
ATOM 6145 O O . ALA A 1 766 ? -8.354 -6.726 4.516 1.00 89.06 766 ALA A O 1
ATOM 6146 N N . GLN A 1 767 ? -10.468 -6.400 5.190 1.00 89.38 767 GLN A N 1
ATOM 6147 C CA . GLN A 1 767 ? -11.072 -7.341 4.256 1.00 89.38 767 GLN A CA 1
ATOM 6148 C C . GLN A 1 767 ? -10.819 -6.992 2.795 1.00 89.38 767 GLN A C 1
ATOM 6150 O O . GLN A 1 767 ? -10.523 -7.890 2.003 1.00 89.38 767 GLN A O 1
ATOM 6155 N N . LEU A 1 768 ? -10.852 -5.705 2.436 1.00 84.69 768 LEU A N 1
ATOM 6156 C CA . LEU A 1 768 ? -10.472 -5.268 1.092 1.00 84.69 768 LEU A CA 1
ATOM 6157 C C . LEU A 1 768 ? -9.078 -5.802 0.717 1.00 84.69 768 LEU A C 1
ATOM 6159 O O . LEU A 1 768 ? -8.898 -6.362 -0.363 1.00 84.69 768 LEU A O 1
ATOM 6163 N N . ARG A 1 769 ? -8.101 -5.700 1.628 1.00 89.06 769 ARG A N 1
ATOM 6164 C CA . ARG A 1 769 ? -6.709 -6.105 1.375 1.00 89.06 769 ARG A CA 1
ATOM 6165 C C . ARG A 1 769 ? -6.485 -7.612 1.533 1.00 89.06 769 ARG A C 1
ATOM 6167 O O . ARG A 1 769 ? -5.648 -8.166 0.823 1.00 89.06 769 ARG A O 1
ATOM 6174 N N . ASN A 1 770 ? -7.265 -8.295 2.372 1.00 90.19 770 ASN A N 1
ATOM 6175 C CA . ASN A 1 770 ? -7.276 -9.760 2.447 1.00 90.19 770 ASN A CA 1
ATOM 6176 C C . ASN A 1 770 ? -7.674 -10.375 1.097 1.00 90.19 770 ASN A C 1
ATOM 6178 O O . ASN A 1 770 ? -6.963 -11.235 0.570 1.00 90.19 770 ASN A O 1
ATOM 6182 N N . MET A 1 771 ? -8.762 -9.873 0.500 1.00 94.81 771 MET A N 1
ATOM 6183 C CA . MET A 1 771 ? -9.282 -10.382 -0.771 1.00 94.81 771 MET A CA 1
ATOM 6184 C C . MET A 1 771 ? -8.314 -10.147 -1.933 1.00 94.81 771 MET A C 1
ATOM 6186 O O . MET A 1 771 ? -8.169 -11.032 -2.776 1.00 94.81 771 MET A O 1
ATOM 6190 N N . ARG A 1 772 ? -7.618 -8.997 -1.961 1.00 95.56 772 ARG A N 1
ATOM 6191 C CA . ARG A 1 772 ? -6.669 -8.606 -3.024 1.00 95.56 772 ARG A CA 1
ATOM 6192 C C . ARG A 1 772 ? -5.659 -9.696 -3.382 1.00 95.56 772 ARG A C 1
ATOM 6194 O O . ARG A 1 772 ? -5.448 -9.961 -4.561 1.00 95.56 772 ARG A O 1
ATOM 6201 N N . ARG A 1 773 ? -5.078 -10.367 -2.380 1.00 94.75 773 ARG A N 1
ATOM 6202 C CA . ARG A 1 773 ? -4.100 -11.447 -2.605 1.00 94.75 773 ARG A CA 1
ATOM 6203 C C . ARG A 1 773 ? -4.700 -12.612 -3.387 1.00 94.75 773 ARG A C 1
ATOM 6205 O O . ARG A 1 773 ? -4.056 -13.109 -4.304 1.00 94.75 773 ARG A O 1
ATOM 6212 N N . ALA A 1 774 ? -5.919 -13.024 -3.039 1.00 96.94 774 ALA A N 1
ATOM 6213 C CA . ALA A 1 774 ? -6.601 -14.128 -3.704 1.00 96.94 774 ALA A CA 1
ATOM 6214 C C . ALA A 1 774 ? -7.082 -13.739 -5.108 1.00 96.94 774 ALA A C 1
ATOM 6216 O O . ALA A 1 774 ? -6.927 -14.512 -6.044 1.00 96.94 774 ALA A O 1
ATOM 6217 N N . VAL A 1 775 ? -7.640 -12.540 -5.287 1.00 97.69 775 VAL A N 1
ATOM 6218 C CA . VAL A 1 775 ? -8.208 -12.137 -6.587 1.00 97.69 775 VAL A CA 1
ATOM 6219 C C . VAL A 1 775 ? -7.139 -11.809 -7.633 1.00 97.69 775 VAL A C 1
ATOM 6221 O O . VAL A 1 775 ? -7.305 -12.186 -8.789 1.00 97.69 775 VAL A O 1
ATOM 6224 N N . ASP A 1 776 ? -6.028 -11.174 -7.247 1.00 98.19 776 ASP A N 1
ATOM 6225 C CA . ASP A 1 776 ? -4.921 -10.862 -8.164 1.00 98.19 776 ASP A CA 1
ATOM 6226 C C . ASP A 1 776 ? -4.253 -12.152 -8.663 1.00 98.19 776 ASP A C 1
ATOM 6228 O O . ASP A 1 776 ? -4.156 -12.407 -9.865 1.00 98.19 776 ASP A O 1
ATOM 6232 N N . THR A 1 777 ? -3.913 -13.053 -7.738 1.00 97.94 777 THR A N 1
ATOM 6233 C CA . THR A 1 777 ? -3.349 -14.363 -8.093 1.00 97.94 777 THR A CA 1
ATOM 6234 C C . THR A 1 777 ? -4.347 -15.248 -8.840 1.00 97.94 777 THR A C 1
ATOM 6236 O O . THR A 1 777 ? -3.927 -16.022 -9.694 1.00 97.94 777 THR A O 1
ATOM 6239 N N . ALA A 1 778 ? -5.658 -15.109 -8.619 1.00 98.31 778 ALA A N 1
ATOM 6240 C CA . ALA A 1 778 ? -6.667 -15.801 -9.423 1.00 98.31 778 ALA A CA 1
ATOM 6241 C C . ALA A 1 778 ? -6.711 -15.310 -10.882 1.00 98.31 778 ALA A C 1
ATOM 6243 O O . ALA A 1 778 ? -6.994 -16.109 -11.779 1.00 98.31 778 ALA A O 1
ATOM 6244 N N . TYR A 1 779 ? -6.416 -14.032 -11.145 1.00 98.50 779 TYR A N 1
ATOM 6245 C CA . TYR A 1 779 ? -6.277 -13.516 -12.509 1.00 98.50 779 TYR A CA 1
ATOM 6246 C C . TYR A 1 779 ? -4.955 -13.913 -13.167 1.00 98.50 779 TYR A C 1
ATOM 6248 O O . TYR A 1 779 ? -4.937 -14.233 -14.355 1.00 98.50 779 TYR A O 1
ATOM 6256 N N . HIS A 1 780 ? -3.844 -13.835 -12.434 1.00 98.44 780 HIS A N 1
ATOM 6257 C CA . HIS A 1 780 ? -2.507 -13.818 -13.038 1.00 98.44 780 HIS A CA 1
ATOM 6258 C C . HIS A 1 780 ? -1.639 -15.031 -12.690 1.00 98.44 780 HIS A C 1
ATOM 6260 O O . HIS A 1 780 ? -0.751 -15.393 -13.461 1.00 98.44 780 HIS A O 1
ATOM 6266 N N . GLY A 1 781 ? -1.897 -15.671 -11.553 1.00 97.25 781 GLY A N 1
ATOM 6267 C CA . GLY A 1 781 ? -1.120 -16.787 -11.036 1.00 97.25 781 GLY A CA 1
ATOM 6268 C C . GLY A 1 781 ? -1.365 -18.086 -11.794 1.00 97.25 781 GLY A C 1
ATOM 6269 O O . GLY A 1 781 ? -2.496 -18.459 -12.091 1.00 97.25 781 GLY A O 1
ATOM 6270 N N . THR A 1 782 ? -0.287 -18.817 -12.071 1.00 94.75 782 THR A N 1
ATOM 6271 C CA . THR A 1 782 ? -0.354 -20.175 -12.630 1.00 94.75 782 THR A CA 1
ATOM 6272 C C . THR A 1 782 ? -0.348 -21.213 -11.510 1.00 94.75 782 THR A C 1
ATOM 6274 O O . THR A 1 782 ? 0.399 -21.068 -10.544 1.00 94.75 782 THR A O 1
ATOM 6277 N N . GLY A 1 783 ? -1.128 -22.288 -11.660 1.00 92.62 783 GLY A N 1
ATOM 6278 C CA . GLY A 1 783 ? -1.134 -23.412 -10.713 1.00 92.62 783 GLY A CA 1
ATOM 6279 C C . GLY A 1 783 ? -1.921 -23.160 -9.424 1.00 92.62 783 GLY A C 1
ATOM 6280 O O . GLY A 1 783 ? -1.651 -23.807 -8.420 1.00 92.62 783 GLY A O 1
ATOM 6281 N N . ILE A 1 784 ? -2.875 -22.227 -9.448 1.00 96.12 784 ILE A N 1
ATOM 6282 C CA . ILE A 1 784 ? -3.766 -21.948 -8.317 1.00 96.12 784 ILE A CA 1
ATOM 6283 C C . ILE A 1 784 ? -4.688 -23.148 -8.086 1.00 96.12 784 ILE A C 1
ATOM 6285 O O . ILE A 1 784 ? -5.440 -23.531 -8.982 1.00 96.12 784 ILE A O 1
ATOM 6289 N N . SER A 1 785 ? -4.668 -23.699 -6.872 1.00 90.06 785 SER A N 1
ATOM 6290 C CA . SER A 1 785 ? -5.526 -24.827 -6.483 1.00 90.06 785 SER A CA 1
ATOM 6291 C C . SER A 1 785 ? -7.016 -24.451 -6.480 1.00 90.06 785 SER A C 1
ATOM 6293 O O . SER A 1 785 ? -7.860 -25.277 -6.817 1.00 90.06 785 SER A O 1
ATOM 6295 N N . GLY A 1 786 ? -7.326 -23.191 -6.142 1.00 92.69 786 GLY A N 1
ATOM 6296 C CA . GLY A 1 786 ? -8.668 -22.604 -6.212 1.00 92.69 786 GLY A CA 1
ATOM 6297 C C . GLY A 1 786 ? -9.682 -23.159 -5.201 1.00 92.69 786 GLY A C 1
ATOM 6298 O O . GLY A 1 786 ? -9.463 -24.169 -4.539 1.00 92.69 786 GLY A O 1
ATOM 6299 N N . TYR A 1 787 ? -10.827 -22.482 -5.099 1.00 96.62 787 TYR A N 1
ATOM 6300 C CA . TYR A 1 787 ? -12.023 -22.908 -4.362 1.00 96.62 787 TYR A CA 1
ATOM 6301 C C . TYR A 1 787 ? -13.278 -22.666 -5.209 1.00 96.62 787 TYR A C 1
ATOM 6303 O O . TYR A 1 787 ? -13.239 -21.959 -6.214 1.00 96.62 787 TYR A O 1
ATOM 6311 N N . ASN A 1 788 ? -14.416 -23.265 -4.847 1.00 94.06 788 ASN A N 1
ATOM 6312 C CA . ASN A 1 788 ? -15.636 -23.215 -5.670 1.00 94.06 788 ASN A CA 1
ATOM 6313 C C . ASN A 1 788 ? -16.121 -21.791 -5.998 1.00 94.06 788 ASN A C 1
ATOM 6315 O O . ASN A 1 788 ? -16.731 -21.579 -7.042 1.00 94.06 788 ASN A O 1
ATOM 6319 N N . ASP A 1 789 ? -15.861 -20.826 -5.121 1.00 94.94 789 ASP A N 1
ATOM 6320 C CA . ASP A 1 789 ? -16.248 -19.423 -5.264 1.00 94.94 789 ASP A CA 1
ATOM 6321 C C . ASP A 1 789 ? -15.124 -18.514 -5.798 1.00 94.94 789 ASP A C 1
ATOM 6323 O O . ASP A 1 789 ? -15.389 -17.345 -6.080 1.00 94.94 789 ASP A O 1
ATOM 6327 N N . LEU A 1 790 ? -13.901 -19.035 -5.983 1.00 97.50 790 LEU A N 1
ATOM 6328 C CA . LEU A 1 790 ? -12.798 -18.350 -6.665 1.00 97.50 790 LEU A CA 1
ATOM 6329 C C . LEU A 1 790 ? -11.747 -19.354 -7.180 1.00 97.50 790 LEU A C 1
ATOM 6331 O O . LEU A 1 790 ? -11.004 -19.953 -6.406 1.00 97.50 790 LEU A O 1
ATOM 6335 N N . GLN A 1 791 ? -11.666 -19.519 -8.498 1.00 96.00 791 GLN A N 1
ATOM 6336 C CA . GLN A 1 791 ? -10.727 -20.421 -9.182 1.00 96.00 791 GLN A CA 1
ATOM 6337 C C . GLN A 1 791 ? -9.619 -19.629 -9.889 1.00 96.00 791 GLN A C 1
ATOM 6339 O O . GLN A 1 791 ? -9.819 -18.460 -10.219 1.00 96.00 791 GLN A O 1
ATOM 6344 N N . GLY A 1 792 ? -8.481 -20.271 -10.177 1.00 96.94 792 GLY A N 1
ATOM 6345 C CA . GLY A 1 792 ? -7.477 -19.709 -11.088 1.00 96.94 792 GLY A CA 1
ATOM 6346 C C . GLY A 1 792 ? -8.049 -19.491 -12.495 1.00 96.94 792 GLY A C 1
ATOM 6347 O O . GLY A 1 792 ? -8.960 -20.205 -12.919 1.00 96.94 792 GLY A O 1
ATOM 6348 N N . GLY A 1 793 ? -7.547 -18.487 -13.216 1.00 97.12 793 GLY A N 1
ATOM 6349 C CA . GLY A 1 793 ? -8.126 -18.094 -14.504 1.00 97.12 793 GLY A CA 1
ATOM 6350 C C . GLY A 1 793 ? -9.452 -17.346 -14.369 1.00 97.12 793 GLY A C 1
ATOM 6351 O O . GLY A 1 793 ? -10.302 -17.442 -15.258 1.00 97.12 793 GLY A O 1
ATOM 6352 N N . ALA A 1 794 ? -9.650 -16.636 -13.255 1.00 98.00 794 ALA A N 1
ATOM 6353 C CA . ALA A 1 794 ? -10.892 -15.938 -12.939 1.00 98.00 794 ALA A CA 1
ATOM 6354 C C . ALA A 1 794 ? -11.289 -14.904 -14.007 1.00 98.00 794 ALA A C 1
ATOM 6356 O O . ALA A 1 794 ? -10.447 -14.304 -14.675 1.00 98.00 794 ALA A O 1
ATOM 6357 N N . SER A 1 795 ? -12.598 -14.698 -14.140 1.00 98.38 795 SER A N 1
ATOM 6358 C CA . SER A 1 795 ? -13.202 -13.600 -14.896 1.00 98.38 795 SER A CA 1
ATOM 6359 C C . SER A 1 795 ? -13.467 -12.390 -13.995 1.00 98.38 795 SER A C 1
ATOM 6361 O O . SER A 1 795 ? -13.447 -12.502 -12.763 1.00 98.38 795 SER A O 1
ATOM 6363 N N . ILE A 1 796 ? -13.790 -11.241 -14.598 1.00 98.19 796 ILE A N 1
ATOM 6364 C CA . ILE A 1 796 ? -14.203 -10.043 -13.851 1.00 98.19 796 ILE A CA 1
ATOM 6365 C C . ILE A 1 796 ? -15.455 -10.337 -13.018 1.00 98.19 796 ILE A C 1
ATOM 6367 O O . ILE A 1 796 ? -15.532 -9.955 -11.848 1.00 98.19 796 ILE A O 1
ATOM 6371 N N . SER A 1 797 ? -16.414 -11.078 -13.571 1.00 97.94 797 SER A N 1
ATOM 6372 C CA . SER A 1 797 ? -17.624 -11.495 -12.861 1.00 97.94 797 SER A CA 1
ATOM 6373 C C . SER A 1 797 ? -17.342 -12.403 -11.660 1.00 97.94 797 SER A C 1
ATOM 6375 O O . SER A 1 797 ? -17.996 -12.253 -10.625 1.00 97.94 797 SER A O 1
ATOM 6377 N N . ASP A 1 798 ? -16.376 -13.324 -11.746 1.00 98.31 798 ASP A N 1
ATOM 6378 C CA . ASP A 1 798 ? -15.990 -14.164 -10.600 1.00 98.31 798 ASP A CA 1
ATOM 6379 C C . ASP A 1 798 ? -15.425 -13.321 -9.466 1.00 98.31 798 ASP A C 1
ATOM 6381 O O . ASP A 1 798 ? -15.897 -13.419 -8.333 1.00 98.31 798 ASP A O 1
ATOM 6385 N N . VAL A 1 799 ? -14.472 -12.442 -9.787 1.00 98.00 799 VAL A N 1
ATOM 6386 C CA . VAL A 1 799 ? -13.856 -11.545 -8.808 1.00 98.00 799 VAL A CA 1
ATOM 6387 C C . VAL A 1 799 ? -14.914 -10.654 -8.165 1.00 98.00 799 VAL A C 1
ATOM 6389 O O . VAL A 1 799 ? -14.964 -10.550 -6.943 1.00 98.00 799 VAL A O 1
ATOM 6392 N N . ARG A 1 800 ? -15.841 -10.082 -8.941 1.00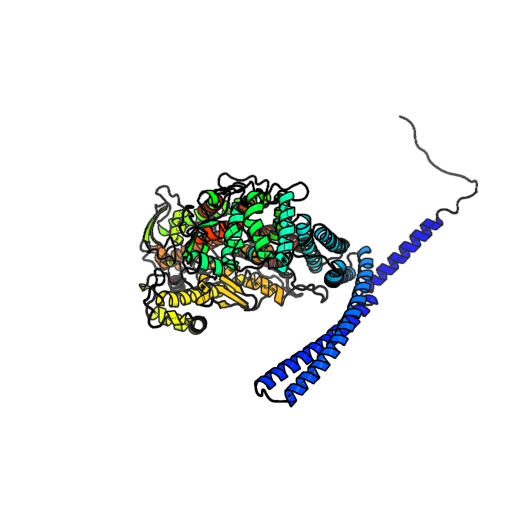 95.62 800 ARG A N 1
ATOM 6393 C CA . ARG A 1 800 ? -16.938 -9.269 -8.388 1.00 95.62 800 ARG A CA 1
ATOM 6394 C C . ARG A 1 800 ? -17.862 -10.061 -7.469 1.00 95.62 800 ARG A C 1
ATOM 6396 O O . ARG A 1 800 ? -18.285 -9.530 -6.444 1.00 95.62 800 ARG A O 1
ATOM 6403 N N . ARG A 1 801 ? -18.204 -11.308 -7.812 1.00 95.69 801 ARG A N 1
ATOM 6404 C CA . ARG A 1 801 ? -19.006 -12.175 -6.929 1.00 95.69 801 ARG A CA 1
ATOM 6405 C C . ARG A 1 801 ? -18.273 -12.457 -5.624 1.00 95.69 801 ARG A C 1
ATOM 6407 O O . ARG A 1 801 ? -18.880 -12.326 -4.565 1.00 95.69 801 ARG A O 1
ATOM 6414 N N . PHE A 1 802 ? -16.980 -12.764 -5.699 1.00 96.12 802 PHE A N 1
ATOM 6415 C CA . PHE A 1 802 ? -16.152 -12.992 -4.523 1.00 96.12 802 PHE A CA 1
ATOM 6416 C C . PHE A 1 802 ? -16.069 -11.742 -3.633 1.00 96.12 802 PHE A C 1
ATOM 6418 O O . PHE A 1 802 ? -16.336 -11.828 -2.438 1.00 96.12 802 PHE A O 1
ATOM 6425 N N . LEU A 1 803 ? -15.802 -10.561 -4.201 1.00 93.44 803 LEU A N 1
ATOM 6426 C CA . LEU A 1 803 ? -15.736 -9.308 -3.438 1.00 93.44 803 LEU A CA 1
ATOM 6427 C C . LEU A 1 803 ? -17.064 -8.985 -2.729 1.00 93.44 803 LEU A C 1
ATOM 6429 O O . LEU A 1 803 ? -17.062 -8.662 -1.540 1.00 93.44 803 LEU A O 1
ATOM 6433 N N . ARG A 1 804 ? -18.205 -9.127 -3.423 1.00 89.69 804 ARG A N 1
ATOM 6434 C CA . ARG A 1 804 ? -19.543 -8.875 -2.849 1.00 89.69 804 ARG A CA 1
ATOM 6435 C C . ARG A 1 804 ? -19.887 -9.835 -1.715 1.00 89.69 804 ARG A C 1
ATOM 6437 O O . ARG A 1 804 ? -20.428 -9.412 -0.702 1.00 89.69 804 ARG A O 1
ATOM 6444 N N . ALA A 1 805 ? -19.586 -11.121 -1.884 1.00 90.06 805 ALA A N 1
ATOM 6445 C CA . ALA A 1 805 ? -19.956 -12.143 -0.909 1.00 90.06 805 ALA A CA 1
ATOM 6446 C C . ALA A 1 805 ? -19.178 -12.033 0.411 1.00 90.06 805 ALA A C 1
ATOM 6448 O O . ALA A 1 805 ? -19.628 -12.565 1.424 1.00 90.06 805 ALA A O 1
ATOM 6449 N N . ASN A 1 806 ? -18.015 -11.373 0.404 1.00 91.00 806 ASN A N 1
ATOM 6450 C CA . ASN A 1 806 ? -17.096 -11.379 1.538 1.00 91.00 806 ASN A CA 1
ATOM 6451 C C . ASN A 1 806 ? -16.850 -9.987 2.155 1.00 91.00 806 ASN A C 1
ATOM 6453 O O . ASN A 1 806 ? -16.081 -9.921 3.107 1.00 91.00 806 ASN A O 1
ATOM 6457 N N . SER A 1 807 ? -17.463 -8.889 1.686 1.00 88.19 807 SER A N 1
ATOM 6458 C CA . SER A 1 807 ? -17.190 -7.527 2.200 1.00 88.19 807 SER A CA 1
ATOM 6459 C C . SER A 1 807 ? -18.412 -6.599 2.235 1.00 88.19 807 SER A C 1
ATOM 6461 O O . SER A 1 807 ? -19.465 -6.928 1.688 1.00 88.19 807 SER A O 1
ATOM 6463 N N . ALA A 1 808 ? -18.273 -5.428 2.873 1.00 85.19 808 ALA A N 1
ATOM 6464 C CA . ALA A 1 808 ? -19.270 -4.351 2.851 1.00 85.19 808 ALA A CA 1
ATOM 6465 C C . ALA A 1 808 ? -18.942 -3.240 1.828 1.00 85.19 808 ALA A C 1
ATOM 6467 O O . ALA A 1 808 ? -19.484 -2.138 1.931 1.00 85.19 808 ALA A O 1
ATOM 6468 N N . LEU A 1 809 ? -18.056 -3.520 0.860 1.00 78.81 809 LEU A N 1
ATOM 6469 C CA . LEU A 1 809 ? -17.623 -2.561 -0.163 1.00 78.81 809 LEU A CA 1
ATOM 6470 C C . LEU A 1 809 ? -18.786 -2.072 -1.032 1.00 78.81 809 LEU A C 1
ATOM 6472 O O . LEU A 1 809 ? -19.699 -2.834 -1.369 1.00 78.81 809 LEU A O 1
ATOM 6476 N N . GLY A 1 810 ? -18.712 -0.806 -1.447 1.00 74.50 810 GLY A N 1
ATOM 6477 C CA . GLY A 1 810 ? -19.664 -0.228 -2.383 1.00 74.50 810 GLY A CA 1
ATOM 6478 C C . GLY A 1 810 ? -19.563 -0.870 -3.769 1.00 74.50 810 GLY A C 1
ATOM 6479 O O . GLY A 1 810 ? -18.523 -1.392 -4.175 1.00 74.50 810 GLY A O 1
ATOM 6480 N N . ILE A 1 811 ? -20.649 -0.805 -4.546 1.00 76.06 811 ILE A N 1
ATOM 6481 C CA . ILE A 1 811 ? -20.659 -1.351 -5.911 1.00 76.06 811 ILE A CA 1
ATOM 6482 C C . ILE A 1 811 ? -19.616 -0.668 -6.811 1.00 76.06 811 ILE A C 1
ATOM 6484 O O . ILE A 1 811 ? -18.960 -1.345 -7.599 1.00 76.06 811 ILE A O 1
ATOM 6488 N N . GLY A 1 812 ? -19.409 0.644 -6.647 1.00 74.62 812 GLY A N 1
ATOM 6489 C CA . GLY A 1 812 ? -18.389 1.407 -7.371 1.00 74.62 812 GLY A CA 1
ATOM 6490 C C . GLY A 1 812 ? -16.972 0.898 -7.102 1.00 74.62 812 GLY A C 1
ATOM 6491 O O . GLY A 1 812 ? -16.234 0.638 -8.056 1.00 74.62 812 GLY A O 1
ATOM 6492 N N . ASP A 1 813 ? -16.633 0.657 -5.831 1.00 79.44 813 ASP A N 1
ATOM 6493 C CA . ASP A 1 813 ? -15.329 0.114 -5.426 1.00 79.44 813 ASP A CA 1
ATOM 6494 C C . ASP A 1 813 ? -15.095 -1.251 -6.062 1.00 79.44 813 ASP A C 1
ATOM 6496 O O . ASP A 1 813 ? -14.077 -1.478 -6.705 1.00 79.44 813 ASP A O 1
ATOM 6500 N N . ILE A 1 814 ? -16.080 -2.149 -5.973 1.00 85.75 814 ILE A N 1
ATOM 6501 C CA . ILE A 1 814 ? -15.993 -3.497 -6.546 1.00 85.75 814 ILE A CA 1
ATOM 6502 C C . ILE A 1 814 ? -15.750 -3.441 -8.061 1.00 85.75 814 ILE A C 1
ATOM 6504 O O . ILE A 1 814 ? -14.984 -4.241 -8.606 1.00 85.75 814 ILE A O 1
ATOM 6508 N N . TYR A 1 815 ? -16.380 -2.499 -8.765 1.00 87.62 815 TYR A N 1
ATOM 6509 C CA . TYR A 1 815 ? -16.248 -2.366 -10.217 1.00 87.62 815 TYR A CA 1
ATOM 6510 C C . TYR A 1 815 ? -14.886 -1.798 -10.597 1.00 87.62 815 TYR A C 1
ATOM 6512 O O . TYR A 1 815 ? -14.244 -2.333 -11.501 1.00 87.62 815 TYR A O 1
ATOM 6520 N N . SER A 1 816 ? -14.452 -0.746 -9.902 1.00 87.06 816 SER A N 1
ATOM 6521 C CA . SER A 1 816 ? -13.148 -0.119 -10.108 1.00 87.06 816 SER A CA 1
ATOM 6522 C C . SER A 1 816 ? -12.011 -1.097 -9.808 1.00 87.06 816 SER A C 1
ATOM 6524 O O . SER A 1 816 ? -11.171 -1.374 -10.665 1.00 87.06 816 SER A O 1
ATOM 6526 N N . GLU A 1 817 ? -12.045 -1.717 -8.631 1.00 91.25 817 GLU A N 1
ATOM 6527 C CA . GLU A 1 817 ? -10.986 -2.587 -8.135 1.00 91.25 817 GLU A CA 1
ATOM 6528 C C . GLU A 1 817 ? -10.882 -3.889 -8.945 1.00 91.25 817 GLU A C 1
ATOM 6530 O O . GLU A 1 817 ? -9.781 -4.288 -9.316 1.00 91.25 817 GLU A O 1
ATOM 6535 N N . SER A 1 818 ? -12.005 -4.512 -9.333 1.00 95.06 818 SER A N 1
ATOM 6536 C CA . SER A 1 818 ? -11.970 -5.717 -10.187 1.00 95.06 818 SER A CA 1
ATOM 6537 C C . SER A 1 818 ? -11.306 -5.483 -11.549 1.00 95.06 818 SER A C 1
ATOM 6539 O O . SER A 1 818 ? -10.672 -6.405 -12.067 1.00 95.06 818 SER A O 1
ATOM 6541 N N . ARG A 1 819 ? -11.412 -4.268 -12.114 1.00 93.75 819 ARG A N 1
ATOM 6542 C CA . ARG A 1 819 ? -10.696 -3.869 -13.338 1.00 93.75 819 ARG A CA 1
ATOM 6543 C C . ARG A 1 819 ? -9.247 -3.499 -13.054 1.00 93.75 819 ARG A C 1
ATOM 6545 O O . ARG A 1 819 ? -8.372 -3.889 -13.821 1.00 93.75 819 ARG A O 1
ATOM 6552 N N . ARG A 1 820 ? -8.982 -2.762 -11.974 1.00 94.62 820 ARG A N 1
ATOM 6553 C CA . ARG A 1 820 ? -7.622 -2.389 -11.570 1.00 94.62 820 ARG A CA 1
ATOM 6554 C C . ARG A 1 820 ? -6.748 -3.624 -11.389 1.00 94.62 820 ARG A C 1
ATOM 6556 O O . ARG A 1 820 ? -5.679 -3.672 -11.978 1.00 94.62 820 ARG A O 1
ATOM 6563 N N . TYR A 1 821 ? -7.213 -4.624 -10.640 1.00 96.38 821 TYR A N 1
ATOM 6564 C CA . TYR A 1 821 ? -6.416 -5.822 -10.352 1.00 96.38 821 TYR A CA 1
ATOM 6565 C C . TYR A 1 821 ? -6.069 -6.598 -11.620 1.00 96.38 821 TYR A C 1
ATOM 6567 O O . TYR A 1 821 ? -4.967 -7.104 -11.721 1.00 96.38 821 TYR A O 1
ATOM 6575 N N . LEU A 1 822 ? -6.965 -6.616 -12.615 1.00 97.31 822 LEU A N 1
ATOM 6576 C CA . LEU A 1 822 ? -6.689 -7.219 -13.919 1.00 97.31 822 LEU A CA 1
ATOM 6577 C C . LEU A 1 822 ? -5.641 -6.435 -14.731 1.00 97.31 822 LEU A C 1
ATOM 6579 O O . LEU A 1 822 ? -4.837 -7.032 -15.443 1.00 97.31 822 LEU A O 1
ATOM 6583 N N . ASN A 1 823 ? -5.676 -5.100 -14.683 1.00 95.12 823 ASN A N 1
ATOM 6584 C CA . ASN A 1 823 ? -4.813 -4.249 -15.510 1.00 95.12 823 ASN A CA 1
ATOM 6585 C C . ASN A 1 823 ? -3.470 -3.915 -14.853 1.00 95.12 823 ASN A C 1
ATOM 6587 O O . ASN A 1 823 ? -2.545 -3.514 -15.553 1.00 95.12 823 ASN A O 1
ATOM 6591 N N . LEU A 1 824 ? -3.347 -4.084 -13.537 1.00 95.00 824 LEU A N 1
ATOM 6592 C CA . LEU A 1 824 ? -2.135 -3.790 -12.782 1.00 95.00 824 LEU A CA 1
ATOM 6593 C C . LEU A 1 824 ? -1.689 -5.027 -11.982 1.00 95.00 824 LEU A C 1
ATOM 6595 O O . LEU A 1 824 ? -1.858 -5.052 -10.760 1.00 95.00 824 LEU A O 1
ATOM 6599 N N . PRO A 1 825 ? -1.138 -6.055 -12.663 1.00 96.25 825 PRO A N 1
ATOM 6600 C CA . PRO A 1 825 ? -0.838 -7.342 -12.046 1.00 96.25 825 PRO A CA 1
ATOM 6601 C C . PRO A 1 825 ? 0.101 -7.202 -10.846 1.00 96.25 825 PRO A C 1
ATOM 6603 O O . PRO A 1 825 ? 1.086 -6.465 -10.907 1.00 96.25 825 PRO A O 1
ATOM 6606 N N . GLY A 1 826 ? -0.175 -7.935 -9.769 1.00 94.81 826 GLY A N 1
ATOM 6607 C CA . GLY A 1 826 ? 0.671 -8.049 -8.581 1.00 94.81 826 GLY A CA 1
ATOM 6608 C C . GLY A 1 826 ? 0.563 -6.883 -7.603 1.00 94.81 826 GLY A C 1
ATOM 6609 O O . GLY A 1 826 ? 0.662 -7.105 -6.399 1.00 94.81 826 GLY A O 1
ATOM 6610 N N . GLN A 1 827 ? 0.287 -5.657 -8.057 1.00 93.75 827 GLN A N 1
ATOM 6611 C CA . GLN A 1 827 ? 0.290 -4.477 -7.181 1.00 93.75 827 GLN A CA 1
ATOM 6612 C C . GLN A 1 827 ? -0.638 -4.645 -5.971 1.00 93.75 827 GLN A C 1
ATOM 6614 O O . GLN A 1 827 ? -0.294 -4.254 -4.853 1.00 93.75 827 GLN A O 1
ATOM 6619 N N . ALA A 1 828 ? -1.796 -5.275 -6.171 1.00 93.75 828 ALA A N 1
ATOM 6620 C CA . ALA A 1 828 ? -2.784 -5.490 -5.125 1.00 93.75 828 ALA A CA 1
ATOM 6621 C C . ALA A 1 828 ? -2.307 -6.472 -4.034 1.00 93.75 828 ALA A C 1
ATOM 6623 O O . ALA A 1 828 ? -2.792 -6.406 -2.902 1.00 93.75 828 ALA A O 1
ATOM 6624 N N . THR A 1 829 ? -1.346 -7.357 -4.326 1.00 95.12 829 THR A N 1
ATOM 6625 C CA . THR A 1 829 ? -0.828 -8.332 -3.351 1.00 95.12 829 THR A CA 1
ATOM 6626 C C . THR A 1 829 ? 0.106 -7.702 -2.318 1.00 95.12 829 THR A C 1
ATOM 6628 O O . THR A 1 829 ? 0.252 -8.260 -1.228 1.00 95.12 829 THR A O 1
ATOM 6631 N N . SER A 1 830 ? 0.694 -6.542 -2.635 1.00 92.12 830 SER A N 1
ATOM 6632 C CA . SER A 1 830 ? 1.727 -5.886 -1.825 1.00 92.12 830 SER A CA 1
ATOM 6633 C C . SER A 1 830 ? 1.266 -5.567 -0.403 1.00 92.12 830 SER A C 1
ATOM 6635 O O . SER A 1 830 ? 1.907 -5.980 0.560 1.00 92.12 830 SER A O 1
ATOM 6637 N N . TYR A 1 831 ? 0.103 -4.926 -0.278 1.00 89.38 831 TYR A N 1
ATOM 6638 C CA . TYR A 1 831 ? -0.500 -4.489 0.980 1.00 89.38 831 TYR A CA 1
ATOM 6639 C C . TYR A 1 831 ? -0.478 -5.586 2.055 1.00 89.38 831 TYR A C 1
ATOM 6641 O O . TYR A 1 831 ? 0.181 -5.478 3.088 1.00 89.38 831 TYR A O 1
ATOM 6649 N N . ASN A 1 832 ? -1.185 -6.689 1.801 1.00 91.38 832 ASN A N 1
ATOM 6650 C CA . ASN A 1 832 ? -1.362 -7.723 2.811 1.00 91.38 832 ASN A CA 1
ATOM 6651 C C . ASN A 1 832 ? -0.126 -8.634 2.952 1.00 91.38 832 ASN A C 1
ATOM 6653 O O . ASN A 1 832 ? 0.001 -9.313 3.965 1.00 91.38 832 ASN A O 1
ATOM 6657 N N . ALA A 1 833 ? 0.804 -8.642 1.988 1.00 92.25 833 ALA A N 1
ATOM 6658 C CA . ALA A 1 833 ? 2.062 -9.377 2.128 1.00 92.25 833 ALA A CA 1
ATOM 6659 C C . ALA A 1 833 ? 2.896 -8.854 3.310 1.00 92.25 833 ALA A C 1
ATOM 6661 O O . ALA A 1 833 ? 3.375 -9.649 4.121 1.00 92.25 833 ALA A O 1
ATOM 6662 N N . GLY A 1 834 ? 2.998 -7.529 3.467 1.00 93.00 834 GLY A N 1
ATOM 6663 C CA . GLY A 1 834 ? 3.731 -6.936 4.589 1.00 93.00 834 GLY A CA 1
ATOM 6664 C C . GLY A 1 834 ? 3.094 -7.189 5.935 1.00 93.00 834 GLY A C 1
ATOM 6665 O O . GLY A 1 834 ? 3.792 -7.609 6.856 1.00 93.00 834 GLY A O 1
ATOM 6666 N N . LYS A 1 835 ? 1.768 -7.063 6.023 1.00 93.75 835 LYS A N 1
ATOM 6667 C CA . LYS A 1 835 ? 1.036 -7.403 7.243 1.00 93.75 835 LYS A CA 1
ATOM 6668 C C . LYS A 1 835 ? 1.329 -8.832 7.701 1.00 93.75 835 LYS A C 1
ATOM 6670 O O . LYS A 1 835 ? 1.692 -9.050 8.851 1.00 93.75 835 LYS A O 1
ATOM 6675 N N . GLU A 1 836 ? 1.182 -9.806 6.804 1.00 92.69 836 GLU A N 1
ATOM 6676 C CA . GLU A 1 836 ? 1.367 -11.223 7.137 1.00 92.69 836 GLU A CA 1
ATOM 6677 C C . GLU A 1 836 ? 2.819 -11.529 7.525 1.00 92.69 836 GLU A C 1
ATOM 6679 O O . GLU A 1 836 ? 3.052 -12.274 8.478 1.00 92.69 836 GLU A O 1
ATOM 6684 N N . LYS A 1 837 ? 3.805 -10.908 6.860 1.00 94.62 837 LYS A N 1
ATOM 6685 C CA . LYS A 1 837 ? 5.209 -11.055 7.259 1.00 94.62 837 LYS A CA 1
ATOM 6686 C C . LYS A 1 837 ? 5.475 -10.437 8.635 1.00 94.62 837 LYS A C 1
ATOM 6688 O O . LYS A 1 837 ? 6.099 -11.083 9.472 1.00 94.62 837 LYS A O 1
ATOM 6693 N N . MET A 1 838 ? 4.994 -9.224 8.900 1.00 96.38 838 MET A N 1
ATOM 6694 C CA . MET A 1 838 ? 5.184 -8.557 10.195 1.00 96.38 838 MET A CA 1
ATOM 6695 C C . MET A 1 838 ? 4.471 -9.300 11.334 1.00 96.38 838 MET A C 1
ATOM 6697 O O . MET A 1 838 ? 5.037 -9.427 12.418 1.00 96.38 838 MET A O 1
ATOM 6701 N N . LEU A 1 839 ? 3.293 -9.881 11.077 1.00 95.56 839 LEU A N 1
ATOM 6702 C CA . LEU A 1 839 ? 2.617 -10.803 11.996 1.00 95.56 839 LEU A CA 1
ATOM 6703 C C . LEU A 1 839 ? 3.464 -12.047 12.279 1.00 95.56 839 LEU A C 1
ATOM 6705 O O . LEU A 1 839 ? 3.655 -12.405 13.440 1.00 95.56 839 LEU A O 1
ATOM 6709 N N . ALA A 1 840 ? 4.016 -12.686 11.245 1.00 94.88 840 ALA A N 1
ATOM 6710 C CA . ALA A 1 840 ? 4.891 -13.844 11.416 1.00 94.88 840 ALA A CA 1
ATOM 6711 C C . ALA A 1 840 ? 6.143 -13.495 12.239 1.00 94.88 840 ALA A C 1
ATOM 6713 O O . ALA A 1 840 ? 6.525 -14.252 13.135 1.00 94.88 840 ALA A O 1
ATOM 6714 N N . ILE A 1 841 ? 6.743 -12.327 11.990 1.00 96.81 841 ILE A N 1
ATOM 6715 C CA . ILE A 1 841 ? 7.869 -11.801 12.765 1.00 96.81 841 ILE A CA 1
ATOM 6716 C C . ILE A 1 841 ? 7.469 -11.579 14.232 1.00 96.81 841 ILE A C 1
ATOM 6718 O O . ILE A 1 841 ? 8.145 -12.094 15.125 1.00 96.81 841 ILE A O 1
ATOM 6722 N N . TYR A 1 842 ? 6.367 -10.861 14.486 1.00 97.50 842 TYR A N 1
ATOM 6723 C CA . TYR A 1 842 ? 5.817 -10.643 15.830 1.00 97.50 842 TYR A CA 1
ATOM 6724 C C . TYR A 1 842 ? 5.688 -11.965 16.584 1.00 97.50 842 TYR A C 1
ATOM 6726 O O . TYR A 1 842 ? 6.161 -12.114 17.713 1.00 97.50 842 TYR A O 1
ATOM 6734 N N . ASP A 1 843 ? 5.113 -12.963 15.924 1.00 95.94 843 ASP A N 1
ATOM 6735 C CA . ASP A 1 843 ? 4.798 -14.229 16.551 1.00 95.94 843 ASP A CA 1
ATOM 6736 C C . ASP A 1 843 ? 6.049 -15.075 16.822 1.00 95.94 843 ASP A C 1
ATOM 6738 O O . ASP A 1 843 ? 6.155 -15.721 17.869 1.00 95.94 843 ASP A O 1
ATOM 6742 N N . ARG A 1 844 ? 7.039 -15.025 15.922 1.00 96.12 844 ARG A N 1
ATOM 6743 C CA . ARG A 1 844 ? 8.358 -15.643 16.123 1.00 96.12 844 ARG A CA 1
ATOM 6744 C C . ARG A 1 844 ? 9.098 -15.024 17.306 1.00 96.12 844 ARG A C 1
ATOM 6746 O O . ARG A 1 844 ? 9.595 -15.767 18.154 1.00 96.12 844 ARG A O 1
ATOM 6753 N N . VAL A 1 845 ? 9.149 -13.694 17.395 1.00 97.31 845 VAL A N 1
ATOM 6754 C CA . VAL A 1 845 ? 9.840 -12.982 18.483 1.00 97.31 845 VAL A CA 1
ATOM 6755 C C . VAL A 1 845 ? 9.153 -13.250 19.822 1.00 97.31 845 VAL A C 1
ATOM 6757 O O . VAL A 1 845 ? 9.807 -13.629 20.793 1.00 97.31 845 VAL A O 1
ATOM 6760 N N . ARG A 1 846 ? 7.820 -13.175 19.873 1.00 96.44 846 ARG A N 1
ATOM 6761 C CA . ARG A 1 846 ? 7.033 -13.557 21.052 1.00 96.44 846 ARG A CA 1
ATOM 6762 C C . ARG A 1 846 ? 7.363 -14.971 21.535 1.00 96.44 846 ARG A C 1
ATOM 6764 O O . ARG A 1 846 ? 7.636 -15.186 22.720 1.00 96.44 846 ARG A O 1
ATOM 6771 N N . LYS A 1 847 ? 7.343 -15.946 20.620 1.00 95.81 847 LYS A N 1
ATOM 6772 C CA . LYS A 1 847 ? 7.617 -17.360 20.921 1.00 95.81 847 LYS A CA 1
ATOM 6773 C C . LYS A 1 847 ? 9.058 -17.588 21.369 1.00 95.81 847 LYS A C 1
ATOM 6775 O O . LYS A 1 847 ? 9.278 -18.421 22.246 1.00 95.81 847 LYS A O 1
ATOM 6780 N N . HIS A 1 848 ? 10.020 -16.830 20.841 1.00 96.00 848 HIS A N 1
ATOM 6781 C CA . HIS A 1 848 ? 11.408 -16.859 21.304 1.00 96.00 848 HIS A CA 1
ATOM 6782 C C . HIS A 1 848 ? 11.514 -16.543 22.805 1.00 96.00 848 HIS A C 1
ATOM 6784 O O . HIS A 1 848 ? 12.194 -17.262 23.539 1.00 96.00 848 HIS A O 1
ATOM 6790 N N . PHE A 1 849 ? 10.763 -15.546 23.283 1.00 96.00 849 PHE A N 1
ATOM 6791 C CA . PHE A 1 849 ? 10.681 -15.210 24.709 1.00 96.00 849 PHE A CA 1
ATOM 6792 C C . PHE A 1 849 ? 9.697 -16.075 25.509 1.00 96.00 849 PHE A C 1
ATOM 6794 O O . PHE A 1 849 ? 9.604 -15.916 26.724 1.00 96.00 849 PHE A O 1
ATOM 6801 N N . LYS A 1 850 ? 8.991 -17.015 24.862 1.00 97.00 850 LYS A N 1
ATOM 6802 C CA . LYS A 1 850 ? 7.955 -17.873 25.468 1.00 97.00 850 LYS A CA 1
ATOM 6803 C C . LYS A 1 850 ? 6.815 -17.088 26.128 1.00 97.00 850 LYS A C 1
ATOM 6805 O O . LYS A 1 850 ? 6.228 -17.561 27.096 1.00 97.00 850 LYS A O 1
ATOM 6810 N N . LEU A 1 851 ? 6.508 -15.905 25.607 1.00 96.50 851 LEU A N 1
ATOM 6811 C CA . LEU A 1 851 ? 5.443 -15.047 26.123 1.00 96.50 851 LEU A CA 1
ATOM 6812 C C . LEU A 1 851 ? 4.131 -15.350 25.403 1.00 96.50 851 LEU A C 1
ATOM 6814 O O . LEU A 1 851 ? 4.150 -15.660 24.214 1.00 96.50 851 LEU A O 1
ATOM 6818 N N . SER A 1 852 ? 2.992 -15.245 26.082 1.00 96.06 852 SER A N 1
ATOM 6819 C CA . SER A 1 852 ? 1.665 -15.111 25.459 1.00 96.06 852 SER A CA 1
ATOM 6820 C C . SER A 1 852 ? 1.556 -13.803 24.653 1.00 96.06 852 SER A C 1
ATOM 6822 O O . SER A 1 852 ? 2.437 -12.946 24.736 1.00 96.06 852 SER A O 1
ATOM 6824 N N . ARG A 1 853 ? 0.501 -13.638 23.834 1.00 95.19 853 ARG A N 1
ATOM 6825 C CA . ARG A 1 853 ? 0.267 -12.362 23.122 1.00 95.19 853 ARG A CA 1
ATOM 6826 C C . ARG A 1 853 ? 0.090 -11.213 24.112 1.00 95.19 853 ARG A C 1
ATOM 6828 O O . ARG A 1 853 ? 0.749 -10.189 23.979 1.00 95.19 853 ARG A O 1
ATOM 6835 N N . GLU A 1 854 ? -0.707 -11.441 25.154 1.00 96.06 854 GLU A N 1
ATOM 6836 C CA . GLU A 1 854 ? -0.935 -10.472 26.225 1.00 96.06 854 GLU A CA 1
ATOM 6837 C C . GLU A 1 854 ? 0.371 -10.057 26.903 1.00 96.06 854 GLU A C 1
ATOM 6839 O O . GLU A 1 854 ? 0.686 -8.874 26.965 1.00 96.06 854 GLU A O 1
ATOM 6844 N N . GLU A 1 855 ? 1.173 -11.025 27.349 1.00 97.50 855 GLU A N 1
ATOM 6845 C CA . GLU A 1 855 ? 2.456 -10.748 27.997 1.00 97.50 855 GLU A CA 1
ATOM 6846 C C . GLU A 1 855 ? 3.416 -10.000 27.071 1.00 97.50 855 GLU A C 1
ATOM 6848 O O . GLU A 1 855 ? 4.107 -9.089 27.514 1.00 97.50 855 GLU A O 1
ATOM 6853 N N . PHE A 1 856 ? 3.460 -10.340 25.783 1.00 97.25 856 PHE A N 1
ATOM 6854 C CA . PHE A 1 856 ? 4.333 -9.656 24.830 1.00 97.25 856 PHE A CA 1
ATOM 6855 C C . PHE A 1 856 ? 3.927 -8.194 24.601 1.00 97.25 856 PHE A C 1
ATOM 6857 O O . PHE A 1 856 ? 4.786 -7.323 24.464 1.00 97.25 856 PHE A O 1
ATOM 6864 N N . VAL A 1 857 ? 2.623 -7.910 24.586 1.00 96.69 857 VAL A N 1
ATOM 6865 C CA . VAL A 1 857 ? 2.104 -6.548 24.415 1.00 96.69 857 VAL A CA 1
ATOM 6866 C C . VAL A 1 857 ? 2.210 -5.744 25.712 1.00 96.69 857 VAL A C 1
ATOM 6868 O O . VAL A 1 857 ? 2.547 -4.566 25.664 1.00 96.69 857 VAL A O 1
ATOM 6871 N N . GLN A 1 858 ? 1.931 -6.340 26.874 1.00 95.69 858 GLN A N 1
ATOM 6872 C CA . GLN A 1 858 ? 1.758 -5.611 28.138 1.00 95.69 858 GLN A CA 1
ATOM 6873 C C . GLN A 1 858 ? 3.009 -5.584 29.027 1.00 95.69 858 GLN A C 1
ATOM 6875 O O . GLN A 1 858 ? 3.183 -4.637 29.795 1.00 95.69 858 GLN A O 1
ATOM 6880 N N . ASN A 1 859 ? 3.888 -6.591 28.961 1.00 97.12 859 ASN A N 1
ATOM 6881 C CA . ASN A 1 859 ? 4.988 -6.690 29.920 1.00 97.12 859 ASN A CA 1
ATOM 6882 C C . ASN A 1 859 ? 6.022 -5.579 29.743 1.00 97.12 859 ASN A C 1
ATOM 6884 O O . ASN A 1 859 ? 6.385 -5.171 28.636 1.00 97.12 859 ASN A O 1
ATOM 6888 N N . LYS A 1 860 ? 6.568 -5.157 30.883 1.00 96.25 860 LYS A N 1
ATOM 6889 C CA . LYS A 1 860 ? 7.693 -4.231 30.937 1.00 96.25 860 LYS A CA 1
ATOM 6890 C C . LYS A 1 860 ? 8.987 -4.923 30.527 1.00 96.25 860 LYS A C 1
ATOM 6892 O O . LYS A 1 860 ? 9.191 -6.099 30.833 1.00 96.25 860 LYS A O 1
ATOM 6897 N N . LYS A 1 861 ? 9.892 -4.172 29.904 1.00 94.75 861 LYS A N 1
ATOM 6898 C CA . LYS A 1 861 ? 11.237 -4.643 29.552 1.00 94.75 861 LYS A CA 1
ATOM 6899 C C . LYS A 1 861 ? 12.237 -3.493 29.655 1.00 94.75 861 LYS A C 1
ATOM 6901 O O . LYS A 1 861 ? 11.894 -2.353 29.359 1.00 94.75 861 LYS A O 1
ATOM 6906 N N . ASN A 1 862 ? 13.471 -3.784 30.058 1.00 92.31 862 ASN A N 1
ATOM 6907 C CA . ASN A 1 862 ? 14.573 -2.854 29.820 1.00 92.31 862 ASN A CA 1
ATOM 6908 C C . ASN A 1 862 ? 14.873 -2.847 28.319 1.00 92.31 862 ASN A C 1
ATOM 6910 O O . ASN A 1 862 ? 15.075 -3.916 27.741 1.00 92.31 862 ASN A O 1
ATOM 6914 N N . ILE A 1 863 ? 14.896 -1.668 27.714 1.00 89.31 863 ILE A N 1
ATOM 6915 C CA . ILE A 1 863 ? 15.156 -1.493 26.283 1.00 89.31 863 ILE A CA 1
ATOM 6916 C C . ILE A 1 863 ? 16.192 -0.397 26.075 1.00 89.31 863 ILE A C 1
ATOM 6918 O O . ILE A 1 863 ? 16.389 0.448 26.947 1.00 89.31 863 ILE A O 1
ATOM 6922 N N . GLU A 1 864 ? 16.827 -0.400 24.912 1.00 84.06 864 GLU A N 1
ATOM 6923 C CA . GLU A 1 864 ? 17.687 0.691 24.471 1.00 84.06 864 GLU A CA 1
ATOM 6924 C C . GLU A 1 864 ? 16.928 1.545 23.454 1.00 84.06 864 GLU A C 1
ATOM 6926 O O . GLU A 1 864 ? 16.468 1.041 22.432 1.00 84.06 864 GLU A O 1
ATOM 6931 N N . VAL A 1 865 ? 16.788 2.837 23.737 1.00 74.31 865 VAL A N 1
ATOM 6932 C CA . VAL A 1 865 ? 16.163 3.815 22.847 1.00 74.31 865 VAL A CA 1
ATOM 6933 C C . VAL A 1 865 ? 17.179 4.921 22.611 1.00 74.31 865 VAL A C 1
ATOM 6935 O O . VAL A 1 865 ? 17.570 5.616 23.538 1.00 74.31 865 VAL A O 1
ATOM 6938 N N . ASP A 1 866 ? 17.612 5.083 21.361 1.00 66.75 866 ASP A N 1
ATOM 6939 C CA . ASP A 1 866 ? 18.560 6.137 20.959 1.00 66.75 866 ASP A CA 1
ATOM 6940 C C . ASP A 1 866 ? 19.948 6.069 21.627 1.00 66.75 866 ASP A C 1
ATOM 6942 O O . ASP A 1 866 ? 20.603 7.083 21.843 1.00 66.75 866 ASP A O 1
ATOM 6946 N N . GLY A 1 867 ? 20.417 4.864 21.960 1.00 68.00 867 GLY A N 1
ATOM 6947 C CA . GLY A 1 867 ? 21.668 4.689 22.706 1.00 68.00 867 GLY A CA 1
ATOM 6948 C C . GLY A 1 867 ? 21.518 4.883 24.218 1.00 68.00 867 GLY A C 1
ATOM 6949 O O . GLY A 1 867 ? 22.502 4.757 24.949 1.00 68.00 867 GLY A O 1
ATOM 6950 N N . GLU A 1 868 ? 20.305 5.164 24.709 1.00 74.56 868 GLU A N 1
ATOM 6951 C CA . GLU A 1 868 ? 19.993 5.283 26.131 1.00 74.56 868 GLU A CA 1
ATOM 6952 C C . GLU A 1 868 ? 19.231 4.057 26.647 1.00 74.56 868 GLU A C 1
ATOM 6954 O O . GLU A 1 868 ? 18.289 3.564 26.029 1.00 74.56 868 GLU A O 1
ATOM 6959 N N . ASN A 1 869 ? 19.607 3.572 27.832 1.00 86.31 869 ASN A N 1
ATOM 6960 C CA . ASN A 1 869 ? 18.917 2.461 28.483 1.00 86.31 869 ASN A CA 1
ATOM 6961 C C . ASN A 1 869 ? 17.669 2.961 29.223 1.00 86.31 869 ASN A C 1
ATOM 6963 O O . ASN A 1 869 ? 17.776 3.626 30.255 1.00 86.31 869 ASN A O 1
ATOM 6967 N N . VAL A 1 870 ? 16.486 2.574 28.750 1.00 85.31 870 VAL A N 1
ATOM 6968 C CA . VAL A 1 870 ? 15.207 2.812 29.426 1.00 85.31 870 VAL A CA 1
ATOM 6969 C C . VAL A 1 870 ? 14.871 1.596 30.282 1.00 85.31 870 VAL A C 1
ATOM 6971 O O . VAL A 1 870 ? 14.531 0.522 29.782 1.00 85.31 870 VAL A O 1
ATOM 6974 N N . LEU A 1 871 ? 14.970 1.757 31.601 1.00 88.56 871 LEU A N 1
ATOM 6975 C CA . LEU A 1 871 ? 14.655 0.694 32.553 1.00 88.56 871 LEU A CA 1
ATOM 6976 C C . LEU A 1 871 ? 13.138 0.535 32.719 1.00 88.56 871 LEU A C 1
ATOM 6978 O O . LEU A 1 871 ? 12.427 1.519 32.910 1.00 88.56 871 LEU A O 1
ATOM 6982 N N . ASN A 1 872 ? 12.659 -0.712 32.722 1.00 88.75 872 ASN A N 1
ATOM 6983 C CA . ASN A 1 872 ? 11.258 -1.087 32.929 1.00 88.75 872 ASN A CA 1
ATOM 6984 C C . ASN A 1 872 ? 10.269 -0.321 32.032 1.00 88.75 872 ASN A C 1
ATOM 6986 O O . ASN A 1 872 ? 9.209 0.099 32.504 1.00 88.75 872 ASN A O 1
ATOM 6990 N N . ALA A 1 873 ? 10.604 -0.145 30.752 1.00 91.50 873 ALA A N 1
ATOM 6991 C CA . ALA A 1 873 ? 9.720 0.500 29.792 1.00 91.50 873 ALA A CA 1
ATOM 6992 C C . ALA A 1 873 ? 8.391 -0.263 29.690 1.00 91.50 873 ALA A C 1
ATOM 6994 O O . ALA A 1 873 ? 8.392 -1.481 29.494 1.00 91.50 873 ALA A O 1
ATOM 6995 N N . GLU A 1 874 ? 7.272 0.457 29.811 1.00 94.06 874 GLU A N 1
ATOM 6996 C CA . GLU A 1 874 ? 5.935 -0.071 29.511 1.00 94.06 874 GLU A CA 1
ATOM 6997 C C . GLU A 1 874 ? 5.891 -0.593 28.073 1.00 94.06 874 GLU A C 1
ATOM 6999 O O . GLU A 1 874 ? 6.509 -0.003 27.180 1.00 94.06 874 GLU A O 1
ATOM 7004 N N . HIS A 1 875 ? 5.171 -1.697 27.855 1.00 96.19 875 HIS A N 1
ATOM 7005 C CA . HIS A 1 875 ? 5.082 -2.359 26.548 1.00 96.19 875 HIS A CA 1
ATOM 7006 C C . HIS A 1 875 ? 6.455 -2.729 25.957 1.00 96.19 875 HIS A C 1
ATOM 7008 O O . HIS A 1 875 ? 6.636 -2.751 24.742 1.00 96.19 875 HIS A O 1
ATOM 7014 N N . GLY A 1 876 ? 7.454 -2.988 26.806 1.00 96.00 876 GLY A N 1
ATOM 7015 C CA . GLY A 1 876 ? 8.858 -2.987 26.401 1.00 96.00 876 GLY A CA 1
ATOM 7016 C C . GLY A 1 876 ? 9.221 -4.019 25.325 1.00 96.00 876 GLY A C 1
ATOM 7017 O O . GLY A 1 876 ? 10.062 -3.733 24.480 1.00 96.00 876 GLY A O 1
ATOM 7018 N N . PHE A 1 877 ? 8.580 -5.193 25.302 1.00 96.69 877 PHE A N 1
ATOM 7019 C CA . PHE A 1 877 ? 8.843 -6.208 24.270 1.00 96.69 877 PHE A CA 1
ATOM 7020 C C . PHE A 1 877 ? 8.326 -5.796 22.888 1.00 96.69 877 PHE A C 1
ATOM 7022 O O . PHE A 1 877 ? 9.098 -5.783 21.930 1.00 96.69 877 PHE A O 1
ATOM 7029 N N . ILE A 1 878 ? 7.042 -5.439 22.779 1.00 97.00 878 ILE A N 1
ATOM 7030 C CA . ILE A 1 878 ? 6.475 -4.962 21.513 1.00 97.00 878 ILE A CA 1
ATOM 7031 C C . ILE A 1 878 ? 7.147 -3.663 21.057 1.00 97.00 878 ILE A C 1
ATOM 7033 O O . ILE A 1 878 ? 7.437 -3.512 19.877 1.00 97.00 878 ILE A O 1
ATOM 7037 N N . LYS A 1 879 ? 7.484 -2.768 21.988 1.00 95.69 879 LYS A N 1
ATOM 7038 C CA . LYS A 1 879 ? 8.146 -1.495 21.699 1.00 95.69 879 LYS A CA 1
ATOM 7039 C C . LYS A 1 879 ? 9.480 -1.659 20.989 1.00 95.69 879 LYS A C 1
ATOM 7041 O O . LYS A 1 879 ? 9.708 -1.048 19.951 1.00 95.69 879 LYS A O 1
ATOM 7046 N N . GLU A 1 880 ? 10.337 -2.519 21.523 1.00 94.81 880 GLU A N 1
ATOM 7047 C CA . GLU A 1 880 ? 11.634 -2.813 20.916 1.00 94.81 880 GLU A CA 1
ATOM 7048 C C . GLU A 1 880 ? 11.481 -3.467 19.532 1.00 94.81 880 GLU A C 1
ATOM 7050 O O . GLU A 1 880 ? 12.225 -3.140 18.607 1.00 94.81 880 GLU A O 1
ATOM 7055 N N . LEU A 1 881 ? 10.485 -4.346 19.358 1.00 96.38 881 LEU A N 1
ATOM 7056 C CA . LEU A 1 881 ? 10.209 -4.956 18.059 1.00 96.38 881 LEU A CA 1
ATOM 7057 C C . LEU A 1 881 ? 9.807 -3.906 17.013 1.00 96.38 881 LEU A C 1
ATOM 7059 O O . LEU A 1 881 ? 10.342 -3.916 15.904 1.00 96.38 881 LEU A O 1
ATOM 7063 N N . LEU A 1 882 ? 8.879 -3.009 17.362 1.00 96.31 882 LEU A N 1
ATOM 7064 C CA . LEU A 1 882 ? 8.429 -1.934 16.473 1.00 96.31 882 LEU A CA 1
ATOM 7065 C C . LEU A 1 882 ? 9.588 -1.000 16.104 1.00 96.31 882 LEU A C 1
ATOM 7067 O O . LEU A 1 882 ? 9.719 -0.627 14.940 1.00 96.31 882 LEU A O 1
ATOM 7071 N N . ASP A 1 883 ? 10.470 -0.683 17.055 1.00 92.94 883 ASP A N 1
ATOM 7072 C CA . ASP A 1 883 ? 11.665 0.119 16.782 1.00 92.94 883 ASP A CA 1
ATOM 7073 C C . ASP A 1 883 ? 12.574 -0.574 15.746 1.00 92.94 883 ASP A C 1
ATOM 7075 O O . ASP A 1 883 ? 12.954 0.055 14.756 1.00 92.94 883 ASP A O 1
ATOM 7079 N N . TYR A 1 884 ? 12.863 -1.878 15.880 1.00 92.75 884 TYR A N 1
ATOM 7080 C CA . TYR A 1 884 ? 13.659 -2.608 14.878 1.00 92.75 884 TYR A CA 1
ATOM 7081 C C . TYR A 1 884 ? 13.011 -2.653 13.493 1.00 92.75 884 TYR A C 1
ATOM 7083 O O . TYR A 1 884 ? 13.727 -2.646 12.485 1.00 92.75 884 TYR A O 1
ATOM 7091 N N . MET A 1 885 ? 11.678 -2.682 13.435 1.00 94.94 885 MET A N 1
ATOM 7092 C CA . MET A 1 885 ? 10.950 -2.634 12.172 1.00 94.94 885 MET A CA 1
ATOM 7093 C C . MET A 1 885 ? 11.043 -1.266 11.492 1.00 94.94 885 MET A C 1
ATOM 7095 O O . MET A 1 885 ? 11.060 -1.227 10.265 1.00 94.94 885 MET A O 1
ATOM 7099 N N . LEU A 1 886 ? 11.148 -0.170 12.251 1.00 94.12 886 LEU A N 1
ATOM 7100 C CA . LEU A 1 886 ? 11.077 1.208 11.745 1.00 94.12 886 LEU A CA 1
ATOM 7101 C C . LEU A 1 886 ? 12.434 1.864 11.459 1.00 94.12 886 LEU A C 1
ATOM 7103 O O . LEU A 1 886 ? 12.563 2.623 10.499 1.00 94.12 886 LEU A O 1
ATOM 7107 N N . ILE A 1 887 ? 13.462 1.595 12.272 1.00 90.62 887 ILE A N 1
ATOM 7108 C CA . ILE A 1 887 ? 14.723 2.365 12.253 1.00 90.62 887 ILE A CA 1
ATOM 7109 C C . ILE A 1 887 ? 15.516 2.254 10.942 1.00 90.62 887 ILE A C 1
ATOM 7111 O O . ILE A 1 887 ? 16.420 3.052 10.716 1.00 90.62 887 ILE A O 1
ATOM 7115 N N . ASN A 1 888 ? 15.217 1.281 10.080 1.00 89.25 888 ASN A N 1
ATOM 7116 C CA . ASN A 1 888 ? 15.932 1.068 8.817 1.00 89.25 888 ASN A CA 1
ATOM 7117 C C . ASN A 1 888 ? 15.174 1.579 7.577 1.00 89.25 888 ASN A C 1
ATOM 7119 O O . ASN A 1 888 ? 15.653 1.372 6.464 1.00 89.25 888 ASN A O 1
ATOM 7123 N N . GLY A 1 889 ? 14.024 2.240 7.753 1.00 88.44 889 GLY A N 1
ATOM 7124 C CA . GLY A 1 889 ? 13.201 2.702 6.634 1.00 88.44 889 GLY A CA 1
ATOM 7125 C C . GLY A 1 889 ? 12.500 1.561 5.886 1.00 88.44 889 GLY A C 1
ATOM 7126 O O . GLY A 1 889 ? 12.325 0.462 6.417 1.00 88.44 889 GLY A O 1
ATOM 7127 N N . GLY A 1 890 ? 12.074 1.835 4.650 1.00 89.88 890 GLY A N 1
ATOM 7128 C CA . GLY A 1 890 ? 11.156 0.996 3.867 1.00 89.88 890 GLY A CA 1
ATOM 7129 C C . GLY A 1 890 ? 11.730 -0.291 3.261 1.00 89.88 890 GLY A C 1
ATOM 7130 O O . GLY A 1 890 ? 11.666 -0.464 2.045 1.00 89.88 890 GLY A O 1
ATOM 7131 N N . LEU A 1 891 ? 12.300 -1.187 4.072 1.00 92.12 891 LEU A N 1
ATOM 7132 C CA . LEU A 1 891 ? 12.996 -2.398 3.611 1.00 92.12 891 LEU A CA 1
ATOM 7133 C C . LEU A 1 891 ? 12.099 -3.393 2.842 1.00 92.12 891 LEU A C 1
ATOM 7135 O O . LEU A 1 891 ? 10.941 -3.581 3.215 1.00 92.12 891 LEU A O 1
ATOM 7139 N N . PRO A 1 892 ? 12.653 -4.156 1.874 1.00 94.50 892 PRO A N 1
ATOM 7140 C CA . PRO A 1 892 ? 12.030 -5.400 1.425 1.00 94.50 892 PRO A CA 1
ATOM 7141 C C . PRO A 1 892 ? 11.727 -6.323 2.614 1.00 94.50 892 PRO A C 1
ATOM 7143 O O . PRO A 1 892 ? 12.535 -6.442 3.539 1.00 94.50 892 PRO A O 1
ATOM 7146 N N . LEU A 1 893 ? 10.590 -7.016 2.594 1.00 95.06 893 LEU A N 1
ATOM 7147 C CA . LEU A 1 893 ? 10.117 -7.781 3.751 1.00 95.06 893 LEU A CA 1
ATOM 7148 C C . LEU A 1 893 ? 11.041 -8.937 4.164 1.00 95.06 893 LEU A C 1
ATOM 7150 O O . LEU A 1 893 ? 11.224 -9.169 5.358 1.00 95.06 893 LEU A O 1
ATOM 7154 N N . ASP A 1 894 ? 11.675 -9.626 3.214 1.00 93.00 894 ASP A N 1
ATOM 7155 C CA . ASP A 1 894 ? 12.668 -10.660 3.540 1.00 93.00 894 ASP A CA 1
ATOM 7156 C C . ASP A 1 894 ? 13.957 -10.071 4.145 1.00 93.00 894 ASP A C 1
ATOM 7158 O O . ASP A 1 894 ? 14.624 -10.721 4.954 1.00 93.00 894 ASP A O 1
ATOM 7162 N N . ALA A 1 895 ? 14.313 -8.828 3.799 1.00 94.12 895 ALA A N 1
ATOM 7163 C CA . ALA A 1 895 ? 15.410 -8.117 4.454 1.00 94.12 895 ALA A CA 1
ATOM 7164 C C . ALA A 1 895 ? 15.019 -7.726 5.887 1.00 94.12 895 ALA A C 1
ATOM 7166 O O . ALA A 1 895 ? 15.802 -7.941 6.812 1.00 94.12 895 ALA A O 1
ATOM 7167 N N . LEU A 1 896 ? 13.796 -7.221 6.081 1.00 95.50 896 LEU A N 1
ATOM 7168 C CA . LEU A 1 896 ? 13.242 -6.910 7.398 1.00 95.50 896 LEU A CA 1
ATOM 7169 C C . LEU A 1 896 ? 13.249 -8.138 8.325 1.00 95.50 896 LEU A C 1
ATOM 7171 O O . LEU A 1 896 ? 13.680 -8.037 9.473 1.00 95.50 896 LEU A O 1
ATOM 7175 N N . GLU A 1 897 ? 12.829 -9.305 7.832 1.00 95.38 897 GLU A N 1
ATOM 7176 C CA . GLU A 1 897 ? 12.845 -10.546 8.613 1.00 95.38 897 GLU A CA 1
ATOM 7177 C C . GLU A 1 897 ? 14.261 -10.890 9.097 1.00 95.38 897 GLU A C 1
ATOM 7179 O O . GLU A 1 897 ? 14.468 -11.065 10.298 1.00 95.38 897 GLU A O 1
ATOM 7184 N N . LYS A 1 898 ? 15.261 -10.875 8.206 1.00 94.94 898 LYS A N 1
ATOM 7185 C CA . LYS A 1 898 ? 16.669 -11.147 8.563 1.00 94.94 898 LYS A CA 1
ATOM 7186 C C . LYS A 1 898 ? 17.226 -10.148 9.577 1.00 94.94 898 LYS A C 1
ATOM 7188 O O . LYS A 1 898 ? 18.019 -10.512 10.447 1.00 94.94 898 LYS A O 1
ATOM 7193 N N . VAL A 1 899 ? 16.836 -8.879 9.465 1.00 94.69 899 VAL A N 1
ATOM 7194 C CA . VAL A 1 899 ? 17.224 -7.813 10.401 1.00 94.69 899 VAL A CA 1
ATOM 7195 C C . VAL A 1 899 ? 16.711 -8.129 11.805 1.00 94.69 899 VAL A C 1
ATOM 7197 O O . VAL A 1 899 ? 17.492 -8.094 12.759 1.00 94.69 899 VAL A O 1
ATOM 7200 N N . VAL A 1 900 ? 15.437 -8.510 11.932 1.00 95.94 900 VAL A N 1
ATOM 7201 C CA . VAL A 1 900 ? 14.845 -8.891 13.221 1.00 95.94 900 VAL A CA 1
ATOM 7202 C C . VAL A 1 900 ? 15.451 -10.192 13.751 1.00 95.94 900 VAL A C 1
ATOM 7204 O O . VAL A 1 900 ? 15.790 -10.277 14.932 1.00 95.94 900 VAL A O 1
ATOM 7207 N N . GLU A 1 901 ? 15.671 -11.192 12.897 1.00 95.25 901 GLU A N 1
ATOM 7208 C CA . GLU A 1 901 ? 16.354 -12.430 13.285 1.00 95.25 901 GLU A CA 1
ATOM 7209 C C . GLU A 1 901 ? 17.727 -12.158 13.893 1.00 95.25 901 GLU A C 1
ATOM 7211 O O . GLU A 1 901 ? 18.064 -12.717 14.938 1.00 95.25 901 GLU A O 1
ATOM 7216 N N . LYS A 1 902 ? 18.504 -11.261 13.279 1.00 94.50 902 LYS A N 1
ATOM 7217 C CA . LYS A 1 902 ? 19.812 -10.865 13.796 1.00 94.50 902 LYS A CA 1
ATOM 7218 C C . LYS A 1 902 ? 19.705 -10.110 15.115 1.00 94.50 902 LYS A C 1
ATOM 7220 O O . LYS A 1 902 ? 20.489 -10.391 16.019 1.00 94.50 902 LYS A O 1
ATOM 7225 N N . ALA A 1 903 ? 18.755 -9.183 15.228 1.00 93.81 903 ALA A N 1
ATOM 7226 C CA . ALA A 1 903 ? 18.552 -8.377 16.430 1.00 93.81 903 ALA A CA 1
ATOM 7227 C C . ALA A 1 903 ? 18.241 -9.240 17.665 1.00 93.81 903 ALA A C 1
ATOM 7229 O O . ALA A 1 903 ? 18.788 -9.008 18.740 1.00 93.81 903 ALA A O 1
ATOM 7230 N N . TYR A 1 904 ? 17.432 -10.285 17.489 1.00 94.25 904 TYR A N 1
ATOM 7231 C CA . TYR A 1 904 ? 17.024 -11.188 18.568 1.00 94.25 904 TYR A CA 1
ATOM 7232 C C . TYR A 1 904 ? 17.832 -12.490 18.640 1.00 94.25 904 TYR A C 1
ATOM 7234 O O . TYR A 1 904 ? 17.548 -13.340 19.484 1.00 94.25 904 TYR A O 1
ATOM 7242 N N . ASN A 1 905 ? 18.830 -12.670 17.766 1.00 93.19 905 ASN A N 1
ATOM 7243 C CA . ASN A 1 905 ? 19.568 -13.926 17.610 1.00 93.19 905 ASN A CA 1
ATOM 7244 C C . ASN A 1 905 ? 18.625 -15.141 17.466 1.00 93.19 905 ASN A C 1
ATOM 7246 O O . ASN A 1 905 ? 18.775 -16.173 18.133 1.00 93.19 905 ASN A O 1
ATOM 7250 N N . LEU A 1 906 ? 17.600 -14.989 16.624 1.00 91.69 906 LEU A N 1
ATOM 7251 C CA . LEU A 1 906 ? 16.657 -16.057 16.321 1.00 91.69 906 LEU A CA 1
ATOM 7252 C C . LEU A 1 906 ? 17.377 -17.135 15.512 1.00 91.69 906 LEU A C 1
ATOM 7254 O O . LEU A 1 906 ? 18.115 -16.843 14.573 1.00 91.69 906 LEU A O 1
ATOM 7258 N N . LYS A 1 907 ? 17.153 -18.400 15.869 1.00 76.25 907 LYS A N 1
ATOM 7259 C CA . LYS A 1 907 ? 17.581 -19.511 15.016 1.00 76.25 907 LYS A CA 1
ATOM 7260 C C . LYS A 1 907 ? 16.689 -19.528 13.771 1.00 76.25 907 LYS A C 1
ATOM 7262 O O . LYS A 1 907 ? 15.473 -19.354 13.908 1.00 76.25 907 LYS A O 1
ATOM 7267 N N . SER A 1 908 ? 17.321 -19.692 12.608 1.00 54.66 908 SER A N 1
ATOM 7268 C CA . SER A 1 908 ? 16.639 -19.926 11.331 1.00 54.66 908 SER A CA 1
ATOM 7269 C C . SER A 1 908 ? 15.877 -21.243 11.332 1.00 54.66 908 SER A C 1
ATOM 7271 O O . SER A 1 908 ? 16.302 -22.180 12.054 1.00 54.66 908 SER A O 1
#

Foldseek 3Di:
DDDDDDDDDDDDDDDDDDDDVVVVVVVVVVVVVVLVVLVVCLVVVVPDPLVVQLVVLVVQLVVLVVVLVVLVVVLVVLVVVCVVPVPPPVSVVVNVVSVVVNVVSVVSSVVSVVSSLVSLVVLLVSLLVNQLSDDLDLSLLVSLLSNLVSLVVCLVVCVCVQLPPQDLQLGDLVSLVSLLVSLVVSLVSLVSHDPSSHDLQSLLSSQQSSLQSVLSNLQSQQLVSLQRFGQPVGSLRRFGQFLVVCNLLPQDLVCLVSSQVSPVVCLVQLNAAALLRLLLNLQSNCQPPVLVLVVVVLVDDDQKDFSLVSLVPGPDDPSNSVNSNCSQAVRSCSHDFLCQVVDNTQMKGQDAPVQAPDDFRAHPNGTIDRRHHDPSSQFTFLRFQQSWQGDPSHGLASNQQSLQCSQLLDSDALQNLQVQLVVLLVVLLVQLQVLLLVLCCLQVNHLAWDKDWAWFDQPFQPQDDTDTDIDGQADNRSGGDSLVSLRVLRGQLQFQLSPDPVLDDPVLVVVLCVVPVVVLVQCVVLPLVVCVPPQVQPDRRHGGSVSLSVSLSLVQVQLVLQCVLAVVLLCLLALDDFDAEGEHEHRPVCLVVDAQWAEDQVRLYTYGRSGRRRHDGLLQSFLVCQCRHDQAQSVLSRCLVPFADASVNHDPHQPADHLLLRLLSSLLSLLVQLLSFQLHAHDLVDPDSLDDHPGRQAGSGSLNVRDDPDLVPDDPVLLVCCCSNSVNPLLVSSPSNHDDPRSSVSSSSSSSSSSSSNSSSSSQVSSQLSNLSNLLSLNRHHPHPADPLGHRRGGLVSQLSSDSSRHSDRPVCSNVVSVCSRRGHNNSSSNNSSNVLLVVLLVLLCVLVPHGSNCLQAFFDFDARPNDTDHRRGSHNSNNSVSLSRNNHRGSSVSSSVSSCSVSVPDD

Sequence (908 aa):
MTKKSKIVIGSLIAGAGVLLAAPLVVYGAYYATKNNNIRREIKNYSKNAELKRFQDAESDFNRKNKVISDIRKEINDLNRELDKNKDDENIKKRIEEKGKELETATNSANAAQLEMDKADDNLLTALQTFVKYSDGSEQMKVISADYILAIKRAAERRKETDLNGVDEYYPTKSDSDKIVAYYDKYINQLNEIKYDDLTVVTLAWREGVKYDWEITKSNYAAGGRYLLNSFDYGPASSYPANSFYESIGGINEENSLKALRNLKEAAEKNIILSKVVIKNNVKSILESLYSEDLEKFLNGTKDEMTVEDFIKNSSQTPGLKQFHQWYATEYYSKSDHGQGENLEVLKITKTNKSNELENSIIVNDKPVYGLGFTQKDLDAKNVGLVGITGNEESNGKKLYDAILKMSTTSDDSADAVFQSGYKTTKTATENMTKIAGLVADLIAGEGKAWTAKFKYDANGINNSKIEEVTLEIRDSSGKVTLENFNKWLNQEQFFFGREDKTYYTDDVKKKLETELASDVKQLKDLGYGTLLNNNKEKEYGSITREQFFYGALEAFKGYRQFINQTKEHGLSFFGKKVTDYNPYTYEYTRRAEAGVGAYDGGKASFFFNVDPYYSLPKWSVTSFANHEGIMGHHNQIYYAKQFLAKQDGRSLGDIFHYTSYAEGWALFMEWFGIESGWYGTPNYTSDDYYSIPTDFTVSKGITSFFTAKSPQDVTPEMIAKIKDLHGGVYWKLIDEKNEIQDEKVKAQKAIKLTNMLQYFGALNEAQLRNMRRAVDTAYHGTGISGYNDLQGGASISDVRRFLRANSALGIGDIYSESRRYLNLPGQATSYNAGKEKMLAIYDRVRKHFKLSREEFVQNKKNIEVDGENVLNAEHGFIKELLDYMLINGGLPLDALEKVVEKAYNLKS

Organism: NCBI:txid142651